Protein AF-0000000070208404 (afdb_homodimer)

pLDDT: mean 92.83, std 13.48, range [19.91, 98.94]

Organism: Alternaria alternata (NCBI:txid5599)

Foldseek 3Di:
DPPPPLFDAAAEEQEDDALQSVLLQQQLLVLCVVVVSHHDNAYEYADQWDWDAQDPPAPPHPPDRGTDIQQVVCQVQQDNCPRQNPFHGDNSYHYDHDLLVSQEAGQEYEYDDELVCLLVSLLVNAPRHPLQHEYEYAYQAWDFALVGIGFSQLSNCASRVYAYFYKAFQPDSNCVSVLAAEEIETADADAPLLVCPPPDPDDPCPPPPCQKDWAQRQHRPDPDHDPSTGIGGYDDPSHDGPDPVSVQSSRDDPRYHYDYHNQRLLLNLLSHQLLLLLLLLLQCVLVVVDDVSSVVSLVLSLVLSQVVCCVRVVVRHDSCSQVPGRSHSVNSVSCNVDNPSNNLSSCCSNVVHASQVSCCPVVVRDDDSNLVSLVSVVNNCVSVVNCLVRQSSNQSNCCNVVNDHSVCSCVSSDDDD/DPPPPLFDAAAEEQEDDALQSVLLQQQLLVLCVVVVSHHDNAYEYADQWDWDAQDPPAPPHPVDRGTDIQQVVCQVQQDNCPRQNPFHGDNSYHYDHDLLVSQEAGQEYEYDDELVCLLVSLLVNAPRHDLQHEYEYAYQAWDFALVGIGFSQLSNCASRVYAYFYKAFQPDSNCVSVLAAEEIETADADAPLLVCPPPDPDDPCPPPPCQKDWAQRQHRPDPDHDPSTGIGGYDDPSHDGPDPVSVQSSRDDPRYHYDYHNQRLLLNLLSHQLLLLLLLLLQCVLVVVDDVSSVVSLVLSLVLSQVVCCVRVVVRHDSCSQVPGRSHSVNSVSCNVDNPSNNLSSCCSNVVHASQVSCCPVVVRDDDSNLVSLVSVVNNCVSVVNCLVRQSSNQSNCCNVVNDHSVCSCVSSDDDD

Sequence (834 aa):
MATLSAGRKHKVTIVGSGNWGTTMAKLVAENVKENPSLFEETVQMWVFEEEYTIPKDSPHYSGSDKPEKLSQLINRVHENVKYLPNITLPSNVVANPDLPDSCKDSTMLIFVLPHQFIARSSQQLVGKILPYARAICCTKGVDVSEKGIRLMSETIGMTLNIYCGALSGANIASEIAQEKYSETTVAYDPPPMDSRNPTPSGSPNASQTDLTAHVDLIDPSKKKPSKRSAHLTALPNEYPPLSHENVRRLFHRPYFHVHIVNDVAGVSLGGALKNIIALAAGFVDGLGWGDNAKAAVMRVGILEMVKFGKAFFGDSARTSTFTEESCGVADVITSCSGGRNFRCAKMSVARGKTIYEIEQSELNGQKLQGTSTAYEVNEFLKAEGMEADFPLFTAVYNILEGKNKPEDIPQLIEKKPMATLSAGRKHKVTIVGSGNWGTTMAKLVAENVKENPSLFEETVQMWVFEEEYTIPKDSPHYSGSDKPEKLSQLINRVHENVKYLPNITLPSNVVANPDLPDSCKDSTMLIFVLPHQFIARSSQQLVGKILPYARAICCTKGVDVSEKGIRLMSETIGMTLNIYCGALSGANIASEIAQEKYSETTVAYDPPPMDSRNPTPSGSPNASQTDLTAHVDLIDPSKKKPSKRSAHLTALPNEYPPLSHENVRRLFHRPYFHVHIVNDVAGVSLGGALKNIIALAAGFVDGLGWGDNAKAAVMRVGILEMVKFGKAFFGDSARTSTFTEESCGVADVITSCSGGRNFRCAKMSVARGKTIYEIEQSELNGQKLQGTSTAYEVNEFLKAEGMEADFPLFTAVYNILEGKNKPEDIPQLIEKKP

Radius of gyration: 30.05 Å; Cα contacts (8 Å, |Δi|>4): 1815; chains: 2; bounding box: 72×82×89 Å

Solvent-accessible surface area (backbone atoms only — not comparable to full-atom values): 41852 Å² total; per-residue (Å²): 127,80,75,74,72,81,57,47,52,41,26,42,18,31,45,24,52,46,42,55,18,44,32,48,45,37,49,34,31,55,27,22,59,73,34,66,79,52,21,40,51,56,26,30,27,19,26,84,73,41,76,42,56,63,51,83,87,41,93,78,44,82,86,56,77,65,63,37,54,42,31,59,48,24,55,72,70,30,30,47,69,84,54,40,60,96,41,80,40,56,85,42,47,40,50,26,60,44,62,45,68,37,37,49,74,22,41,35,38,36,38,34,45,63,65,88,47,48,65,61,56,38,59,66,34,50,92,47,48,45,57,42,22,35,34,35,29,48,39,63,29,60,48,52,37,76,88,43,77,43,48,54,30,49,53,45,13,54,63,56,21,27,56,31,23,20,38,26,33,20,63,59,34,70,42,48,61,70,55,23,44,29,33,32,26,34,14,53,52,68,46,62,74,48,61,72,64,80,69,75,88,69,72,75,78,70,55,89,66,73,51,55,46,70,31,21,58,64,47,34,80,49,88,68,64,52,99,58,34,28,60,30,37,43,53,61,83,53,39,72,62,76,42,71,67,52,52,42,49,46,60,43,43,87,35,31,42,63,45,77,42,55,32,29,55,26,33,34,48,26,39,33,52,36,34,40,36,9,29,50,25,9,30,41,44,28,70,65,33,46,54,28,29,30,24,41,45,46,45,53,37,48,52,44,50,38,50,51,31,42,73,76,36,50,93,52,24,47,62,55,43,34,50,68,29,28,13,15,44,18,20,38,51,31,34,50,71,68,26,70,42,11,51,44,27,17,45,13,49,62,68,73,44,51,59,68,56,38,24,46,73,76,47,75,57,45,79,54,66,23,58,55,44,26,51,30,50,44,48,27,27,54,69,68,71,39,43,82,81,32,32,60,62,41,47,48,36,32,36,76,71,64,76,43,54,70,85,45,48,56,71,59,53,52,79,76,130,127,78,75,72,73,81,57,48,52,41,28,42,18,30,46,23,51,46,42,53,19,44,31,49,45,38,49,33,30,54,26,21,59,74,35,64,80,53,20,40,52,57,25,29,27,18,27,84,73,40,77,42,55,62,49,83,85,41,92,79,44,81,88,56,78,64,63,37,54,42,32,58,47,25,56,72,69,30,30,46,68,85,55,41,60,97,39,79,40,56,84,44,48,41,50,26,60,43,61,47,68,36,39,49,77,22,42,33,37,36,38,32,43,62,64,89,49,48,65,61,56,40,59,67,35,49,91,47,49,46,58,41,22,36,34,34,28,48,40,64,29,62,49,53,38,76,88,43,78,42,49,52,30,48,54,46,13,54,63,55,20,26,55,31,23,19,37,26,32,20,63,58,36,70,43,49,60,69,56,21,45,29,35,33,26,35,14,53,54,68,46,63,76,47,60,73,63,78,69,75,89,70,72,74,81,69,55,89,68,73,52,54,46,69,32,22,59,64,47,34,81,51,86,68,66,52,98,58,34,29,59,29,37,43,52,61,83,53,38,72,63,76,41,72,68,53,52,41,48,45,61,42,42,87,34,31,42,64,45,78,43,53,31,29,56,24,34,33,45,26,39,34,52,36,34,41,35,8,30,49,24,9,29,41,46,27,70,66,34,47,53,31,28,30,24,40,45,46,44,53,37,48,52,43,49,37,48,50,31,42,73,76,36,49,92,53,23,47,61,56,43,34,49,68,29,27,13,14,44,18,21,37,50,33,34,50,71,67,28,68,42,10,52,45,28,18,47,14,49,62,66,73,44,49,60,68,56,39,25,45,72,77,47,75,57,46,78,54,68,23,59,54,45,26,51,32,51,44,48,27,28,53,69,68,71,40,44,83,79,33,32,60,62,40,47,48,37,33,36,78,70,65,75,43,53,70,86,44,48,56,70,59,55,51,79,76,130

Nearest PDB structures (foldseek):
  6e8z-assembly1_B  TM=9.416E-01  e=1.092E-34  Homo sapiens
  6e8z-assembly1_A  TM=9.486E-01  e=1.851E-34  Homo sapiens
  6e8y-assembly1_B  TM=9.418E-01  e=1.113E-33  Homo sapiens
  1wpq-assembly1_B  TM=9.083E-01  e=5.045E-34  Homo sapiens
  6pyp-assembly1_B  TM=9.437E-01  e=1.135E-32  Homo sapiens

Secondary structure (DSSP, 8-state):
---------EEEEEE--SHHHHHHHHHHHHHHHH-TTTEEEEEEEE----EEPPPTTSTT--S----EEHHHHHHHHSS-TTTSTT-PPPTTEEEES-HHHHHTT-SEEEE-S-HHHHHHHHHHHTTSS-TT-EEEE----EEEETTEEEEHHHHHHHHHTSEEEEEESS--HHHHHTT--EEEEEE----GGG------TT---------EEEEESS-TT-SS--TTEEEEEPPPTTSPP--HHHHHHHH-BTTEEEEEES-HHHHHHHHHHHHHHHHHHHHHHHTT-HHHHHHHHHHHHHHHHHHHHHHHHTTT--HHHHHTSIIIIIHHHHHHHH-HHHHHHHHHHHHT--HHHHHHHHSTTPPPHHHHHHHHHHHHHHHTT-GGG-HHHHHHHHHHTTSS-GGGHHHHHPPP-/---------EEEEEE--SHHHHHHHHHHHHHHHH-TTTEEEEEEEE----EEPPPTTSTT--S----EEHHHHHHHHSS-TTTSTT-PPPTTEEEES-HHHHHTT-SEEEE---HHHHHHHHHHHTTSS-TT-EEEE----EEEETTEEEEHHHHHHHHHTSEEEEEESS--HHHHHTT--EEEEEE----GGG------TT---------EEEEESS-TT-SS--TTEEEEEPPPTTSPP--HHHHHHHH-BTTEEEEEES-HHHHHHHHHHHHHHHHHHHHHHHTT-HHHHHHHHHHHHHHHHHHHHHHHHTTT--HHHHHTSIIIIIHHHHHHHH-HHHHHHHHHHHHT--HHHHHHHHSTTPPPHHHHHHHHHHHHHHHTT-GGG-HHHHHHHHHHTTSS-GGGHHHHHPPP-

InterPro domains:
  IPR006109 Glycerol-3-phosphate dehydrogenase, NAD-dependent, C-terminal [PF07479] (263-410)
  IPR006168 Glycerol-3-phosphate dehydrogenase, NAD-dependent [PIRSF000114] (8-414)
  IPR006168 Glycerol-3-phosphate dehydrogenase, NAD-dependent [PR00077] (14-31)
  IPR006168 Glycerol-3-phosphate dehydrogenase, NAD-dependent [PR00077] (166-186)
  IPR006168 Glycerol-3-phosphate dehydrogenase, NAD-dependent [PS00957] (271-292)
  IPR008927 6-phosphogluconate dehydrogenase-like, C-terminal domain superfamily [SSF48179] (262-414)
  IPR011128 Glycerol-3-phosphate dehydrogenase, NAD-dependent, N-terminal [PF01210] (11-189)
  IPR013328 6-phosphogluconate dehydrogenase, domain 2 [G3DSA:1.10.1040.10] (263-417)
  IPR036291 NAD(P)-binding domain superfamily [SSF51735] (9-263)

Structure (mmCIF, N/CA/C/O backbone):
data_AF-0000000070208404-model_v1
#
loop_
_entity.id
_entity.type
_entity.pdbx_description
1 polymer 'Glycerol-3-phosphate dehydrogenase'
#
loop_
_atom_site.group_PDB
_atom_site.id
_atom_site.type_symbol
_atom_site.label_atom_id
_atom_site.label_alt_id
_atom_site.label_comp_id
_atom_site.label_asym_id
_atom_site.label_entity_id
_atom_site.label_seq_id
_atom_site.pdbx_PDB_ins_code
_atom_site.Cartn_x
_atom_site.Cartn_y
_atom_site.Cartn_z
_atom_site.occupancy
_atom_site.B_iso_or_equiv
_atom_site.auth_seq_id
_atom_site.auth_comp_id
_atom_site.auth_asym_id
_atom_site.auth_atom_id
_atom_site.pdbx_PDB_model_num
ATOM 1 N N . MET A 1 1 ? 22.219 -23.422 -45.719 1 20.28 1 MET A N 1
ATOM 2 C CA . MET A 1 1 ? 20.906 -23.438 -45.094 1 20.28 1 MET A CA 1
ATOM 3 C C . MET A 1 1 ? 21 -24.031 -43.688 1 20.28 1 MET A C 1
ATOM 5 O O . MET A 1 1 ? 21.125 -25.25 -43.531 1 20.28 1 MET A O 1
ATOM 9 N N . ALA A 1 2 ? 21.797 -23.484 -42.688 1 34.31 2 ALA A N 1
ATOM 10 C CA . ALA A 1 2 ? 22.203 -24.078 -41.406 1 34.31 2 ALA A CA 1
ATOM 11 C C . ALA A 1 2 ? 21.016 -24.766 -40.75 1 34.31 2 ALA A C 1
ATOM 13 O O . ALA A 1 2 ? 19.969 -24.172 -40.531 1 34.31 2 ALA A O 1
ATOM 14 N N . THR A 1 3 ? 20.766 -25.938 -41.125 1 30.38 3 THR A N 1
ATOM 15 C CA . THR A 1 3 ? 19.641 -26.672 -40.562 1 30.38 3 THR A CA 1
ATOM 16 C C . THR A 1 3 ? 19.422 -26.281 -39.094 1 30.38 3 THR A C 1
ATOM 18 O O . THR A 1 3 ? 20.312 -26.484 -38.25 1 30.38 3 THR A O 1
ATOM 21 N N . LEU A 1 4 ? 18.844 -25.281 -38.688 1 37.78 4 LEU A N 1
ATOM 22 C CA . LEU A 1 4 ? 18.469 -24.812 -37.375 1 37.78 4 LEU A CA 1
ATOM 23 C C . LEU A 1 4 ? 17.953 -25.953 -36.5 1 37.78 4 LEU A C 1
ATOM 25 O O . LEU A 1 4 ? 16.906 -26.547 -36.812 1 37.78 4 LEU A O 1
ATOM 29 N N . SER A 1 5 ? 18.672 -27.078 -36.219 1 41.41 5 SER A N 1
ATOM 30 C CA . SER A 1 5 ? 18.375 -28.219 -35.375 1 41.41 5 SER A CA 1
ATOM 31 C C . SER A 1 5 ? 17.266 -27.891 -34.375 1 41.41 5 SER A C 1
ATOM 33 O O . SER A 1 5 ? 17.344 -26.891 -33.656 1 41.41 5 SER A O 1
ATOM 35 N N . ALA A 1 6 ? 16.094 -28.188 -34.656 1 49 6 ALA A N 1
ATOM 36 C CA . ALA A 1 6 ? 14.82 -27.875 -34.031 1 49 6 ALA A CA 1
ATOM 37 C C . ALA A 1 6 ? 14.883 -28.078 -32.531 1 49 6 ALA A C 1
ATOM 39 O O . ALA A 1 6 ? 15.039 -29.203 -32.031 1 49 6 ALA A O 1
ATOM 40 N N . GLY A 1 7 ? 15.453 -27.281 -31.625 1 72.88 7 GLY A N 1
ATOM 41 C CA . GLY A 1 7 ? 15.664 -27.281 -30.188 1 72.88 7 GLY A CA 1
ATOM 42 C C . GLY A 1 7 ? 14.453 -27.766 -29.406 1 72.88 7 GLY A C 1
ATOM 43 O O . GLY A 1 7 ? 13.336 -27.75 -29.922 1 72.88 7 GLY A O 1
ATOM 44 N N . ARG A 1 8 ? 14.656 -28.781 -28.359 1 93.94 8 ARG A N 1
ATOM 45 C CA . ARG A 1 8 ? 13.609 -29.297 -27.484 1 93.94 8 ARG A CA 1
ATOM 46 C C . ARG A 1 8 ? 12.766 -28.172 -26.906 1 93.94 8 ARG A C 1
ATOM 48 O O . ARG A 1 8 ? 13.172 -27.016 -26.938 1 93.94 8 ARG A O 1
ATOM 55 N N . LYS A 1 9 ? 11.516 -28.484 -26.703 1 97.88 9 LYS A N 1
ATOM 56 C CA . LYS A 1 9 ? 10.57 -27.547 -26.109 1 97.88 9 LYS A CA 1
ATOM 57 C C . LYS A 1 9 ? 10.219 -27.938 -24.688 1 97.88 9 LYS A C 1
ATOM 59 O O . LYS A 1 9 ? 10.227 -29.125 -24.328 1 97.88 9 LYS A O 1
ATOM 64 N N . HIS A 1 10 ? 9.875 -26.953 -23.922 1 98.25 10 HIS A N 1
ATOM 65 C CA . HIS A 1 10 ? 9.523 -27.219 -22.531 1 98.25 10 HIS A CA 1
ATOM 66 C C . HIS A 1 10 ? 8.102 -27.781 -22.422 1 98.25 10 HIS A C 1
ATOM 68 O O . HIS A 1 10 ? 7.168 -27.203 -22.984 1 98.25 10 HIS A O 1
ATOM 74 N N . LYS A 1 11 ? 8.008 -28.891 -21.75 1 98.69 11 LYS A N 1
ATOM 75 C CA . LYS A 1 11 ? 6.711 -29.422 -21.344 1 98.69 11 LYS A CA 1
ATOM 76 C C . LYS A 1 11 ? 6.32 -28.891 -19.953 1 98.69 11 LYS A C 1
ATOM 78 O O . LYS A 1 11 ? 7.121 -28.953 -19.016 1 98.69 11 LYS A O 1
ATOM 83 N N . VAL A 1 12 ? 5.035 -28.375 -19.844 1 98.88 12 VAL A N 1
ATOM 84 C CA . VAL A 1 12 ? 4.629 -27.703 -18.609 1 98.88 12 VAL A CA 1
ATOM 85 C C . VAL A 1 12 ? 3.484 -28.484 -17.969 1 98.88 12 VAL A C 1
ATOM 87 O O . VAL A 1 12 ? 2.562 -28.938 -18.641 1 98.88 12 VAL A O 1
ATOM 90 N N . THR A 1 13 ? 3.562 -28.656 -16.641 1 98.94 13 THR A N 1
ATOM 91 C CA . THR A 1 13 ? 2.488 -29.25 -15.859 1 98.94 13 THR A CA 1
ATOM 92 C C . THR A 1 13 ? 2.088 -28.344 -14.711 1 98.94 13 THR A C 1
ATOM 94 O O . THR A 1 13 ? 2.947 -27.828 -13.992 1 98.94 13 THR A O 1
ATOM 97 N N . ILE A 1 14 ? 0.793 -28.125 -14.562 1 98.94 14 ILE A N 1
ATOM 98 C CA . ILE A 1 14 ? 0.227 -27.484 -13.383 1 98.94 14 ILE A CA 1
ATOM 99 C C . ILE A 1 14 ? -0.124 -28.547 -12.344 1 98.94 14 ILE A C 1
ATOM 101 O O . ILE A 1 14 ? -0.948 -29.422 -12.594 1 98.94 14 ILE A O 1
ATOM 105 N N . VAL A 1 15 ? 0.481 -28.453 -11.211 1 98.88 15 VAL A N 1
ATOM 106 C CA . VAL A 1 15 ? 0.202 -29.406 -10.141 1 98.88 15 VAL A CA 1
ATOM 107 C C . VAL A 1 15 ? -0.861 -28.828 -9.203 1 98.88 15 VAL A C 1
ATOM 109 O O . VAL A 1 15 ? -0.535 -28.203 -8.188 1 98.88 15 VAL A O 1
ATOM 112 N N . GLY A 1 16 ? -2.102 -29.031 -9.484 1 98.31 16 GLY A N 1
ATOM 113 C CA . GLY A 1 16 ? -3.256 -28.516 -8.773 1 98.31 16 GLY A CA 1
ATOM 114 C C . GLY A 1 16 ? -4.363 -28.047 -9.695 1 98.31 16 GLY A C 1
ATOM 115 O O . GLY A 1 16 ? -4.098 -27.516 -10.773 1 98.31 16 GLY A O 1
ATOM 116 N N . SER A 1 17 ? -5.617 -28.219 -9.227 1 98.25 17 SER A N 1
ATOM 117 C CA . SER A 1 17 ? -6.742 -27.906 -10.102 1 98.25 17 SER A CA 1
ATOM 118 C C . SER A 1 17 ? -7.848 -27.188 -9.336 1 98.25 17 SER A C 1
ATOM 120 O O . SER A 1 17 ? -9.023 -27.266 -9.703 1 98.25 17 SER A O 1
ATOM 122 N N . GLY A 1 18 ? -7.555 -26.562 -8.203 1 96.88 18 GLY A N 1
ATOM 123 C CA . GLY A 1 18 ? -8.5 -25.656 -7.574 1 96.88 18 GLY A CA 1
ATOM 124 C C . GLY A 1 18 ? -8.789 -24.422 -8.406 1 96.88 18 GLY A C 1
ATOM 125 O O . GLY A 1 18 ? -8.5 -24.391 -9.602 1 96.88 18 GLY A O 1
ATOM 126 N N . ASN A 1 19 ? -9.406 -23.5 -7.773 1 96.56 19 ASN A N 1
ATOM 127 C CA . ASN A 1 19 ? -9.719 -22.25 -8.461 1 96.56 19 ASN A CA 1
ATOM 128 C C . ASN A 1 19 ? -8.469 -21.594 -9.047 1 96.56 19 ASN A C 1
ATOM 130 O O . ASN A 1 19 ? -8.43 -21.297 -10.234 1 96.56 19 ASN A O 1
ATOM 134 N N . TRP A 1 20 ? -7.43 -21.438 -8.25 1 97.38 20 TRP A N 1
ATOM 135 C CA . TRP A 1 20 ? -6.184 -20.812 -8.688 1 97.38 20 TRP A CA 1
ATOM 136 C C . TRP A 1 20 ? -5.43 -21.719 -9.656 1 97.38 20 TRP A C 1
ATOM 138 O O . TRP A 1 20 ? -4.863 -21.25 -10.641 1 97.38 20 TRP A O 1
ATOM 148 N N . GLY A 1 21 ? -5.375 -23.031 -9.383 1 98.38 21 GLY A N 1
ATOM 149 C CA . GLY A 1 21 ? -4.738 -23.969 -10.297 1 98.38 21 GLY A CA 1
ATOM 150 C C . GLY A 1 21 ? -5.355 -23.969 -11.68 1 98.38 21 GLY A C 1
ATOM 151 O O . GLY A 1 21 ? -4.641 -23.984 -12.68 1 98.38 21 GLY A O 1
ATOM 152 N N . THR A 1 22 ? -6.645 -23.938 -11.727 1 98.75 22 THR A N 1
ATOM 153 C CA . THR A 1 22 ? -7.359 -23.906 -13 1 98.75 22 THR A CA 1
ATOM 154 C C . THR A 1 22 ? -7.098 -22.594 -13.742 1 98.75 22 THR A C 1
ATOM 156 O O . THR A 1 22 ? -6.895 -22.609 -14.953 1 98.75 22 THR A O 1
ATOM 159 N N . THR A 1 23 ? -7.09 -21.531 -12.969 1 98.81 23 THR A N 1
ATOM 160 C CA . THR A 1 23 ? -6.781 -20.234 -13.562 1 98.81 23 THR A CA 1
ATOM 161 C C . THR A 1 23 ? -5.371 -20.219 -14.148 1 98.81 23 THR A C 1
ATOM 163 O O . THR A 1 23 ? -5.156 -19.734 -15.258 1 98.81 23 THR A O 1
ATOM 166 N N . MET A 1 24 ? -4.461 -20.766 -13.414 1 98.75 24 MET A N 1
ATOM 167 C CA . MET A 1 24 ? -3.076 -20.859 -13.875 1 98.75 24 MET A CA 1
ATOM 168 C C . MET A 1 24 ? -2.98 -21.719 -15.133 1 98.75 24 MET A C 1
ATOM 170 O O . MET A 1 24 ? -2.246 -21.375 -16.062 1 98.75 24 MET A O 1
ATOM 174 N N . ALA A 1 25 ? -3.721 -22.797 -15.164 1 98.88 25 ALA A N 1
ATOM 175 C CA . ALA A 1 25 ? -3.73 -23.656 -16.344 1 98.88 25 ALA A CA 1
ATOM 176 C C . ALA A 1 25 ? -4.223 -22.891 -17.578 1 98.88 25 ALA A C 1
ATOM 178 O O . ALA A 1 25 ? -3.66 -23.016 -18.656 1 98.88 25 ALA A O 1
ATOM 179 N N . LYS A 1 26 ? -5.262 -22.109 -17.391 1 98.81 26 LYS A N 1
ATOM 180 C CA . LYS A 1 26 ? -5.793 -21.297 -18.484 1 98.81 26 LYS A CA 1
ATOM 181 C C . LYS A 1 26 ? -4.738 -20.344 -19.016 1 98.81 26 LYS A C 1
ATOM 183 O O . LYS A 1 26 ? -4.492 -20.297 -20.219 1 98.81 26 LYS A O 1
ATOM 188 N N . LEU A 1 27 ? -4.168 -19.656 -18.109 1 98.25 27 LEU A N 1
ATOM 189 C CA . LEU A 1 27 ? -3.201 -18.625 -18.453 1 98.25 27 LEU A CA 1
ATOM 190 C C . LEU A 1 27 ? -1.981 -19.234 -19.141 1 98.25 27 LEU A C 1
ATOM 192 O O . LEU A 1 27 ? -1.544 -18.734 -20.188 1 98.25 27 LEU A O 1
ATOM 196 N N . VAL A 1 28 ? -1.432 -20.266 -18.609 1 98.81 28 VAL A N 1
ATOM 197 C CA . VAL A 1 28 ? -0.24 -20.922 -19.125 1 98.81 28 VAL A CA 1
ATOM 198 C C . VAL A 1 28 ? -0.554 -21.547 -20.484 1 98.81 28 VAL A C 1
ATOM 200 O O . VAL A 1 28 ? 0.263 -21.484 -21.406 1 98.81 28 VAL A O 1
ATOM 203 N N . ALA A 1 29 ? -1.712 -22.125 -20.609 1 98.81 29 ALA A N 1
ATOM 204 C CA . ALA A 1 29 ? -2.113 -22.766 -21.859 1 98.81 29 ALA A CA 1
ATOM 205 C C . ALA A 1 29 ? -2.176 -21.75 -23 1 98.81 29 ALA A C 1
ATOM 207 O O . ALA A 1 29 ? -1.797 -22.062 -24.141 1 98.81 29 ALA A O 1
ATOM 208 N N . GLU A 1 30 ? -2.648 -20.594 -22.719 1 98.62 30 GLU A N 1
ATOM 209 C CA . GLU A 1 30 ? -2.67 -19.531 -23.703 1 98.62 30 GLU A CA 1
ATOM 210 C C . GLU A 1 30 ? -1.256 -19.109 -24.109 1 98.62 30 GLU A C 1
ATOM 212 O O . GLU A 1 30 ? -0.97 -18.922 -25.281 1 98.62 30 GLU A O 1
ATOM 217 N N . ASN A 1 31 ? -0.401 -19.047 -23.188 1 98.62 31 ASN A N 1
ATOM 218 C CA . ASN A 1 31 ? 0.961 -18.578 -23.422 1 98.62 31 ASN A CA 1
ATOM 219 C C . ASN A 1 31 ? 1.778 -19.594 -24.203 1 98.62 31 ASN A C 1
ATOM 221 O O . ASN A 1 31 ? 2.576 -19.234 -25.062 1 98.62 31 ASN A O 1
ATOM 225 N N . VAL A 1 32 ? 1.605 -20.891 -23.859 1 98.44 32 VAL A N 1
ATOM 226 C CA . VAL A 1 32 ? 2.412 -21.891 -24.547 1 98.44 32 VAL A CA 1
ATOM 227 C C . VAL A 1 32 ? 2.004 -21.953 -26.016 1 98.44 32 VAL A C 1
ATOM 229 O O . VAL A 1 32 ? 2.846 -22.188 -26.891 1 98.44 32 VAL A O 1
ATOM 232 N N . LYS A 1 33 ? 0.747 -21.75 -26.266 1 97.75 33 LYS A N 1
ATOM 233 C CA . LYS A 1 33 ? 0.263 -21.719 -27.656 1 97.75 33 LYS A CA 1
ATOM 234 C C . LYS A 1 33 ? 0.858 -20.547 -28.406 1 97.75 33 LYS A C 1
ATOM 236 O O . LYS A 1 33 ? 1.169 -20.656 -29.594 1 97.75 33 LYS A O 1
ATOM 241 N N . GLU A 1 34 ? 1.049 -19.5 -27.766 1 97.75 34 GLU A N 1
ATOM 242 C CA . GLU A 1 34 ? 1.559 -18.281 -28.391 1 97.75 34 GLU A CA 1
ATOM 243 C C . GLU A 1 34 ? 3.078 -18.328 -28.531 1 97.75 34 GLU A C 1
ATOM 245 O O . GLU A 1 34 ? 3.668 -17.5 -29.234 1 97.75 34 GLU A O 1
ATOM 250 N N . ASN A 1 35 ? 3.729 -19.234 -27.891 1 97.88 35 ASN A N 1
ATOM 251 C CA . ASN A 1 35 ? 5.184 -19.375 -27.922 1 97.88 35 ASN A CA 1
ATOM 252 C C . ASN A 1 35 ? 5.617 -20.781 -28.266 1 97.88 35 ASN A C 1
ATOM 254 O O . ASN A 1 35 ? 6.316 -21.438 -27.5 1 97.88 35 ASN A O 1
ATOM 258 N N . PRO A 1 36 ? 5.352 -21.266 -29.531 1 97.06 36 PRO A N 1
ATOM 259 C CA . PRO A 1 36 ? 5.566 -22.656 -29.906 1 97.06 36 PRO A CA 1
ATOM 260 C C . PRO A 1 36 ? 7.047 -23.016 -30.047 1 97.06 36 PRO A C 1
ATOM 262 O O . PRO A 1 36 ? 7.398 -24.203 -30.094 1 97.06 36 PRO A O 1
ATOM 265 N N . SER A 1 37 ? 7.914 -22.031 -30.094 1 96.69 37 SER A N 1
ATOM 266 C CA . SER A 1 37 ? 9.344 -22.297 -30.172 1 96.69 37 SER A CA 1
ATOM 267 C C . SER A 1 37 ? 9.922 -22.625 -28.797 1 96.69 37 SER A C 1
ATOM 269 O O . SER A 1 37 ? 10.977 -23.25 -28.703 1 96.69 37 SER A O 1
ATOM 271 N N . LEU A 1 38 ? 9.164 -22.312 -27.734 1 97.5 38 LEU A N 1
ATOM 272 C CA . LEU A 1 38 ? 9.688 -22.453 -26.391 1 97.5 38 LEU A CA 1
ATOM 273 C C . LEU A 1 38 ? 9.016 -23.625 -25.672 1 97.5 38 LEU A C 1
ATOM 275 O O . LEU A 1 38 ? 9.648 -24.312 -24.875 1 97.5 38 LEU A O 1
ATOM 279 N N . PHE A 1 39 ? 7.727 -23.766 -26 1 98.44 39 PHE A N 1
ATOM 280 C CA . PHE A 1 39 ? 6.93 -24.672 -25.172 1 98.44 39 PHE A CA 1
ATOM 281 C C . PHE A 1 39 ? 6.164 -25.672 -26.047 1 98.44 39 PHE A C 1
ATOM 283 O O . PHE A 1 39 ? 5.758 -25.344 -27.156 1 98.44 39 PHE A O 1
ATOM 290 N N . GLU A 1 40 ? 6.012 -26.859 -25.438 1 98.38 40 GLU A N 1
ATOM 291 C CA . GLU A 1 40 ? 5.023 -27.781 -26.016 1 98.38 40 GLU A CA 1
ATOM 292 C C . GLU A 1 40 ? 3.607 -27.234 -25.828 1 98.38 40 GLU A C 1
ATOM 294 O O . GLU A 1 40 ? 3.322 -26.547 -24.844 1 98.38 40 GLU A O 1
ATOM 299 N N . GLU A 1 41 ? 2.766 -27.578 -26.641 1 98.19 41 GLU A N 1
ATOM 300 C CA . GLU A 1 41 ? 1.435 -26.984 -26.703 1 98.19 41 GLU A CA 1
ATOM 301 C C . GLU A 1 41 ? 0.552 -27.484 -25.562 1 98.19 41 GLU A C 1
ATOM 303 O O . GLU A 1 41 ? -0.234 -26.734 -24.984 1 98.19 41 GLU A O 1
ATOM 308 N N . THR A 1 42 ? 0.619 -28.781 -25.266 1 98.69 42 THR A N 1
ATOM 309 C CA . THR A 1 42 ? -0.268 -29.375 -24.281 1 98.69 42 THR A CA 1
ATOM 310 C C . THR A 1 42 ? 0.184 -29.031 -22.859 1 98.69 42 THR A C 1
ATOM 312 O O . THR A 1 42 ? 1.363 -29.156 -22.531 1 98.69 42 THR A O 1
ATOM 315 N N . VAL A 1 43 ? -0.735 -28.578 -22.062 1 98.88 43 VAL A N 1
ATOM 316 C CA . VAL A 1 43 ? -0.488 -28.328 -20.656 1 98.88 43 VAL A CA 1
ATOM 317 C C . VAL A 1 43 ? -1.216 -29.359 -19.797 1 98.88 43 VAL A C 1
ATOM 319 O O . VAL A 1 43 ? -2.441 -29.484 -19.875 1 98.88 43 VAL A O 1
ATOM 322 N N . GLN A 1 44 ? -0.456 -30.125 -19.062 1 98.88 44 GLN A N 1
ATOM 323 C CA . GLN A 1 44 ? -1.042 -31.062 -18.109 1 98.88 44 GLN A CA 1
ATOM 324 C C . GLN A 1 44 ? -1.498 -30.344 -16.844 1 98.88 44 GLN A C 1
ATOM 326 O O . GLN A 1 44 ? -0.799 -29.453 -16.344 1 98.88 44 GLN A O 1
ATOM 331 N N . MET A 1 45 ? -2.668 -30.609 -16.375 1 98.94 45 MET A N 1
ATOM 332 C CA . MET A 1 45 ? -3.176 -30.141 -15.086 1 98.94 45 MET A CA 1
ATOM 333 C C . MET A 1 45 ? -3.553 -31.312 -14.195 1 98.94 45 MET A C 1
ATOM 335 O O . MET A 1 45 ? -4.469 -32.062 -14.508 1 98.94 45 MET A O 1
ATOM 339 N N . TRP A 1 46 ? -2.877 -31.438 -13.117 1 98.94 46 TRP A N 1
ATOM 340 C CA . TRP A 1 46 ? -3.207 -32.531 -12.195 1 98.94 46 TRP A CA 1
ATOM 341 C C . TRP A 1 46 ? -4.496 -32.219 -11.438 1 98.94 46 TRP A C 1
ATOM 343 O O . TRP A 1 46 ? -4.668 -31.109 -10.906 1 98.94 46 TRP A O 1
ATOM 353 N N . VAL A 1 47 ? -5.363 -33.188 -11.445 1 98.69 47 VAL A N 1
ATOM 354 C CA . VAL A 1 47 ? -6.648 -33.094 -10.758 1 98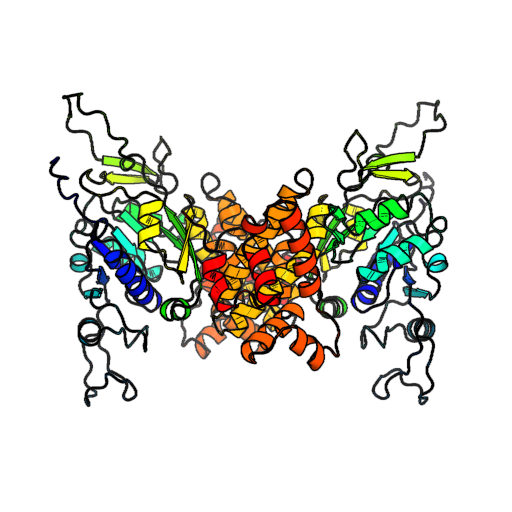.69 47 VAL A CA 1
ATOM 355 C C . VAL A 1 47 ? -6.73 -34.156 -9.672 1 98.69 47 VAL A C 1
ATOM 357 O O . VAL A 1 47 ? -6.551 -35.344 -9.953 1 98.69 47 VAL A O 1
ATOM 360 N N . PHE A 1 48 ? -6.848 -33.656 -8.445 1 97.25 48 PHE A N 1
ATOM 361 C CA . PHE A 1 48 ? -7.266 -34.656 -7.457 1 97.25 48 PHE A CA 1
ATOM 362 C C . PHE A 1 48 ? -8.648 -35.188 -7.793 1 97.25 48 PHE A C 1
ATOM 364 O O . PHE A 1 48 ? -9.641 -34.469 -7.719 1 97.25 48 PHE A O 1
ATOM 371 N N . GLU A 1 49 ? -8.703 -36.469 -8.117 1 97.62 49 GLU A N 1
ATOM 372 C CA . GLU A 1 49 ? -9.93 -37.031 -8.672 1 97.62 49 GLU A CA 1
ATOM 373 C C . GLU A 1 49 ? -11.055 -37 -7.648 1 97.62 49 GLU A C 1
ATOM 375 O O . GLU A 1 49 ? -10.852 -37.375 -6.484 1 97.62 49 GLU A O 1
ATOM 380 N N . GLU A 1 50 ? -12.094 -36.438 -8.047 1 97.12 50 GLU A N 1
ATOM 381 C CA . GLU A 1 50 ? -13.344 -36.375 -7.289 1 97.12 50 GLU A CA 1
ATOM 382 C C . GLU A 1 50 ? -14.539 -36.719 -8.172 1 97.12 50 GLU A C 1
ATOM 384 O O . GLU A 1 50 ? -14.469 -36.625 -9.398 1 97.12 50 GLU A O 1
ATOM 389 N N . GLU A 1 51 ? -15.523 -37.219 -7.516 1 97.19 51 GLU A N 1
ATOM 390 C CA . GLU A 1 51 ? -16.812 -37.344 -8.195 1 97.19 51 GLU A CA 1
ATOM 391 C C . GLU A 1 51 ? -17.625 -36.062 -8.055 1 97.19 51 GLU A C 1
ATOM 393 O O . GLU A 1 51 ? -17.641 -35.438 -6.992 1 97.19 51 GLU A O 1
ATOM 398 N N . TYR A 1 52 ? -18.188 -35.656 -9.242 1 95.88 52 TYR A N 1
ATOM 399 C CA . TYR A 1 52 ? -18.922 -34.406 -9.219 1 95.88 52 TYR A CA 1
ATOM 400 C C . TYR A 1 52 ? -20.219 -34.5 -10.031 1 95.88 52 TYR A C 1
ATOM 402 O O . TYR A 1 52 ? -20.219 -35.094 -11.109 1 95.88 52 TYR A O 1
ATOM 410 N N . THR A 1 53 ? -21.281 -34 -9.438 1 95.38 53 THR A N 1
ATOM 411 C CA . THR A 1 53 ? -22.562 -33.875 -10.133 1 95.38 53 THR A CA 1
ATOM 412 C C . THR A 1 53 ? -22.75 -32.5 -10.711 1 95.38 53 THR A C 1
ATOM 414 O O . THR A 1 53 ? -22.734 -31.5 -9.969 1 95.38 53 THR A O 1
ATOM 417 N N . ILE A 1 54 ? -22.922 -32.469 -11.945 1 94.19 54 ILE A N 1
ATOM 418 C CA . ILE A 1 54 ? -23.125 -31.172 -12.602 1 94.19 54 ILE A CA 1
ATOM 419 C C . ILE A 1 54 ? -24.438 -30.547 -12.141 1 94.19 54 ILE A C 1
ATOM 421 O O . ILE A 1 54 ? -25.484 -31.172 -12.211 1 94.19 54 ILE A O 1
ATOM 425 N N . PRO A 1 55 ? -24.328 -29.344 -11.711 1 92.81 55 PRO A N 1
ATOM 426 C CA . PRO A 1 55 ? -25.562 -28.688 -11.289 1 92.81 55 PRO A CA 1
ATOM 427 C C . PRO A 1 55 ? -26.562 -28.531 -12.43 1 92.81 55 PRO A C 1
ATOM 429 O O . PRO A 1 55 ? -26.172 -28.328 -13.578 1 92.81 55 PRO A O 1
ATOM 432 N N . LYS A 1 56 ? -27.828 -28.422 -12.055 1 92.56 56 LYS A N 1
ATOM 433 C CA . LYS A 1 56 ? -28.906 -28.375 -13.039 1 92.56 56 LYS A CA 1
ATOM 434 C C . LYS A 1 56 ? -28.875 -27.062 -13.82 1 92.56 56 LYS A C 1
ATOM 436 O O . LYS A 1 56 ? -29.281 -27.016 -14.984 1 92.56 56 LYS A O 1
ATOM 441 N N . ASP A 1 57 ? -28.359 -26.094 -13.25 1 91.44 57 ASP A N 1
ATOM 442 C CA . ASP A 1 57 ? -28.359 -24.781 -13.883 1 91.44 57 ASP A CA 1
ATOM 443 C C . ASP A 1 57 ? -27.094 -24.578 -14.711 1 91.44 57 ASP A C 1
ATOM 445 O O . ASP A 1 57 ? -26.938 -23.547 -15.383 1 91.44 57 ASP A O 1
ATOM 449 N N . SER A 1 58 ? -26.281 -25.562 -14.727 1 92.25 58 SER A N 1
ATOM 450 C CA . SER A 1 58 ? -25.094 -25.5 -15.562 1 92.25 58 SER A CA 1
ATOM 451 C C . SER A 1 58 ? -25.438 -25.719 -17.031 1 92.25 58 SER A C 1
ATOM 453 O O . SER A 1 58 ? -26.297 -26.531 -17.359 1 92.25 58 SER A O 1
ATOM 455 N N . PRO A 1 59 ? -24.781 -24.953 -17.906 1 93.12 59 PRO A N 1
ATOM 456 C CA . PRO A 1 59 ? -24.984 -25.172 -19.328 1 93.12 59 PRO A CA 1
ATOM 457 C C . PRO A 1 59 ? -24.531 -26.547 -19.797 1 93.12 59 PRO A C 1
ATOM 459 O O . PRO A 1 59 ? -24.859 -26.984 -20.891 1 93.12 59 PRO A O 1
ATOM 462 N N . HIS A 1 60 ? -23.766 -27.281 -18.922 1 93.19 60 HIS A N 1
ATOM 463 C CA . HIS A 1 60 ? -23.203 -28.562 -19.297 1 93.19 60 HIS A CA 1
ATOM 464 C C . HIS A 1 60 ? -24.031 -29.719 -18.719 1 93.19 60 HIS A C 1
ATOM 466 O O . HIS A 1 60 ? -23.625 -30.875 -18.797 1 93.19 60 HIS A O 1
ATOM 472 N N . TYR A 1 61 ? -25.141 -29.375 -18.141 1 92.81 61 TYR A N 1
ATOM 473 C CA . TYR A 1 61 ? -26 -30.406 -17.578 1 92.81 61 TYR A CA 1
ATOM 474 C C . TYR A 1 61 ? -26.516 -31.344 -18.656 1 92.81 61 TYR A C 1
ATOM 476 O O . TYR A 1 61 ? -27.047 -30.891 -19.672 1 92.81 61 TYR A O 1
ATOM 484 N N . SER A 1 62 ? -26.297 -32.656 -18.516 1 87.19 62 SER A N 1
ATOM 485 C CA . SER A 1 62 ? -26.625 -33.625 -19.531 1 87.19 62 SER A CA 1
ATOM 486 C C . SER A 1 62 ? -28.016 -34.25 -19.297 1 87.19 62 SER A C 1
ATOM 488 O O . SER A 1 62 ? -28.469 -35.094 -20.062 1 87.19 62 SER A O 1
ATOM 490 N N . GLY A 1 63 ? -28.719 -33.875 -18.266 1 89.38 63 GLY A N 1
ATOM 491 C CA . GLY A 1 63 ? -29.984 -34.5 -17.938 1 89.38 63 GLY A CA 1
ATOM 492 C C . GLY A 1 63 ? -29.859 -35.594 -16.906 1 89.38 63 GLY A C 1
ATOM 493 O O . GLY A 1 63 ? -30.859 -36.219 -16.531 1 89.38 63 GLY A O 1
ATOM 494 N N . SER A 1 64 ? -28.672 -35.812 -16.438 1 90.94 64 SER A N 1
ATOM 495 C CA . SER A 1 64 ? -28.422 -36.875 -15.461 1 90.94 64 SER A CA 1
ATOM 496 C C . SER A 1 64 ? -27.797 -36.312 -14.188 1 90.94 64 SER A C 1
ATOM 498 O O . SER A 1 64 ? -26.953 -35.406 -14.242 1 90.94 64 SER A O 1
ATOM 500 N N . ASP A 1 65 ? -28.25 -36.812 -13.086 1 92.69 65 ASP A N 1
ATOM 501 C CA . ASP A 1 65 ? -27.703 -36.438 -11.797 1 92.69 65 ASP A CA 1
ATOM 502 C C . ASP A 1 65 ? -26.594 -37.375 -11.352 1 92.69 65 ASP A C 1
ATOM 504 O O . ASP A 1 65 ? -26.156 -37.344 -10.195 1 92.69 65 ASP A O 1
ATOM 508 N N . LYS A 1 66 ? -26.219 -38.219 -12.164 1 94.19 66 LYS A N 1
ATOM 509 C CA . LYS A 1 66 ? -25.172 -39.188 -11.812 1 94.19 66 LYS A CA 1
ATOM 510 C C . LYS A 1 66 ? -23.812 -38.5 -11.727 1 94.19 66 LYS A C 1
ATOM 512 O O . LYS A 1 66 ? -23.438 -37.719 -12.625 1 94.19 66 LYS A O 1
ATOM 517 N N . PRO A 1 67 ? -23.141 -38.719 -10.648 1 96 67 PRO A N 1
ATOM 518 C CA . PRO A 1 67 ? -21.797 -38.125 -10.531 1 96 67 PRO A CA 1
ATOM 519 C C . PRO A 1 67 ? -20.828 -38.656 -11.594 1 96 67 PRO A C 1
ATOM 521 O O . PRO A 1 67 ? -20.906 -39.812 -12 1 96 67 PRO A O 1
ATOM 524 N N . GLU A 1 68 ? -19.953 -37.812 -12.008 1 95.94 68 GLU A N 1
ATOM 525 C CA . GLU A 1 68 ? -18.891 -38.125 -12.961 1 95.94 68 GLU A CA 1
ATOM 526 C C . GLU A 1 68 ? -17.516 -37.75 -12.406 1 95.94 68 GLU A C 1
ATOM 528 O O . GLU A 1 68 ? -17.406 -36.938 -11.5 1 95.94 68 GLU A O 1
ATOM 533 N N . LYS A 1 69 ? -16.531 -38.469 -13.008 1 97.94 69 LYS A N 1
ATOM 534 C CA . LYS A 1 69 ? -15.164 -38.094 -12.617 1 97.94 69 LYS A CA 1
ATOM 535 C C . LYS A 1 69 ? -14.82 -36.688 -13.062 1 97.94 69 LYS A C 1
ATOM 537 O O . LYS A 1 69 ? -15.031 -36.312 -14.219 1 97.94 69 LYS A O 1
ATOM 542 N N . LEU A 1 70 ? -14.289 -35.938 -12.148 1 98.31 70 LEU A N 1
ATOM 543 C CA . LEU A 1 70 ? -14.047 -34.5 -12.391 1 98.31 70 LEU A CA 1
ATOM 544 C C . LEU A 1 70 ? -13.078 -34.312 -13.555 1 98.31 70 LEU A C 1
ATOM 546 O O . LEU A 1 70 ? -13.273 -33.438 -14.398 1 98.31 70 LEU A O 1
ATOM 550 N N . SER A 1 71 ? -11.953 -35.094 -13.617 1 98.62 71 SER A N 1
ATOM 551 C CA . SER A 1 71 ? -10.969 -35 -14.695 1 98.62 71 SER A CA 1
ATOM 552 C C . SER A 1 71 ? -11.609 -35.219 -16.062 1 98.62 71 SER A C 1
ATOM 554 O O . SER A 1 71 ? -11.344 -34.469 -17 1 98.62 71 SER A O 1
ATOM 556 N N . GLN A 1 72 ? -12.445 -36.219 -16.156 1 97.81 72 GLN A N 1
ATOM 557 C CA . GLN A 1 72 ? -13.117 -36.531 -17.406 1 97.81 72 GLN A CA 1
ATOM 558 C C . GLN A 1 72 ? -14.086 -35.438 -17.812 1 97.81 72 GLN A C 1
ATOM 560 O O . GLN A 1 72 ? -14.18 -35.062 -18.984 1 97.81 72 GLN A O 1
ATOM 565 N N . LEU A 1 73 ? -14.789 -34.969 -16.797 1 97.06 73 LEU A N 1
ATOM 566 C CA . LEU A 1 73 ? -15.727 -33.875 -17.047 1 97.06 73 LEU A CA 1
ATOM 567 C C . LEU A 1 73 ? -15 -32.656 -17.594 1 97.06 73 LEU A C 1
ATOM 569 O O . LEU A 1 73 ? -15.438 -32.062 -18.594 1 97.06 73 LEU A O 1
ATOM 573 N N . ILE A 1 74 ? -13.891 -32.25 -16.969 1 98.44 74 ILE A N 1
ATOM 574 C CA . ILE A 1 74 ? -13.109 -31.078 -17.391 1 98.44 74 ILE A CA 1
ATOM 575 C C . ILE A 1 74 ? -12.633 -31.281 -18.828 1 98.44 74 ILE A C 1
ATOM 577 O O . ILE A 1 74 ? -12.703 -30.375 -19.656 1 98.44 74 ILE A O 1
ATOM 581 N N . ASN A 1 75 ? -12.148 -32.5 -19.172 1 98.56 75 ASN A N 1
ATOM 582 C CA . ASN A 1 75 ? -11.625 -32.781 -20.5 1 98.56 75 ASN A CA 1
ATOM 583 C C . ASN A 1 75 ? -12.734 -32.781 -21.547 1 98.56 75 ASN A C 1
ATOM 585 O O . ASN A 1 75 ? -12.492 -32.406 -22.703 1 98.56 75 ASN A O 1
ATOM 589 N N . ARG A 1 76 ? -13.867 -33.125 -21.156 1 97.25 76 ARG A N 1
ATOM 590 C CA . ARG A 1 76 ? -14.977 -33.219 -22.094 1 97.25 76 ARG A CA 1
ATOM 591 C C . ARG A 1 76 ? -15.547 -31.828 -22.375 1 97.25 76 ARG A C 1
ATOM 593 O O . ARG A 1 76 ? -15.789 -31.469 -23.531 1 97.25 76 ARG A O 1
ATOM 600 N N . VAL A 1 77 ? -15.758 -30.984 -21.312 1 96.94 77 VAL A N 1
ATOM 601 C CA . VAL A 1 77 ? -16.5 -29.75 -21.516 1 96.94 77 VAL A CA 1
ATOM 602 C C . VAL A 1 77 ? -15.547 -28.562 -21.531 1 96.94 77 VAL A C 1
ATOM 604 O O . VAL A 1 77 ? -15.953 -27.438 -21.812 1 96.94 77 VAL A O 1
ATOM 607 N N . HIS A 1 78 ? -14.219 -28.781 -21.188 1 98.12 78 HIS A N 1
ATOM 608 C CA . HIS A 1 78 ? -13.203 -27.734 -21.156 1 98.12 78 HIS A CA 1
ATOM 609 C C . HIS A 1 78 ? -13.602 -26.609 -20.203 1 98.12 78 HIS A C 1
ATOM 611 O O . HIS A 1 78 ? -13.508 -25.438 -20.562 1 98.12 78 HIS A O 1
ATOM 617 N N . GLU A 1 79 ? -14.086 -27 -19.094 1 97.94 79 GLU A N 1
ATOM 618 C CA . GLU A 1 79 ? -14.453 -26.141 -17.969 1 97.94 79 GLU A CA 1
ATOM 619 C C . GLU A 1 79 ? -14.312 -26.891 -16.641 1 97.94 79 GLU A C 1
ATOM 621 O O . GLU A 1 79 ? -14.68 -28.062 -16.531 1 97.94 79 GLU A O 1
ATOM 626 N N . ASN A 1 80 ? -13.633 -26.297 -15.695 1 98.12 80 ASN A N 1
ATOM 627 C CA . ASN A 1 80 ? -13.68 -26.828 -14.336 1 98.12 80 ASN A CA 1
ATOM 628 C C . ASN A 1 80 ? -14.953 -26.406 -13.617 1 98.12 80 ASN A C 1
ATOM 630 O O . ASN A 1 80 ? -14.953 -25.453 -12.844 1 98.12 80 ASN A O 1
ATOM 634 N N . VAL A 1 81 ? -15.977 -27.125 -13.742 1 95.81 81 VAL A N 1
ATOM 635 C CA . VAL A 1 81 ? -17.344 -26.766 -13.367 1 95.81 81 VAL A CA 1
ATOM 636 C C . VAL A 1 81 ? -17.438 -26.656 -11.844 1 95.81 81 VAL A C 1
ATOM 638 O O . VAL A 1 81 ? -18.312 -25.969 -11.32 1 95.81 81 VAL A O 1
ATOM 641 N N . LYS A 1 82 ? -16.578 -27.328 -11.195 1 96.12 82 LYS A N 1
ATOM 642 C CA . LYS A 1 82 ? -16.641 -27.344 -9.742 1 96.12 82 LYS A CA 1
ATOM 643 C C . LYS A 1 82 ? -15.914 -26.125 -9.156 1 96.12 82 LYS A C 1
ATOM 645 O O . LYS A 1 82 ? -16.469 -25.391 -8.336 1 96.12 82 LYS A O 1
ATOM 650 N N . TYR A 1 83 ? -14.695 -25.828 -9.57 1 97.06 83 TYR A N 1
ATOM 651 C CA . TYR A 1 83 ? -13.844 -24.891 -8.859 1 97.06 83 TYR A CA 1
ATOM 652 C C . TYR A 1 83 ? -13.75 -23.562 -9.602 1 97.06 83 TYR A C 1
ATOM 654 O O . TYR A 1 83 ? -13.359 -22.547 -9.023 1 97.06 83 TYR A O 1
ATOM 662 N N . LEU A 1 84 ? -14.039 -23.547 -10.852 1 97.56 84 LEU A N 1
ATOM 663 C CA . LEU A 1 84 ? -13.984 -22.328 -11.656 1 97.56 84 LEU A CA 1
ATOM 664 C C . LEU A 1 84 ? -15.078 -22.328 -12.719 1 97.56 84 LEU A C 1
ATOM 666 O O . LEU A 1 84 ? -14.781 -22.312 -13.914 1 97.56 84 LEU A O 1
ATOM 670 N N . PRO A 1 85 ? -16.312 -22.297 -12.297 1 96.56 85 PRO A N 1
ATOM 671 C CA . PRO A 1 85 ? -17.438 -22.359 -13.234 1 96.56 85 PRO A CA 1
ATOM 672 C C . PRO A 1 85 ? -17.531 -21.141 -14.133 1 96.56 85 PRO A C 1
ATOM 674 O O . PRO A 1 85 ? -17.094 -20.047 -13.75 1 96.56 85 PRO A O 1
ATOM 677 N N . ASN A 1 86 ? -17.953 -21.297 -15.312 1 95.94 86 ASN A N 1
ATOM 678 C CA . ASN A 1 86 ? -18.281 -20.25 -16.281 1 95.94 86 ASN A CA 1
ATOM 679 C C . ASN A 1 86 ? -17.016 -19.688 -16.922 1 95.94 86 ASN A C 1
ATOM 681 O O . ASN A 1 86 ? -17.031 -18.562 -17.453 1 95.94 86 ASN A O 1
ATOM 685 N N . ILE A 1 87 ? -15.938 -20.391 -16.812 1 98.06 87 ILE A N 1
ATOM 686 C CA . ILE A 1 87 ? -14.695 -20.031 -17.5 1 98.06 87 ILE A CA 1
ATOM 687 C C . ILE A 1 87 ? -14.289 -21.156 -18.453 1 98.06 87 ILE A C 1
ATOM 689 O O . ILE A 1 87 ? -14.094 -22.297 -18.016 1 98.06 87 ILE A O 1
ATOM 693 N N . THR A 1 88 ? -14.18 -20.859 -19.672 1 98.12 88 THR A N 1
ATOM 694 C CA . THR A 1 88 ? -13.75 -21.844 -20.672 1 98.12 88 THR A CA 1
ATOM 695 C C . THR A 1 88 ? -12.234 -22.016 -20.641 1 98.12 88 THR A C 1
ATOM 697 O O . THR A 1 88 ? -11.5 -21.031 -20.719 1 98.12 88 THR A O 1
ATOM 700 N N . LEU A 1 89 ? -11.836 -23.234 -20.562 1 98.69 89 LEU A N 1
ATOM 701 C CA . LEU A 1 89 ? -10.414 -23.547 -20.656 1 98.69 89 LEU A CA 1
ATOM 702 C C . LEU A 1 89 ? -9.984 -23.797 -22.094 1 98.69 89 LEU A C 1
ATOM 704 O O . LEU A 1 89 ? -10.75 -24.344 -22.891 1 98.69 89 LEU A O 1
ATOM 708 N N . PRO A 1 90 ? -8.75 -23.312 -22.391 1 98.69 90 PRO A N 1
ATOM 709 C CA . PRO A 1 90 ? -8.234 -23.688 -23.719 1 98.69 90 PRO A CA 1
ATOM 710 C C . PRO A 1 90 ? -8.219 -25.203 -23.938 1 98.69 90 PRO A C 1
ATOM 712 O O . PRO A 1 90 ? -8.008 -25.969 -22.984 1 98.69 90 PRO A O 1
ATOM 715 N N . SER A 1 91 ? -8.32 -25.656 -25.172 1 98.38 91 SER A N 1
ATOM 716 C CA . SER A 1 91 ? -8.461 -27.062 -25.5 1 98.38 91 SER A CA 1
ATOM 717 C C . SER A 1 91 ? -7.156 -27.828 -25.266 1 98.38 91 SER A C 1
ATOM 719 O O . SER A 1 91 ? -7.148 -29.047 -25.188 1 98.38 91 SER A O 1
ATOM 721 N N . ASN A 1 92 ? -6.102 -27.078 -25.141 1 98.81 92 ASN A N 1
ATOM 722 C CA . ASN A 1 92 ? -4.809 -27.734 -24.953 1 98.81 92 ASN A CA 1
ATOM 723 C C . ASN A 1 92 ? -4.508 -27.969 -23.469 1 98.81 92 ASN A C 1
ATOM 725 O O . ASN A 1 92 ? -3.383 -28.312 -23.109 1 98.81 92 ASN A O 1
ATOM 729 N N . VAL A 1 93 ? -5.488 -27.75 -22.562 1 98.94 93 VAL A N 1
ATOM 730 C CA . VAL A 1 93 ? -5.387 -28.172 -21.172 1 98.94 93 VAL A CA 1
ATOM 731 C C . VAL A 1 93 ? -5.93 -29.578 -21.016 1 98.94 93 VAL A C 1
ATOM 733 O O . VAL A 1 93 ? -7.047 -29.875 -21.438 1 98.94 93 VAL A O 1
ATOM 736 N N . VAL A 1 94 ? -5.137 -30.422 -20.453 1 98.88 94 VAL A N 1
ATOM 737 C CA . VAL A 1 94 ? -5.551 -31.797 -20.219 1 98.88 94 VAL A CA 1
ATOM 738 C C . VAL A 1 94 ? -5.594 -32.094 -18.719 1 98.88 94 VAL A C 1
ATOM 740 O O . VAL A 1 94 ? -4.566 -32.031 -18.047 1 98.88 94 VAL A O 1
ATOM 743 N N . ALA A 1 95 ? -6.789 -32.375 -18.25 1 98.88 95 ALA A N 1
ATOM 744 C CA . ALA A 1 95 ? -6.945 -32.781 -16.844 1 98.88 95 ALA A CA 1
ATOM 745 C C . ALA A 1 95 ? -6.484 -34.219 -16.656 1 98.88 95 ALA A C 1
ATOM 747 O O . ALA A 1 95 ? -6.961 -35.125 -17.328 1 98.88 95 ALA A O 1
ATOM 748 N N . ASN A 1 96 ? -5.527 -34.438 -15.773 1 98.88 96 ASN A N 1
ATOM 749 C CA . ASN A 1 96 ? -4.91 -35.719 -15.508 1 98.88 96 ASN A CA 1
ATOM 750 C C . ASN A 1 96 ? -5.02 -36.094 -14.031 1 98.88 96 ASN A C 1
ATOM 752 O O . ASN A 1 96 ? -4.496 -35.406 -13.164 1 98.88 96 ASN A O 1
ATOM 756 N N . PRO A 1 97 ? -5.723 -37.188 -13.664 1 98.69 97 PRO A N 1
ATOM 757 C CA . PRO A 1 97 ? -5.938 -37.531 -12.258 1 98.69 97 PRO A CA 1
ATOM 758 C C . PRO A 1 97 ? -4.75 -38.281 -11.648 1 98.69 97 PRO A C 1
ATOM 760 O O . PRO A 1 97 ? -4.75 -38.562 -10.445 1 98.69 97 PRO A O 1
ATOM 763 N N . ASP A 1 98 ? -3.746 -38.625 -12.422 1 98.75 98 ASP A N 1
ATOM 764 C CA . ASP A 1 98 ? -2.539 -39.281 -11.93 1 98.75 98 ASP A CA 1
ATOM 765 C C . ASP A 1 98 ? -1.384 -38.281 -11.812 1 98.75 98 ASP A C 1
ATOM 767 O O . ASP A 1 98 ? -0.885 -37.781 -12.82 1 98.75 98 ASP A O 1
ATOM 771 N N . LEU A 1 99 ? -0.969 -38.062 -10.578 1 98.75 99 LEU A N 1
ATOM 772 C CA . LEU A 1 99 ? 0.019 -37.031 -10.32 1 98.75 99 LEU A CA 1
ATOM 773 C C . LEU A 1 99 ? 1.345 -37.344 -11 1 98.75 99 LEU A C 1
ATOM 775 O O . LEU A 1 99 ? 1.858 -36.531 -11.781 1 98.75 99 LEU A O 1
ATOM 779 N N . PRO A 1 100 ? 1.97 -38.5 -10.852 1 98.75 100 PRO A N 1
ATOM 780 C CA . PRO A 1 100 ? 3.227 -38.812 -11.531 1 98.75 100 PRO A CA 1
ATOM 781 C C . PRO A 1 100 ? 3.098 -38.781 -13.055 1 98.75 100 PRO A C 1
ATOM 783 O O . PRO A 1 100 ? 3.99 -38.281 -13.742 1 98.75 100 PRO A O 1
ATOM 786 N N . ASP A 1 101 ? 2.02 -39.281 -13.547 1 98.81 101 ASP A N 1
ATOM 787 C CA . ASP A 1 101 ? 1.82 -39.281 -14.992 1 98.81 101 ASP A CA 1
ATOM 788 C C . ASP A 1 101 ? 1.707 -37.875 -15.555 1 98.81 101 ASP A C 1
ATOM 790 O O . ASP A 1 101 ? 2.221 -37.594 -16.641 1 98.81 101 ASP A O 1
ATOM 794 N N . SER A 1 102 ? 1.01 -37.031 -14.859 1 98.88 102 SER A N 1
ATOM 795 C CA . SER A 1 102 ? 0.847 -35.656 -15.305 1 98.88 102 SER A CA 1
ATOM 796 C C . SER A 1 102 ? 2.189 -34.938 -15.383 1 98.88 102 SER A C 1
ATOM 798 O O . SER A 1 102 ? 2.373 -34.062 -16.219 1 98.88 102 SER A O 1
ATOM 800 N N . CYS A 1 103 ? 3.139 -35.281 -14.547 1 98.88 103 CYS A N 1
ATOM 801 C CA . CYS A 1 103 ? 4.414 -34.594 -14.43 1 98.88 103 CYS A CA 1
ATOM 802 C C . CYS A 1 103 ? 5.488 -35.281 -15.266 1 98.88 103 CYS A C 1
ATOM 804 O O . CYS A 1 103 ? 6.609 -34.781 -15.375 1 98.88 103 CYS A O 1
ATOM 806 N N . LYS A 1 104 ? 5.152 -36.406 -15.875 1 98.31 104 LYS A N 1
ATOM 807 C CA . LYS A 1 104 ? 6.117 -37.188 -16.656 1 98.31 104 LYS A CA 1
ATOM 808 C C . LYS A 1 104 ? 6.688 -36.375 -17.797 1 98.31 104 LYS A C 1
ATOM 810 O O . LYS A 1 104 ? 5.941 -35.719 -18.547 1 98.31 104 LYS A O 1
ATOM 815 N N . ASP A 1 105 ? 8.031 -36.219 -17.891 1 98.12 105 ASP A N 1
ATOM 816 C CA . ASP A 1 105 ? 8.789 -35.625 -18.953 1 98.12 105 ASP A CA 1
ATOM 817 C C . ASP A 1 105 ? 8.617 -34.094 -18.953 1 98.12 105 ASP A C 1
ATOM 819 O O . ASP A 1 105 ? 8.992 -33.406 -19.922 1 98.12 105 ASP A O 1
ATOM 823 N N . SER A 1 106 ? 7.984 -33.594 -17.922 1 98.69 106 SER A N 1
ATOM 824 C CA . SER A 1 106 ? 7.844 -32.156 -17.812 1 98.69 106 SER A CA 1
ATOM 825 C C . SER A 1 106 ? 9.148 -31.5 -17.359 1 98.69 106 SER A C 1
ATOM 827 O O . SER A 1 106 ? 9.789 -31.969 -16.422 1 98.69 106 SER A O 1
ATOM 829 N N . THR A 1 107 ? 9.516 -30.438 -18.031 1 98.31 107 THR A N 1
ATOM 830 C CA . THR A 1 107 ? 10.711 -29.703 -17.641 1 98.31 107 THR A CA 1
ATOM 831 C C . THR A 1 107 ? 10.344 -28.5 -16.766 1 98.31 107 THR A C 1
ATOM 833 O O . THR A 1 107 ? 11.219 -27.906 -16.125 1 98.31 107 THR A O 1
ATOM 836 N N . MET A 1 108 ? 9.031 -28.109 -16.719 1 98.62 108 MET A N 1
ATOM 837 C CA . MET A 1 108 ? 8.523 -27.047 -15.867 1 98.62 108 MET A CA 1
ATOM 838 C C . MET A 1 108 ? 7.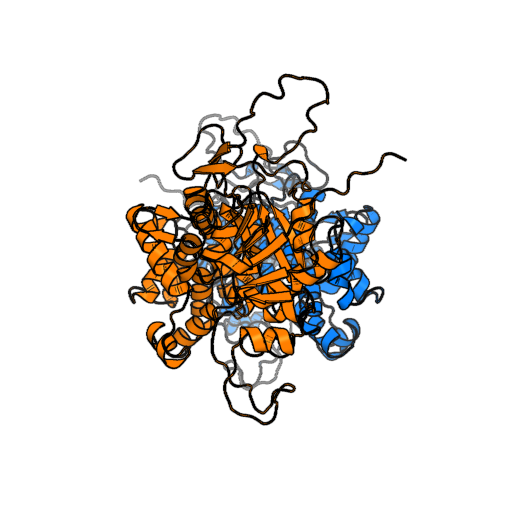305 -27.516 -15.07 1 98.62 108 MET A C 1
ATOM 840 O O . MET A 1 108 ? 6.301 -27.938 -15.656 1 98.62 108 MET A O 1
ATOM 844 N N . LEU A 1 109 ? 7.438 -27.453 -13.789 1 98.94 109 LEU A N 1
ATOM 845 C CA . LEU A 1 109 ? 6.355 -27.812 -12.883 1 98.94 109 LEU A CA 1
ATOM 846 C C . LEU A 1 109 ? 5.867 -26.594 -12.109 1 98.94 109 LEU A C 1
ATOM 848 O O . LEU A 1 109 ? 6.66 -25.891 -11.469 1 98.94 109 LEU A O 1
ATOM 852 N N . ILE A 1 110 ? 4.586 -26.297 -12.18 1 98.88 110 ILE A N 1
ATOM 853 C CA . ILE A 1 110 ? 3.986 -25.188 -11.438 1 98.88 110 ILE A CA 1
ATOM 854 C C . ILE A 1 110 ? 3.096 -25.734 -10.32 1 98.88 110 ILE A C 1
ATOM 856 O O . ILE A 1 110 ? 2.006 -26.25 -10.586 1 98.88 110 ILE A O 1
ATOM 860 N N . PHE A 1 111 ? 3.551 -25.578 -9.141 1 98.81 111 PHE A N 1
ATOM 861 C CA . PHE A 1 111 ? 2.822 -26.094 -7.984 1 98.81 111 PHE A CA 1
ATOM 862 C C . PHE A 1 111 ? 1.782 -25.094 -7.508 1 98.81 111 PHE A C 1
ATOM 864 O O . PHE A 1 111 ? 2.125 -23.969 -7.129 1 98.81 111 PHE A O 1
ATOM 871 N N . VAL A 1 112 ? 0.54 -25.438 -7.559 1 98.06 112 VAL A N 1
ATOM 872 C CA . VAL A 1 112 ? -0.576 -24.594 -7.129 1 98.06 112 VAL A CA 1
ATOM 873 C C . VAL A 1 112 ? -1.478 -25.391 -6.18 1 98.06 112 VAL A C 1
ATOM 875 O O . VAL A 1 112 ? -2.625 -25.688 -6.512 1 98.06 112 VAL A O 1
ATOM 878 N N . LEU A 1 113 ? -1.01 -25.703 -5.008 1 95.62 113 LEU A N 1
ATOM 879 C CA . LEU A 1 113 ? -1.707 -26.484 -3.988 1 95.62 113 LEU A CA 1
ATOM 880 C C . LEU A 1 113 ? -1.737 -25.734 -2.662 1 95.62 113 LEU A C 1
ATOM 882 O O . LEU A 1 113 ? -0.867 -24.891 -2.396 1 95.62 113 LEU A O 1
ATOM 886 N N . PRO A 1 114 ? -2.812 -26 -1.858 1 90.31 114 PRO A N 1
ATOM 887 C CA . PRO A 1 114 ? -2.697 -25.5 -0.484 1 90.31 114 PRO A CA 1
ATOM 888 C C . PRO A 1 114 ? -1.425 -25.984 0.211 1 90.31 114 PRO A C 1
ATOM 890 O O . PRO A 1 114 ? -0.949 -27.094 -0.06 1 90.31 114 PRO A O 1
ATOM 893 N N . HIS A 1 115 ? -0.941 -25.188 1.032 1 87.94 115 HIS A N 1
ATOM 894 C CA . HIS A 1 115 ? 0.373 -25.391 1.626 1 87.94 115 HIS A CA 1
ATOM 895 C C . HIS A 1 115 ? 0.446 -26.75 2.324 1 87.94 115 HIS A C 1
ATOM 897 O O . HIS A 1 115 ? 1.501 -27.391 2.34 1 87.94 115 HIS A O 1
ATOM 903 N N . GLN A 1 116 ? -0.659 -27.266 2.826 1 86.19 116 GLN A N 1
ATOM 904 C CA . GLN A 1 116 ? -0.657 -28.5 3.605 1 86.19 116 GLN A CA 1
ATOM 905 C C . GLN A 1 116 ? -0.447 -29.719 2.709 1 86.19 116 GLN A C 1
ATOM 907 O O . GLN A 1 116 ? -0.114 -30.812 3.191 1 86.19 116 GLN A O 1
ATOM 912 N N . PHE A 1 117 ? -0.566 -29.547 1.412 1 92 117 PHE A N 1
ATOM 913 C CA . PHE A 1 117 ? -0.486 -30.688 0.511 1 92 117 PHE A CA 1
ATOM 914 C C . PHE A 1 117 ? 0.854 -30.719 -0.214 1 92 117 PHE A C 1
ATOM 916 O O . PHE A 1 117 ? 1.173 -31.688 -0.908 1 92 117 PHE A O 1
ATOM 923 N N . ILE A 1 118 ? 1.67 -29.75 -0.067 1 95.25 118 ILE A N 1
ATOM 924 C CA . ILE A 1 118 ? 2.9 -29.594 -0.835 1 95.25 118 ILE A CA 1
ATOM 925 C C . ILE A 1 118 ? 3.855 -30.734 -0.508 1 95.25 118 ILE A C 1
ATOM 927 O O . ILE A 1 118 ? 4.391 -31.391 -1.412 1 95.25 118 ILE A O 1
ATOM 931 N N . ALA A 1 119 ? 4.059 -30.984 0.758 1 94.5 119 ALA A N 1
ATOM 932 C CA . ALA A 1 119 ? 5.016 -32 1.173 1 94.5 119 ALA A CA 1
ATOM 933 C C . ALA A 1 119 ? 4.629 -33.375 0.63 1 94.5 119 ALA A C 1
ATOM 935 O O . ALA A 1 119 ? 5.453 -34.062 0.029 1 94.5 119 ALA A O 1
ATOM 936 N N . ARG A 1 120 ? 3.41 -33.719 0.821 1 96.31 120 ARG A N 1
ATOM 937 C CA . ARG A 1 120 ? 2.947 -35.031 0.41 1 96.31 120 ARG A CA 1
ATOM 938 C C . ARG A 1 120 ? 2.984 -35.188 -1.108 1 96.31 120 ARG A C 1
ATOM 940 O O . ARG A 1 120 ? 3.383 -36.219 -1.628 1 96.31 120 ARG A O 1
ATOM 947 N N . SER A 1 121 ? 2.535 -34.188 -1.815 1 97.75 121 SER A N 1
ATOM 948 C CA . SER A 1 121 ? 2.539 -34.219 -3.273 1 97.75 121 SER A CA 1
ATOM 949 C C . SER A 1 121 ? 3.961 -34.312 -3.818 1 97.75 121 SER A C 1
ATOM 951 O O . SER A 1 121 ? 4.219 -35.031 -4.781 1 97.75 121 SER A O 1
ATOM 953 N N . SER A 1 122 ? 4.863 -33.594 -3.244 1 98.19 122 SER A N 1
ATOM 954 C CA . SER A 1 122 ? 6.262 -33.656 -3.658 1 98.19 122 SER A CA 1
ATOM 955 C C . SER A 1 122 ? 6.844 -35.062 -3.43 1 98.19 122 SER A C 1
ATOM 957 O O . SER A 1 122 ? 7.566 -35.562 -4.281 1 98.19 122 SER A O 1
ATOM 959 N N . GLN A 1 123 ? 6.516 -35.625 -2.293 1 98.38 123 GLN A N 1
ATOM 960 C CA . GLN A 1 123 ? 7.004 -36.969 -1.977 1 98.38 123 GLN A CA 1
ATOM 961 C C . GLN A 1 123 ? 6.543 -37.969 -3.018 1 98.38 123 GLN A C 1
ATOM 963 O O . GLN A 1 123 ? 7.293 -38.875 -3.385 1 98.38 123 GLN A O 1
ATOM 968 N N . GLN A 1 124 ? 5.414 -37.812 -3.498 1 98.38 124 GLN A N 1
ATOM 969 C CA . GLN A 1 124 ? 4.844 -38.75 -4.488 1 98.38 124 GLN A CA 1
ATOM 970 C C . GLN A 1 124 ? 5.582 -38.625 -5.816 1 98.38 124 GLN A C 1
ATOM 972 O O . GLN A 1 124 ? 5.5 -39.531 -6.648 1 98.38 124 GLN A O 1
ATOM 977 N N . LEU A 1 125 ? 6.277 -37.594 -6.023 1 98.75 125 LEU A N 1
ATOM 978 C CA . LEU A 1 125 ? 6.918 -37.344 -7.309 1 98.75 125 LEU A CA 1
ATOM 979 C C . LEU A 1 125 ? 8.391 -37.719 -7.27 1 98.75 125 LEU A C 1
ATOM 981 O O . LEU A 1 125 ? 9.078 -37.688 -8.297 1 98.75 125 LEU A O 1
ATOM 985 N N . VAL A 1 126 ? 8.898 -38.062 -6.102 1 98.62 126 VAL A N 1
ATOM 986 C CA . VAL A 1 126 ? 10.305 -38.438 -5.961 1 98.62 126 VAL A CA 1
ATOM 987 C C . VAL A 1 126 ? 10.648 -39.562 -6.918 1 98.62 126 VAL A C 1
ATOM 989 O O . VAL A 1 126 ? 9.977 -40.594 -6.926 1 98.62 126 VAL A O 1
ATOM 992 N N . GLY A 1 127 ? 11.641 -39.312 -7.758 1 98 127 GLY A N 1
ATOM 993 C CA . GLY A 1 127 ? 12.109 -40.344 -8.688 1 98 127 GLY A CA 1
ATOM 994 C C . GLY A 1 127 ? 11.227 -40.5 -9.906 1 98 127 GLY A C 1
ATOM 995 O O . GLY A 1 127 ? 11.461 -41.375 -10.742 1 98 127 GLY A O 1
ATOM 996 N N . LYS A 1 128 ? 10.273 -39.656 -10.023 1 98.62 128 LYS A N 1
ATOM 997 C CA . LYS A 1 128 ? 9.289 -39.875 -11.078 1 98.62 128 LYS A CA 1
ATOM 998 C C . LYS A 1 128 ? 9.219 -38.688 -12.016 1 98.62 128 LYS A C 1
ATOM 1000 O O . LYS A 1 128 ? 8.336 -38.625 -12.875 1 98.62 128 LYS A O 1
ATOM 1005 N N . ILE A 1 129 ? 10.078 -37.719 -11.883 1 98.62 129 ILE A N 1
ATOM 1006 C CA . ILE A 1 129 ? 10.141 -36.562 -12.758 1 98.62 129 ILE A CA 1
ATOM 1007 C C . ILE A 1 129 ? 11.539 -36.469 -13.367 1 98.62 129 ILE A C 1
ATOM 1009 O O . ILE A 1 129 ? 12.461 -37.156 -12.945 1 98.62 129 ILE A O 1
ATOM 1013 N N . LEU A 1 130 ? 11.688 -35.625 -14.391 1 98.19 130 LEU A N 1
ATOM 1014 C CA . LEU A 1 130 ? 13.016 -35.375 -14.938 1 98.19 130 LEU A CA 1
ATOM 1015 C C . LEU A 1 130 ? 13.93 -34.781 -13.875 1 98.19 130 LEU A C 1
ATOM 1017 O O . LEU A 1 130 ? 13.531 -33.844 -13.164 1 98.19 130 LEU A O 1
ATOM 1021 N N . PRO A 1 131 ? 15.094 -35.25 -13.742 1 97.31 131 PRO A N 1
ATOM 1022 C CA . PRO A 1 131 ? 16 -34.75 -12.711 1 97.31 131 PRO A CA 1
ATOM 1023 C C . PRO A 1 131 ? 16.406 -33.312 -12.938 1 97.31 131 PRO A C 1
ATOM 1025 O O . PRO A 1 131 ? 16.828 -32.625 -12 1 97.31 131 PRO A O 1
ATOM 1028 N N . TYR A 1 132 ? 16.25 -32.781 -14.172 1 97.12 132 TYR A N 1
ATOM 1029 C CA . TYR A 1 132 ? 16.625 -31.406 -14.484 1 97.12 132 TYR A CA 1
ATOM 1030 C C . TYR A 1 132 ? 15.398 -30.5 -14.609 1 97.12 132 TYR A C 1
ATOM 1032 O O . TYR A 1 132 ? 15.484 -29.391 -15.141 1 97.12 132 TYR A O 1
ATOM 1040 N N . ALA A 1 133 ? 14.211 -31.016 -14.133 1 98.38 133 ALA A N 1
ATOM 1041 C CA . ALA A 1 133 ? 13.016 -30.188 -14.102 1 98.38 133 ALA A CA 1
ATOM 1042 C C . ALA A 1 133 ? 13.219 -28.969 -13.203 1 98.38 133 ALA A C 1
ATOM 1044 O O . ALA A 1 133 ? 14.078 -28.969 -12.32 1 98.38 133 ALA A O 1
ATOM 1045 N N . ARG A 1 134 ? 12.594 -27.922 -13.523 1 98.44 134 ARG A N 1
ATOM 1046 C CA . ARG A 1 134 ? 12.477 -26.75 -12.672 1 98.44 134 ARG A CA 1
ATOM 1047 C C . ARG A 1 134 ? 11.023 -26.516 -12.25 1 98.44 134 ARG A C 1
ATOM 1049 O O . ARG A 1 134 ? 10.109 -27.094 -12.836 1 98.44 134 ARG A O 1
ATOM 1056 N N . ALA A 1 135 ? 10.852 -25.672 -11.195 1 98.75 135 ALA A N 1
ATOM 1057 C CA . ALA A 1 135 ? 9.5 -25.5 -10.68 1 98.75 135 ALA A CA 1
ATOM 1058 C C . ALA A 1 135 ? 9.25 -24.047 -10.258 1 98.75 135 ALA A C 1
ATOM 1060 O O . ALA A 1 135 ? 10.195 -23.281 -10.078 1 98.75 135 ALA A O 1
ATOM 1061 N N . ILE A 1 136 ? 8.047 -23.656 -10.203 1 98.75 136 ILE A N 1
ATOM 1062 C CA . ILE A 1 136 ? 7.539 -22.438 -9.594 1 98.75 136 ILE A CA 1
ATOM 1063 C C . ILE A 1 136 ? 6.434 -22.766 -8.594 1 98.75 136 ILE A C 1
ATOM 1065 O O . ILE A 1 136 ? 5.477 -23.469 -8.93 1 98.75 136 ILE A O 1
ATOM 1069 N N . CYS A 1 137 ? 6.617 -22.328 -7.398 1 98.5 137 CYS A N 1
ATOM 1070 C CA . CYS A 1 137 ? 5.617 -22.531 -6.359 1 98.5 137 CYS A CA 1
ATOM 1071 C C . CYS A 1 137 ? 4.676 -21.344 -6.262 1 98.5 137 CYS A C 1
ATOM 1073 O O . CYS A 1 137 ? 5.117 -20.203 -6.027 1 98.5 137 CYS A O 1
ATOM 1075 N N . CYS A 1 138 ? 3.387 -21.562 -6.41 1 97.88 138 CYS A N 1
ATOM 1076 C CA . CYS A 1 138 ? 2.385 -20.5 -6.336 1 97.88 138 CYS A CA 1
ATOM 1077 C C . CYS A 1 138 ? 1.622 -20.562 -5.02 1 97.88 138 CYS A C 1
ATOM 1079 O O . CYS A 1 138 ? 0.642 -19.844 -4.828 1 97.88 138 CYS A O 1
ATOM 1081 N N . THR A 1 139 ? 2.107 -21.422 -4.148 1 93.12 139 THR A N 1
ATOM 1082 C CA . THR A 1 139 ? 1.486 -21.578 -2.84 1 93.12 139 THR A CA 1
ATOM 1083 C C . THR A 1 139 ? 1.915 -20.469 -1.894 1 93.12 139 THR A C 1
ATOM 1085 O O . THR A 1 139 ? 3.109 -20.219 -1.714 1 93.12 139 THR A O 1
ATOM 1088 N N . LYS A 1 140 ? 0.902 -19.828 -1.345 1 88.06 140 LYS A N 1
ATOM 1089 C CA . LYS A 1 140 ? 1.175 -18.75 -0.405 1 88.06 140 LYS A CA 1
ATOM 1090 C C . LYS A 1 140 ? 1.246 -19.266 1.028 1 88.06 140 LYS A C 1
ATOM 1092 O O . LYS A 1 140 ? 0.221 -19.375 1.705 1 88.06 140 LYS A O 1
ATOM 1097 N N . GLY A 1 141 ? 2.455 -19.672 1.454 1 82.75 141 GLY A N 1
ATOM 1098 C CA . GLY A 1 141 ? 2.643 -20.219 2.787 1 82.75 141 GLY A CA 1
ATOM 1099 C C . GLY A 1 141 ? 4.094 -20.516 3.111 1 82.75 141 GLY A C 1
ATOM 1100 O O . GLY A 1 141 ? 4.945 -20.516 2.223 1 82.75 141 GLY A O 1
ATOM 1101 N N . VAL A 1 142 ? 4.312 -20.594 4.355 1 83 142 VAL A N 1
ATOM 1102 C CA . VAL A 1 142 ? 5.617 -21 4.867 1 83 142 VAL A CA 1
ATOM 1103 C C . VAL A 1 142 ? 5.434 -22.016 5.988 1 83 142 VAL A C 1
ATOM 1105 O O . VAL A 1 142 ? 4.379 -22.062 6.625 1 83 142 VAL A O 1
ATOM 1108 N N . ASP A 1 143 ? 6.355 -22.859 5.973 1 84.94 143 ASP A N 1
ATOM 1109 C CA . ASP A 1 143 ? 6.422 -23.719 7.152 1 84.94 143 ASP A CA 1
ATOM 1110 C C . ASP A 1 143 ? 7.246 -23.078 8.258 1 84.94 143 ASP A C 1
ATOM 1112 O O . ASP A 1 143 ? 8.453 -22.859 8.102 1 84.94 143 ASP A O 1
ATOM 1116 N N . VAL A 1 144 ? 6.562 -22.781 9.312 1 82.06 144 VAL A N 1
ATOM 1117 C CA . VAL A 1 144 ? 7.223 -22.125 10.438 1 82.06 144 VAL A CA 1
ATOM 1118 C C . VAL A 1 144 ? 7.039 -22.969 11.695 1 82.06 144 VAL A C 1
ATOM 1120 O O . VAL A 1 144 ? 5.945 -23.469 11.961 1 82.06 144 VAL A O 1
ATOM 1123 N N . SER A 1 145 ? 8.188 -23.266 12.305 1 81.38 145 SER A N 1
ATOM 1124 C CA . SER A 1 145 ? 8.203 -23.938 13.602 1 81.38 145 SER A CA 1
ATOM 1125 C C . SER A 1 145 ? 9.273 -23.344 14.508 1 81.38 145 SER A C 1
ATOM 1127 O O . SER A 1 145 ? 9.977 -22.406 14.125 1 81.38 145 SER A O 1
ATOM 1129 N N . GLU A 1 146 ? 9.328 -23.828 15.703 1 80.81 146 GLU A N 1
ATOM 1130 C CA . GLU A 1 146 ? 10.359 -23.375 16.641 1 80.81 146 GLU A CA 1
ATOM 1131 C C . GLU A 1 146 ? 11.758 -23.656 16.094 1 80.81 146 GLU A C 1
ATOM 1133 O O . GLU A 1 146 ? 12.727 -23 16.469 1 80.81 146 GLU A O 1
ATOM 1138 N N . LYS A 1 147 ? 11.805 -24.516 15.148 1 80.56 147 LYS A N 1
ATOM 1139 C CA . LYS A 1 147 ? 13.102 -24.938 14.625 1 80.56 147 LYS A CA 1
ATOM 1140 C C . LYS A 1 147 ? 13.539 -24.047 13.461 1 80.56 147 LYS A C 1
ATOM 1142 O O . LYS A 1 147 ? 14.711 -24.047 13.086 1 80.56 147 LYS A O 1
ATOM 1147 N N . GLY A 1 148 ? 12.57 -23.328 12.992 1 87.62 148 GLY A N 1
ATOM 1148 C CA . GLY A 1 148 ? 12.938 -22.406 11.914 1 87.62 148 GLY A CA 1
ATOM 1149 C C . GLY A 1 148 ? 11.828 -22.219 10.898 1 87.62 148 GLY A C 1
ATOM 1150 O O . GLY A 1 148 ? 10.68 -22.594 11.141 1 87.62 148 GLY A O 1
ATOM 1151 N N . ILE A 1 149 ? 12.211 -21.516 9.852 1 90.88 149 ILE A N 1
ATOM 1152 C CA . ILE A 1 149 ? 11.266 -21.203 8.781 1 90.88 149 ILE A CA 1
ATOM 1153 C C . ILE A 1 149 ? 11.734 -21.859 7.48 1 90.88 149 ILE A C 1
ATOM 1155 O O . ILE A 1 149 ? 12.906 -21.75 7.113 1 90.88 149 ILE A O 1
ATOM 1159 N N . ARG A 1 150 ? 10.844 -22.547 6.859 1 92.62 150 ARG A N 1
ATOM 1160 C CA . ARG A 1 150 ? 11.109 -23.156 5.562 1 92.62 150 ARG A CA 1
ATOM 1161 C C . ARG A 1 150 ? 10.086 -22.719 4.523 1 92.62 150 ARG A C 1
ATOM 1163 O O . ARG A 1 150 ? 8.883 -22.781 4.766 1 92.62 150 ARG A O 1
ATOM 1170 N N . LEU A 1 151 ? 10.578 -22.25 3.414 1 94.44 151 LEU A N 1
ATOM 1171 C CA . LEU A 1 151 ? 9.695 -21.859 2.318 1 94.44 151 LEU A CA 1
ATOM 1172 C C . LEU A 1 151 ? 9.141 -23.078 1.597 1 94.44 151 LEU A C 1
ATOM 1174 O O . LEU A 1 151 ? 9.781 -24.125 1.575 1 94.44 151 LEU A O 1
ATOM 1178 N N . MET A 1 152 ? 7.992 -22.922 0.995 1 95.69 152 MET A N 1
ATOM 1179 C CA . MET A 1 152 ? 7.414 -24.031 0.233 1 95.69 152 MET A CA 1
ATOM 1180 C C . MET A 1 152 ? 8.297 -24.391 -0.962 1 95.69 152 MET A C 1
ATOM 1182 O O . MET A 1 152 ? 8.406 -25.562 -1.331 1 95.69 152 MET A O 1
ATOM 1186 N N . SER A 1 153 ? 8.867 -23.375 -1.562 1 96.75 153 SER A N 1
ATOM 1187 C CA . SER A 1 153 ? 9.773 -23.609 -2.678 1 96.75 153 SER A CA 1
ATOM 1188 C C . SER A 1 153 ? 10.961 -24.469 -2.254 1 96.75 153 SER A C 1
ATOM 1190 O O . SER A 1 153 ? 11.398 -25.344 -3.004 1 96.75 153 SER A O 1
ATOM 1192 N N . GLU A 1 154 ? 11.453 -24.234 -1.055 1 95.19 154 GLU A N 1
ATOM 1193 C CA . GLU A 1 154 ? 12.547 -25.047 -0.524 1 95.19 154 GLU A CA 1
ATOM 1194 C C . GLU A 1 154 ? 12.109 -26.484 -0.279 1 95.19 154 GLU A C 1
ATOM 1196 O O . GLU A 1 154 ? 12.859 -27.422 -0.561 1 95.19 154 GLU A O 1
ATOM 1201 N N . THR A 1 155 ? 10.938 -26.578 0.267 1 95.56 155 THR A N 1
ATOM 1202 C CA . THR A 1 155 ? 10.406 -27.906 0.519 1 95.56 155 THR A CA 1
ATOM 1203 C C . THR A 1 155 ? 10.32 -28.719 -0.776 1 95.56 155 THR A C 1
ATOM 1205 O O . THR A 1 155 ? 10.727 -29.875 -0.818 1 95.56 155 THR A O 1
ATOM 1208 N N . ILE A 1 156 ? 9.844 -28.125 -1.791 1 98.06 156 ILE A N 1
ATOM 1209 C CA . ILE A 1 156 ? 9.742 -28.766 -3.096 1 98.06 156 ILE A CA 1
ATOM 1210 C C . ILE A 1 156 ? 11.133 -29.094 -3.623 1 98.06 156 ILE A C 1
ATOM 1212 O O . ILE A 1 156 ? 11.406 -30.234 -4.02 1 98.06 156 ILE A O 1
ATOM 1216 N N . GLY A 1 157 ? 12.039 -28.125 -3.604 1 97.94 157 GLY A N 1
ATOM 1217 C CA . GLY A 1 157 ? 13.383 -28.266 -4.129 1 97.94 157 GLY A CA 1
ATOM 1218 C C . GLY A 1 157 ? 14.18 -29.344 -3.418 1 97.94 157 GLY A C 1
ATOM 1219 O O . GLY A 1 157 ? 14.852 -30.156 -4.062 1 97.94 157 GLY A O 1
ATOM 1220 N N . MET A 1 158 ? 14.086 -29.375 -2.123 1 96.75 158 MET A N 1
ATOM 1221 C CA . MET A 1 158 ? 14.852 -30.328 -1.333 1 96.75 158 MET A CA 1
ATOM 1222 C C . MET A 1 158 ? 14.305 -31.75 -1.513 1 96.75 158 MET A C 1
ATOM 1224 O O . MET A 1 158 ? 15.062 -32.719 -1.546 1 96.75 158 MET A O 1
ATOM 1228 N N . THR A 1 159 ? 13.016 -31.812 -1.567 1 97.81 159 THR A N 1
ATOM 1229 C CA . THR A 1 159 ? 12.383 -33.125 -1.699 1 97.81 159 THR A CA 1
ATOM 1230 C C . THR A 1 159 ? 12.656 -33.719 -3.078 1 97.81 159 THR A C 1
ATOM 1232 O O . THR A 1 159 ? 12.93 -34.906 -3.203 1 97.81 159 THR A O 1
ATOM 1235 N N . LEU A 1 160 ? 12.648 -32.875 -4.113 1 98.56 160 LEU A N 1
ATOM 1236 C CA . LEU A 1 160 ? 12.68 -33.375 -5.484 1 98.56 160 LEU A CA 1
ATOM 1237 C C . LEU A 1 160 ? 14.055 -33.188 -6.109 1 98.56 160 LEU A C 1
ATOM 1239 O O . LEU A 1 160 ? 14.312 -33.656 -7.215 1 98.56 160 LEU A O 1
ATOM 1243 N N . ASN A 1 161 ? 14.961 -32.438 -5.426 1 97.94 161 ASN A N 1
ATOM 1244 C CA . ASN A 1 161 ? 16.281 -32.094 -5.922 1 97.94 161 ASN A CA 1
ATOM 1245 C C . ASN A 1 161 ? 16.203 -31.297 -7.223 1 97.94 161 ASN A C 1
ATOM 1247 O O . ASN A 1 161 ? 16.875 -31.625 -8.203 1 97.94 161 ASN A O 1
ATOM 1251 N N . ILE A 1 162 ? 15.352 -30.344 -7.227 1 98.31 162 ILE A N 1
ATOM 1252 C CA . ILE A 1 162 ? 15.227 -29.406 -8.344 1 98.31 162 ILE A CA 1
ATOM 1253 C C . ILE A 1 162 ? 15.141 -27.984 -7.816 1 98.31 162 ILE A C 1
ATOM 1255 O O . ILE A 1 162 ? 14.844 -27.766 -6.641 1 98.31 162 ILE A O 1
ATOM 1259 N N . TYR A 1 163 ? 15.445 -27.016 -8.68 1 97.88 163 TYR A N 1
ATOM 1260 C CA . TYR A 1 163 ? 15.266 -25.625 -8.305 1 97.88 163 TYR A CA 1
ATOM 1261 C C . TYR A 1 163 ? 13.797 -25.219 -8.414 1 97.88 163 TYR A C 1
ATOM 1263 O O . TYR A 1 163 ? 13.102 -25.625 -9.344 1 97.88 163 TYR A O 1
ATOM 1271 N N . CYS A 1 164 ? 13.328 -24.484 -7.457 1 98.5 164 CYS A N 1
ATOM 1272 C CA . CYS A 1 164 ? 11.945 -24.016 -7.434 1 98.5 164 CYS A CA 1
ATOM 1273 C C . CYS A 1 164 ? 11.867 -22.531 -7.125 1 98.5 164 CYS A C 1
ATOM 1275 O O . CYS A 1 164 ? 12.281 -22.094 -6.047 1 98.5 164 CYS A O 1
ATOM 1277 N N . GLY A 1 165 ? 11.367 -21.719 -8.078 1 98.25 165 GLY A N 1
ATOM 1278 C CA . GLY A 1 165 ? 11.047 -20.328 -7.84 1 98.25 165 GLY A CA 1
ATOM 1279 C C . GLY A 1 165 ? 9.719 -20.141 -7.125 1 98.25 165 GLY A C 1
ATOM 1280 O O . GLY A 1 165 ? 9.195 -21.062 -6.512 1 98.25 165 GLY A O 1
ATOM 1281 N N . ALA A 1 166 ? 9.227 -18.859 -7.145 1 98.44 166 ALA A N 1
ATOM 1282 C CA . ALA A 1 166 ? 7.977 -18.547 -6.461 1 98.44 166 ALA A CA 1
ATOM 1283 C C . ALA A 1 166 ? 7.156 -17.531 -7.262 1 98.44 166 ALA A C 1
ATOM 1285 O O . ALA A 1 166 ? 7.715 -16.703 -7.98 1 98.44 166 ALA A O 1
ATOM 1286 N N . LEU A 1 167 ? 5.906 -17.641 -7.207 1 98.62 167 LEU A N 1
ATOM 1287 C CA . LEU A 1 167 ? 4.973 -16.688 -7.781 1 98.62 167 LEU A CA 1
ATOM 1288 C C . LEU A 1 167 ? 3.916 -16.281 -6.762 1 98.62 167 LEU A C 1
ATOM 1290 O O . LEU A 1 167 ? 3.26 -17.141 -6.168 1 98.62 167 LEU A O 1
ATOM 1294 N N . SER A 1 168 ? 3.801 -15.023 -6.473 1 98.12 168 SER A N 1
ATOM 1295 C CA . SER A 1 168 ? 2.805 -14.461 -5.566 1 98.12 168 SER A CA 1
ATOM 1296 C C . SER A 1 168 ? 2.416 -13.047 -5.977 1 98.12 168 SER A C 1
ATOM 1298 O O . SER A 1 168 ? 3.152 -12.383 -6.711 1 98.12 168 SER A O 1
ATOM 1300 N N . GLY A 1 169 ? 1.273 -12.617 -5.574 1 97.88 169 GLY A N 1
ATOM 1301 C CA . GLY A 1 169 ? 0.802 -11.273 -5.887 1 97.88 169 GLY A CA 1
ATOM 1302 C C . GLY A 1 169 ? -0.667 -11.07 -5.566 1 97.88 169 GLY A C 1
ATOM 1303 O O . GLY A 1 169 ? -1.292 -11.922 -4.922 1 97.88 169 GLY A O 1
ATOM 1304 N N . ALA A 1 170 ? -1.135 -9.859 -5.902 1 97.38 170 ALA A N 1
ATOM 1305 C CA . ALA A 1 170 ? -2.566 -9.57 -5.844 1 97.38 170 ALA A CA 1
ATOM 1306 C C . ALA A 1 170 ? -3.324 -10.344 -6.922 1 97.38 170 ALA A C 1
ATOM 1308 O O . ALA A 1 170 ? -3.652 -9.797 -7.973 1 97.38 170 ALA A O 1
ATOM 1309 N N . ASN A 1 171 ? -3.635 -11.617 -6.625 1 96.12 171 ASN A N 1
ATOM 1310 C CA . ASN A 1 171 ? -4.078 -12.531 -7.676 1 96.12 171 ASN A CA 1
ATOM 1311 C C . ASN A 1 171 ? -5.359 -13.258 -7.285 1 96.12 171 ASN A C 1
ATOM 1313 O O . ASN A 1 171 ? -5.391 -14.484 -7.238 1 96.12 171 ASN A O 1
ATOM 1317 N N . ILE A 1 172 ? -6.375 -12.508 -7.086 1 95.81 172 ILE A N 1
ATOM 1318 C CA . ILE A 1 172 ? -7.668 -13.172 -6.984 1 95.81 172 ILE A CA 1
ATOM 1319 C C . ILE A 1 172 ? -7.957 -13.945 -8.273 1 95.81 172 ILE A C 1
ATOM 1321 O O . ILE A 1 172 ? -8.047 -13.359 -9.352 1 95.81 172 ILE A O 1
ATOM 1325 N N . ALA A 1 173 ? -8.141 -15.25 -8.164 1 96.75 173 ALA A N 1
ATOM 1326 C CA . ALA A 1 173 ? -8.148 -16.172 -9.289 1 96.75 173 ALA A CA 1
ATOM 1327 C C . ALA A 1 173 ? -9.305 -15.875 -10.242 1 96.75 173 ALA A C 1
ATOM 1329 O O . ALA A 1 173 ? -9.117 -15.844 -11.461 1 96.75 173 ALA A O 1
ATOM 1330 N N . SER A 1 174 ? -10.477 -15.609 -9.719 1 96.38 174 SER A N 1
ATOM 1331 C CA . SER A 1 174 ? -11.664 -15.406 -10.547 1 96.38 174 SER A CA 1
ATOM 1332 C C . SER A 1 174 ? -11.516 -14.164 -11.422 1 96.38 174 SER A C 1
ATOM 1334 O O . SER A 1 174 ? -11.93 -14.156 -12.578 1 96.38 174 SER A O 1
ATOM 1336 N N . GLU A 1 175 ? -10.906 -13.109 -10.875 1 97.69 175 GLU A N 1
ATOM 1337 C CA . GLU A 1 175 ? -10.688 -11.883 -11.641 1 97.69 175 GLU A CA 1
ATOM 1338 C C . GLU A 1 175 ? -9.719 -12.117 -12.789 1 97.69 175 GLU A C 1
ATOM 1340 O O . GLU A 1 175 ? -9.93 -11.625 -13.898 1 97.69 175 GLU A O 1
ATOM 1345 N N . ILE A 1 176 ? -8.703 -12.883 -12.555 1 98.38 176 ILE A N 1
ATOM 1346 C CA . ILE A 1 176 ? -7.727 -13.203 -13.586 1 98.38 176 ILE A CA 1
ATOM 1347 C C . ILE A 1 176 ? -8.367 -14.086 -14.656 1 98.38 176 ILE A C 1
ATOM 1349 O O . ILE A 1 176 ? -8.18 -13.859 -15.852 1 98.38 176 ILE A O 1
ATOM 1353 N N . ALA A 1 177 ? -9.141 -15.078 -14.195 1 98.44 177 ALA A N 1
ATOM 1354 C CA . ALA A 1 177 ? -9.797 -16 -15.117 1 98.44 177 ALA A CA 1
ATOM 1355 C C . ALA A 1 177 ? -10.75 -15.25 -16.047 1 98.44 177 ALA A C 1
ATOM 1357 O O . ALA A 1 177 ? -10.945 -15.648 -17.203 1 98.44 177 ALA A O 1
ATOM 1358 N N . GLN A 1 178 ? -11.289 -14.18 -15.57 1 98.25 178 GLN A N 1
ATOM 1359 C CA . GLN A 1 178 ? -12.188 -13.344 -16.359 1 98.25 178 GLN A CA 1
ATOM 1360 C C . GLN A 1 178 ? -11.414 -12.328 -17.188 1 98.25 178 GLN A C 1
ATOM 1362 O O . GLN A 1 178 ? -12.008 -11.445 -17.812 1 98.25 178 GLN A O 1
ATOM 1367 N N . GLU A 1 179 ? -10.102 -12.414 -17.094 1 98.06 179 GLU A N 1
ATOM 1368 C CA . GLU A 1 179 ? -9.18 -11.602 -17.891 1 98.06 179 GLU A CA 1
ATOM 1369 C C . GLU A 1 179 ? -9.258 -10.133 -17.5 1 98.06 179 GLU A C 1
ATOM 1371 O O . GLU A 1 179 ? -9.133 -9.25 -18.344 1 98.06 179 GLU A O 1
ATOM 1376 N N . LYS A 1 180 ? -9.641 -9.906 -16.266 1 98.19 180 LYS A N 1
ATOM 1377 C CA . LYS A 1 180 ? -9.516 -8.562 -15.695 1 98.19 180 LYS A CA 1
ATOM 1378 C C . LYS A 1 180 ? -8.07 -8.25 -15.32 1 98.19 180 LYS A C 1
ATOM 1380 O O . LYS A 1 180 ? -7.336 -9.125 -14.867 1 98.19 180 LYS A O 1
ATOM 1385 N N . TYR A 1 181 ? -7.695 -7.035 -15.516 1 98.25 181 TYR A N 1
ATOM 1386 C CA . TYR A 1 181 ? -6.297 -6.648 -15.367 1 98.25 181 TYR A CA 1
ATOM 1387 C C . TYR A 1 181 ? -5.785 -6.992 -13.977 1 98.25 181 TYR A C 1
ATOM 1389 O O . TYR A 1 181 ? -6.453 -6.727 -12.977 1 98.25 181 TYR A O 1
ATOM 1397 N N . SER A 1 182 ? -4.582 -7.562 -13.914 1 98.38 182 SER A N 1
ATOM 1398 C CA . SER A 1 182 ? -3.879 -7.949 -12.695 1 98.38 182 SER A CA 1
ATOM 1399 C C . SER A 1 182 ? -2.369 -7.93 -12.891 1 98.38 182 SER A C 1
ATOM 1401 O O . SER A 1 182 ? -1.888 -7.938 -14.031 1 98.38 182 SER A O 1
ATOM 1403 N N . GLU A 1 183 ? -1.68 -7.832 -11.797 1 97.94 183 GLU A N 1
ATOM 1404 C CA . GLU A 1 183 ? -0.228 -7.98 -11.812 1 97.94 183 GLU A CA 1
ATOM 1405 C C . GLU A 1 183 ? 0.223 -9.078 -10.844 1 97.94 183 GLU A C 1
ATOM 1407 O O . GLU A 1 183 ? -0.5 -9.422 -9.906 1 97.94 183 GLU A O 1
ATOM 1412 N N . THR A 1 184 ? 1.346 -9.602 -11.125 1 98.5 184 THR A N 1
ATOM 1413 C CA . THR A 1 184 ? 1.953 -10.578 -10.227 1 98.5 184 THR A CA 1
ATOM 1414 C C . THR A 1 184 ? 3.471 -10.414 -10.195 1 98.5 184 THR A C 1
ATOM 1416 O O . THR A 1 184 ? 4.031 -9.641 -10.969 1 98.5 184 THR A O 1
ATOM 1419 N N . THR A 1 185 ? 4.109 -11.008 -9.203 1 98.69 185 THR A N 1
ATOM 1420 C CA . THR A 1 185 ? 5.562 -11.102 -9.109 1 98.69 185 THR A CA 1
ATOM 1421 C C . THR A 1 185 ? 6.02 -12.555 -9.195 1 98.69 185 THR A C 1
ATOM 1423 O O . THR A 1 185 ? 5.508 -13.414 -8.477 1 98.69 185 THR A O 1
ATOM 1426 N N . VAL A 1 186 ? 6.906 -12.789 -10.102 1 98.62 186 VAL A N 1
ATOM 1427 C CA . VAL A 1 186 ? 7.547 -14.094 -10.195 1 98.62 186 VAL A CA 1
ATOM 1428 C C . VAL A 1 186 ? 9.008 -13.984 -9.773 1 98.62 186 VAL A C 1
ATOM 1430 O O . VAL A 1 186 ? 9.75 -13.141 -10.273 1 98.62 186 VAL A O 1
ATOM 1433 N N . ALA A 1 187 ? 9.367 -14.781 -8.805 1 98.5 187 ALA A N 1
ATOM 1434 C CA . ALA A 1 187 ? 10.766 -14.867 -8.406 1 98.5 187 ALA A CA 1
ATOM 1435 C C . ALA A 1 187 ? 11.43 -16.109 -9 1 98.5 187 ALA A C 1
ATOM 1437 O O . ALA A 1 187 ? 10.984 -17.234 -8.758 1 98.5 187 ALA A O 1
ATOM 1438 N N . TYR A 1 188 ? 12.406 -15.883 -9.734 1 97.88 188 TYR A N 1
ATOM 1439 C CA . TYR A 1 188 ? 13.211 -16.938 -10.344 1 97.88 188 TYR A CA 1
ATOM 1440 C C . TYR A 1 188 ? 14.672 -16.516 -10.438 1 97.88 188 TYR A C 1
ATOM 1442 O O . TYR A 1 188 ? 15.008 -15.562 -11.141 1 97.88 188 TYR A O 1
ATOM 1450 N N . ASP A 1 189 ? 15.43 -17.125 -9.641 1 96 189 ASP A N 1
ATOM 1451 C CA . ASP A 1 189 ? 16.875 -16.922 -9.68 1 96 189 ASP A CA 1
ATOM 1452 C C . ASP A 1 189 ? 17.578 -18.109 -10.328 1 96 189 ASP A C 1
ATOM 1454 O O . ASP A 1 189 ? 17.984 -19.047 -9.641 1 96 189 ASP A O 1
ATOM 1458 N N . PRO A 1 190 ? 17.812 -18.016 -11.617 1 93.38 190 PRO A N 1
ATOM 1459 C CA . PRO A 1 190 ? 18.328 -19.172 -12.336 1 93.38 190 PRO A CA 1
ATOM 1460 C C . PRO A 1 190 ? 19.641 -19.688 -11.75 1 93.38 190 PRO A C 1
ATOM 1462 O O . PRO A 1 190 ? 20.594 -18.922 -11.578 1 93.38 190 PRO A O 1
ATOM 1465 N N . PRO A 1 191 ? 19.594 -21 -11.523 1 93.69 191 PRO A N 1
ATOM 1466 C CA . PRO A 1 191 ? 20.875 -21.578 -11.102 1 93.69 191 PRO A CA 1
ATOM 1467 C C . PRO A 1 191 ? 21.984 -21.359 -12.133 1 93.69 191 PRO A C 1
ATOM 1469 O O . PRO A 1 191 ? 21.75 -21.469 -13.336 1 93.69 191 PRO A O 1
ATOM 1472 N N . PRO A 1 192 ? 23.156 -21.062 -11.664 1 91 192 PRO A N 1
ATOM 1473 C CA . PRO A 1 192 ? 24.266 -20.812 -12.586 1 91 192 PRO A CA 1
ATOM 1474 C C . PRO A 1 192 ? 24.5 -21.953 -13.562 1 91 192 PRO A C 1
ATOM 1476 O O . PRO A 1 192 ? 24.922 -21.734 -14.695 1 91 192 PRO A O 1
ATOM 1479 N N . MET A 1 193 ? 24.234 -23.125 -13.234 1 90.5 193 MET A N 1
ATOM 1480 C CA . MET A 1 193 ? 24.453 -24.297 -14.078 1 90.5 193 MET A CA 1
ATOM 1481 C C . MET A 1 193 ? 23.516 -24.281 -15.281 1 90.5 193 MET A C 1
ATOM 1483 O O . MET A 1 193 ? 23.734 -25 -16.25 1 90.5 193 MET A O 1
ATOM 1487 N N . ASP A 1 194 ? 22.5 -23.469 -15.188 1 89.75 194 ASP A N 1
ATOM 1488 C CA . ASP A 1 194 ? 21.547 -23.391 -16.297 1 89.75 194 ASP A CA 1
ATOM 1489 C C . ASP A 1 194 ? 21.891 -22.25 -17.25 1 89.75 194 ASP A C 1
ATOM 1491 O O . ASP A 1 194 ? 21.297 -22.125 -18.312 1 89.75 194 ASP A O 1
ATOM 1495 N N . SER A 1 195 ? 22.75 -21.234 -16.891 1 72.94 195 SER A N 1
ATOM 1496 C CA . SER A 1 195 ? 23.109 -20.062 -17.672 1 72.94 195 SER A CA 1
ATOM 1497 C C . SER A 1 195 ? 24.109 -20.422 -18.781 1 72.94 195 SER A C 1
ATOM 1499 O O . SER A 1 195 ? 25.219 -20.859 -18.5 1 72.94 195 SER A O 1
ATOM 1501 N N . ARG A 1 196 ? 23.922 -21.219 -19.734 1 54.97 196 ARG A N 1
ATOM 1502 C CA . ARG A 1 196 ? 24.781 -21.672 -20.828 1 54.97 196 ARG A CA 1
ATOM 1503 C C . ARG A 1 196 ? 25.469 -20.484 -21.484 1 54.97 196 ARG A C 1
ATOM 1505 O O . ARG A 1 196 ? 24.812 -19.656 -22.125 1 54.97 196 ARG A O 1
ATOM 1512 N N . ASN A 1 197 ? 26.328 -19.844 -20.875 1 46.19 197 ASN A N 1
ATOM 1513 C CA . ASN A 1 197 ? 27.125 -19.156 -21.891 1 46.19 197 ASN A CA 1
ATOM 1514 C C . ASN A 1 197 ? 27.625 -20.125 -22.969 1 46.19 197 ASN A C 1
ATOM 1516 O O . ASN A 1 197 ? 28.047 -21.234 -22.656 1 46.19 197 ASN A O 1
ATOM 1520 N N . PRO A 1 198 ? 27.266 -20.047 -24.125 1 39.25 198 PRO A N 1
ATOM 1521 C CA . PRO A 1 198 ? 27.859 -20.906 -25.156 1 39.25 198 PRO A CA 1
ATOM 1522 C C . PRO A 1 198 ? 29.328 -21.219 -24.875 1 39.25 198 PRO A C 1
ATOM 1524 O O . PRO A 1 198 ? 30.125 -20.297 -24.672 1 39.25 198 PRO A O 1
ATOM 1527 N N . THR A 1 199 ? 29.672 -22.109 -24.078 1 36.28 199 THR A N 1
ATOM 1528 C CA . THR A 1 199 ? 31.094 -22.391 -24.156 1 36.28 199 THR A CA 1
ATOM 1529 C C . THR A 1 199 ? 31.547 -22.484 -25.609 1 36.28 199 THR A C 1
ATOM 1531 O O . THR A 1 199 ? 30.859 -23.078 -26.453 1 36.28 199 THR A O 1
ATOM 1534 N N . PRO A 1 200 ? 32.531 -21.734 -26.062 1 35.47 200 PRO A N 1
ATOM 1535 C CA . PRO A 1 200 ? 33.094 -21.922 -27.406 1 35.47 200 PRO A CA 1
ATOM 1536 C C . PRO A 1 200 ? 33.281 -23.391 -27.766 1 35.47 200 PRO A C 1
ATOM 1538 O O . PRO A 1 200 ? 33.438 -24.234 -26.875 1 35.47 200 PRO A O 1
ATOM 1541 N N . SER A 1 201 ? 33.094 -23.812 -29.078 1 36.22 201 SER A N 1
ATOM 1542 C CA . SER A 1 201 ? 33.125 -25.094 -29.75 1 36.22 201 SER A CA 1
ATOM 1543 C C . SER A 1 201 ? 34.281 -25.953 -29.234 1 36.22 201 SER A C 1
ATOM 1545 O O . SER A 1 201 ? 34.344 -27.172 -29.5 1 36.22 201 SER A O 1
ATOM 1547 N N . GLY A 1 202 ? 35.562 -25.391 -29.109 1 34.62 202 GLY A N 1
ATOM 1548 C CA . GLY A 1 202 ? 36.781 -26.141 -29.328 1 34.62 202 GLY A CA 1
ATOM 1549 C C . GLY A 1 202 ? 37.062 -27.125 -28.203 1 34.62 202 GLY A C 1
ATOM 1550 O O . GLY A 1 202 ? 38.062 -27.828 -28.234 1 34.62 202 GLY A O 1
ATOM 1551 N N . SER A 1 203 ? 37.031 -26.75 -26.906 1 33.5 203 SER A N 1
ATOM 1552 C CA . SER A 1 203 ? 37.812 -27.703 -26.125 1 33.5 203 SER A CA 1
ATOM 1553 C C . SER A 1 203 ? 37.156 -29.078 -26.109 1 33.5 203 SER A C 1
ATOM 1555 O O . SER A 1 203 ? 35.938 -29.188 -25.844 1 33.5 203 SER A O 1
ATOM 1557 N N . PRO A 1 204 ? 37.719 -30.094 -26.844 1 36.97 204 PRO A N 1
ATOM 1558 C CA . PRO A 1 204 ? 37.375 -31.5 -26.922 1 36.97 204 PRO A CA 1
ATOM 1559 C C . PRO A 1 204 ? 36.969 -32.094 -25.562 1 36.97 204 PRO A C 1
ATOM 1561 O O . PRO A 1 204 ? 36.406 -33.188 -25.516 1 36.97 204 PRO A O 1
ATOM 1564 N N . ASN A 1 205 ? 37.969 -31.844 -24.562 1 31.34 205 ASN A N 1
ATOM 1565 C CA . ASN A 1 205 ? 37.688 -32.625 -23.359 1 31.34 205 ASN A CA 1
ATOM 1566 C C . ASN A 1 205 ? 36.312 -32.344 -22.812 1 31.34 205 ASN A C 1
ATOM 1568 O O . ASN A 1 205 ? 36.094 -31.422 -22.031 1 31.34 205 ASN A O 1
ATOM 1572 N N . ALA A 1 206 ? 35.406 -32.156 -23.672 1 37.94 206 ALA A N 1
ATOM 1573 C CA . ALA A 1 206 ? 34 -32.219 -23.219 1 37.94 206 ALA A CA 1
ATOM 1574 C C . ALA A 1 206 ? 33.781 -33.344 -22.219 1 37.94 206 ALA A C 1
ATOM 1576 O O . ALA A 1 206 ? 33.562 -34.469 -22.609 1 37.94 206 ALA A O 1
ATOM 1577 N N . SER A 1 207 ? 34.938 -33.562 -21.312 1 33.94 207 SER A N 1
ATOM 1578 C CA . SER A 1 207 ? 34.875 -34.5 -20.203 1 33.94 207 SER A CA 1
ATOM 1579 C C . SER A 1 207 ? 33.469 -34.594 -19.656 1 33.94 207 SER A C 1
ATOM 1581 O O . SER A 1 207 ? 32.625 -33.719 -19.844 1 33.94 207 SER A O 1
ATOM 1583 N N . GLN A 1 208 ? 32.969 -35.719 -19.031 1 39.78 208 GLN A N 1
ATOM 1584 C CA . GLN A 1 208 ? 31.75 -36.062 -18.328 1 39.78 208 GLN A CA 1
ATOM 1585 C C . GLN A 1 208 ? 31.312 -34.938 -17.406 1 39.78 208 GLN A C 1
ATOM 1587 O O . GLN A 1 208 ? 31.828 -34.781 -16.297 1 39.78 208 GLN A O 1
ATOM 1592 N N . THR A 1 209 ? 31.328 -33.719 -17.75 1 46.56 209 THR A N 1
ATOM 1593 C CA . THR A 1 209 ? 31 -32.531 -16.969 1 46.56 209 THR A CA 1
ATOM 1594 C C . THR A 1 209 ? 29.875 -32.844 -15.977 1 46.56 209 THR A C 1
ATOM 1596 O O . THR A 1 209 ? 28.844 -33.375 -16.344 1 46.56 209 THR A O 1
ATOM 1599 N N . ASP A 1 210 ? 30.203 -33.094 -14.766 1 58.84 210 ASP A N 1
ATOM 1600 C CA . ASP A 1 210 ? 29.297 -33.25 -13.633 1 58.84 210 ASP A CA 1
ATOM 1601 C C . ASP A 1 210 ? 28.109 -32.312 -13.719 1 58.84 210 ASP A C 1
ATOM 1603 O O . ASP A 1 210 ? 28.281 -31.094 -13.562 1 58.84 210 ASP A O 1
ATOM 1607 N N . LEU A 1 211 ? 27.047 -32.75 -14.328 1 77.31 211 LEU A N 1
ATOM 1608 C CA . LEU A 1 211 ? 25.812 -32.031 -14.602 1 77.31 211 LEU A CA 1
ATOM 1609 C C . LEU A 1 211 ? 25.031 -31.812 -13.32 1 77.31 211 LEU A C 1
ATOM 1611 O O . LEU A 1 211 ? 23.891 -31.328 -13.359 1 77.31 211 LEU A O 1
ATOM 1615 N N . THR A 1 212 ? 25.734 -32.312 -12.258 1 83.88 212 THR A N 1
ATOM 1616 C CA . THR A 1 212 ? 25.047 -32.125 -10.977 1 83.88 212 THR A CA 1
ATOM 1617 C C . THR A 1 212 ? 25.859 -31.203 -10.062 1 83.88 212 THR A C 1
ATOM 1619 O O . THR A 1 212 ? 27.078 -31.125 -10.18 1 83.88 212 THR A O 1
ATOM 1622 N N . ALA A 1 213 ? 25.188 -30.406 -9.328 1 89.56 213 ALA A N 1
ATOM 1623 C CA . ALA A 1 213 ? 25.812 -29.516 -8.352 1 89.56 213 ALA A CA 1
ATOM 1624 C C . ALA A 1 213 ? 24.922 -29.344 -7.125 1 89.56 213 ALA A C 1
ATOM 1626 O O . ALA A 1 213 ? 23.703 -29.516 -7.199 1 89.56 213 ALA A O 1
ATOM 1627 N N . HIS A 1 214 ? 25.594 -29.203 -6.016 1 94 214 HIS A N 1
ATOM 1628 C CA . HIS A 1 214 ? 24.891 -28.844 -4.789 1 94 214 HIS A CA 1
ATOM 1629 C C . HIS A 1 214 ? 24.625 -27.328 -4.73 1 94 214 HIS A C 1
ATOM 1631 O O . HIS A 1 214 ? 25.562 -26.547 -4.609 1 94 214 HIS A O 1
ATOM 1637 N N . VAL A 1 215 ? 23.391 -26.906 -4.828 1 94.25 215 VAL A N 1
ATOM 1638 C CA . VAL A 1 215 ? 23.047 -25.516 -5.074 1 94.25 215 VAL A CA 1
ATOM 1639 C C . VAL A 1 215 ? 22.125 -25.016 -3.965 1 94.25 215 VAL A C 1
ATOM 1641 O O . VAL A 1 215 ? 21.188 -25.703 -3.566 1 94.25 215 VAL A O 1
ATOM 1644 N N . ASP A 1 216 ? 22.438 -23.875 -3.402 1 94.88 216 ASP A N 1
ATOM 1645 C CA . ASP A 1 216 ? 21.531 -23.203 -2.473 1 94.88 216 ASP A CA 1
ATOM 1646 C C . ASP A 1 216 ? 20.219 -22.812 -3.164 1 94.88 216 ASP A C 1
ATOM 1648 O O . ASP A 1 216 ? 20.25 -22.234 -4.25 1 94.88 216 ASP A O 1
ATOM 1652 N N . LEU A 1 217 ? 19.109 -23.078 -2.578 1 95.62 217 LEU A N 1
ATOM 1653 C CA . LEU A 1 217 ? 17.828 -22.953 -3.248 1 95.62 217 LEU A CA 1
ATOM 1654 C C . LEU A 1 217 ? 17.25 -21.547 -3.078 1 95.62 217 LEU A C 1
ATOM 1656 O O . LEU A 1 217 ? 16.297 -21.172 -3.762 1 95.62 217 LEU A O 1
ATOM 1660 N N . ILE A 1 218 ? 17.797 -20.766 -2.223 1 93.44 218 ILE A N 1
ATOM 1661 C CA . ILE A 1 218 ? 17.359 -19.391 -2.002 1 93.44 218 ILE A CA 1
ATOM 1662 C C . ILE A 1 218 ? 18.281 -18.438 -2.754 1 93.44 218 ILE A C 1
ATOM 1664 O O . ILE A 1 218 ? 17.828 -17.469 -3.361 1 93.44 218 ILE A O 1
ATOM 1668 N N . ASP A 1 219 ? 19.547 -18.719 -2.672 1 92.62 219 ASP A N 1
ATOM 1669 C CA . ASP A 1 219 ? 20.578 -17.984 -3.4 1 92.62 219 ASP A CA 1
ATOM 1670 C C . ASP A 1 219 ? 21.453 -18.938 -4.207 1 92.62 219 ASP A C 1
ATOM 1672 O O . ASP A 1 219 ? 22.547 -19.297 -3.771 1 92.62 219 ASP A O 1
ATOM 1676 N N . PRO A 1 220 ? 21.078 -19.172 -5.383 1 93.44 220 PRO A N 1
ATOM 1677 C CA . PRO A 1 220 ? 21.797 -20.188 -6.168 1 93.44 220 PRO A CA 1
ATOM 1678 C C . PRO A 1 220 ? 23.234 -19.781 -6.492 1 93.44 220 PRO A C 1
ATOM 1680 O O . PRO A 1 220 ? 24.047 -20.625 -6.883 1 93.44 220 PRO A O 1
ATOM 1683 N N . SER A 1 221 ? 23.562 -18.562 -6.355 1 89.75 221 SER A N 1
ATOM 1684 C CA . SER A 1 221 ? 24.906 -18.078 -6.691 1 89.75 221 SER A CA 1
ATOM 1685 C C . SER A 1 221 ? 25.859 -18.266 -5.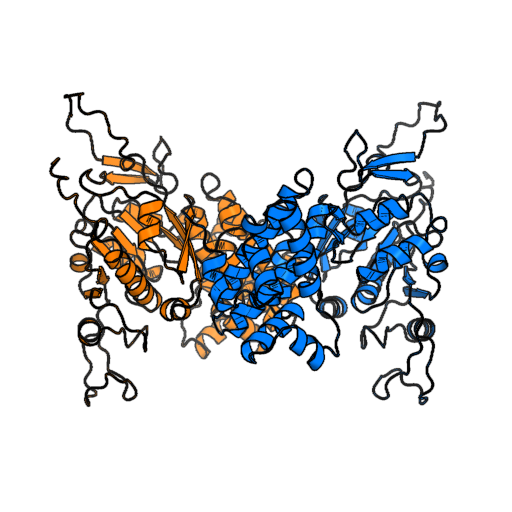527 1 89.75 221 SER A C 1
ATOM 1687 O O . SER A 1 221 ? 27.078 -18.094 -5.68 1 89.75 221 SER A O 1
ATOM 1689 N N . LYS A 1 222 ? 25.328 -18.672 -4.414 1 88.94 222 LYS A N 1
ATOM 1690 C CA . LYS A 1 222 ? 26.188 -18.906 -3.258 1 88.94 222 LYS A CA 1
ATOM 1691 C C . LYS A 1 222 ? 27.172 -20.031 -3.523 1 88.94 222 LYS A C 1
ATOM 1693 O O . LYS A 1 222 ? 26.781 -21.109 -3.98 1 88.94 222 LYS A O 1
ATOM 1698 N N . LYS A 1 223 ? 28.484 -19.906 -3.203 1 83.12 223 LYS A N 1
ATOM 1699 C CA . LYS A 1 223 ? 29.562 -20.844 -3.518 1 83.12 223 LYS A CA 1
ATOM 1700 C C . LYS A 1 223 ? 29.531 -22.047 -2.576 1 83.12 223 LYS A C 1
ATOM 1702 O O . LYS A 1 223 ? 29.75 -23.188 -3.002 1 83.12 223 LYS A O 1
ATOM 1707 N N . LYS A 1 224 ? 29.203 -21.734 -1.32 1 87.5 224 LYS A N 1
ATOM 1708 C CA . LYS A 1 224 ? 29.188 -22.812 -0.336 1 87.5 224 LYS A CA 1
ATOM 1709 C C . LYS A 1 224 ? 27.766 -23.266 -0.051 1 87.5 224 LYS A C 1
ATOM 1711 O O . LYS A 1 224 ? 26.891 -22.453 0.237 1 87.5 224 LYS A O 1
ATOM 1716 N N . PRO A 1 225 ? 27.578 -24.562 -0.186 1 84.38 225 PRO A N 1
ATOM 1717 C CA . PRO A 1 225 ? 26.25 -25.078 0.119 1 84.38 225 PRO A CA 1
ATOM 1718 C C . PRO A 1 225 ? 25.844 -24.844 1.571 1 84.38 225 PRO A C 1
ATOM 1720 O O . PRO A 1 225 ? 26.703 -24.781 2.455 1 84.38 225 PRO A O 1
ATOM 1723 N N . SER A 1 226 ? 24.594 -24.656 1.746 1 86 226 SER A N 1
ATOM 1724 C CA . SER A 1 226 ? 24.031 -24.469 3.076 1 86 226 SER A CA 1
ATOM 1725 C C . SER A 1 226 ? 23.016 -25.562 3.396 1 86 226 SER A C 1
ATOM 1727 O O . SER A 1 226 ? 22.875 -26.531 2.65 1 86 226 SER A O 1
ATOM 1729 N N . LYS A 1 227 ? 22.344 -25.438 4.598 1 87.5 227 LYS A N 1
ATOM 1730 C CA . LYS A 1 227 ? 21.297 -26.375 4.996 1 87.5 227 LYS A CA 1
ATOM 1731 C C . LYS A 1 227 ? 20.078 -26.234 4.09 1 87.5 227 LYS A C 1
ATOM 1733 O O . LYS A 1 227 ? 19.188 -27.094 4.102 1 87.5 227 LYS A O 1
ATOM 1738 N N . ARG A 1 228 ? 20.125 -25.266 3.203 1 92.12 228 ARG A N 1
ATOM 1739 C CA . ARG A 1 228 ? 19.031 -25 2.277 1 92.12 228 ARG A CA 1
ATOM 1740 C C . ARG A 1 228 ? 19.422 -25.359 0.847 1 92.12 228 ARG A C 1
ATOM 1742 O O . ARG A 1 228 ? 18.922 -24.75 -0.106 1 92.12 228 ARG A O 1
ATOM 1749 N N . SER A 1 229 ? 20.297 -26.297 0.709 1 95.25 229 SER A N 1
ATOM 1750 C CA . SER A 1 229 ? 20.797 -26.688 -0.605 1 95.25 229 SER A CA 1
ATOM 1751 C C . SER A 1 229 ? 20.234 -28.031 -1.04 1 95.25 229 SER A C 1
ATOM 1753 O O . SER A 1 229 ? 19.734 -28.797 -0.211 1 95.25 229 SER A O 1
ATOM 1755 N N . ALA A 1 230 ? 20.234 -28.234 -2.322 1 96.5 230 ALA A N 1
ATOM 1756 C CA . ALA A 1 230 ? 19.844 -29.516 -2.93 1 96.5 230 ALA A CA 1
ATOM 1757 C C . ALA A 1 230 ? 20.766 -29.859 -4.094 1 96.5 230 ALA A C 1
ATOM 1759 O O . ALA A 1 230 ? 21.484 -29 -4.617 1 96.5 230 ALA A O 1
ATOM 1760 N N . HIS A 1 231 ? 20.812 -31.172 -4.418 1 96.06 231 HIS A N 1
ATOM 1761 C CA . HIS A 1 231 ? 21.594 -31.641 -5.559 1 96.06 231 HIS A CA 1
ATOM 1762 C C . HIS A 1 231 ? 20.812 -31.484 -6.859 1 96.06 231 HIS A C 1
ATOM 1764 O O . HIS A 1 231 ? 19.938 -32.281 -7.156 1 96.06 231 HIS A O 1
ATOM 1770 N N . LEU A 1 232 ? 21.297 -30.547 -7.656 1 96.94 232 LEU A N 1
ATOM 1771 C CA . LEU A 1 232 ? 20.578 -30.25 -8.883 1 96.94 232 LEU A CA 1
ATOM 1772 C C . LEU A 1 232 ? 21.266 -30.859 -10.094 1 96.94 232 LEU A C 1
ATOM 1774 O O . LEU A 1 232 ? 22.484 -31.078 -10.07 1 96.94 232 LEU A O 1
ATOM 1778 N N . THR A 1 233 ? 20.484 -31.188 -11.086 1 96.88 233 THR A N 1
ATOM 1779 C CA . THR A 1 233 ? 20.969 -31.578 -12.406 1 96.88 233 THR A CA 1
ATOM 1780 C C . THR A 1 233 ? 20.734 -30.469 -13.422 1 96.88 233 THR A C 1
ATOM 1782 O O . THR A 1 233 ? 19.656 -29.875 -13.469 1 96.88 233 THR A O 1
ATOM 1785 N N . ALA A 1 234 ? 21.703 -30.188 -14.234 1 94.88 234 ALA A N 1
ATOM 1786 C CA . ALA A 1 234 ? 21.641 -29.078 -15.188 1 94.88 234 ALA A CA 1
ATOM 1787 C C . ALA A 1 234 ? 20.609 -29.359 -16.281 1 94.88 234 ALA A C 1
ATOM 1789 O O . ALA A 1 234 ? 20.484 -30.484 -16.75 1 94.88 234 ALA A O 1
ATOM 1790 N N . LEU A 1 235 ? 19.922 -28.328 -16.656 1 94.69 235 LEU A N 1
ATOM 1791 C CA . LEU A 1 235 ? 19.031 -28.406 -17.812 1 94.69 235 LEU A CA 1
ATOM 1792 C C . LEU A 1 235 ? 19.828 -28.641 -19.094 1 94.69 235 LEU A C 1
ATOM 1794 O O . LEU A 1 235 ? 20.781 -27.922 -19.391 1 94.69 235 LEU A O 1
ATOM 1798 N N . PRO A 1 236 ? 19.453 -29.641 -19.859 1 93.44 236 PRO A N 1
ATOM 1799 C CA . PRO A 1 236 ? 20.172 -29.906 -21.094 1 93.44 236 PRO A CA 1
ATOM 1800 C C . PRO A 1 236 ? 20.172 -28.719 -22.047 1 93.44 236 PRO A C 1
ATOM 1802 O O . PRO A 1 236 ? 19.172 -28.016 -22.156 1 93.44 236 PRO A O 1
ATOM 1805 N N . ASN A 1 237 ? 21.188 -28.578 -22.875 1 90.44 237 ASN A N 1
ATOM 1806 C CA . ASN A 1 237 ? 21.391 -27.438 -23.75 1 90.44 237 ASN A CA 1
ATOM 1807 C C . ASN A 1 237 ? 20.406 -27.438 -24.922 1 90.44 237 ASN A C 1
ATOM 1809 O O . ASN A 1 237 ? 20.234 -26.422 -25.594 1 90.44 237 ASN A O 1
ATOM 1813 N N . GLU A 1 238 ? 19.828 -28.562 -25.125 1 92.19 238 GLU A N 1
ATOM 1814 C CA . GLU A 1 238 ? 18.875 -28.688 -26.219 1 92.19 238 GLU A CA 1
ATOM 1815 C C . GLU A 1 238 ? 17.594 -27.906 -25.906 1 92.19 238 GLU A C 1
ATOM 1817 O O . GLU A 1 238 ? 16.797 -27.625 -26.797 1 92.19 238 GLU A O 1
ATOM 1822 N N . TYR A 1 239 ? 17.375 -27.594 -24.641 1 94.69 239 TYR A N 1
ATOM 1823 C CA . TYR A 1 239 ? 16.203 -26.812 -24.25 1 94.69 239 TYR A CA 1
ATOM 1824 C C . TYR A 1 239 ? 16.516 -25.312 -24.266 1 94.69 239 TYR A C 1
ATOM 1826 O O . TYR A 1 239 ? 17.641 -24.906 -23.969 1 94.69 239 TYR A O 1
ATOM 1834 N N . PRO A 1 240 ? 15.5 -24.516 -24.625 1 94.12 240 PRO A N 1
ATOM 1835 C CA . PRO A 1 240 ? 15.703 -23.078 -24.375 1 94.12 240 PRO A CA 1
ATOM 1836 C C . PRO A 1 240 ? 16.016 -22.766 -22.922 1 94.12 240 PRO A C 1
ATOM 1838 O O . PRO A 1 240 ? 15.445 -23.391 -22.016 1 94.12 240 PRO A O 1
ATOM 1841 N N . PRO A 1 241 ? 16.859 -21.797 -22.703 1 93.44 241 PRO A N 1
ATOM 1842 C CA . PRO A 1 241 ? 17.172 -21.469 -21.312 1 93.44 241 PRO A CA 1
ATOM 1843 C C . PRO A 1 241 ? 15.969 -20.938 -20.547 1 93.44 241 PRO A C 1
ATOM 1845 O O . PRO A 1 241 ? 15.117 -20.25 -21.125 1 93.44 241 PRO A O 1
ATOM 1848 N N . LEU A 1 242 ? 15.945 -21.188 -19.297 1 94.25 242 LEU A N 1
ATOM 1849 C CA . LEU A 1 242 ? 14.922 -20.594 -18.438 1 94.25 242 LEU A CA 1
ATOM 1850 C C . LEU A 1 242 ? 15.383 -19.266 -17.859 1 94.25 242 LEU A C 1
ATOM 1852 O O . LEU A 1 242 ? 15.516 -19.125 -16.641 1 94.25 242 LEU A O 1
ATOM 1856 N N . SER A 1 243 ? 15.586 -18.312 -18.781 1 94.06 243 SER A N 1
ATOM 1857 C CA . SER A 1 243 ? 15.922 -16.938 -18.438 1 94.06 243 SER A CA 1
ATOM 1858 C C . SER A 1 243 ? 14.703 -16.188 -17.891 1 94.06 243 SER A C 1
ATOM 1860 O O . SER A 1 243 ? 13.578 -16.688 -17.953 1 94.06 243 SER A O 1
ATOM 1862 N N . HIS A 1 244 ? 14.93 -15.062 -17.344 1 96.12 244 HIS A N 1
ATOM 1863 C CA . HIS A 1 244 ? 13.836 -14.203 -16.906 1 96.12 244 HIS A CA 1
ATOM 1864 C C . HIS A 1 244 ? 12.844 -13.953 -18.031 1 96.12 244 HIS A C 1
ATOM 1866 O O . HIS A 1 244 ? 11.633 -13.977 -17.828 1 96.12 244 HIS A O 1
ATOM 1872 N N . GLU A 1 245 ? 13.367 -13.773 -19.172 1 95.19 245 GLU A N 1
ATOM 1873 C CA . GLU A 1 245 ? 12.523 -13.484 -20.328 1 95.19 245 GLU A CA 1
ATOM 1874 C C . GLU A 1 245 ? 11.617 -14.672 -20.656 1 95.19 245 GLU A C 1
ATOM 1876 O O . GLU A 1 245 ? 10.414 -14.5 -20.844 1 95.19 245 GLU A O 1
ATOM 1881 N N . ASN A 1 246 ? 12.227 -15.852 -20.703 1 95.25 246 ASN A N 1
ATOM 1882 C CA . ASN A 1 246 ? 11.453 -17.031 -21.078 1 95.25 246 ASN A CA 1
ATOM 1883 C C . ASN A 1 246 ? 10.477 -17.438 -19.984 1 95.25 246 ASN A C 1
ATOM 1885 O O . ASN A 1 246 ? 9.375 -17.906 -20.266 1 95.25 246 ASN A O 1
ATOM 1889 N N . VAL A 1 247 ? 10.875 -17.25 -18.719 1 97.38 247 VAL A N 1
ATOM 1890 C CA . VAL A 1 247 ? 9.969 -17.516 -17.609 1 97.38 247 VAL A CA 1
ATOM 1891 C C . VAL A 1 247 ? 8.812 -16.516 -17.656 1 97.38 247 VAL A C 1
ATOM 1893 O O . VAL A 1 247 ? 7.66 -16.891 -17.406 1 97.38 247 VAL A O 1
ATOM 1896 N N . ARG A 1 248 ? 9.094 -15.289 -17.922 1 97.44 248 ARG A N 1
ATOM 1897 C CA . ARG A 1 248 ? 8.039 -14.281 -18.047 1 97.44 248 ARG A CA 1
ATOM 1898 C C . ARG A 1 248 ? 7.043 -14.656 -19.141 1 97.44 248 ARG A C 1
ATOM 1900 O O . ARG A 1 248 ? 5.836 -14.477 -18.969 1 97.44 248 ARG A O 1
ATOM 1907 N N . ARG A 1 249 ? 7.516 -15.188 -20.266 1 97.31 249 ARG A N 1
ATOM 1908 C CA . ARG A 1 249 ? 6.664 -15.57 -21.391 1 97.31 249 ARG A CA 1
ATOM 1909 C C . ARG A 1 249 ? 5.688 -16.672 -20.984 1 97.31 249 ARG A C 1
ATOM 1911 O O . ARG A 1 249 ? 4.617 -16.797 -21.578 1 97.31 249 ARG A O 1
ATOM 1918 N N . LEU A 1 250 ? 6.074 -17.406 -20 1 98.31 250 LEU A N 1
ATOM 1919 C CA . LEU A 1 250 ? 5.238 -18.516 -19.531 1 98.31 250 LEU A CA 1
ATOM 1920 C C . LEU A 1 250 ? 3.99 -17.984 -18.828 1 98.31 250 LEU A C 1
ATOM 1922 O O . LEU A 1 250 ? 2.949 -18.641 -18.844 1 98.31 250 LEU A O 1
ATOM 1926 N N . PHE A 1 251 ? 4.035 -16.719 -18.281 1 98.56 251 PHE A N 1
ATOM 1927 C CA . PHE A 1 251 ? 2.963 -16.297 -17.391 1 98.56 251 PHE A CA 1
ATOM 1928 C C . PHE A 1 251 ? 2.338 -15 -17.875 1 98.56 251 PHE A C 1
ATOM 1930 O O . PHE A 1 251 ? 1.156 -14.742 -17.625 1 98.56 251 PHE A O 1
ATOM 1937 N N . HIS A 1 252 ? 3.055 -14.172 -18.562 1 98.19 252 HIS A N 1
ATOM 1938 C CA . HIS A 1 252 ? 2.635 -12.805 -18.875 1 98.19 252 HIS A CA 1
ATOM 1939 C C . HIS A 1 252 ? 1.512 -12.789 -19.906 1 98.19 252 HIS A C 1
ATOM 1941 O O . HIS A 1 252 ? 1.58 -13.5 -20.906 1 98.19 252 HIS A O 1
ATOM 1947 N N . ARG A 1 253 ? 0.515 -12.086 -19.672 1 97.31 253 ARG A N 1
ATOM 1948 C CA . ARG A 1 253 ? -0.593 -11.789 -20.578 1 97.31 253 ARG A CA 1
ATOM 1949 C C . ARG A 1 253 ? -0.919 -10.297 -20.578 1 97.31 253 ARG A C 1
ATOM 1951 O O . ARG A 1 253 ? -0.57 -9.586 -19.625 1 97.31 253 ARG A O 1
ATOM 1958 N N . PRO A 1 254 ? -1.602 -9.836 -21.594 1 96.44 254 PRO A N 1
ATOM 1959 C CA . PRO A 1 254 ? -2.039 -8.438 -21.578 1 96.44 254 PRO A CA 1
ATOM 1960 C C . PRO A 1 254 ? -2.865 -8.094 -20.344 1 96.44 254 PRO A C 1
ATOM 1962 O O . PRO A 1 254 ? -2.805 -6.965 -19.844 1 96.44 254 PRO A O 1
ATOM 1965 N N . TYR A 1 255 ? -3.609 -9.078 -19.797 1 97.31 255 TYR A N 1
ATOM 1966 C CA . TYR A 1 255 ? -4.453 -8.82 -18.641 1 97.31 255 TYR A CA 1
ATOM 1967 C C . TYR A 1 255 ? -3.771 -9.281 -17.359 1 97.31 255 TYR A C 1
ATOM 1969 O O . TYR A 1 255 ? -4.336 -9.156 -16.266 1 97.31 255 TYR A O 1
ATOM 1977 N N . PHE A 1 256 ? -2.592 -9.781 -17.484 1 98.25 256 PHE A N 1
ATOM 1978 C CA . PHE A 1 256 ? -1.836 -10.312 -16.359 1 98.25 256 PHE A CA 1
ATOM 1979 C C . PHE A 1 256 ? -0.359 -9.953 -16.484 1 98.25 256 PHE A C 1
ATOM 1981 O O . PHE A 1 256 ? 0.431 -10.742 -17 1 98.25 256 PHE A O 1
ATOM 1988 N N . HIS A 1 257 ? 0.024 -8.781 -15.938 1 98.38 257 HIS A N 1
ATOM 1989 C CA . HIS A 1 257 ? 1.391 -8.289 -16.078 1 98.38 257 HIS A CA 1
ATOM 1990 C C . HIS A 1 257 ? 2.322 -8.969 -15.07 1 98.38 257 HIS A C 1
ATOM 1992 O O . HIS A 1 257 ? 2.002 -9.062 -13.883 1 98.38 257 HIS A O 1
ATOM 1998 N N . VAL A 1 258 ? 3.439 -9.43 -15.547 1 98 258 VAL A N 1
ATOM 1999 C CA . VAL A 1 258 ? 4.379 -10.172 -14.711 1 98 258 VAL A CA 1
ATOM 2000 C C . VAL A 1 258 ? 5.652 -9.359 -14.516 1 98 258 VAL A C 1
ATOM 2002 O O . VAL A 1 258 ? 6.258 -8.891 -15.484 1 98 258 VAL A O 1
ATOM 2005 N N . HIS A 1 259 ? 6.031 -9.141 -13.289 1 97.44 259 HIS A N 1
ATOM 2006 C CA . HIS A 1 259 ? 7.359 -8.648 -12.93 1 97.44 259 HIS A CA 1
ATOM 2007 C C . HIS A 1 259 ? 8.234 -9.773 -12.383 1 97.44 259 HIS A C 1
ATOM 2009 O O . HIS A 1 259 ? 7.828 -10.484 -11.461 1 97.44 259 HIS A O 1
ATOM 2015 N N . ILE A 1 260 ? 9.398 -9.914 -12.961 1 97.5 260 ILE A N 1
ATOM 2016 C CA . ILE A 1 260 ? 10.297 -10.984 -12.539 1 97.5 260 ILE A CA 1
ATOM 2017 C C . ILE A 1 260 ? 11.391 -10.422 -11.641 1 97.5 260 ILE A C 1
ATOM 2019 O O . ILE A 1 260 ? 11.969 -9.375 -11.938 1 97.5 260 ILE A O 1
ATOM 2023 N N . VAL A 1 261 ? 11.633 -11.055 -10.523 1 97.62 261 VAL A N 1
ATOM 2024 C CA . VAL A 1 261 ? 12.711 -10.711 -9.602 1 97.62 261 VAL A CA 1
ATOM 2025 C C . VAL A 1 261 ? 13.531 -11.961 -9.273 1 97.62 261 VAL A C 1
ATOM 2027 O O . VAL A 1 261 ? 13.18 -13.062 -9.688 1 97.62 261 VAL A O 1
ATOM 2030 N N . ASN A 1 262 ? 14.656 -11.812 -8.539 1 97.19 262 ASN A N 1
ATOM 2031 C CA . ASN A 1 262 ? 15.5 -12.93 -8.117 1 97.19 262 ASN A CA 1
ATOM 2032 C C . ASN A 1 262 ? 15.18 -13.359 -6.691 1 97.19 262 ASN A C 1
ATOM 2034 O O . ASN A 1 262 ? 15.703 -14.367 -6.211 1 97.19 262 ASN A O 1
ATOM 2038 N N . ASP A 1 263 ? 14.258 -12.641 -6.027 1 97.44 263 ASP A N 1
ATOM 2039 C CA . ASP A 1 263 ? 14.055 -12.711 -4.586 1 97.44 263 ASP A CA 1
ATOM 2040 C C . ASP A 1 263 ? 12.984 -13.742 -4.227 1 97.44 263 ASP A C 1
ATOM 2042 O O . ASP A 1 263 ? 11.906 -13.391 -3.752 1 97.44 263 ASP A O 1
ATOM 2046 N N . VAL A 1 264 ? 13.375 -15.008 -4.223 1 97.38 264 VAL A N 1
ATOM 2047 C CA . VAL A 1 264 ? 12.438 -16.094 -3.953 1 97.38 264 VAL A CA 1
ATOM 2048 C C . VAL A 1 264 ? 11.953 -16.016 -2.51 1 97.38 264 VAL A C 1
ATOM 2050 O O . VAL A 1 264 ? 10.766 -16.219 -2.238 1 97.38 264 VAL A O 1
ATOM 2053 N N . ALA A 1 265 ? 12.828 -15.727 -1.631 1 96.81 265 ALA A N 1
ATOM 2054 C CA . ALA A 1 265 ? 12.453 -15.625 -0.222 1 96.81 265 ALA A CA 1
ATOM 2055 C C . ALA A 1 265 ? 11.43 -14.516 -0.004 1 96.81 265 ALA A C 1
ATOM 2057 O O . ALA A 1 265 ? 10.398 -14.734 0.639 1 96.81 265 ALA A O 1
ATOM 2058 N N . GLY A 1 266 ? 11.68 -13.312 -0.543 1 98 266 GLY A N 1
ATOM 2059 C CA . GLY A 1 266 ? 10.773 -12.188 -0.386 1 98 266 GLY A CA 1
ATOM 2060 C C . GLY A 1 266 ? 9.398 -12.453 -0.969 1 98 266 GLY A C 1
ATOM 2061 O O . GLY A 1 266 ? 8.383 -12.148 -0.336 1 98 266 GLY A O 1
ATOM 2062 N N . VAL A 1 267 ? 9.383 -12.992 -2.143 1 98.31 267 VAL A N 1
ATOM 2063 C CA . VAL A 1 267 ? 8.125 -13.273 -2.82 1 98.31 267 VAL A CA 1
ATOM 2064 C C . VAL A 1 267 ? 7.332 -14.312 -2.027 1 98.31 267 VAL A C 1
ATOM 2066 O O . VAL A 1 267 ? 6.113 -14.188 -1.867 1 98.31 267 VAL A O 1
ATOM 2069 N N . SER A 1 268 ? 7.996 -15.328 -1.51 1 97.31 268 SER A N 1
ATOM 2070 C CA . SER A 1 268 ? 7.352 -16.375 -0.721 1 97.31 268 SER A CA 1
ATOM 2071 C C . SER A 1 268 ? 6.809 -15.82 0.59 1 97.31 268 SER A C 1
ATOM 2073 O O . SER A 1 268 ? 5.68 -16.125 0.979 1 97.31 268 SER A O 1
ATOM 2075 N N . LEU A 1 269 ? 7.574 -14.992 1.228 1 97.06 269 LEU A N 1
ATOM 2076 C CA . LEU A 1 269 ? 7.184 -14.422 2.514 1 97.06 269 LEU A CA 1
ATOM 2077 C C . LEU A 1 269 ? 6.035 -13.438 2.35 1 97.06 269 LEU A C 1
ATOM 2079 O O . LEU A 1 269 ? 5.156 -13.352 3.213 1 97.06 269 LEU A O 1
ATOM 2083 N N . GLY A 1 270 ? 6.074 -12.641 1.289 1 97.31 270 GLY A N 1
ATOM 2084 C CA . GLY A 1 270 ? 4.984 -11.711 1.03 1 97.31 270 GLY A CA 1
ATOM 2085 C C . GLY A 1 270 ? 3.621 -12.375 1.035 1 97.31 270 GLY A C 1
ATOM 2086 O O . GLY A 1 270 ? 2.713 -11.938 1.743 1 97.31 270 GLY A O 1
ATOM 2087 N N . GLY A 1 271 ? 3.533 -13.469 0.316 1 94.62 271 GLY A N 1
ATOM 2088 C CA . GLY A 1 271 ? 2.285 -14.211 0.249 1 94.62 271 GLY A CA 1
ATOM 2089 C C . GLY A 1 271 ? 1.906 -14.859 1.565 1 94.62 271 GLY A C 1
ATOM 2090 O O . GLY A 1 271 ? 0.723 -14.953 1.898 1 94.62 271 GLY A O 1
ATOM 2091 N N . ALA A 1 272 ? 2.84 -15.25 2.301 1 93.94 272 ALA A N 1
ATOM 2092 C CA . ALA A 1 272 ? 2.594 -16.031 3.508 1 93.94 272 ALA A CA 1
ATOM 2093 C C . ALA A 1 272 ? 2.158 -15.141 4.664 1 93.94 272 ALA A C 1
ATOM 2095 O O . ALA A 1 272 ? 1.321 -15.539 5.48 1 93.94 272 ALA A O 1
ATOM 2096 N N . LEU A 1 273 ? 2.682 -13.938 4.77 1 97.56 273 LEU A N 1
ATOM 2097 C CA . LEU A 1 273 ? 2.541 -13.117 5.973 1 97.56 273 LEU A CA 1
ATOM 2098 C C . LEU A 1 273 ? 1.375 -12.148 5.836 1 97.56 273 LEU A C 1
ATOM 2100 O O . LEU A 1 273 ? 0.875 -11.625 6.832 1 97.56 273 LEU A O 1
ATOM 2104 N N . LYS A 1 274 ? 0.931 -11.875 4.629 1 97.69 274 LYS A N 1
ATOM 2105 C CA . LYS A 1 274 ? -0.063 -10.836 4.363 1 97.69 274 LYS A CA 1
ATOM 2106 C C . LYS A 1 274 ? -1.371 -11.133 5.094 1 97.69 274 LYS A C 1
ATOM 2108 O O . LYS A 1 274 ? -2.098 -10.211 5.469 1 97.69 274 LYS A O 1
ATOM 2113 N N . ASN A 1 275 ? -1.659 -12.43 5.355 1 96.56 275 ASN A N 1
ATOM 2114 C CA . ASN A 1 275 ? -2.93 -12.812 5.961 1 96.56 275 ASN A CA 1
ATOM 2115 C C . ASN A 1 275 ? -3.004 -12.375 7.426 1 96.56 275 ASN A C 1
ATOM 2117 O O . ASN A 1 275 ? -4.094 -12.125 7.945 1 96.56 275 ASN A O 1
ATOM 2121 N N . ILE A 1 276 ? -1.858 -12.289 8.109 1 98.25 276 ILE A N 1
ATOM 2122 C CA . ILE A 1 276 ? -1.839 -11.766 9.469 1 98.25 276 ILE A CA 1
ATOM 2123 C C . ILE A 1 276 ? -2.248 -10.289 9.453 1 98.25 276 ILE A C 1
ATOM 2125 O O . ILE A 1 276 ? -3.031 -9.852 10.297 1 98.25 276 ILE A O 1
ATOM 2129 N N . ILE A 1 277 ? -1.741 -9.562 8.492 1 98.81 277 ILE A N 1
ATOM 2130 C CA . ILE A 1 277 ? -2.051 -8.141 8.344 1 98.81 277 ILE A CA 1
ATOM 2131 C C . ILE A 1 277 ? -3.535 -7.969 8.031 1 98.81 277 ILE A C 1
ATOM 2133 O O . ILE A 1 277 ? -4.18 -7.051 8.547 1 98.81 277 ILE A O 1
ATOM 2137 N N . ALA A 1 278 ? -4.055 -8.891 7.238 1 98.62 278 ALA A N 1
ATOM 2138 C CA . ALA A 1 278 ? -5.469 -8.836 6.875 1 98.62 278 ALA A CA 1
ATOM 2139 C C . ALA A 1 278 ? -6.359 -9.008 8.102 1 98.62 278 ALA A C 1
ATOM 2141 O O . ALA A 1 278 ? -7.414 -8.383 8.203 1 98.62 278 ALA A O 1
ATOM 2142 N N . LEU A 1 279 ? -5.961 -9.875 9.023 1 98.56 279 LEU A N 1
ATOM 2143 C CA . LEU A 1 279 ? -6.699 -10.008 10.281 1 98.56 279 LEU A CA 1
ATOM 2144 C C . LEU A 1 279 ? -6.707 -8.688 11.039 1 98.56 279 LEU A C 1
ATOM 2146 O O . LEU A 1 279 ? -7.766 -8.227 11.477 1 98.56 279 LEU A O 1
ATOM 2150 N N . ALA A 1 280 ? -5.547 -8.102 11.156 1 98.81 280 ALA A N 1
ATOM 2151 C CA . ALA A 1 280 ? -5.426 -6.832 11.875 1 98.81 280 ALA A CA 1
ATOM 2152 C C . ALA A 1 280 ? -6.293 -5.754 11.234 1 98.81 280 ALA A C 1
ATOM 2154 O O . ALA A 1 280 ? -6.961 -4.988 11.938 1 98.81 280 ALA A O 1
ATOM 2155 N N . ALA A 1 281 ? -6.238 -5.656 9.922 1 98.75 281 ALA A N 1
ATOM 2156 C CA . ALA A 1 281 ? -7.059 -4.691 9.195 1 98.75 281 ALA A CA 1
ATOM 2157 C C . ALA A 1 281 ? -8.547 -4.941 9.438 1 98.75 281 ALA A C 1
ATOM 2159 O O . ALA A 1 281 ? -9.328 -4 9.57 1 98.75 281 ALA A O 1
ATOM 2160 N N . GLY A 1 282 ? -8.922 -6.242 9.461 1 98.69 282 GLY A N 1
ATOM 2161 C CA . GLY A 1 282 ? -10.305 -6.586 9.758 1 98.69 282 GLY A CA 1
ATOM 2162 C C . GLY A 1 282 ? -10.734 -6.16 11.148 1 98.69 282 GLY A C 1
ATOM 2163 O O . GLY A 1 282 ? -11.859 -5.691 11.336 1 98.69 282 GLY A O 1
ATOM 2164 N N . PHE A 1 283 ? -9.844 -6.328 12.125 1 98.69 283 PHE A N 1
ATOM 2165 C CA . PHE A 1 283 ? -10.133 -5.922 13.5 1 98.69 283 PHE A CA 1
ATOM 2166 C C . PHE A 1 283 ? -10.453 -4.434 13.562 1 98.69 283 PHE A C 1
ATOM 2168 O O . PHE A 1 283 ? -11.492 -4.043 14.109 1 98.69 283 PHE A O 1
ATOM 2175 N N . VAL A 1 284 ? -9.641 -3.578 12.938 1 98.31 284 VAL A N 1
ATOM 2176 C CA . VAL A 1 284 ? -9.828 -2.139 13.094 1 98.31 284 VAL A CA 1
ATOM 2177 C C . VAL A 1 284 ? -11.016 -1.679 12.258 1 98.31 284 VAL A C 1
ATOM 2179 O O . VAL A 1 284 ? -11.734 -0.75 12.641 1 98.31 284 VAL A O 1
ATOM 2182 N N . ASP A 1 285 ? -11.211 -2.334 11.164 1 97.88 285 ASP A N 1
ATOM 2183 C CA . ASP A 1 285 ? -12.398 -2.027 10.375 1 97.88 285 ASP A CA 1
ATOM 2184 C C . ASP A 1 285 ? -13.672 -2.406 11.125 1 97.88 285 ASP A C 1
ATOM 2186 O O . ASP A 1 285 ? -14.672 -1.69 11.055 1 97.88 285 ASP A O 1
ATOM 2190 N N . GLY A 1 286 ? -13.664 -3.492 11.766 1 98.25 286 GLY A N 1
ATOM 2191 C CA . GLY A 1 286 ? -14.797 -3.938 12.555 1 98.25 286 GLY A CA 1
ATOM 2192 C C . GLY A 1 286 ? -15.133 -2.998 13.695 1 98.25 286 GLY A C 1
ATOM 2193 O O . GLY A 1 286 ? -16.297 -2.92 14.125 1 98.25 286 GLY A O 1
ATOM 2194 N N . LEU A 1 287 ? -14.141 -2.305 14.188 1 98.31 287 LEU A N 1
ATOM 2195 C CA . LEU A 1 287 ? -14.328 -1.32 15.25 1 98.31 287 LEU A CA 1
ATOM 2196 C C . LEU A 1 287 ? -14.969 -0.047 14.695 1 98.31 287 LEU A C 1
ATOM 2198 O O . LEU A 1 287 ? -15.375 0.829 15.461 1 98.31 287 LEU A O 1
ATOM 2202 N N . GLY A 1 288 ? -15.023 0.059 13.367 1 97.75 288 GLY A N 1
ATOM 2203 C CA . GLY A 1 288 ? -15.547 1.267 12.75 1 97.75 288 GLY A CA 1
ATOM 2204 C C . GLY A 1 288 ? -14.555 2.416 12.75 1 97.75 288 GLY A C 1
ATOM 2205 O O . GLY A 1 288 ? -14.953 3.584 12.789 1 97.75 288 GLY A O 1
ATOM 2206 N N . TRP A 1 289 ? -13.281 2.141 12.742 1 97.69 289 TRP A N 1
ATOM 2207 C CA . TRP A 1 289 ? -12.273 3.188 12.867 1 97.69 289 TRP A CA 1
ATOM 2208 C C . TRP A 1 289 ? -11.969 3.816 11.516 1 97.69 289 TRP A C 1
ATOM 2210 O O . TRP A 1 289 ? -11.305 4.855 11.438 1 97.69 289 TRP A O 1
ATOM 2220 N N . GLY A 1 290 ? -12.422 3.234 10.453 1 95.94 290 GLY A N 1
ATOM 2221 C CA . GLY A 1 290 ? -12.375 3.881 9.148 1 95.94 290 GLY A CA 1
ATOM 2222 C C . GLY A 1 290 ? -11.102 3.576 8.383 1 95.94 290 GLY A C 1
ATOM 2223 O O . GLY A 1 290 ? -10.391 2.621 8.695 1 95.94 290 GLY A O 1
ATOM 2224 N N . ASP A 1 291 ? -10.844 4.359 7.332 1 96.81 291 ASP A N 1
ATOM 2225 C CA . ASP A 1 291 ? -9.805 4.074 6.344 1 96.81 291 ASP A CA 1
ATOM 2226 C C . ASP A 1 291 ? -8.43 4.477 6.859 1 96.81 291 ASP A C 1
ATOM 2228 O O . ASP A 1 291 ? -7.418 3.865 6.496 1 96.81 291 ASP A O 1
ATOM 2232 N N . ASN A 1 292 ? -8.328 5.492 7.746 1 98.12 292 ASN A N 1
ATOM 2233 C CA . ASN A 1 292 ? -7.035 5.883 8.297 1 98.12 292 ASN A CA 1
ATOM 2234 C C . ASN A 1 292 ? -6.383 4.73 9.062 1 98.12 292 ASN A C 1
ATOM 2236 O O . ASN A 1 292 ? -5.215 4.414 8.828 1 98.12 292 ASN A O 1
ATOM 2240 N N . ALA A 1 293 ? -7.223 4.148 9.898 1 98.5 293 ALA A N 1
ATOM 2241 C CA . ALA A 1 293 ? -6.711 3.074 10.75 1 98.5 293 ALA A CA 1
ATOM 2242 C C . ALA A 1 293 ? -6.328 1.853 9.914 1 98.5 293 ALA A C 1
ATOM 2244 O O . ALA A 1 293 ? -5.293 1.229 10.156 1 98.5 293 ALA A O 1
ATOM 2245 N N . LYS A 1 294 ? -7.199 1.556 9.008 1 98.31 294 LYS A N 1
ATOM 2246 C CA . LYS A 1 294 ? -6.949 0.415 8.133 1 98.31 294 LYS A CA 1
ATOM 2247 C C . LYS A 1 294 ? -5.645 0.589 7.359 1 98.31 294 LYS A C 1
ATOM 2249 O O . LYS A 1 294 ? -4.84 -0.34 7.273 1 98.31 294 LYS A O 1
ATOM 2254 N N . ALA A 1 295 ? -5.406 1.779 6.793 1 98.5 295 ALA A N 1
ATOM 2255 C CA . ALA A 1 295 ? -4.184 2.076 6.047 1 98.5 295 ALA A CA 1
ATOM 2256 C C . ALA A 1 295 ? -2.961 2.031 6.961 1 98.5 295 ALA A C 1
ATOM 2258 O O . ALA A 1 295 ? -1.894 1.568 6.555 1 98.5 295 ALA A O 1
ATOM 2259 N N . ALA A 1 296 ? -3.109 2.494 8.172 1 98.5 296 ALA A N 1
ATOM 2260 C CA . ALA A 1 296 ? -2.008 2.494 9.125 1 98.5 296 ALA A CA 1
ATOM 2261 C C . ALA A 1 296 ? -1.562 1.069 9.453 1 98.5 296 ALA A C 1
ATOM 2263 O O . ALA A 1 296 ? -0.365 0.774 9.461 1 98.5 296 ALA A O 1
ATOM 2264 N N . VAL A 1 297 ? -2.529 0.248 9.672 1 98.5 297 VAL A N 1
ATOM 2265 C CA . VAL A 1 297 ? -2.244 -1.139 10.023 1 98.5 297 VAL A CA 1
ATOM 2266 C C . VAL A 1 297 ? -1.581 -1.846 8.844 1 98.5 297 VAL A C 1
ATOM 2268 O O . VAL A 1 297 ? -0.655 -2.639 9.031 1 98.5 297 VAL A O 1
ATOM 2271 N N . MET A 1 298 ? -2.068 -1.604 7.676 1 98.75 298 MET A N 1
ATOM 2272 C CA . MET A 1 298 ? -1.451 -2.182 6.484 1 98.75 298 MET A CA 1
ATOM 2273 C C . MET A 1 298 ? 0.005 -1.744 6.359 1 98.75 298 MET A C 1
ATOM 2275 O O . MET A 1 298 ? 0.883 -2.564 6.09 1 98.75 298 MET A O 1
ATOM 2279 N N . ARG A 1 299 ? 0.243 -0.46 6.539 1 98.56 299 ARG A N 1
ATOM 2280 C CA . ARG A 1 299 ? 1.597 0.077 6.438 1 98.56 299 ARG A CA 1
ATOM 2281 C C . ARG A 1 299 ? 2.523 -0.579 7.457 1 98.56 299 ARG A C 1
ATOM 2283 O O . ARG A 1 299 ? 3.611 -1.043 7.105 1 98.56 299 ARG A O 1
ATOM 2290 N N . VAL A 1 300 ? 2.102 -0.642 8.711 1 98.5 300 VAL A N 1
ATOM 2291 C CA . VAL A 1 300 ? 2.902 -1.251 9.766 1 98.5 300 VAL A CA 1
ATOM 2292 C C . VAL A 1 300 ? 3.164 -2.719 9.438 1 98.5 300 VAL A C 1
ATOM 2294 O O . VAL A 1 300 ? 4.277 -3.215 9.625 1 98.5 300 VAL A O 1
ATOM 2297 N N . GLY A 1 301 ? 2.129 -3.377 8.961 1 98.75 301 GLY A N 1
ATOM 2298 C CA . GLY A 1 301 ? 2.271 -4.77 8.57 1 98.75 301 GLY A CA 1
ATOM 2299 C C . GLY A 1 301 ? 3.303 -4.984 7.477 1 98.75 301 GLY A C 1
ATOM 2300 O O . GLY A 1 301 ? 4.109 -5.91 7.555 1 98.75 301 GLY A O 1
ATOM 2301 N N . ILE A 1 302 ? 3.291 -4.152 6.477 1 98.75 302 ILE A N 1
ATOM 2302 C CA . ILE A 1 302 ? 4.254 -4.242 5.383 1 98.75 302 ILE A CA 1
ATOM 2303 C C . ILE A 1 302 ? 5.668 -4.066 5.93 1 98.75 302 ILE A C 1
ATOM 2305 O O . ILE A 1 302 ? 6.586 -4.793 5.535 1 98.75 302 ILE A O 1
ATOM 2309 N N . LEU A 1 303 ? 5.836 -3.143 6.832 1 98.56 303 LEU A N 1
ATOM 2310 C CA . LEU A 1 303 ? 7.16 -2.91 7.402 1 98.56 303 LEU A CA 1
ATOM 2311 C C . LEU A 1 303 ? 7.609 -4.105 8.234 1 98.56 303 LEU A C 1
ATOM 2313 O O . LEU A 1 303 ? 8.805 -4.418 8.281 1 98.56 303 LEU A O 1
ATOM 2317 N N . GLU A 1 304 ? 6.648 -4.75 8.906 1 98.56 304 GLU A N 1
ATOM 2318 C CA . GLU A 1 304 ? 7.023 -5.941 9.664 1 98.56 304 GLU A CA 1
ATOM 2319 C C . GLU A 1 304 ? 7.352 -7.105 8.734 1 98.56 304 GLU A C 1
ATOM 2321 O O . GLU A 1 304 ? 8.188 -7.953 9.055 1 98.56 304 GLU A O 1
ATOM 2326 N N . MET A 1 305 ? 6.695 -7.156 7.547 1 98.31 305 MET A N 1
ATOM 2327 C CA . MET A 1 305 ? 7.102 -8.133 6.539 1 98.31 305 MET A CA 1
ATOM 2328 C C . MET A 1 305 ? 8.547 -7.902 6.117 1 98.31 305 MET A C 1
ATOM 2330 O O . MET A 1 305 ? 9.328 -8.852 6.023 1 98.31 305 MET A O 1
ATOM 2334 N N . VAL A 1 306 ? 8.875 -6.637 5.84 1 98.56 306 VAL A N 1
ATOM 2335 C CA . VAL A 1 306 ? 10.242 -6.273 5.473 1 98.56 306 VAL A CA 1
ATOM 2336 C C . VAL A 1 306 ? 11.211 -6.73 6.559 1 98.56 306 VAL A C 1
ATOM 2338 O O . VAL A 1 306 ? 12.219 -7.383 6.27 1 98.56 306 VAL A O 1
ATOM 2341 N N . LYS A 1 307 ? 10.883 -6.371 7.797 1 98.38 307 LYS A N 1
ATOM 2342 C CA . LYS A 1 307 ? 11.742 -6.707 8.93 1 98.38 307 LYS A CA 1
ATOM 2343 C C . LYS A 1 307 ? 11.914 -8.219 9.055 1 98.38 307 LYS A C 1
ATOM 2345 O O . LYS A 1 307 ? 13.016 -8.703 9.328 1 98.38 307 LYS A O 1
ATOM 2350 N N . PHE A 1 308 ? 10.836 -8.938 8.906 1 97.88 308 PHE A N 1
ATOM 2351 C CA . PHE A 1 308 ? 10.867 -10.391 8.984 1 97.88 308 PHE A CA 1
ATOM 2352 C C . PHE A 1 308 ? 11.789 -10.969 7.918 1 97.88 308 PHE A C 1
ATOM 2354 O O . PHE A 1 308 ? 12.625 -11.828 8.211 1 97.88 308 PHE A O 1
ATOM 2361 N N . GLY A 1 309 ? 11.641 -10.547 6.688 1 97.44 309 GLY A N 1
ATOM 2362 C CA . GLY A 1 309 ? 12.508 -10.992 5.605 1 97.44 309 GLY A CA 1
ATOM 2363 C C . GLY A 1 309 ? 13.977 -10.695 5.859 1 97.44 309 GLY A C 1
ATOM 2364 O O . GLY A 1 309 ? 14.828 -11.562 5.676 1 97.44 309 GLY A O 1
ATOM 2365 N N . LYS A 1 310 ? 14.242 -9.461 6.328 1 97.56 310 LYS A N 1
ATOM 2366 C CA . LYS A 1 310 ? 15.617 -9.047 6.574 1 97.56 310 LYS A CA 1
ATOM 2367 C C . LYS A 1 310 ? 16.219 -9.805 7.75 1 97.56 310 LYS A C 1
ATOM 2369 O O . LYS A 1 310 ? 17.406 -10.148 7.73 1 97.56 310 LYS A O 1
ATOM 2374 N N . ALA A 1 311 ? 15.414 -10.086 8.734 1 96.62 311 ALA A N 1
ATOM 2375 C CA . ALA A 1 311 ? 15.898 -10.742 9.945 1 96.62 311 ALA A CA 1
ATOM 2376 C C . ALA A 1 311 ? 16.219 -12.211 9.68 1 96.62 311 ALA A C 1
ATOM 2378 O O . ALA A 1 311 ? 17.203 -12.742 10.203 1 96.62 311 ALA A O 1
ATOM 2379 N N . PHE A 1 312 ? 15.461 -12.836 8.805 1 94.56 312 PHE A N 1
ATOM 2380 C CA . PHE A 1 312 ? 15.57 -14.289 8.75 1 94.56 312 PHE A CA 1
ATOM 2381 C C . PHE A 1 312 ? 16.031 -14.742 7.367 1 94.56 312 PHE A C 1
ATOM 2383 O O . PHE A 1 312 ? 16.438 -15.898 7.188 1 94.56 312 PHE A O 1
ATOM 2390 N N . PHE A 1 313 ? 15.984 -13.859 6.422 1 94 313 PHE A N 1
ATOM 2391 C CA . PHE A 1 313 ? 16.484 -14.117 5.078 1 94 313 PHE A CA 1
ATOM 2392 C C . PHE A 1 313 ? 17.297 -12.945 4.562 1 94 313 PHE A C 1
ATOM 2394 O O . PHE A 1 313 ? 17.203 -12.57 3.393 1 94 313 PHE A O 1
ATOM 2401 N N . GLY A 1 314 ? 18.031 -12.32 5.371 1 87.56 314 GLY A N 1
ATOM 2402 C CA . GLY A 1 314 ? 18.703 -11.047 5.145 1 87.56 314 GLY A CA 1
ATOM 2403 C C . GLY A 1 314 ? 19.578 -11.047 3.902 1 87.56 314 GLY A C 1
ATOM 2404 O O . GLY A 1 314 ? 19.719 -10.016 3.246 1 87.56 314 GLY A O 1
ATOM 2405 N N . ASP A 1 315 ? 20.109 -12.07 3.48 1 86.81 315 ASP A N 1
ATOM 2406 C CA . ASP A 1 315 ? 21.016 -12.109 2.332 1 86.81 315 ASP A CA 1
ATOM 2407 C C . ASP A 1 315 ? 20.234 -12.164 1.022 1 86.81 315 ASP A C 1
ATOM 2409 O O . ASP A 1 315 ? 20.766 -11.852 -0.043 1 86.81 315 ASP A O 1
ATOM 2413 N N . SER A 1 316 ? 19 -12.453 1.167 1 90.69 316 SER A N 1
ATOM 2414 C CA . SER A 1 316 ? 18.25 -12.727 -0.058 1 90.69 316 SER A CA 1
ATOM 2415 C C . SER A 1 316 ? 17.016 -11.844 -0.164 1 90.69 316 SER A C 1
ATOM 2417 O O . SER A 1 316 ? 16.703 -11.328 -1.239 1 90.69 316 SER A O 1
ATOM 2419 N N . ALA A 1 317 ? 16.344 -11.602 0.902 1 95.69 317 ALA A N 1
ATOM 2420 C CA . ALA A 1 317 ? 15.102 -10.844 0.879 1 95.69 317 ALA A CA 1
ATOM 2421 C C . ALA A 1 317 ? 15.383 -9.352 0.727 1 95.69 317 ALA A C 1
ATOM 2423 O O . ALA A 1 317 ? 16.25 -8.797 1.412 1 95.69 317 ALA A O 1
ATOM 2424 N N . ARG A 1 318 ? 14.688 -8.758 -0.165 1 97.69 318 ARG A N 1
ATOM 2425 C CA . ARG A 1 318 ? 14.867 -7.336 -0.442 1 97.69 318 ARG A CA 1
ATOM 2426 C C . ARG A 1 318 ? 13.664 -6.527 0.027 1 97.69 318 ARG A C 1
ATOM 2428 O O . ARG A 1 318 ? 12.523 -6.961 -0.123 1 97.69 318 ARG A O 1
ATOM 2435 N N . THR A 1 319 ? 13.922 -5.348 0.538 1 98.19 319 THR A N 1
ATOM 2436 C CA . THR A 1 319 ? 12.875 -4.434 0.979 1 98.19 319 THR A CA 1
ATOM 2437 C C . THR A 1 319 ? 11.906 -4.125 -0.162 1 98.19 319 THR A C 1
ATOM 2439 O O . THR A 1 319 ? 10.695 -4.129 0.03 1 98.19 319 THR A O 1
ATOM 2442 N N . SER A 1 320 ? 12.438 -3.893 -1.34 1 98.25 320 SER A N 1
ATOM 2443 C CA . SER A 1 320 ? 11.648 -3.48 -2.496 1 98.25 320 SER A CA 1
ATOM 2444 C C . SER A 1 320 ? 10.656 -4.562 -2.9 1 98.25 320 SER A C 1
ATOM 2446 O O . SER A 1 320 ? 9.586 -4.266 -3.441 1 98.25 320 SER A O 1
ATOM 2448 N N . THR A 1 321 ? 10.945 -5.832 -2.625 1 98.5 321 THR A N 1
ATOM 2449 C CA . THR A 1 321 ? 10.031 -6.922 -2.955 1 98.5 321 THR A CA 1
ATOM 2450 C C . THR A 1 321 ? 8.719 -6.785 -2.184 1 98.5 321 THR A C 1
ATOM 2452 O O . THR A 1 321 ? 7.652 -7.094 -2.711 1 98.5 321 THR A O 1
ATOM 2455 N N . PHE A 1 322 ? 8.836 -6.254 -1.001 1 98.69 322 PHE A N 1
ATOM 2456 C CA . PHE A 1 322 ? 7.668 -6.094 -0.15 1 98.69 322 PHE A CA 1
ATOM 2457 C C . PHE A 1 322 ? 6.965 -4.773 -0.437 1 98.69 322 PHE A C 1
ATOM 2459 O O . PHE A 1 322 ? 5.734 -4.691 -0.391 1 98.69 322 PHE A O 1
ATOM 2466 N N . THR A 1 323 ? 7.727 -3.762 -0.819 1 98.69 323 THR A N 1
ATOM 2467 C CA . THR A 1 323 ? 7.172 -2.414 -0.829 1 98.69 323 THR A CA 1
ATOM 2468 C C . THR A 1 323 ? 6.867 -1.965 -2.256 1 98.69 323 THR A C 1
ATOM 2470 O O . THR A 1 323 ? 6.137 -0.994 -2.463 1 98.69 323 THR A O 1
ATOM 2473 N N . GLU A 1 324 ? 7.43 -2.664 -3.258 1 98.44 324 GLU A N 1
ATOM 2474 C CA . GLU A 1 324 ? 7.324 -2.141 -4.617 1 98.44 324 GLU A CA 1
ATOM 2475 C C . GLU A 1 324 ? 6.715 -3.174 -5.559 1 98.44 324 GLU A C 1
ATOM 2477 O O . GLU A 1 324 ? 6.363 -2.854 -6.695 1 98.44 324 GLU A O 1
ATOM 2482 N N . GLU A 1 325 ? 6.555 -4.414 -5.102 1 98.44 325 GLU A N 1
ATOM 2483 C CA . GLU A 1 325 ? 6.098 -5.488 -5.973 1 98.44 325 GLU A CA 1
ATOM 2484 C C . GLU A 1 325 ? 4.676 -5.918 -5.621 1 98.44 325 GLU A C 1
ATOM 2486 O O . GLU A 1 325 ? 4.199 -5.656 -4.512 1 98.44 325 GLU A O 1
ATOM 2491 N N . SER A 1 326 ? 4.062 -6.602 -6.527 1 98.62 326 SER A N 1
ATOM 2492 C CA . SER A 1 326 ? 2.695 -7.082 -6.352 1 98.62 326 SER A CA 1
ATOM 2493 C C . SER A 1 326 ? 2.604 -8.07 -5.191 1 98.62 326 SER A C 1
ATOM 2495 O O . SER A 1 326 ? 1.611 -8.078 -4.457 1 98.62 326 SER A O 1
ATOM 2497 N N . CYS A 1 327 ? 3.6 -8.828 -4.996 1 98.5 327 CYS A N 1
ATOM 2498 C CA . CYS A 1 327 ? 3.588 -9.867 -3.967 1 98.5 327 CYS A CA 1
ATOM 2499 C C . CYS A 1 327 ? 3.604 -9.25 -2.572 1 98.5 327 CYS A C 1
ATOM 2501 O O . CYS A 1 327 ? 3.324 -9.93 -1.585 1 98.5 327 CYS A O 1
ATOM 2503 N N . GLY A 1 328 ? 3.99 -8.031 -2.477 1 98.38 328 GLY A N 1
ATOM 2504 C CA . GLY A 1 328 ? 4.055 -7.32 -1.21 1 98.38 328 GLY A CA 1
ATOM 2505 C C . GLY A 1 328 ? 2.91 -6.344 -1.019 1 98.38 328 GLY A C 1
ATOM 2506 O O . GLY A 1 328 ? 1.802 -6.738 -0.654 1 98.38 328 GLY A O 1
ATOM 2507 N N . VAL A 1 329 ? 3.129 -5.098 -1.407 1 98.69 329 VAL A N 1
ATOM 2508 C CA . VAL A 1 329 ? 2.217 -3.996 -1.119 1 98.69 329 VAL A CA 1
ATOM 2509 C C . VAL A 1 329 ? 0.869 -4.254 -1.788 1 98.69 329 VAL A C 1
ATOM 2511 O O . VAL A 1 329 ? -0.181 -4.129 -1.151 1 98.69 329 VAL A O 1
ATOM 2514 N N . ALA A 1 330 ? 0.875 -4.641 -3.061 1 98.62 330 ALA A N 1
ATOM 2515 C CA . ALA A 1 330 ? -0.383 -4.82 -3.779 1 98.62 330 ALA A CA 1
ATOM 2516 C C . ALA A 1 330 ? -1.188 -5.977 -3.193 1 98.62 330 ALA A C 1
ATOM 2518 O O . ALA A 1 330 ? -2.414 -5.898 -3.088 1 98.62 330 ALA A O 1
ATOM 2519 N N . ASP A 1 331 ? -0.481 -7.035 -2.854 1 98.5 331 ASP A N 1
ATOM 2520 C CA . ASP A 1 331 ? -1.162 -8.203 -2.297 1 98.5 331 ASP A CA 1
ATOM 2521 C C . ASP A 1 331 ? -1.751 -7.887 -0.923 1 98.5 331 ASP A C 1
ATOM 2523 O O . ASP A 1 331 ? -2.838 -8.359 -0.586 1 98.5 331 ASP A O 1
ATOM 2527 N N . VAL A 1 332 ? -1.054 -7.117 -0.12 1 98.69 332 VAL A N 1
ATOM 2528 C CA . VAL A 1 332 ? -1.571 -6.691 1.176 1 98.69 332 VAL A CA 1
ATOM 2529 C C . VAL A 1 332 ? -2.842 -5.867 0.98 1 98.69 332 VAL A C 1
ATOM 2531 O O . VAL A 1 332 ? -3.85 -6.102 1.651 1 98.69 332 VAL A O 1
ATOM 2534 N N . ILE A 1 333 ? -2.816 -4.941 0.049 1 98.56 333 ILE A N 1
ATOM 2535 C CA . ILE A 1 333 ? -3.957 -4.074 -0.222 1 98.56 333 ILE A CA 1
ATOM 2536 C C . ILE A 1 333 ? -5.168 -4.914 -0.62 1 98.56 333 ILE A C 1
ATOM 2538 O O . ILE A 1 333 ? -6.258 -4.746 -0.068 1 98.56 333 ILE A O 1
ATOM 2542 N N . THR A 1 334 ? -4.969 -5.848 -1.497 1 97.94 334 THR A N 1
ATOM 2543 C CA . THR A 1 334 ? -6.059 -6.688 -1.987 1 97.94 334 THR A CA 1
ATOM 2544 C C . THR A 1 334 ? -6.621 -7.555 -0.864 1 97.94 334 THR A C 1
ATOM 2546 O O . THR A 1 334 ? -7.84 -7.664 -0.711 1 97.94 334 THR A O 1
ATOM 2549 N N . SER A 1 335 ? -5.746 -8.133 -0.078 1 97.56 335 SER A N 1
ATOM 2550 C CA . SER A 1 335 ? -6.16 -9.023 1.003 1 97.56 335 SER A CA 1
ATOM 2551 C C . SER A 1 335 ? -6.945 -8.266 2.07 1 97.56 335 SER A C 1
ATOM 2553 O O . SER A 1 335 ? -7.855 -8.82 2.689 1 97.56 335 SER A O 1
ATOM 2555 N N . CYS A 1 336 ? -6.637 -7.004 2.256 1 98.06 336 CYS A N 1
ATOM 2556 C CA . CYS A 1 336 ? -7.27 -6.188 3.285 1 98.06 336 CYS A CA 1
ATOM 2557 C C . CYS A 1 336 ? -8.523 -5.512 2.748 1 98.06 336 CYS A C 1
ATOM 2559 O O . CYS A 1 336 ? -9.234 -4.824 3.49 1 98.06 336 CYS A O 1
ATOM 2561 N N . SER A 1 337 ? -8.812 -5.613 1.483 1 94.19 337 SER A N 1
ATOM 2562 C CA . SER A 1 337 ? -9.992 -4.992 0.888 1 94.19 337 SER A CA 1
ATOM 2563 C C . SER A 1 337 ? -11.172 -5.953 0.872 1 94.19 337 SER A C 1
ATOM 2565 O O . SER A 1 337 ? -12.328 -5.523 0.87 1 94.19 337 SER A O 1
ATOM 2567 N N . GLY A 1 338 ? -10.883 -7.297 0.896 1 89.12 338 GLY A N 1
ATOM 2568 C CA . GLY A 1 338 ? -12.031 -8.18 0.793 1 89.12 338 GLY A CA 1
ATOM 2569 C C . GLY A 1 338 ? -11.688 -9.633 1.034 1 89.12 338 GLY A C 1
ATOM 2570 O O . GLY A 1 338 ? -12.547 -10.516 0.894 1 89.12 338 GLY A O 1
ATOM 2571 N N . GLY A 1 339 ? -10.578 -9.953 1.402 1 92.44 339 GLY A N 1
ATOM 2572 C CA . GLY A 1 339 ? -10.18 -11.328 1.632 1 92.44 339 GLY A CA 1
ATOM 2573 C C . GLY A 1 339 ? -10.914 -11.977 2.791 1 92.44 339 GLY A C 1
ATOM 2574 O O . GLY A 1 339 ? -11.516 -11.289 3.611 1 92.44 339 GLY A O 1
ATOM 2575 N N . ARG A 1 340 ? -10.891 -13.25 2.797 1 93.44 340 ARG A N 1
ATOM 2576 C CA . ARG A 1 340 ? -11.602 -14.031 3.809 1 93.44 340 ARG A CA 1
ATOM 2577 C C . ARG A 1 340 ? -11.094 -13.695 5.207 1 93.44 340 ARG A C 1
ATOM 2579 O O . ARG A 1 340 ? -11.891 -13.57 6.145 1 93.44 340 ARG A O 1
ATOM 2586 N N . ASN A 1 341 ? -9.758 -13.578 5.363 1 96.44 341 ASN A N 1
ATOM 2587 C CA . ASN A 1 341 ? -9.18 -13.219 6.652 1 96.44 341 ASN A CA 1
ATOM 2588 C C . ASN A 1 341 ? -9.695 -11.867 7.141 1 96.44 341 ASN A C 1
ATOM 2590 O O . ASN A 1 341 ? -10.078 -11.727 8.305 1 96.44 341 ASN A O 1
ATOM 2594 N N . PHE A 1 342 ? -9.766 -10.891 6.324 1 98.25 342 PHE A N 1
ATOM 2595 C CA . PHE A 1 342 ? -10.242 -9.547 6.625 1 98.25 342 PHE A CA 1
ATOM 2596 C C . PHE A 1 342 ? -11.719 -9.578 7.016 1 98.25 342 PHE A C 1
ATOM 2598 O O . PHE A 1 342 ? -12.094 -9.047 8.062 1 98.25 342 PHE A O 1
ATOM 2605 N N . ARG A 1 343 ? -12.547 -10.203 6.246 1 97.31 343 ARG A N 1
ATOM 2606 C CA . ARG A 1 343 ? -13.992 -10.234 6.453 1 97.31 343 ARG A CA 1
ATOM 2607 C C . ARG A 1 343 ? -14.344 -10.906 7.773 1 97.31 343 ARG A C 1
ATOM 2609 O O . ARG A 1 343 ? -15.195 -10.422 8.516 1 97.31 343 ARG A O 1
ATOM 2616 N N . CYS A 1 344 ? -13.688 -12.023 8.008 1 97.81 344 CYS A N 1
ATOM 2617 C CA . CYS A 1 344 ? -13.984 -12.773 9.227 1 97.81 344 CYS A CA 1
ATOM 2618 C C . CYS A 1 344 ? -13.547 -12 10.461 1 97.81 344 CYS A C 1
ATOM 2620 O O . CYS A 1 344 ? -14.25 -11.992 11.477 1 97.81 344 CYS A O 1
ATOM 2622 N N . ALA A 1 345 ? -12.398 -11.375 10.344 1 98.5 345 ALA A N 1
ATOM 2623 C CA . ALA A 1 345 ? -11.938 -10.57 11.469 1 98.5 345 ALA A CA 1
ATOM 2624 C C . ALA A 1 345 ? -12.867 -9.383 11.727 1 98.5 345 ALA A C 1
ATOM 2626 O O . ALA A 1 345 ? -13.18 -9.062 12.875 1 98.5 345 ALA A O 1
ATOM 2627 N N . LYS A 1 346 ? -13.266 -8.711 10.664 1 98.31 346 LYS A N 1
ATOM 2628 C CA . LYS A 1 346 ? -14.219 -7.617 10.773 1 98.31 346 LYS A CA 1
ATOM 2629 C C . LYS A 1 346 ? -15.508 -8.07 11.453 1 98.31 346 LYS A C 1
ATOM 2631 O O . LYS A 1 346 ? -16 -7.414 12.367 1 98.31 346 LYS A O 1
ATOM 2636 N N . MET A 1 347 ? -16 -9.227 11.07 1 97.94 347 MET A N 1
ATOM 2637 C CA . MET A 1 347 ? -17.234 -9.781 11.609 1 97.94 347 MET A CA 1
ATOM 2638 C C . MET A 1 347 ? -17.078 -10.141 13.078 1 97.94 347 MET A C 1
ATOM 2640 O O . MET A 1 347 ? -17.984 -9.945 13.875 1 97.94 347 MET A O 1
ATOM 2644 N N . SER A 1 348 ? -15.945 -10.727 13.328 1 98.06 348 SER A N 1
ATOM 2645 C CA . SER A 1 348 ? -15.664 -11.102 14.711 1 98.06 348 SER A CA 1
ATOM 2646 C C . SER A 1 348 ? -15.82 -9.914 15.656 1 98.06 348 SER A C 1
ATOM 2648 O O . SER A 1 348 ? -16.5 -10.008 16.672 1 98.06 348 SER A O 1
ATOM 2650 N N . VAL A 1 349 ? -15.297 -8.773 15.297 1 98.19 349 VAL A N 1
ATOM 2651 C CA . VAL A 1 349 ? -15.336 -7.578 16.125 1 98.19 349 VAL A CA 1
ATOM 2652 C C . VAL A 1 349 ? -16.75 -6.98 16.109 1 98.19 349 VAL A C 1
ATOM 2654 O O . VAL A 1 349 ? -17.297 -6.648 17.156 1 98.19 349 VAL A O 1
ATOM 2657 N N . ALA A 1 350 ? -17.344 -6.898 14.977 1 97.25 350 ALA A N 1
ATOM 2658 C CA . ALA A 1 350 ? -18.656 -6.277 14.828 1 97.25 350 ALA A CA 1
ATOM 2659 C C . ALA A 1 350 ? -19.703 -7.043 15.617 1 97.25 350 ALA A C 1
ATOM 2661 O O . ALA A 1 350 ? -20.641 -6.445 16.156 1 97.25 350 ALA A O 1
ATOM 2662 N N . ARG A 1 351 ? -19.516 -8.336 15.734 1 97 351 ARG A N 1
ATOM 2663 C CA . ARG A 1 351 ? -20.516 -9.188 16.375 1 97 351 ARG A CA 1
ATOM 2664 C C . ARG A 1 351 ? -20.109 -9.523 17.797 1 97 351 ARG A C 1
ATOM 2666 O O . ARG A 1 351 ? -20.891 -10.141 18.547 1 97 351 ARG A O 1
ATOM 2673 N N . GLY A 1 352 ? -18.922 -9.195 18.203 1 96.56 352 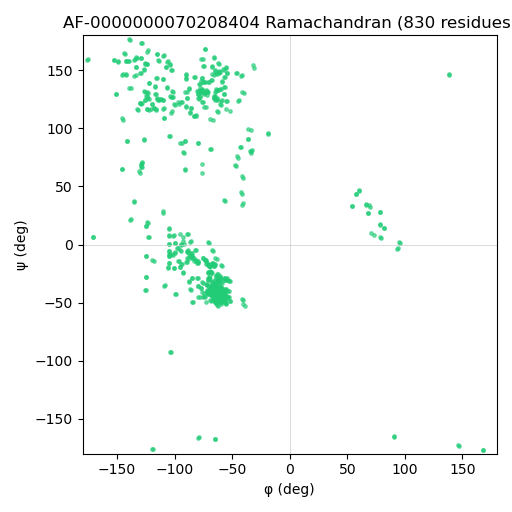GLY A N 1
ATOM 2674 C CA . GLY A 1 352 ? -18.438 -9.523 19.531 1 96.56 352 GLY A CA 1
ATOM 2675 C C . GLY A 1 352 ? -18.188 -11.008 19.719 1 96.56 352 GLY A C 1
ATOM 2676 O O . GLY A 1 352 ? -18.484 -11.562 20.781 1 96.56 352 GLY A O 1
ATOM 2677 N N . LYS A 1 353 ? -17.797 -11.641 18.656 1 96.5 353 LYS A N 1
ATOM 2678 C CA . LYS A 1 353 ? -17.5 -13.07 18.688 1 96.5 353 LYS A CA 1
ATOM 2679 C C . LYS A 1 353 ? -16.016 -13.328 18.438 1 96.5 353 LYS A C 1
ATOM 2681 O O . LYS A 1 353 ? -15.32 -12.5 17.859 1 96.5 353 LYS A O 1
ATOM 2686 N N . THR A 1 354 ? -15.578 -14.445 18.859 1 95.31 354 THR A N 1
ATOM 2687 C CA . THR A 1 354 ? -14.195 -14.828 18.594 1 95.31 354 THR A CA 1
ATOM 2688 C C . THR A 1 354 ? -14.031 -15.266 17.141 1 95.31 354 THR A C 1
ATOM 2690 O O . THR A 1 354 ? -15.008 -15.617 16.469 1 95.31 354 THR A O 1
ATOM 2693 N N . ILE A 1 355 ? -12.812 -15.242 16.672 1 95.69 355 ILE A N 1
ATOM 2694 C CA . ILE A 1 355 ? -12.523 -15.711 15.312 1 95.69 355 ILE A CA 1
ATOM 2695 C C . ILE A 1 355 ? -12.922 -17.188 15.18 1 95.69 355 ILE A C 1
ATOM 2697 O O . ILE A 1 355 ? -13.422 -17.594 14.133 1 95.69 355 ILE A O 1
ATOM 2701 N N . TYR A 1 356 ? -12.719 -17.938 16.219 1 92.44 356 TYR A N 1
ATOM 2702 C CA . TYR A 1 356 ? -13.086 -19.344 16.219 1 92.44 356 TYR A CA 1
ATOM 2703 C C . TYR A 1 356 ? -14.578 -19.516 15.977 1 92.44 356 TYR A C 1
ATOM 2705 O O . TYR A 1 356 ? -14.992 -20.359 15.172 1 92.44 356 TYR A O 1
ATOM 2713 N N . GLU A 1 357 ? -15.32 -18.734 16.609 1 95.56 357 GLU A N 1
ATOM 2714 C CA . GLU A 1 357 ? -16.766 -18.797 16.438 1 95.56 357 GLU A CA 1
ATOM 2715 C C . GLU A 1 357 ? -17.172 -18.422 15.016 1 95.56 357 GLU A C 1
ATOM 2717 O O . GLU A 1 357 ? -18.109 -19 14.453 1 95.56 357 GLU A O 1
ATOM 2722 N N . ILE A 1 358 ? -16.484 -17.438 14.516 1 96.19 358 ILE A N 1
ATOM 2723 C CA . ILE A 1 358 ? -16.781 -17.016 13.148 1 96.19 358 ILE A CA 1
ATOM 2724 C C . ILE A 1 358 ? -16.406 -18.125 12.164 1 96.19 358 ILE A C 1
ATOM 2726 O O . ILE A 1 358 ? -17.141 -18.391 11.211 1 96.19 358 ILE A O 1
ATOM 2730 N N . GLU A 1 359 ? -15.242 -18.766 12.336 1 93.44 359 GLU A N 1
ATOM 2731 C CA . GLU A 1 359 ? -14.828 -19.891 11.508 1 93.44 359 GLU A CA 1
ATOM 2732 C C . GLU A 1 359 ? -15.883 -21 11.516 1 93.44 359 GLU A C 1
ATOM 2734 O O . GLU A 1 359 ? -16.188 -21.578 10.477 1 93.44 359 GLU A O 1
ATOM 2739 N N . GLN A 1 360 ? -16.5 -21.266 12.609 1 93.31 360 GLN A N 1
ATOM 2740 C CA . GLN A 1 360 ? -17.516 -22.312 12.75 1 93.31 360 GLN A CA 1
ATOM 2741 C C . GLN A 1 360 ? -18.812 -21.938 12.031 1 93.31 360 GLN A C 1
ATOM 2743 O O . GLN A 1 360 ? -19.406 -22.75 11.32 1 93.31 360 GLN A O 1
ATOM 2748 N N . SER A 1 361 ? -19.188 -20.719 12.156 1 94.19 361 SER A N 1
ATOM 2749 C CA . SER A 1 361 ? -20.484 -20.297 11.656 1 94.19 361 SER A CA 1
ATOM 2750 C C . SER A 1 361 ? -20.422 -19.906 10.188 1 94.19 361 SER A C 1
ATOM 2752 O O . SER A 1 361 ? -21.344 -20.203 9.414 1 94.19 361 SER A O 1
ATOM 2754 N N . GLU A 1 362 ? -19.297 -19.234 9.812 1 92.5 362 GLU A N 1
ATOM 2755 C CA . GLU A 1 362 ? -19.234 -18.625 8.484 1 92.5 362 GLU A CA 1
ATOM 2756 C C . GLU A 1 362 ? -18.438 -19.484 7.516 1 92.5 362 GLU A C 1
ATOM 2758 O O . GLU A 1 362 ? -18.578 -19.359 6.297 1 92.5 362 GLU A O 1
ATOM 2763 N N . LEU A 1 363 ? -17.578 -20.391 8.023 1 90.44 363 LEU A N 1
ATOM 2764 C CA . LEU A 1 363 ? -16.703 -21.156 7.145 1 90.44 363 LEU A CA 1
ATOM 2765 C C . LEU A 1 363 ? -16.875 -22.641 7.371 1 90.44 363 LEU A C 1
ATOM 2767 O O . LEU A 1 363 ? -16 -23.438 7.02 1 90.44 363 LEU A O 1
ATOM 2771 N N . ASN A 1 364 ? -17.906 -23.031 8.008 1 89.75 364 ASN A N 1
ATOM 2772 C CA . ASN A 1 364 ? -18.203 -24.422 8.289 1 89.75 364 ASN A CA 1
ATOM 2773 C C . ASN A 1 364 ? -17.047 -25.125 9 1 89.75 364 ASN A C 1
ATOM 2775 O O . ASN A 1 364 ? -16.688 -26.25 8.648 1 89.75 364 ASN A O 1
ATOM 2779 N N . GLY A 1 365 ? -16.391 -24.391 9.781 1 85.81 365 GLY A N 1
ATOM 2780 C CA . GLY A 1 365 ? -15.352 -24.953 10.625 1 85.81 365 GLY A CA 1
ATOM 2781 C C . GLY A 1 365 ? -13.969 -24.891 10.008 1 85.81 365 GLY A C 1
ATOM 2782 O O . GLY A 1 365 ? -12.977 -25.234 10.648 1 85.81 365 GLY A O 1
ATOM 2783 N N . GLN A 1 366 ? -13.859 -24.438 8.828 1 84.31 366 GLN A N 1
ATOM 2784 C CA . GLN A 1 366 ? -12.555 -24.297 8.211 1 84.31 366 GLN A CA 1
ATOM 2785 C C . GLN A 1 366 ? -11.758 -23.156 8.859 1 84.31 366 GLN A C 1
ATOM 2787 O O . GLN A 1 366 ? -12.305 -22.109 9.18 1 84.31 366 GLN A O 1
ATOM 2792 N N . LYS A 1 367 ? -10.492 -23.469 9.008 1 85.88 367 LYS A N 1
ATOM 2793 C CA . LYS A 1 367 ? -9.617 -22.469 9.625 1 85.88 367 LYS A CA 1
ATOM 2794 C C . LYS A 1 367 ? -9.148 -21.438 8.602 1 85.88 367 LYS A C 1
ATOM 2796 O O . LYS A 1 367 ? -8.875 -21.781 7.449 1 85.88 367 LYS A O 1
ATOM 2801 N N . LEU A 1 368 ? -9.062 -20.25 9.156 1 91.38 368 LEU A N 1
ATOM 2802 C CA . LEU A 1 368 ? -8.469 -19.203 8.344 1 91.38 368 LEU A CA 1
ATOM 2803 C C . LEU A 1 368 ? -6.961 -19.375 8.242 1 91.38 368 LEU A C 1
ATOM 2805 O O . LEU A 1 368 ? -6.305 -19.75 9.219 1 91.38 368 LEU A O 1
ATOM 2809 N N . GLN A 1 369 ? -6.434 -19.141 7.113 1 88.19 369 GLN A N 1
ATOM 2810 C CA . GLN A 1 369 ? -4.988 -19.203 6.926 1 88.19 369 GLN A CA 1
ATOM 2811 C C . GLN A 1 369 ? -4.27 -18.188 7.805 1 88.19 369 GLN A C 1
ATOM 2813 O O . GLN A 1 369 ? -3.182 -18.469 8.32 1 88.19 369 GLN A O 1
ATOM 2818 N N . GLY A 1 370 ? -4.84 -17.016 7.965 1 93.75 370 GLY A N 1
ATOM 2819 C CA . GLY A 1 370 ? -4.238 -15.969 8.773 1 93.75 370 GLY A CA 1
ATOM 2820 C C . GLY A 1 370 ? -4.082 -16.359 10.234 1 93.75 370 GLY A C 1
ATOM 2821 O O . GLY A 1 370 ? -3.094 -15.992 10.875 1 93.75 370 GLY A O 1
ATOM 2822 N N . THR A 1 371 ? -5.055 -17.078 10.734 1 94.69 371 THR A N 1
ATOM 2823 C CA . THR A 1 371 ? -4.988 -17.516 12.125 1 94.69 371 THR A CA 1
ATOM 2824 C C . THR A 1 371 ? -3.855 -18.516 12.32 1 94.69 371 THR A C 1
ATOM 2826 O O . THR A 1 371 ? -3.045 -18.375 13.242 1 94.69 371 THR A O 1
ATOM 2829 N N . SER A 1 372 ? -3.785 -19.484 11.445 1 91.38 372 SER A N 1
ATOM 2830 C CA . SER A 1 372 ? -2.73 -20.484 11.539 1 91.38 372 SER A CA 1
ATOM 2831 C C . SER A 1 372 ? -1.349 -19.844 11.414 1 91.38 372 SER A C 1
ATOM 2833 O O . SER A 1 372 ? -0.441 -20.172 12.188 1 91.38 372 SER A O 1
ATOM 2835 N N . THR A 1 373 ? -1.207 -18.938 10.477 1 93.25 373 THR A N 1
ATOM 2836 C CA . THR A 1 373 ? 0.071 -18.281 10.25 1 93.25 373 THR A CA 1
ATOM 2837 C C . THR A 1 373 ? 0.452 -17.422 11.461 1 93.25 373 THR A C 1
ATOM 2839 O O . THR A 1 373 ? 1.624 -17.359 11.836 1 93.25 373 THR A O 1
ATOM 2842 N N . ALA A 1 374 ? -0.525 -16.75 12.039 1 96.25 374 ALA A N 1
ATOM 2843 C CA . ALA A 1 374 ? -0.265 -15.906 13.203 1 96.25 374 ALA A CA 1
ATOM 2844 C C . ALA A 1 374 ? 0.297 -16.734 14.359 1 96.25 374 ALA A C 1
ATOM 2846 O O . ALA A 1 374 ? 1.245 -16.312 15.023 1 96.25 374 ALA A O 1
ATOM 2847 N N . TYR A 1 375 ? -0.28 -17.906 14.617 1 94.5 375 TYR A N 1
ATOM 2848 C CA . TYR A 1 375 ? 0.184 -18.781 15.688 1 94.5 375 TYR A CA 1
ATOM 2849 C C . TYR A 1 375 ? 1.593 -19.297 15.414 1 94.5 375 TYR A C 1
ATOM 2851 O O . TYR A 1 375 ? 2.461 -19.25 16.281 1 94.5 375 TYR A O 1
ATOM 2859 N N . GLU A 1 376 ? 1.808 -19.766 14.219 1 92.69 376 GLU A N 1
ATOM 2860 C CA . GLU A 1 376 ? 3.104 -20.328 13.852 1 92.69 376 GLU A CA 1
ATOM 2861 C C . GLU A 1 376 ? 4.199 -19.266 13.906 1 92.69 376 GLU A C 1
ATOM 2863 O O . GLU A 1 376 ? 5.285 -19.516 14.43 1 92.69 376 GLU A O 1
ATOM 2868 N N . VAL A 1 377 ? 3.93 -18.078 13.359 1 95.75 377 VAL A N 1
ATOM 2869 C CA . VAL A 1 377 ? 4.898 -17 13.328 1 95.75 377 VAL A CA 1
ATOM 2870 C C . VAL A 1 377 ? 5.219 -16.547 14.75 1 95.75 377 VAL A C 1
ATOM 2872 O O . VAL A 1 377 ? 6.379 -16.312 15.086 1 95.75 377 VAL A O 1
ATOM 2875 N N . ASN A 1 378 ? 4.199 -16.438 15.578 1 96.69 378 ASN A N 1
ATOM 2876 C CA . ASN A 1 378 ? 4.461 -16 16.938 1 96.69 378 ASN A CA 1
ATOM 2877 C C . ASN A 1 378 ? 5.266 -17.047 17.719 1 96.69 378 ASN A C 1
ATOM 2879 O O . ASN A 1 378 ? 6.105 -16.688 18.547 1 96.69 378 ASN A O 1
ATOM 2883 N N . GLU A 1 379 ? 4.941 -18.312 17.547 1 94.94 379 GLU A N 1
ATOM 2884 C CA . GLU A 1 379 ? 5.73 -19.375 18.172 1 94.94 379 GLU A CA 1
ATOM 2885 C C . GLU A 1 379 ? 7.207 -19.25 17.812 1 94.94 379 GLU A C 1
ATOM 2887 O O . GLU A 1 379 ? 8.078 -19.391 18.672 1 94.94 379 GLU A O 1
ATOM 2892 N N . PHE A 1 380 ? 7.469 -19.031 16.594 1 95.56 380 PHE A N 1
ATOM 2893 C CA . PHE A 1 380 ? 8.828 -18.859 16.109 1 95.56 380 PHE A CA 1
ATOM 2894 C C . PHE A 1 380 ? 9.461 -17.609 16.703 1 95.56 380 PHE A C 1
ATOM 2896 O O . PHE A 1 380 ? 10.602 -17.641 17.156 1 95.56 380 PHE A O 1
ATOM 2903 N N . LEU A 1 381 ? 8.727 -16.422 16.672 1 96.94 381 LEU A N 1
ATOM 2904 C CA . LEU A 1 381 ? 9.242 -15.164 17.203 1 96.94 381 LEU A CA 1
ATOM 2905 C C . LEU A 1 381 ? 9.555 -15.289 18.688 1 96.94 381 LEU A C 1
ATOM 2907 O O . LEU A 1 381 ? 10.531 -14.719 19.172 1 96.94 381 LEU A O 1
ATOM 2911 N N . LYS A 1 382 ? 8.688 -16.016 19.391 1 96.38 382 LYS A N 1
ATOM 2912 C CA . LYS A 1 382 ? 8.914 -16.25 20.797 1 96.38 382 LYS A CA 1
ATOM 2913 C C . LYS A 1 382 ? 10.203 -17.047 21.031 1 96.38 382 LYS A C 1
ATOM 2915 O O . LYS A 1 382 ? 11 -16.703 21.906 1 96.38 382 LYS A O 1
ATOM 2920 N N . ALA A 1 383 ? 10.383 -18.094 20.281 1 95.56 383 ALA A N 1
ATOM 2921 C CA . ALA A 1 383 ? 11.594 -18.906 20.375 1 95.56 383 ALA A CA 1
ATOM 2922 C C . ALA A 1 383 ? 12.836 -18.078 20.078 1 95.56 383 ALA A C 1
ATOM 2924 O O . ALA A 1 383 ? 13.898 -18.297 20.656 1 95.56 383 ALA A O 1
ATOM 2925 N N . GLU A 1 384 ? 12.727 -17.094 19.219 1 95.75 384 GLU A N 1
ATOM 2926 C CA . GLU A 1 384 ? 13.836 -16.234 18.828 1 95.75 384 GLU A CA 1
ATOM 2927 C C . GLU A 1 384 ? 13.969 -15.039 19.766 1 95.75 384 GLU A C 1
ATOM 2929 O O . GLU A 1 384 ? 14.898 -14.242 19.641 1 95.75 384 GLU A O 1
ATOM 2934 N N . GLY A 1 385 ? 13.016 -14.883 20.688 1 97 385 GLY A N 1
ATOM 2935 C CA . GLY A 1 385 ? 13.016 -13.734 21.578 1 97 385 GLY A CA 1
ATOM 2936 C C . GLY A 1 385 ? 12.773 -12.422 20.875 1 97 385 GLY A C 1
ATOM 2937 O O . GLY A 1 385 ? 13.344 -11.391 21.25 1 97 385 GLY A O 1
ATOM 2938 N N . MET A 1 386 ? 11.945 -12.43 19.812 1 97.5 386 MET A N 1
ATOM 2939 C CA . MET A 1 386 ? 11.828 -11.242 18.969 1 97.5 386 MET A CA 1
ATOM 2940 C C . MET A 1 386 ? 10.383 -10.766 18.891 1 97.5 386 MET A C 1
ATOM 2942 O O . MET A 1 386 ? 10.023 -10.016 17.984 1 97.5 386 MET A O 1
ATOM 2946 N N . GLU A 1 387 ? 9.477 -11.133 19.766 1 97.56 387 GLU A N 1
ATOM 2947 C CA . GLU A 1 387 ? 8.086 -10.703 19.766 1 97.56 387 GLU A CA 1
ATOM 2948 C C . GLU A 1 387 ? 7.977 -9.18 19.797 1 97.56 387 GLU A C 1
ATOM 2950 O O . GLU A 1 387 ? 7.164 -8.594 19.078 1 97.56 387 GLU A O 1
ATOM 2955 N N . ALA A 1 388 ? 8.828 -8.523 20.547 1 96.69 388 ALA A N 1
ATOM 2956 C CA . ALA A 1 388 ? 8.789 -7.07 20.703 1 96.69 388 ALA A CA 1
ATOM 2957 C C . ALA A 1 388 ? 9.172 -6.355 19.422 1 96.69 388 ALA A C 1
ATOM 2959 O O . ALA A 1 388 ? 8.773 -5.215 19.188 1 96.69 388 ALA A O 1
ATOM 2960 N N . ASP A 1 389 ? 9.922 -7.066 18.562 1 97.25 389 ASP A N 1
ATOM 2961 C CA . ASP A 1 389 ? 10.375 -6.5 17.297 1 97.25 389 ASP A CA 1
ATOM 2962 C C . ASP A 1 389 ? 9.266 -6.531 16.25 1 97.25 389 ASP A C 1
ATOM 2964 O O . ASP A 1 389 ? 9.359 -5.855 15.219 1 97.25 389 ASP A O 1
ATOM 2968 N N . PHE A 1 390 ? 8.25 -7.293 16.531 1 98.31 390 PHE A N 1
ATOM 2969 C CA . PHE A 1 390 ? 7.125 -7.438 15.617 1 98.31 390 PHE A CA 1
ATOM 2970 C C . PHE A 1 390 ? 5.805 -7.18 16.328 1 98.31 390 PHE A C 1
ATOM 2972 O O . PHE A 1 390 ? 4.98 -8.086 16.469 1 98.31 390 PHE A O 1
ATOM 2979 N N . PRO A 1 391 ? 5.562 -5.977 16.672 1 98.44 391 PRO A N 1
ATOM 2980 C CA . PRO A 1 391 ? 4.438 -5.648 17.562 1 98.44 391 PRO A CA 1
ATOM 2981 C C . PRO A 1 391 ? 3.084 -5.961 16.922 1 98.44 391 PRO A C 1
ATOM 2983 O O . PRO A 1 391 ? 2.168 -6.418 17.609 1 98.44 391 PRO A O 1
ATOM 2986 N N . LEU A 1 392 ? 2.891 -5.691 15.672 1 98.75 392 LEU A N 1
ATOM 2987 C CA . LEU A 1 392 ? 1.589 -5.945 15.07 1 98.75 392 LEU A CA 1
ATOM 2988 C C . LEU A 1 392 ? 1.319 -7.445 14.969 1 98.75 392 LEU A C 1
ATOM 2990 O O . LEU A 1 392 ? 0.227 -7.906 15.305 1 98.75 392 LEU A O 1
ATOM 2994 N N . PHE A 1 393 ? 2.32 -8.242 14.445 1 98.62 393 PHE A N 1
ATOM 2995 C CA . PHE A 1 393 ? 2.166 -9.688 14.367 1 98.62 393 PHE A CA 1
ATOM 2996 C C . PHE A 1 393 ? 1.868 -10.281 15.742 1 98.62 393 PHE A C 1
ATOM 2998 O O . PHE A 1 393 ? 0.984 -11.125 15.875 1 98.62 393 PHE A O 1
ATOM 3005 N N . THR A 1 394 ? 2.561 -9.766 16.734 1 98.62 394 THR A N 1
ATOM 3006 C CA . THR A 1 394 ? 2.361 -10.234 18.109 1 98.62 394 THR A CA 1
ATOM 3007 C C . THR A 1 394 ? 0.992 -9.812 18.625 1 98.62 394 THR A C 1
ATOM 3009 O O . THR A 1 394 ? 0.322 -10.586 19.312 1 98.62 394 THR A O 1
ATOM 3012 N N . ALA A 1 395 ? 0.589 -8.586 18.281 1 98.75 395 ALA A N 1
ATOM 3013 C CA . ALA A 1 395 ? -0.725 -8.109 18.703 1 98.75 395 ALA A CA 1
ATOM 3014 C C . ALA A 1 395 ? -1.836 -8.992 18.156 1 98.75 395 ALA A C 1
ATOM 3016 O O . ALA A 1 395 ? -2.793 -9.32 18.859 1 98.75 395 ALA A O 1
ATOM 3017 N N . VAL A 1 396 ? -1.747 -9.391 16.891 1 98.75 396 VAL A N 1
ATOM 3018 C CA . VAL A 1 396 ? -2.76 -10.234 16.266 1 98.75 396 VAL A CA 1
ATOM 3019 C C . VAL A 1 396 ? -2.842 -11.57 17 1 98.75 396 VAL A C 1
ATOM 3021 O O . VAL A 1 396 ? -3.936 -12.039 17.328 1 98.75 396 VAL A O 1
ATOM 3024 N N . TYR A 1 397 ? -1.677 -12.156 17.297 1 98.25 397 TYR A N 1
ATOM 3025 C CA . TYR A 1 397 ? -1.634 -13.398 18.062 1 98.25 397 TYR A CA 1
ATOM 3026 C C . TYR A 1 397 ? -2.301 -13.234 19.422 1 98.25 397 TYR A C 1
ATOM 3028 O O . TYR A 1 397 ? -3.131 -14.055 19.828 1 98.25 397 TYR A O 1
ATOM 3036 N N . ASN A 1 398 ? -1.975 -12.188 20.125 1 98.38 398 ASN A N 1
ATOM 3037 C CA . ASN A 1 398 ? -2.506 -11.953 21.453 1 98.38 398 ASN A CA 1
ATOM 3038 C C . ASN A 1 398 ? -4.016 -11.742 21.422 1 98.38 398 ASN A C 1
ATOM 3040 O O . ASN A 1 398 ? -4.723 -12.141 22.359 1 98.38 398 ASN A O 1
ATOM 3044 N N . ILE A 1 399 ? -4.504 -11.086 20.375 1 98.19 399 ILE A N 1
ATOM 3045 C CA . ILE A 1 399 ? -5.941 -10.867 20.234 1 98.19 399 ILE A CA 1
ATOM 3046 C C . ILE A 1 399 ? -6.637 -12.203 19.984 1 98.19 399 ILE A C 1
ATOM 3048 O O . ILE A 1 399 ? -7.688 -12.484 20.578 1 98.19 399 ILE A O 1
ATOM 3052 N N . LEU A 1 400 ? -6.051 -13.062 19.141 1 97.69 400 LEU A N 1
ATOM 3053 C CA . LEU A 1 400 ? -6.605 -14.383 18.875 1 97.69 400 LEU A CA 1
ATOM 3054 C C . LEU A 1 400 ? -6.656 -15.219 20.141 1 97.69 400 LEU A C 1
ATOM 3056 O O . LEU A 1 400 ? -7.586 -16 20.344 1 97.69 400 LEU A O 1
ATOM 3060 N N . GLU A 1 401 ? -5.711 -14.969 21.094 1 96.94 401 GLU A N 1
ATOM 3061 C CA . GLU A 1 401 ? -5.613 -15.711 22.344 1 96.94 401 GLU A CA 1
ATOM 3062 C C . GLU A 1 401 ? -6.504 -15.102 23.422 1 96.94 401 GLU A C 1
ATOM 3064 O O . GLU A 1 401 ? -6.633 -15.656 24.516 1 96.94 401 GLU A O 1
ATOM 3069 N N . GLY A 1 402 ? -7.027 -13.961 23.125 1 96.12 402 GLY A N 1
ATOM 3070 C CA . GLY A 1 402 ? -7.875 -13.289 24.094 1 96.12 402 GLY A CA 1
ATOM 3071 C C . GLY A 1 402 ? -7.09 -12.523 25.141 1 96.12 402 GLY A C 1
ATOM 3072 O O . GLY A 1 402 ? -7.652 -12.078 26.156 1 96.12 402 GLY A O 1
ATOM 3073 N N . LYS A 1 403 ? -5.852 -12.336 24.859 1 97.5 403 LYS A N 1
ATOM 3074 C CA . LYS A 1 403 ? -5 -11.617 25.812 1 97.5 403 LYS A CA 1
ATOM 3075 C C . LYS A 1 403 ? -5.102 -10.109 25.609 1 97.5 403 LYS A C 1
ATOM 3077 O O . LYS A 1 403 ? -4.84 -9.336 26.531 1 97.5 403 LYS A O 1
ATOM 3082 N N . ASN A 1 404 ? -5.371 -9.625 24.406 1 97.81 404 ASN A N 1
ATOM 3083 C CA . ASN A 1 404 ? -5.613 -8.234 24.047 1 97.81 404 ASN A CA 1
ATOM 3084 C C . ASN A 1 404 ? -6.902 -8.078 23.234 1 97.81 404 ASN A C 1
ATOM 3086 O O . ASN A 1 404 ? -7.465 -9.062 22.766 1 97.81 404 ASN A O 1
ATOM 3090 N N . LYS A 1 405 ? -7.359 -6.891 23.234 1 98.06 405 LYS A N 1
ATOM 3091 C CA . LYS A 1 405 ? -8.5 -6.539 22.391 1 98.06 405 LYS A CA 1
ATOM 3092 C C . LYS A 1 405 ? -8.055 -5.746 21.156 1 98.06 405 LYS A C 1
ATOM 3094 O O . LYS A 1 405 ? -6.996 -5.117 21.172 1 98.06 405 LYS A O 1
ATOM 3099 N N . PRO A 1 406 ? -8.883 -5.844 20.141 1 98.31 406 PRO A N 1
ATOM 3100 C CA . PRO A 1 406 ? -8.547 -5.055 18.953 1 98.31 406 PRO A CA 1
ATOM 3101 C C . PRO A 1 406 ? -8.312 -3.58 19.266 1 98.31 406 PRO A C 1
ATOM 3103 O O . PRO A 1 406 ? -7.457 -2.941 18.656 1 98.31 406 PRO A O 1
ATOM 3106 N N . GLU A 1 407 ? -8.969 -3.021 20.25 1 98.19 407 GLU A N 1
ATOM 3107 C CA . GLU A 1 407 ? -8.852 -1.619 20.641 1 98.19 407 GLU A CA 1
ATOM 3108 C C . GLU A 1 407 ? -7.453 -1.296 21.156 1 98.19 407 GLU A C 1
ATOM 3110 O O . GLU A 1 407 ? -7.051 -0.131 21.188 1 98.19 407 GLU A O 1
ATOM 3115 N N . ASP A 1 408 ? -6.707 -2.295 21.5 1 98.12 408 ASP A N 1
ATOM 3116 C CA . ASP A 1 408 ? -5.387 -2.113 22.094 1 98.12 408 ASP A CA 1
ATOM 3117 C C . ASP A 1 408 ? -4.32 -1.937 21.016 1 98.12 408 ASP A C 1
ATOM 3119 O O . ASP A 1 408 ? -3.189 -1.543 21.312 1 98.12 408 ASP A O 1
ATOM 3123 N N . ILE A 1 409 ? -4.617 -2.152 19.734 1 98.19 409 ILE A N 1
ATOM 3124 C CA . ILE A 1 409 ? -3.646 -2.238 18.641 1 98.19 409 ILE A CA 1
ATOM 3125 C C . ILE A 1 409 ? -2.811 -0.96 18.594 1 98.19 409 ILE A C 1
ATOM 3127 O O . ILE A 1 409 ? -1.58 -1.017 18.562 1 98.19 409 ILE A O 1
ATOM 3131 N N . PRO A 1 410 ? -3.408 0.268 18.656 1 98 410 PRO A N 1
ATOM 3132 C CA . PRO A 1 410 ? -2.588 1.479 18.562 1 98 410 PRO A CA 1
ATOM 3133 C C . PRO A 1 410 ? -1.535 1.56 19.672 1 98 410 PRO A C 1
ATOM 3135 O O . PRO A 1 410 ? -0.384 1.915 19.406 1 98 410 PRO A O 1
ATOM 3138 N N . GLN A 1 411 ? -1.895 1.21 20.859 1 97.38 411 GLN A N 1
ATOM 3139 C CA . GLN A 1 411 ? -0.951 1.242 21.969 1 97.38 411 GLN A CA 1
ATOM 3140 C C . GLN A 1 411 ? 0.132 0.179 21.812 1 97.38 411 GLN A C 1
ATOM 3142 O O . GLN A 1 411 ? 1.301 0.423 22.109 1 97.38 411 GLN A O 1
ATOM 3147 N N . LEU A 1 412 ? -0.256 -0.971 21.297 1 97.06 412 LEU A N 1
ATOM 3148 C CA . LEU A 1 412 ? 0.66 -2.1 21.172 1 97.06 412 LEU A CA 1
ATOM 3149 C C . LEU A 1 412 ? 1.695 -1.836 20.078 1 97.06 412 LEU A C 1
ATOM 3151 O O . LEU A 1 412 ? 2.826 -2.32 20.172 1 97.06 412 LEU A O 1
ATOM 3155 N N . ILE A 1 413 ? 1.3 -1.016 19.047 1 96.75 413 ILE A N 1
ATOM 3156 C CA . ILE A 1 413 ? 2.217 -0.867 17.922 1 96.75 413 ILE A CA 1
ATOM 3157 C C . ILE A 1 413 ? 2.898 0.498 18 1 96.75 413 ILE A C 1
ATOM 3159 O O . ILE A 1 413 ? 3.668 0.859 17.109 1 96.75 413 ILE A O 1
ATOM 3163 N N . GLU A 1 414 ? 2.594 1.272 18.984 1 92.81 414 GLU A N 1
ATOM 3164 C CA . GLU A 1 414 ? 3.195 2.594 19.141 1 92.81 414 GLU A CA 1
ATOM 3165 C C . GLU A 1 414 ? 4.695 2.49 19.391 1 92.81 414 GLU A C 1
ATOM 3167 O O . GLU A 1 414 ? 5.137 1.734 20.266 1 92.81 414 GLU A O 1
ATOM 3172 N N . LYS A 1 415 ? 5.422 3.176 18.594 1 78.19 415 LYS A N 1
ATOM 3173 C CA . LYS A 1 415 ? 6.867 3.186 18.812 1 78.19 415 LYS A CA 1
ATOM 3174 C C . LYS A 1 415 ? 7.234 4.051 20.016 1 78.19 415 LYS A C 1
ATOM 3176 O O . LYS A 1 415 ? 6.801 5.203 20.109 1 78.19 415 LYS A O 1
ATOM 3181 N N . LYS A 1 416 ? 7.785 3.404 20.922 1 64.75 416 LYS A N 1
ATOM 3182 C CA . LYS A 1 416 ? 8.227 4.156 22.094 1 64.75 416 LYS A CA 1
ATOM 3183 C C . LYS A 1 416 ? 9.484 4.969 21.781 1 64.75 416 LYS A C 1
ATOM 3185 O O . LYS A 1 416 ? 10.359 4.508 21.047 1 64.75 416 LYS A O 1
ATOM 3190 N N . PRO A 1 417 ? 9.406 6.266 22.141 1 55.47 417 PRO A N 1
ATOM 3191 C CA . PRO A 1 417 ? 10.594 7.094 21.922 1 55.47 417 PRO A CA 1
ATOM 3192 C C . PRO A 1 417 ? 11.867 6.445 22.453 1 55.47 417 PRO A C 1
ATOM 3194 O O . PRO A 1 417 ? 11.812 5.617 23.359 1 55.47 417 PRO A O 1
ATOM 3197 N N . MET B 1 1 ? 20.266 26.094 44.5 1 19.91 1 MET B N 1
ATOM 3198 C CA . MET B 1 1 ? 18.969 25.922 43.844 1 19.91 1 MET B CA 1
ATOM 3199 C C . MET B 1 1 ? 18.953 26.562 42.469 1 19.91 1 MET B C 1
ATOM 3201 O O . MET B 1 1 ? 18.891 27.797 42.344 1 19.91 1 MET B O 1
ATOM 3205 N N . ALA B 1 2 ? 19.812 26.188 41.469 1 34.03 2 ALA B N 1
ATOM 3206 C CA . ALA B 1 2 ? 20.109 26.859 40.219 1 34.03 2 ALA B CA 1
ATOM 3207 C C . ALA B 1 2 ? 18.828 27.391 39.562 1 34.03 2 ALA B C 1
ATOM 3209 O O . ALA B 1 2 ? 17.875 26.641 39.375 1 34.03 2 ALA B O 1
ATOM 3210 N N . THR B 1 3 ? 18.438 28.484 39.969 1 30.36 3 THR B N 1
ATOM 3211 C CA . THR B 1 3 ? 17.203 29.078 39.438 1 30.36 3 THR B CA 1
ATOM 3212 C C . THR B 1 3 ? 17.016 28.703 37.969 1 30.36 3 THR B C 1
ATOM 3214 O O . THR B 1 3 ? 17.844 29.062 37.125 1 30.36 3 THR B O 1
ATOM 3217 N N . LEU B 1 4 ? 16.594 27.641 37.562 1 37.94 4 LEU B N 1
ATOM 3218 C CA . LEU B 1 4 ? 16.266 27.141 36.219 1 37.94 4 LEU B CA 1
ATOM 3219 C C . LEU B 1 4 ? 15.555 28.203 35.406 1 37.94 4 LEU B C 1
ATOM 3221 O O . LEU B 1 4 ? 14.438 28.609 35.719 1 37.94 4 LEU B O 1
ATOM 3225 N N . SER B 1 5 ? 16.078 29.422 35.125 1 41.28 5 SER B N 1
ATOM 3226 C CA . SER B 1 5 ? 15.586 30.531 34.312 1 41.28 5 SER B CA 1
ATOM 3227 C C . SER B 1 5 ? 14.523 30.047 33.344 1 41.28 5 SER B C 1
ATOM 3229 O O . SER B 1 5 ? 14.734 29.094 32.594 1 41.28 5 SER B O 1
ATOM 3231 N N . ALA B 1 6 ? 13.328 30.156 33.656 1 48.69 6 ALA B N 1
ATOM 3232 C CA . ALA B 1 6 ? 12.094 29.656 33.062 1 48.69 6 ALA B CA 1
ATOM 3233 C C . ALA B 1 6 ? 12.078 29.859 31.547 1 48.69 6 ALA B C 1
ATOM 3235 O O . ALA B 1 6 ? 12.016 31 31.078 1 48.69 6 ALA B O 1
ATOM 3236 N N . GLY B 1 7 ? 12.758 29.172 30.625 1 72.5 7 GLY B N 1
ATOM 3237 C CA . GLY B 1 7 ? 12.922 29.203 29.188 1 72.5 7 GLY B CA 1
ATOM 3238 C C . GLY B 1 7 ? 11.625 29.5 28.438 1 72.5 7 GLY B C 1
ATOM 3239 O O . GLY B 1 7 ? 10.539 29.344 29 1 72.5 7 GLY B O 1
ATOM 3240 N N . ARG B 1 8 ? 11.648 30.547 27.406 1 93.81 8 ARG B N 1
ATOM 3241 C CA . ARG B 1 8 ? 10.5 30.906 26.578 1 93.81 8 ARG B CA 1
ATOM 3242 C C . ARG B 1 8 ? 9.805 29.672 26.031 1 93.81 8 ARG B C 1
ATOM 3244 O O . ARG B 1 8 ? 10.375 28.578 26.031 1 93.81 8 ARG B O 1
ATOM 3251 N N . LYS B 1 9 ? 8.508 29.812 25.875 1 97.81 9 LYS B N 1
ATOM 3252 C CA . LYS B 1 9 ? 7.684 28.734 25.328 1 97.81 9 LYS B CA 1
ATOM 3253 C C . LYS B 1 9 ? 7.223 29.062 23.906 1 97.81 9 LYS B C 1
ATOM 3255 O O . LYS B 1 9 ? 7.047 30.234 23.562 1 97.81 9 LYS B O 1
ATOM 3260 N N . HIS B 1 10 ? 6.996 28.047 23.156 1 98.19 10 HIS B N 1
ATOM 3261 C CA . HIS B 1 10 ? 6.551 28.25 21.781 1 98.19 10 HIS B CA 1
ATOM 3262 C C . HIS B 1 10 ? 5.066 28.594 21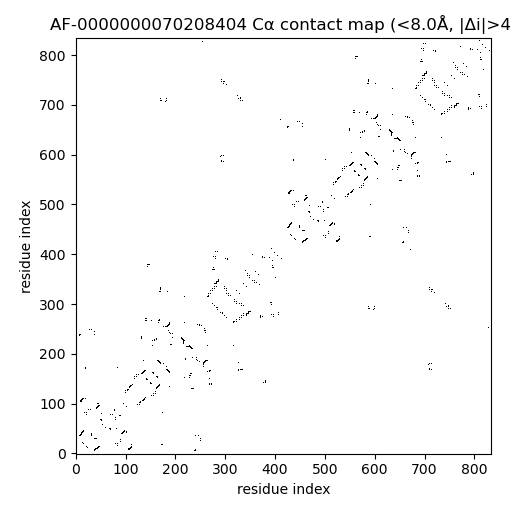.734 1 98.19 10 HIS B C 1
ATOM 3264 O O . HIS B 1 10 ? 4.242 27.922 22.344 1 98.19 10 HIS B O 1
ATOM 3270 N N . LYS B 1 11 ? 4.797 29.688 21.078 1 98.69 11 LYS B N 1
ATOM 3271 C CA . LYS B 1 11 ? 3.424 30.031 20.719 1 98.69 11 LYS B CA 1
ATOM 3272 C C . LYS B 1 11 ? 3.051 29.453 19.359 1 98.69 11 LYS B C 1
ATOM 3274 O O . LYS B 1 11 ? 3.795 29.609 18.391 1 98.69 11 LYS B O 1
ATOM 3279 N N . VAL B 1 12 ? 1.843 28.766 19.297 1 98.88 12 VAL B N 1
ATOM 3280 C CA . VAL B 1 12 ? 1.479 28.031 18.078 1 98.88 12 VAL B CA 1
ATOM 3281 C C . VAL B 1 12 ? 0.214 28.641 17.484 1 98.88 12 VAL B C 1
ATOM 3283 O O . VAL B 1 12 ? -0.732 28.969 18.203 1 98.88 12 VAL B O 1
ATOM 3286 N N . THR B 1 13 ? 0.214 28.828 16.156 1 98.94 13 THR B N 1
ATOM 3287 C CA . THR B 1 13 ? -0.965 29.266 15.422 1 98.94 13 THR B CA 1
ATOM 3288 C C . THR B 1 13 ? -1.282 28.297 14.281 1 98.94 13 THR B C 1
ATOM 3290 O O . THR B 1 13 ? -0.39 27.906 13.531 1 98.94 13 THR B O 1
ATOM 3293 N N . ILE B 1 14 ? -2.543 27.906 14.203 1 98.94 14 ILE B N 1
ATOM 3294 C CA . ILE B 1 14 ? -3.064 27.188 13.039 1 98.94 14 ILE B CA 1
ATOM 3295 C C . ILE B 1 14 ? -3.602 28.188 12.016 1 98.94 14 ILE B C 1
ATOM 3297 O O . ILE B 1 14 ? -4.527 28.938 12.305 1 98.94 14 ILE B O 1
ATOM 3301 N N . VAL B 1 15 ? -3.027 28.188 10.859 1 98.88 15 VAL B N 1
ATOM 3302 C CA . VAL B 1 15 ? -3.48 29.078 9.797 1 98.88 15 VAL B CA 1
ATOM 3303 C C . VAL B 1 15 ? -4.492 28.359 8.914 1 98.88 15 VAL B C 1
ATOM 3305 O O . VAL B 1 15 ? -4.125 27.781 7.883 1 98.88 15 VAL B O 1
ATOM 3308 N N . GLY B 1 16 ? -5.734 28.391 9.242 1 98.31 16 GLY B N 1
ATOM 3309 C CA . GLY B 1 16 ? -6.832 27.719 8.57 1 98.31 16 GLY B CA 1
ATOM 3310 C C . GLY B 1 16 ? -7.828 27.094 9.539 1 98.31 16 GLY B C 1
ATOM 3311 O O . GLY B 1 16 ? -7.445 26.609 10.609 1 98.31 16 GLY B O 1
ATOM 3312 N N . SER B 1 17 ? -9.109 27.109 9.125 1 98.25 17 SER B N 1
ATOM 3313 C CA . SER B 1 17 ? -10.148 26.625 10.031 1 98.25 17 SER B CA 1
ATOM 3314 C C . SER B 1 17 ? -11.172 25.766 9.305 1 98.25 17 SER B C 1
ATOM 3316 O O . SER B 1 17 ? -12.328 25.672 9.719 1 98.25 17 SER B O 1
ATOM 3318 N N . GLY B 1 18 ? -10.836 25.188 8.164 1 96.88 18 GLY B N 1
ATOM 3319 C CA . GLY B 1 18 ? -11.672 24.156 7.57 1 96.88 18 GLY B CA 1
ATOM 3320 C C . GLY B 1 18 ? -11.75 22.891 8.406 1 96.88 18 GLY B C 1
ATOM 3321 O O . GLY B 1 18 ? -11.398 22.891 9.594 1 96.88 18 GLY B O 1
ATOM 3322 N N . ASN B 1 19 ? -12.25 21.891 7.805 1 96.56 19 ASN B N 1
ATOM 3323 C CA . ASN B 1 19 ? -12.367 20.609 8.492 1 96.56 19 ASN B CA 1
ATOM 3324 C C . ASN B 1 19 ? -11.016 20.141 9.031 1 96.56 19 ASN B C 1
ATOM 3326 O O . ASN B 1 19 ? -10.883 19.828 10.219 1 96.56 19 ASN B O 1
ATOM 3330 N N . TRP B 1 20 ? -10 20.125 8.203 1 97.44 20 TRP B N 1
ATOM 3331 C CA . TRP B 1 20 ? -8.664 19.672 8.586 1 97.44 20 TRP B CA 1
ATOM 3332 C C . TRP B 1 20 ? -8 20.688 9.516 1 97.44 20 TRP B C 1
ATOM 3334 O O . TRP B 1 20 ? -7.332 20.297 10.484 1 97.44 20 TRP B O 1
ATOM 3344 N N . GLY B 1 21 ? -8.141 21.984 9.25 1 98.38 21 GLY B N 1
ATOM 3345 C CA . GLY B 1 21 ? -7.605 23.016 10.133 1 98.38 21 GLY B CA 1
ATOM 3346 C C . GLY B 1 21 ? -8.164 22.938 11.539 1 98.38 21 GLY B C 1
ATOM 3347 O O . GLY B 1 21 ? -7.418 23.062 12.516 1 98.38 21 GLY B O 1
ATOM 3348 N N . THR B 1 22 ? -9.43 22.719 11.641 1 98.75 22 THR B N 1
ATOM 3349 C CA . THR B 1 22 ? -10.078 22.594 12.938 1 98.75 22 THR B CA 1
ATOM 3350 C C . THR B 1 22 ? -9.609 21.344 13.672 1 98.75 22 THR B C 1
ATOM 3352 O O . THR B 1 22 ? -9.359 21.375 14.875 1 98.75 22 THR B O 1
ATOM 3355 N N . THR B 1 23 ? -9.484 20.266 12.898 1 98.81 23 THR B N 1
ATOM 3356 C CA . THR B 1 23 ? -8.977 19.031 13.477 1 98.81 23 THR B CA 1
ATOM 3357 C C . THR B 1 23 ? -7.555 19.219 14 1 98.81 23 THR B C 1
ATOM 3359 O O . THR B 1 23 ? -7.23 18.781 15.102 1 98.81 23 THR B O 1
ATOM 3362 N N . MET B 1 24 ? -6.758 19.891 13.234 1 98.69 24 MET B N 1
ATOM 3363 C CA . MET B 1 24 ? -5.383 20.188 13.633 1 98.69 24 MET B CA 1
ATOM 3364 C C . MET B 1 24 ? -5.355 21.047 14.891 1 98.69 24 MET B C 1
ATOM 3366 O O . MET B 1 24 ? -4.539 20.812 15.789 1 98.69 24 MET B O 1
ATOM 3370 N N . ALA B 1 25 ? -6.238 22.016 14.953 1 98.88 25 ALA B N 1
ATOM 3371 C CA . ALA B 1 25 ? -6.32 22.859 16.141 1 98.88 25 ALA B CA 1
ATOM 3372 C C . ALA B 1 25 ? -6.652 22.047 17.375 1 98.88 25 ALA B C 1
ATOM 3374 O O . ALA B 1 25 ? -6.07 22.266 18.453 1 98.88 25 ALA B O 1
ATOM 3375 N N . LYS B 1 26 ? -7.574 21.109 17.234 1 98.81 26 LYS B N 1
ATOM 3376 C CA . LYS B 1 26 ? -7.945 20.25 18.344 1 98.81 26 LYS B CA 1
ATOM 3377 C C . LYS B 1 26 ? -6.746 19.438 18.844 1 98.81 26 LYS B C 1
ATOM 3379 O O . LYS B 1 26 ? -6.445 19.438 20.031 1 98.81 26 LYS B O 1
ATOM 3384 N N . LEU B 1 27 ? -6.121 18.844 17.922 1 98.25 27 LEU B N 1
ATOM 3385 C CA . LEU B 1 27 ? -5.004 17.953 18.219 1 98.25 27 LEU B CA 1
ATOM 3386 C C . LEU B 1 27 ? -3.854 18.734 18.859 1 98.25 27 LEU B C 1
ATOM 3388 O O . LEU B 1 27 ? -3.307 18.297 19.875 1 98.25 27 LEU B O 1
ATOM 3392 N N . VAL B 1 28 ? -3.482 19.844 18.297 1 98.81 28 VAL B N 1
ATOM 3393 C CA . VAL B 1 28 ? -2.373 20.656 18.781 1 98.81 28 VAL B CA 1
ATOM 3394 C C . VAL B 1 28 ? -2.717 21.234 20.141 1 98.81 28 VAL B C 1
ATOM 3396 O O . VAL B 1 28 ? -1.861 21.297 21.031 1 98.81 28 VAL B O 1
ATOM 3399 N N . ALA B 1 29 ? -3.938 21.641 20.312 1 98.81 29 ALA B N 1
ATOM 3400 C CA . ALA B 1 29 ? -4.375 22.219 21.594 1 98.81 29 ALA B CA 1
ATOM 3401 C C . ALA B 1 29 ? -4.246 21.219 22.719 1 98.81 29 ALA B C 1
ATOM 3403 O O . ALA B 1 29 ? -3.869 21.562 23.844 1 98.81 29 ALA B O 1
ATOM 3404 N N . GLU B 1 30 ? -4.566 20 22.453 1 98.62 30 GLU B N 1
ATOM 3405 C CA . GLU B 1 30 ? -4.398 18.938 23.438 1 98.62 30 GLU B CA 1
ATOM 3406 C C . GLU B 1 30 ? -2.924 18.734 23.781 1 98.62 30 GLU B C 1
ATOM 3408 O O . GLU B 1 30 ? -2.566 18.578 24.953 1 98.62 30 GLU B O 1
ATOM 3413 N N . ASN B 1 31 ? -2.109 18.781 22.828 1 98.62 31 ASN B N 1
ATOM 3414 C CA . A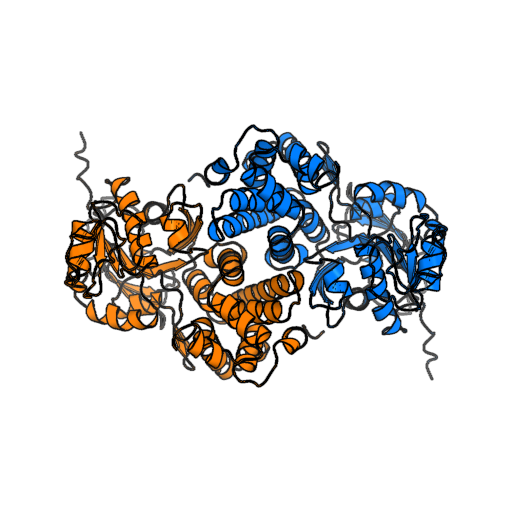SN B 1 31 ? -0.686 18.516 23 1 98.62 31 ASN B CA 1
ATOM 3415 C C . ASN B 1 31 ? 0.011 19.641 23.766 1 98.62 31 ASN B C 1
ATOM 3417 O O . ASN B 1 31 ? 0.885 19.391 24.594 1 98.62 31 ASN B O 1
ATOM 3421 N N . VAL B 1 32 ? -0.345 20.891 23.422 1 98.38 32 VAL B N 1
ATOM 3422 C CA . VAL B 1 32 ? 0.341 22 24.078 1 98.38 32 VAL B CA 1
ATOM 3423 C C . VAL B 1 32 ? -0.014 22.016 25.562 1 98.38 32 VAL B C 1
ATOM 3425 O O . VAL B 1 32 ? 0.817 22.359 26.406 1 98.38 32 VAL B O 1
ATOM 3428 N N . LYS B 1 33 ? -1.221 21.641 25.875 1 97.69 33 LYS B N 1
ATOM 3429 C CA . LYS B 1 33 ? -1.64 21.531 27.266 1 97.69 33 LYS B CA 1
ATOM 3430 C C . LYS B 1 33 ? -0.855 20.453 28 1 97.69 33 LYS B C 1
ATOM 3432 O O . LYS B 1 33 ? -0.515 20.609 29.172 1 97.69 33 LYS B O 1
ATOM 3437 N N . GLU B 1 34 ? -0.542 19.453 27.344 1 97.75 34 GLU B N 1
ATOM 3438 C CA . GLU B 1 34 ? 0.156 18.312 27.953 1 97.75 34 GLU B CA 1
ATOM 3439 C C . GLU B 1 34 ? 1.659 18.562 28.016 1 97.75 34 GLU B C 1
ATOM 3441 O O . GLU B 1 34 ? 2.387 17.844 28.703 1 97.75 34 GLU B O 1
ATOM 3446 N N . ASN B 1 35 ? 2.146 19.562 27.359 1 97.94 35 ASN B N 1
ATOM 3447 C CA . ASN B 1 35 ? 3.568 19.891 27.328 1 97.94 35 ASN B CA 1
ATOM 3448 C C . ASN B 1 35 ? 3.816 21.359 27.672 1 97.94 35 ASN B C 1
ATOM 3450 O O . ASN B 1 35 ? 4.387 22.094 26.859 1 97.94 35 ASN B O 1
ATOM 3454 N N . PRO B 1 36 ? 3.541 21.797 28.938 1 97 36 PRO B N 1
ATOM 3455 C CA . PRO B 1 36 ? 3.576 23.219 29.312 1 97 36 PRO B CA 1
ATOM 3456 C C . PRO B 1 36 ? 4.996 23.766 29.391 1 97 36 PRO B C 1
ATOM 3458 O O . PRO B 1 36 ? 5.188 24.984 29.422 1 97 36 PRO B O 1
ATOM 3461 N N . SER B 1 37 ? 5.992 22.922 29.406 1 96.69 37 SER B N 1
ATOM 3462 C CA . SER B 1 37 ? 7.375 23.375 29.422 1 96.69 37 SER B CA 1
ATOM 3463 C C . SER B 1 37 ? 7.848 23.781 28.031 1 96.69 37 SER B C 1
ATOM 3465 O O . SER B 1 37 ? 8.797 24.562 27.891 1 96.69 37 SER B O 1
ATOM 3467 N N . LEU B 1 38 ? 7.098 23.359 27 1 97.38 38 LEU B N 1
ATOM 3468 C CA . LEU B 1 38 ? 7.535 23.578 25.625 1 97.38 38 LEU B CA 1
ATOM 3469 C C . LEU B 1 38 ? 6.676 24.641 24.938 1 97.38 38 LEU B C 1
ATOM 3471 O O . LEU B 1 38 ? 7.172 25.406 24.125 1 97.38 38 LEU B O 1
ATOM 3475 N N . PHE B 1 39 ? 5.391 24.609 25.328 1 98.38 39 PHE B N 1
ATOM 3476 C CA . PHE B 1 39 ? 4.445 25.391 24.547 1 98.38 39 PHE B CA 1
ATOM 3477 C C . PHE B 1 39 ? 3.584 26.266 25.438 1 98.38 39 PHE B C 1
ATOM 3479 O O . PHE B 1 39 ? 3.273 25.891 26.578 1 98.38 39 PHE B O 1
ATOM 3486 N N . GLU B 1 40 ? 3.244 27.422 24.844 1 98.38 40 GLU B N 1
ATOM 3487 C CA . GLU B 1 40 ? 2.16 28.188 25.453 1 98.38 40 GLU B CA 1
ATOM 3488 C C . GLU B 1 40 ? 0.829 27.453 25.328 1 98.38 40 GLU B C 1
ATOM 3490 O O . GLU B 1 40 ? 0.604 26.734 24.359 1 98.38 40 GLU B O 1
ATOM 3495 N N . GLU B 1 41 ? -0.024 27.688 26.172 1 98.19 41 GLU B N 1
ATOM 3496 C CA . GLU B 1 41 ? -1.253 26.906 26.281 1 98.19 41 GLU B CA 1
ATOM 3497 C C . GLU B 1 41 ? -2.244 27.281 25.188 1 98.19 41 GLU B C 1
ATOM 3499 O O . GLU B 1 41 ? -2.938 26.406 24.656 1 98.19 41 GLU B O 1
ATOM 3504 N N . THR B 1 42 ? -2.371 28.562 24.891 1 98.69 42 THR B N 1
ATOM 3505 C CA . THR B 1 42 ? -3.373 29.031 23.938 1 98.69 42 THR B CA 1
ATOM 3506 C C . THR B 1 42 ? -2.934 28.734 22.516 1 98.69 42 THR B C 1
ATOM 3508 O O . THR B 1 42 ? -1.796 29.031 22.141 1 98.69 42 THR B O 1
ATOM 3511 N N . VAL B 1 43 ? -3.814 28.172 21.75 1 98.88 43 VAL B N 1
ATOM 3512 C CA . VAL B 1 43 ? -3.59 27.938 20.328 1 98.88 43 VAL B CA 1
ATOM 3513 C C . VAL B 1 43 ? -4.492 28.859 19.5 1 98.88 43 VAL B C 1
ATOM 3515 O O . VAL B 1 43 ? -5.719 28.812 19.625 1 98.88 43 VAL B O 1
ATOM 3518 N N . GLN B 1 44 ? -3.871 29.719 18.75 1 98.88 44 GLN B N 1
ATOM 3519 C CA . GLN B 1 44 ? -4.621 30.562 17.828 1 98.88 44 GLN B CA 1
ATOM 3520 C C . GLN B 1 44 ? -5.023 29.781 16.578 1 98.88 44 GLN B C 1
ATOM 3522 O O . GLN B 1 44 ? -4.23 29.016 16.031 1 98.88 44 GLN B O 1
ATOM 3527 N N . MET B 1 45 ? -6.238 29.891 16.141 1 98.94 45 MET B N 1
ATOM 3528 C CA . MET B 1 45 ? -6.727 29.344 14.875 1 98.94 45 MET B CA 1
ATOM 3529 C C . MET B 1 45 ? -7.301 30.453 14 1 98.94 45 MET B C 1
ATOM 3531 O O . MET B 1 45 ? -8.305 31.078 14.352 1 98.94 45 MET B O 1
ATOM 3535 N N . TRP B 1 46 ? -6.691 30.672 12.906 1 98.94 46 TRP B N 1
ATOM 3536 C CA . TRP B 1 46 ? -7.207 31.688 11.992 1 98.94 46 TRP B CA 1
ATOM 3537 C C . TRP B 1 46 ? -8.469 31.203 11.289 1 98.94 46 TRP B C 1
ATOM 3539 O O . TRP B 1 46 ? -8.508 30.094 10.773 1 98.94 46 TRP B O 1
ATOM 3549 N N . VAL B 1 47 ? -9.469 32.031 11.328 1 98.69 47 VAL B N 1
ATOM 3550 C CA . VAL B 1 47 ? -10.75 31.766 10.695 1 98.69 47 VAL B CA 1
ATOM 3551 C C . VAL B 1 47 ? -11.023 32.812 9.617 1 98.69 47 VAL B C 1
ATOM 3553 O O . VAL B 1 47 ? -10.992 34.031 9.883 1 98.69 47 VAL B O 1
ATOM 3556 N N . PHE B 1 48 ? -11.117 32.312 8.398 1 97.25 48 PHE B N 1
ATOM 3557 C CA . PHE B 1 48 ? -11.711 33.219 7.43 1 97.25 48 PHE B CA 1
ATOM 3558 C C . PHE B 1 48 ? -13.141 33.562 7.82 1 97.25 48 PHE B C 1
ATOM 3560 O O . PHE B 1 48 ? -14.031 32.719 7.781 1 97.25 48 PHE B O 1
ATOM 3567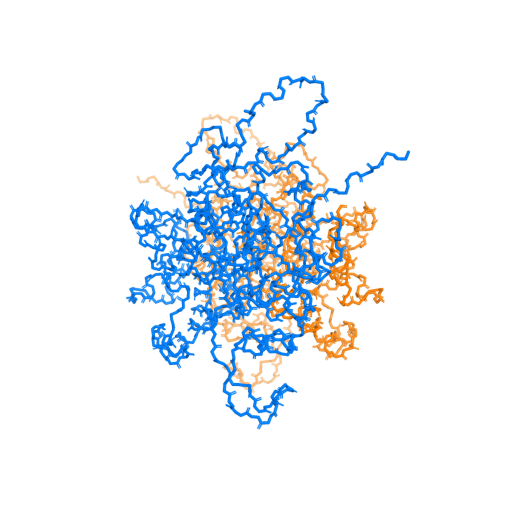 N N . GLU B 1 49 ? -13.359 34.812 8.141 1 97.62 49 GLU B N 1
ATOM 3568 C CA . GLU B 1 49 ? -14.633 35.219 8.75 1 97.62 49 GLU B CA 1
ATOM 3569 C C . GLU B 1 49 ? -15.789 35.031 7.773 1 97.62 49 GLU B C 1
ATOM 3571 O O . GLU B 1 49 ? -15.672 35.375 6.598 1 97.62 49 GLU B O 1
ATOM 3576 N N . GLU B 1 50 ? -16.719 34.344 8.211 1 97.06 50 GLU B N 1
ATOM 3577 C CA . GLU B 1 50 ? -17.984 34.094 7.508 1 97.06 50 GLU B CA 1
ATOM 3578 C C . GLU B 1 50 ? -19.172 34.281 8.445 1 97.06 50 GLU B C 1
ATOM 3580 O O . GLU B 1 50 ? -19.031 34.188 9.664 1 97.06 50 GLU B O 1
ATOM 3585 N N . GLU B 1 51 ? -20.25 34.625 7.824 1 97.12 51 GLU B N 1
ATOM 3586 C CA . GLU B 1 51 ? -21.516 34.562 8.555 1 97.12 51 GLU B CA 1
ATOM 3587 C C . GLU B 1 51 ? -22.141 33.156 8.445 1 97.12 51 GLU B C 1
ATOM 3589 O O . GLU B 1 51 ? -22.109 32.562 7.379 1 97.12 51 GLU B O 1
ATOM 3594 N N . TYR B 1 52 ? -22.594 32.719 9.664 1 95.75 52 TYR B N 1
ATOM 3595 C CA . TYR B 1 52 ? -23.141 31.359 9.664 1 95.75 52 TYR B CA 1
ATOM 3596 C C . TYR B 1 52 ? -24.391 31.281 10.531 1 95.75 52 TYR B C 1
ATOM 3598 O O . TYR B 1 52 ? -24.453 31.875 11.609 1 95.75 52 TYR B O 1
ATOM 3606 N N . THR B 1 53 ? -25.406 30.625 9.984 1 95.25 53 THR B N 1
ATOM 3607 C CA . THR B 1 53 ? -26.625 30.344 10.727 1 95.25 53 THR B CA 1
ATOM 3608 C C . THR B 1 53 ? -26.594 28.922 11.305 1 95.25 53 THR B C 1
ATOM 3610 O O . THR B 1 53 ? -26.469 27.953 10.555 1 95.25 53 THR B O 1
ATOM 3613 N N . ILE B 1 54 ? -26.719 28.859 12.547 1 94.12 54 ILE B N 1
ATOM 3614 C CA . ILE B 1 54 ? -26.703 27.562 13.211 1 94.12 54 ILE B CA 1
ATOM 3615 C C . ILE B 1 54 ? -27.938 26.75 12.797 1 94.12 54 ILE B C 1
ATOM 3617 O O . ILE B 1 54 ? -29.062 27.234 12.914 1 94.12 54 ILE B O 1
ATOM 3621 N N . PRO B 1 55 ? -27.688 25.594 12.352 1 92.62 55 PRO B N 1
ATOM 3622 C CA . PRO B 1 55 ? -28.828 24.75 11.977 1 92.62 55 PRO B CA 1
ATOM 3623 C C . PRO B 1 55 ? -29.75 24.453 13.156 1 92.62 55 PRO B C 1
ATOM 3625 O O . PRO B 1 55 ? -29.297 24.312 14.289 1 92.62 55 PRO B O 1
ATOM 3628 N N . LYS B 1 56 ? -31 24.172 12.812 1 92.44 56 LYS B N 1
ATOM 3629 C CA . LYS B 1 56 ? -32 23.984 13.844 1 92.44 56 LYS B CA 1
ATOM 3630 C C . LYS B 1 56 ? -31.781 22.688 14.609 1 92.44 56 LYS B C 1
ATOM 3632 O O . LYS B 1 56 ? -32.125 22.578 15.789 1 92.44 56 LYS B O 1
ATOM 3637 N N . ASP B 1 57 ? -31.141 21.797 14.016 1 91.31 57 ASP B N 1
ATOM 3638 C CA . ASP B 1 57 ? -30.938 20.5 14.641 1 91.31 57 ASP B CA 1
ATOM 3639 C C . ASP B 1 57 ? -29.609 20.469 15.414 1 91.31 57 ASP B C 1
ATOM 3641 O O . ASP B 1 57 ? -29.297 19.484 16.078 1 91.31 57 ASP B O 1
ATOM 3645 N N . SER B 1 58 ? -28.969 21.562 15.422 1 92.06 58 SER B N 1
ATOM 3646 C CA . SER B 1 58 ? -27.734 21.672 16.219 1 92.06 58 SER B CA 1
ATOM 3647 C C . SER B 1 58 ? -28.062 21.828 17.688 1 92.06 58 SER B C 1
ATOM 3649 O O . SER B 1 58 ? -29 22.531 18.062 1 92.06 58 SER B O 1
ATOM 3651 N N . PRO B 1 59 ? -27.266 21.172 18.531 1 93 59 PRO B N 1
ATOM 3652 C CA . PRO B 1 59 ? -27.469 21.359 19.969 1 93 59 PRO B CA 1
ATOM 3653 C C . PRO B 1 59 ? -27.172 22.797 20.422 1 93 59 PRO B C 1
ATOM 3655 O O . PRO B 1 59 ? -27.531 23.188 21.531 1 93 59 PRO B O 1
ATOM 3658 N N . HIS B 1 60 ? -26.547 23.609 19.531 1 93 60 HIS B N 1
ATOM 3659 C CA . HIS B 1 60 ? -26.156 24.969 19.891 1 93 60 HIS B CA 1
ATOM 3660 C C . HIS B 1 60 ? -27.156 26 19.344 1 93 60 HIS B C 1
ATOM 3662 O O . HIS B 1 60 ? -26.922 27.203 19.422 1 93 60 HIS B O 1
ATOM 3668 N N . TYR B 1 61 ? -28.234 25.5 18.812 1 92.62 61 TYR B N 1
ATOM 3669 C CA . TYR B 1 61 ? -29.25 26.406 18.281 1 92.62 61 TYR B CA 1
ATOM 3670 C C . TYR B 1 61 ? -29.828 27.266 19.391 1 92.62 61 TYR B C 1
ATOM 3672 O O . TYR B 1 61 ? -30.266 26.75 20.438 1 92.62 61 TYR B O 1
ATOM 3680 N N . SER B 1 62 ? -29.797 28.594 19.234 1 87 62 SER B N 1
ATOM 3681 C CA . SER B 1 62 ? -30.219 29.531 20.266 1 87 62 SER B CA 1
ATOM 3682 C C . SER B 1 62 ? -31.672 29.938 20.078 1 87 62 SER B C 1
ATOM 3684 O O . SER B 1 62 ? -32.188 30.75 20.859 1 87 62 SER B O 1
ATOM 3686 N N . GLY B 1 63 ? -32.375 29.469 19.109 1 89.19 63 GLY B N 1
ATOM 3687 C CA . GLY B 1 63 ? -33.75 29.891 18.844 1 89.19 63 GLY B CA 1
ATOM 3688 C C . GLY B 1 63 ? -33.812 31 17.812 1 89.19 63 GLY B C 1
ATOM 3689 O O . GLY B 1 63 ? -34.906 31.484 17.484 1 89.19 63 GLY B O 1
ATOM 3690 N N . SER B 1 64 ? -32.688 31.391 17.281 1 90.81 64 SER B N 1
ATOM 3691 C CA . SER B 1 64 ? -32.625 32.469 16.297 1 90.81 64 SER B CA 1
ATOM 3692 C C . SER B 1 64 ? -31.984 32 15 1 90.81 64 SER B C 1
ATOM 3694 O O . SER B 1 64 ? -31.016 31.25 15.016 1 90.81 64 SER B O 1
ATOM 3696 N N . ASP B 1 65 ? -32.562 32.438 13.914 1 92.56 65 ASP B N 1
ATOM 3697 C CA . ASP B 1 65 ? -32 32.094 12.609 1 92.56 65 ASP B CA 1
ATOM 3698 C C . ASP B 1 65 ? -31.078 33.219 12.125 1 92.56 65 ASP B C 1
ATOM 3700 O O . ASP B 1 65 ? -30.672 33.219 10.953 1 92.56 65 ASP B O 1
ATOM 3704 N N . LYS B 1 66 ? -30.797 34.125 12.922 1 94.06 66 LYS B N 1
ATOM 3705 C CA . LYS B 1 66 ? -29.906 35.219 12.531 1 94.06 66 LYS B CA 1
ATOM 3706 C C . LYS B 1 66 ? -28.469 34.719 12.391 1 94.06 66 LYS B C 1
ATOM 3708 O O . LYS B 1 66 ? -27.953 34.031 13.266 1 94.06 66 LYS B O 1
ATOM 3713 N N . PRO B 1 67 ? -27.859 35.062 11.289 1 95.94 67 PRO B N 1
ATOM 3714 C CA . PRO B 1 67 ? -26.469 34.656 11.117 1 95.94 67 PRO B CA 1
ATOM 3715 C C . PRO B 1 67 ? -25.531 35.281 12.133 1 95.94 67 PRO B C 1
ATOM 3717 O O . PRO B 1 67 ? -25.766 36.438 12.555 1 95.94 67 PRO B O 1
ATOM 3720 N N . GLU B 1 68 ? -24.516 34.594 12.508 1 95.88 68 GLU B N 1
ATOM 3721 C CA . GLU B 1 68 ? -23.469 35.031 13.422 1 95.88 68 GLU B CA 1
ATOM 3722 C C . GLU B 1 68 ? -22.094 34.875 12.812 1 95.88 68 GLU B C 1
ATOM 3724 O O . GLU B 1 68 ? -21.906 34.062 11.891 1 95.88 68 GLU B O 1
ATOM 3729 N N . LYS B 1 69 ? -21.188 35.719 13.359 1 97.88 69 LYS B N 1
ATOM 3730 C CA . LYS B 1 69 ? -19.797 35.562 12.922 1 97.88 69 LYS B CA 1
ATOM 3731 C C . LYS B 1 69 ? -19.25 34.188 13.344 1 97.88 69 LYS B C 1
ATOM 3733 O O . LYS B 1 69 ? -19.359 33.812 14.508 1 97.88 69 LYS B O 1
ATOM 3738 N N . LEU B 1 70 ? -18.641 33.531 12.398 1 98.31 70 LEU B N 1
ATOM 3739 C CA . LEU B 1 70 ? -18.188 32.156 12.633 1 98.31 70 LEU B CA 1
ATOM 3740 C C . LEU B 1 70 ? -17.172 32.094 13.758 1 98.31 70 LEU B C 1
ATOM 3742 O O . LEU B 1 70 ? -17.203 31.203 14.602 1 98.31 70 LEU B O 1
ATOM 3746 N N . SER B 1 71 ? -16.156 33.031 13.781 1 98.62 71 SER B N 1
ATOM 3747 C CA . SER B 1 71 ? -15.133 33.062 14.82 1 98.62 71 SER B CA 1
ATOM 3748 C C . SER B 1 71 ? -15.742 33.188 16.203 1 98.62 71 SER B C 1
ATOM 3750 O O . SER B 1 71 ? -15.336 32.5 17.141 1 98.62 71 SER B O 1
ATOM 3752 N N . GLN B 1 72 ? -16.703 34.062 16.344 1 97.88 72 GLN B N 1
ATOM 3753 C CA . GLN B 1 72 ? -17.359 34.281 17.625 1 97.88 72 GLN B CA 1
ATOM 3754 C C . GLN B 1 72 ? -18.156 33.062 18.062 1 97.88 72 GLN B C 1
ATOM 3756 O O . GLN B 1 72 ? -18.156 32.688 19.234 1 97.88 72 GLN B O 1
ATOM 3761 N N . LEU B 1 73 ? -18.828 32.5 17.078 1 97 73 LEU B N 1
ATOM 3762 C CA . LEU B 1 73 ? -19.594 31.281 17.359 1 97 73 LEU B CA 1
ATOM 3763 C C . LEU B 1 73 ? -18.672 30.172 17.875 1 97 73 LEU B C 1
ATOM 3765 O O . LEU B 1 73 ? -18.984 29.531 18.875 1 97 73 LEU B O 1
ATOM 3769 N N . ILE B 1 74 ? -17.547 29.938 17.188 1 98.44 74 ILE B N 1
ATOM 3770 C CA . ILE B 1 74 ? -16.594 28.906 17.578 1 98.44 74 ILE B CA 1
ATOM 3771 C C . ILE B 1 74 ? -16.094 29.172 19 1 98.44 74 ILE B C 1
ATOM 3773 O O . ILE B 1 74 ? -16 28.25 19.828 1 98.44 74 ILE B O 1
ATOM 3777 N N . ASN B 1 75 ? -15.766 30.438 19.328 1 98.56 75 ASN B N 1
ATOM 3778 C CA . ASN B 1 75 ? -15.242 30.812 20.641 1 98.56 75 ASN B CA 1
ATOM 3779 C C . ASN B 1 75 ? -16.281 30.625 21.734 1 98.56 75 ASN B C 1
ATOM 3781 O O . ASN B 1 75 ? -15.953 30.312 22.875 1 98.56 75 ASN B O 1
ATOM 3785 N N . ARG B 1 76 ? -17.469 30.828 21.391 1 97.19 76 ARG B N 1
ATOM 3786 C CA . ARG B 1 76 ? -18.547 30.75 22.375 1 97.19 76 ARG B CA 1
ATOM 3787 C C . ARG B 1 76 ? -18.906 29.297 22.672 1 97.19 76 ARG B C 1
ATOM 3789 O O . ARG B 1 76 ? -19.047 28.906 23.844 1 97.19 76 ARG B O 1
ATOM 3796 N N . VAL B 1 77 ? -19.031 28.453 21.609 1 96.88 77 VAL B N 1
ATOM 3797 C CA . VAL B 1 77 ? -19.594 27.109 21.828 1 96.88 77 VAL B CA 1
ATOM 3798 C C . VAL B 1 77 ? -18.484 26.078 21.812 1 96.88 77 VAL B C 1
ATOM 3800 O O . VAL B 1 77 ? -18.719 24.906 22.109 1 96.88 77 VAL B O 1
ATOM 3803 N N . HIS B 1 78 ? -17.219 26.469 21.422 1 98.12 78 HIS B N 1
ATOM 3804 C CA . HIS B 1 78 ? -16.062 25.578 21.344 1 98.12 78 HIS B CA 1
ATOM 3805 C C . HIS B 1 78 ? -16.328 24.406 20.406 1 98.12 78 HIS B C 1
ATOM 3807 O O . HIS B 1 78 ? -16.062 23.25 20.766 1 98.12 78 HIS B O 1
ATOM 3813 N N . GLU B 1 79 ? -16.906 24.703 19.312 1 97.94 79 GLU B N 1
ATOM 3814 C CA . GLU B 1 79 ? -17.203 23.812 18.203 1 97.94 79 GLU B CA 1
ATOM 3815 C C . GLU B 1 79 ? -17.219 24.578 16.875 1 97.94 79 GLU B C 1
ATOM 3817 O O . GLU B 1 79 ? -17.75 25.672 16.797 1 97.94 79 GLU B O 1
ATOM 3822 N N . ASN B 1 80 ? -16.5 24.078 15.898 1 98.12 80 ASN B N 1
ATOM 3823 C CA . ASN B 1 80 ? -16.688 24.594 14.547 1 98.12 80 ASN B CA 1
ATOM 3824 C C . ASN B 1 80 ? -17.922 24 13.875 1 98.12 80 ASN B C 1
ATOM 3826 O O . ASN B 1 80 ? -17.812 23.047 13.102 1 98.12 80 ASN B O 1
ATOM 3830 N N . VAL B 1 81 ? -19.031 24.578 14.055 1 95.75 81 VAL B N 1
ATOM 3831 C CA . VAL B 1 81 ? -20.328 24.016 13.727 1 95.75 81 VAL B CA 1
ATOM 3832 C C . VAL B 1 81 ? -20.484 23.906 12.211 1 95.75 81 VAL B C 1
ATOM 3834 O O . VAL B 1 81 ? -21.281 23.094 11.719 1 95.75 81 VAL B O 1
ATOM 3837 N N . LYS B 1 82 ? -19.766 24.688 11.531 1 96.06 82 LYS B N 1
ATOM 3838 C CA . LYS B 1 82 ? -19.875 24.672 10.078 1 96.06 82 LYS B CA 1
ATOM 3839 C C . LYS B 1 82 ? -19.016 23.578 9.461 1 96.06 82 LYS B C 1
ATOM 3841 O O . LYS B 1 82 ? -19.484 22.781 8.656 1 96.06 82 LYS B O 1
ATOM 3846 N N . TYR B 1 83 ? -17.734 23.469 9.836 1 97.06 83 TYR B N 1
ATOM 3847 C CA . TYR B 1 83 ? -16.797 22.641 9.078 1 97.06 83 TYR B CA 1
ATOM 3848 C C . TYR B 1 83 ? -16.484 21.344 9.82 1 97.06 83 TYR B C 1
ATOM 3850 O O . TYR B 1 83 ? -15.977 20.391 9.227 1 97.06 83 TYR B O 1
ATOM 3858 N N . LEU B 1 84 ? -16.719 21.297 11.078 1 97.56 84 LEU B N 1
ATOM 3859 C CA . LEU B 1 84 ? -16.469 20.109 11.875 1 97.56 84 LEU B CA 1
ATOM 3860 C C . LEU B 1 84 ? -17.5 19.953 12.977 1 97.56 84 LEU B C 1
ATOM 3862 O O . LEU B 1 84 ? -17.156 19.969 14.164 1 97.56 84 LEU B O 1
ATOM 3866 N N . PRO B 1 85 ? -18.734 19.734 12.594 1 96.5 85 PRO B N 1
ATOM 3867 C CA . PRO B 1 85 ? -19.828 19.656 13.578 1 96.5 85 PRO B CA 1
ATOM 3868 C C . PRO B 1 85 ? -19.703 18.422 14.484 1 96.5 85 PRO B C 1
ATOM 3870 O O . PRO B 1 85 ? -19.141 17.406 14.07 1 96.5 85 PRO B O 1
ATOM 3873 N N . ASN B 1 86 ? -20.094 18.531 15.68 1 95.94 86 ASN B N 1
ATOM 3874 C CA . ASN B 1 86 ? -20.234 17.453 16.656 1 95.94 86 ASN B CA 1
ATOM 3875 C C . ASN B 1 86 ? -18.875 17.062 17.25 1 95.94 86 ASN B C 1
ATOM 3877 O O . ASN B 1 86 ? -18.719 15.961 17.766 1 95.94 86 ASN B O 1
ATOM 3881 N N . ILE B 1 87 ? -17.906 17.922 17.109 1 98.06 87 ILE B N 1
ATOM 3882 C CA . ILE B 1 87 ? -16.609 17.75 17.734 1 98.06 87 ILE B CA 1
ATOM 3883 C C . ILE B 1 87 ? -16.328 18.922 18.672 1 98.06 87 ILE B C 1
ATOM 3885 O O . ILE B 1 87 ? -16.312 20.078 18.234 1 98.06 87 ILE B O 1
ATOM 3889 N N . THR B 1 88 ? -16.125 18.641 19.891 1 98.12 88 THR B N 1
ATOM 3890 C CA . THR B 1 88 ? -15.797 19.688 20.875 1 98.12 88 THR B CA 1
ATOM 3891 C C . THR B 1 88 ? -14.32 20.062 20.781 1 98.12 88 THR B C 1
ATOM 3893 O O . THR B 1 88 ? -13.453 19.188 20.828 1 98.12 88 THR B O 1
ATOM 3896 N N . LEU B 1 89 ? -14.109 21.328 20.688 1 98.69 89 LEU B N 1
ATOM 3897 C CA . LEU B 1 89 ? -12.742 21.828 20.719 1 98.69 89 LEU B CA 1
ATOM 3898 C C . LEU B 1 89 ? -12.297 22.141 22.141 1 98.69 89 LEU B C 1
ATOM 3900 O O . LEU B 1 89 ? -13.109 22.578 22.953 1 98.69 89 LEU B O 1
ATOM 3904 N N . PRO B 1 90 ? -11 21.844 22.391 1 98.69 90 PRO B N 1
ATOM 3905 C CA . PRO B 1 90 ? -10.484 22.297 23.688 1 98.69 90 PRO B CA 1
ATOM 3906 C C . PRO B 1 90 ? -10.672 23.797 23.922 1 98.69 90 PRO B C 1
ATOM 3908 O O . PRO B 1 90 ? -10.609 24.578 22.969 1 98.69 90 PRO B O 1
ATOM 3911 N N . SER B 1 91 ? -10.789 24.219 25.156 1 98.38 91 SER B N 1
ATOM 3912 C CA . SER B 1 91 ? -11.102 25.609 25.5 1 98.38 91 SER B CA 1
ATOM 3913 C C . SER B 1 91 ? -9.93 26.531 25.203 1 98.38 91 SER B C 1
ATOM 3915 O O . SER B 1 91 ? -10.102 27.75 25.125 1 98.38 91 SER B O 1
ATOM 3917 N N . ASN B 1 92 ? -8.789 25.953 25.047 1 98.75 92 ASN B N 1
ATOM 3918 C CA . ASN B 1 92 ? -7.609 26.781 24.797 1 98.75 92 ASN B CA 1
ATOM 3919 C C . ASN B 1 92 ? -7.402 27.047 23.312 1 98.75 92 ASN B C 1
ATOM 3921 O O . ASN B 1 92 ? -6.348 27.547 22.906 1 98.75 92 ASN B O 1
ATOM 3925 N N . VAL B 1 93 ? -8.375 26.688 22.453 1 98.94 93 VAL B N 1
ATOM 3926 C CA . VAL B 1 93 ? -8.391 27.109 21.062 1 98.94 93 VAL B CA 1
ATOM 3927 C C . VAL B 1 93 ? -9.125 28.438 20.922 1 98.94 93 VAL B C 1
ATOM 3929 O O . VAL B 1 93 ? -10.258 28.578 21.391 1 98.94 93 VAL B O 1
ATOM 3932 N N . VAL B 1 94 ? -8.477 29.375 20.328 1 98.88 94 VAL B N 1
ATOM 3933 C CA . VAL B 1 94 ? -9.086 30.688 20.125 1 98.88 94 VAL B CA 1
ATOM 3934 C C . VAL B 1 94 ? -9.234 30.953 18.625 1 98.88 94 VAL B C 1
ATOM 3936 O O . VAL B 1 94 ? -8.234 31.047 17.906 1 98.88 94 VAL B O 1
ATOM 3939 N N . ALA B 1 95 ? -10.484 31.078 18.203 1 98.88 95 ALA B N 1
ATOM 3940 C CA . ALA B 1 95 ? -10.75 31.453 16.812 1 98.88 95 ALA B CA 1
ATOM 3941 C C . ALA B 1 95 ? -10.508 32.938 16.609 1 98.88 95 ALA B C 1
ATOM 3943 O O . ALA B 1 95 ? -11.07 33.781 17.312 1 98.88 95 ALA B O 1
ATOM 3944 N N . ASN B 1 96 ? -9.617 33.281 15.672 1 98.88 96 ASN B N 1
ATOM 3945 C CA . ASN B 1 96 ? -9.203 34.656 15.383 1 98.88 96 ASN B CA 1
ATOM 3946 C C . ASN B 1 96 ? -9.422 35 13.914 1 98.88 96 ASN B C 1
ATOM 3948 O O . ASN B 1 96 ? -8.844 34.375 13.023 1 98.88 96 ASN B O 1
ATOM 3952 N N . PRO B 1 97 ? -10.289 35.969 13.578 1 98.69 97 PRO B N 1
ATOM 3953 C CA . PRO B 1 97 ? -10.602 36.281 12.188 1 98.69 97 PRO B CA 1
ATOM 3954 C C . PRO B 1 97 ? -9.555 37.188 11.531 1 98.69 97 PRO B C 1
ATOM 3956 O O . PRO B 1 97 ? -9.648 37.469 10.336 1 98.69 97 PRO B O 1
ATOM 3959 N N . ASP B 1 98 ? -8.586 37.656 12.258 1 98.75 98 ASP B N 1
ATOM 3960 C CA . ASP B 1 98 ? -7.5 38.469 11.719 1 98.75 98 ASP B CA 1
ATOM 3961 C C . ASP B 1 98 ? -6.223 37.656 11.555 1 98.75 98 ASP B C 1
ATOM 3963 O O . ASP B 1 98 ? -5.621 37.219 12.547 1 98.75 98 ASP B O 1
ATOM 3967 N N . LEU B 1 99 ? -5.828 37.469 10.297 1 98.75 99 LEU B N 1
ATOM 3968 C CA . LEU B 1 99 ? -4.715 36.594 10 1 98.75 99 LEU B CA 1
ATOM 3969 C C . LEU B 1 99 ? -3.424 37.094 10.633 1 98.75 99 LEU B C 1
ATOM 3971 O O . LEU B 1 99 ? -2.773 36.375 11.391 1 98.75 99 LEU B O 1
ATOM 3975 N N . PRO B 1 100 ? -2.965 38.344 10.461 1 98.75 100 PRO B N 1
ATOM 3976 C CA . PRO B 1 100 ? -1.738 38.812 11.094 1 98.75 100 PRO B CA 1
ATOM 3977 C C . PRO B 1 100 ? -1.8 38.75 12.625 1 98.75 100 PRO B C 1
ATOM 3979 O O . PRO B 1 100 ? -0.82 38.375 13.266 1 98.75 100 PRO B O 1
ATOM 3982 N N . ASP B 1 101 ? -2.914 39.094 13.156 1 98.81 101 ASP B N 1
ATOM 3983 C CA . ASP B 1 101 ? -3.061 39.094 14.609 1 98.81 101 ASP B CA 1
ATOM 3984 C C . ASP B 1 101 ? -2.953 37.688 15.172 1 98.81 101 ASP B C 1
ATOM 3986 O O . ASP B 1 101 ? -2.361 37.469 16.234 1 98.81 101 ASP B O 1
ATOM 3990 N N . SER B 1 102 ? -3.555 36.75 14.5 1 98.88 102 SER B N 1
ATOM 3991 C CA . SER B 1 102 ? -3.508 35.375 14.945 1 98.88 102 SER B CA 1
ATOM 3992 C C . SER B 1 102 ? -2.078 34.844 14.969 1 98.88 102 SER B C 1
ATOM 3994 O O . SER B 1 102 ? -1.741 33.969 15.773 1 98.88 102 SER B O 1
ATOM 3996 N N . CYS B 1 103 ? -1.216 35.312 14.094 1 98.88 103 CYS B N 1
ATOM 3997 C CA . CYS B 1 103 ? 0.138 34.812 13.93 1 98.88 103 CYS B CA 1
ATOM 3998 C C . CYS B 1 103 ? 1.14 35.625 14.727 1 98.88 103 CYS B C 1
ATOM 4000 O O . CYS B 1 103 ? 2.32 35.281 14.789 1 98.88 103 CYS B O 1
ATOM 4002 N N . LYS B 1 104 ? 0.675 36.719 15.359 1 98.31 104 LYS B N 1
ATOM 4003 C CA . LYS B 1 104 ? 1.548 37.625 16.109 1 98.31 104 LYS B CA 1
ATOM 4004 C C . LYS B 1 104 ? 2.277 36.875 17.219 1 98.31 104 LYS B C 1
ATOM 4006 O O . LYS B 1 104 ? 1.658 36.156 18 1 98.31 104 LYS B O 1
ATOM 4011 N N . ASP B 1 105 ? 3.619 36.938 17.25 1 98.06 105 ASP B N 1
ATOM 4012 C CA . ASP B 1 105 ? 4.508 36.438 18.281 1 98.06 105 ASP B CA 1
ATOM 4013 C C . ASP B 1 105 ? 4.543 34.906 18.281 1 98.06 105 ASP B C 1
ATOM 4015 O O . ASP B 1 105 ? 5.051 34.281 19.219 1 98.06 105 ASP B O 1
ATOM 4019 N N . SER B 1 106 ? 3.951 34.312 17.266 1 98.69 106 SER B N 1
ATOM 4020 C CA . SER B 1 106 ? 4.012 32.875 17.156 1 98.69 106 SER B CA 1
ATOM 4021 C C . SER B 1 106 ? 5.375 32.406 16.656 1 98.69 106 SER B C 1
ATOM 4023 O O . SER B 1 106 ? 5.902 32.969 15.688 1 98.69 106 SER B O 1
ATOM 4025 N N . THR B 1 107 ? 5.91 31.422 17.312 1 98.25 107 THR B N 1
ATOM 4026 C CA . THR B 1 107 ? 7.18 30.859 16.859 1 98.25 107 THR B CA 1
ATOM 4027 C C . THR B 1 107 ? 6.949 29.625 16 1 98.25 107 THR B C 1
ATOM 4029 O O . THR B 1 107 ? 7.867 29.156 15.32 1 98.25 107 THR B O 1
ATOM 4032 N N . MET B 1 108 ? 5.703 29.047 16.016 1 98.62 108 MET B N 1
ATOM 4033 C CA . MET B 1 108 ? 5.312 27.922 15.172 1 98.62 108 MET B CA 1
ATOM 4034 C C . MET B 1 108 ? 4.016 28.219 14.43 1 98.62 108 MET B C 1
ATOM 4036 O O . MET B 1 108 ? 2.986 28.484 15.055 1 98.62 108 MET B O 1
ATOM 4040 N N . LEU B 1 109 ? 4.098 28.156 13.141 1 98.88 109 LEU B N 1
ATOM 4041 C CA . LEU B 1 109 ? 2.938 28.359 12.281 1 98.88 109 LEU B CA 1
ATOM 4042 C C . LEU B 1 109 ? 2.592 27.078 11.523 1 98.88 109 LEU B C 1
ATOM 4044 O O . LEU B 1 109 ? 3.445 26.516 10.844 1 98.88 109 LEU B O 1
ATOM 4048 N N . ILE B 1 110 ? 1.371 26.609 11.648 1 98.88 110 ILE B N 1
ATOM 4049 C CA . ILE B 1 110 ? 0.904 25.438 10.93 1 98.88 110 ILE B CA 1
ATOM 4050 C C . ILE B 1 110 ? -0.097 25.844 9.859 1 98.88 110 ILE B C 1
ATOM 4052 O O . ILE B 1 110 ? -1.237 26.203 10.164 1 98.88 110 ILE B O 1
ATOM 4056 N N . PHE B 1 111 ? 0.33 25.75 8.648 1 98.75 111 PHE B N 1
ATOM 4057 C CA . PHE B 1 111 ? -0.509 26.156 7.531 1 98.75 111 PHE B CA 1
ATOM 4058 C C . PHE B 1 111 ? -1.417 25.016 7.094 1 98.75 111 PHE B C 1
ATOM 4060 O O . PHE B 1 111 ? -0.936 23.953 6.691 1 98.75 111 PHE B O 1
ATOM 4067 N N . VAL B 1 112 ? -2.699 25.188 7.195 1 98.06 112 VAL B N 1
ATOM 4068 C CA . VAL B 1 112 ? -3.705 24.203 6.809 1 98.06 112 VAL B CA 1
ATOM 4069 C C . VAL B 1 112 ? -4.746 24.859 5.902 1 98.06 112 VAL B C 1
ATOM 4071 O O . VAL B 1 112 ? -5.906 25 6.289 1 98.06 112 VAL B O 1
ATOM 4074 N N . LEU B 1 113 ? -4.371 25.219 4.711 1 95.69 113 LEU B N 1
ATOM 4075 C CA . LEU B 1 113 ? -5.207 25.891 3.723 1 95.69 113 LEU B CA 1
ATOM 4076 C C . LEU B 1 113 ? -5.191 25.141 2.398 1 95.69 113 LEU B C 1
ATOM 4078 O O . LEU B 1 113 ? -4.23 24.422 2.092 1 95.69 113 LEU B O 1
ATOM 4082 N N . PRO B 1 114 ? -6.324 25.25 1.636 1 90.31 114 PRO B N 1
ATOM 4083 C CA . PRO B 1 114 ? -6.199 24.766 0.255 1 90.31 114 PRO B CA 1
ATOM 4084 C C . PRO B 1 114 ? -5.035 25.422 -0.49 1 90.31 114 PRO B C 1
ATOM 4086 O O . PRO B 1 114 ? -4.703 26.578 -0.229 1 90.31 114 PRO B O 1
ATOM 4089 N N . HIS B 1 115 ? -4.488 24.703 -1.336 1 88 115 HIS B N 1
ATOM 4090 C CA . HIS B 1 115 ? -3.244 25.094 -1.986 1 88 115 HIS B CA 1
ATOM 4091 C C . HIS B 1 115 ? -3.383 26.438 -2.676 1 88 115 HIS B C 1
ATOM 4093 O O . HIS B 1 115 ? -2.426 27.219 -2.73 1 88 115 HIS B O 1
ATOM 4099 N N . GLN B 1 116 ? -4.566 26.812 -3.133 1 86.25 116 GLN B N 1
ATOM 4100 C CA . GLN B 1 116 ? -4.762 28.031 -3.906 1 86.25 116 GLN B CA 1
ATOM 4101 C C . GLN B 1 116 ? -4.68 29.266 -3.014 1 86.25 116 GLN B C 1
ATOM 4103 O O . GLN B 1 116 ? -4.516 30.391 -3.506 1 86.25 116 GLN B O 1
ATOM 4108 N N . PHE B 1 117 ? -4.73 29.094 -1.712 1 92 117 PHE B N 1
ATOM 4109 C CA . PHE B 1 117 ? -4.77 30.234 -0.81 1 92 117 PHE B CA 1
ATOM 4110 C C . PHE B 1 117 ? -3.418 30.438 -0.141 1 92 117 PHE B C 1
ATOM 4112 O O . PHE B 1 117 ? -3.205 31.453 0.54 1 92 117 PHE B O 1
ATOM 4119 N N . ILE B 1 118 ? -2.475 29.578 -0.328 1 95.25 118 ILE B N 1
ATOM 4120 C CA . ILE B 1 118 ? -1.204 29.609 0.388 1 95.25 118 ILE B CA 1
ATOM 4121 C C . ILE B 1 118 ? -0.432 30.875 0.028 1 95.25 118 ILE B C 1
ATOM 4123 O O . ILE B 1 118 ? 0.045 31.594 0.912 1 95.25 118 ILE B O 1
ATOM 4127 N N . ALA B 1 119 ? -0.318 31.156 -1.241 1 94.5 119 ALA B N 1
ATOM 4128 C CA . ALA B 1 119 ? 0.474 32.281 -1.691 1 94.5 119 ALA B CA 1
ATOM 4129 C C . ALA B 1 119 ? -0.079 33.594 -1.132 1 94.5 119 ALA B C 1
ATOM 4131 O O . ALA B 1 119 ? 0.664 34.406 -0.562 1 94.5 119 ALA B O 1
ATOM 4132 N N . ARG B 1 120 ? -1.335 33.75 -1.271 1 96.31 120 ARG B N 1
ATOM 4133 C CA . ARG B 1 120 ? -1.958 35 -0.84 1 96.31 120 ARG B CA 1
ATOM 4134 C C . ARG B 1 120 ? -1.884 35.156 0.675 1 96.31 120 ARG B C 1
ATOM 4136 O O . ARG B 1 120 ? -1.617 36.25 1.181 1 96.31 120 ARG B O 1
ATOM 4143 N N . SER B 1 121 ? -2.168 34.125 1.395 1 97.75 121 SER B N 1
ATOM 4144 C CA . SER B 1 121 ? -2.109 34.156 2.852 1 97.75 121 SER B CA 1
ATOM 4145 C C . SER B 1 121 ? -0.693 34.438 3.34 1 97.75 121 SER B C 1
ATOM 4147 O O . SER B 1 121 ? -0.501 35.188 4.293 1 97.75 121 SER B O 1
ATOM 4149 N N . SER B 1 122 ? 0.273 33.844 2.73 1 98.19 122 SER B N 1
ATOM 4150 C CA . SER B 1 122 ? 1.664 34.125 3.086 1 98.19 122 SER B CA 1
ATOM 4151 C C . SER B 1 122 ? 2.039 35.562 2.836 1 98.19 122 SER B C 1
ATOM 4153 O O . SER B 1 122 ? 2.717 36.188 3.656 1 98.19 122 SER B O 1
ATOM 4155 N N . GLN B 1 123 ? 1.594 36.094 1.726 1 98.38 123 GLN B N 1
ATOM 4156 C CA . GLN B 1 123 ? 1.879 37.469 1.392 1 98.38 123 GLN B CA 1
ATOM 4157 C C . GLN B 1 123 ? 1.321 38.438 2.451 1 98.38 123 GLN B C 1
ATOM 4159 O O . GLN B 1 123 ? 1.953 39.438 2.791 1 98.38 123 GLN B O 1
ATOM 4164 N N . GLN B 1 124 ? 0.243 38.125 2.977 1 98.38 124 GLN B N 1
ATOM 4165 C CA . GLN B 1 124 ? -0.408 38.969 3.988 1 98.38 124 GLN B CA 1
ATOM 4166 C C . GLN B 1 124 ? 0.389 38.969 5.289 1 98.38 124 GLN B C 1
ATOM 4168 O O . GLN B 1 124 ? 0.218 39.844 6.121 1 98.38 124 GLN B O 1
ATOM 4173 N N . LEU B 1 125 ? 1.229 38.031 5.465 1 98.75 125 LEU B N 1
ATOM 4174 C CA . LEU B 1 125 ? 1.95 37.875 6.723 1 98.75 125 LEU B CA 1
ATOM 4175 C C . LEU B 1 125 ? 3.352 38.438 6.625 1 98.75 125 LEU B C 1
ATOM 4177 O O . LEU B 1 125 ? 4.07 38.531 7.625 1 98.75 125 LEU B O 1
ATOM 4181 N N . VAL B 1 126 ? 3.758 38.844 5.434 1 98.62 126 VAL B N 1
ATOM 4182 C CA . VAL B 1 126 ? 5.098 39.406 5.242 1 98.62 126 VAL B CA 1
ATOM 4183 C C . VAL B 1 126 ? 5.316 40.594 6.184 1 98.62 126 VAL B C 1
ATOM 4185 O O . VAL B 1 126 ? 4.508 41.5 6.219 1 98.62 126 VAL B O 1
ATOM 4188 N N . GLY B 1 127 ? 6.367 40.5 6.98 1 98 127 GLY B N 1
ATOM 4189 C CA . GLY B 1 127 ? 6.734 41.562 7.891 1 98 127 GLY B CA 1
ATOM 4190 C C . GLY B 1 127 ? 5.883 41.594 9.148 1 98 127 GLY B C 1
ATOM 4191 O O . GLY B 1 127 ? 6.031 42.5 9.977 1 98 127 GLY B O 1
ATOM 4192 N N . LYS B 1 128 ? 5.066 40.625 9.305 1 98.62 128 LYS B N 1
ATOM 4193 C CA . LYS B 1 128 ? 4.105 40.719 10.398 1 98.62 128 LYS B CA 1
ATOM 4194 C C . LYS B 1 128 ? 4.234 39.531 11.336 1 98.62 128 LYS B C 1
ATOM 4196 O O . LYS B 1 128 ? 3.414 39.344 12.242 1 98.62 128 LYS B O 1
ATOM 4201 N N . ILE B 1 129 ? 5.211 38.688 11.164 1 98.62 129 ILE B N 1
ATOM 4202 C CA . ILE B 1 129 ? 5.473 37.562 12.039 1 98.62 129 ILE B CA 1
ATOM 4203 C C . ILE B 1 129 ? 6.895 37.625 12.578 1 98.62 1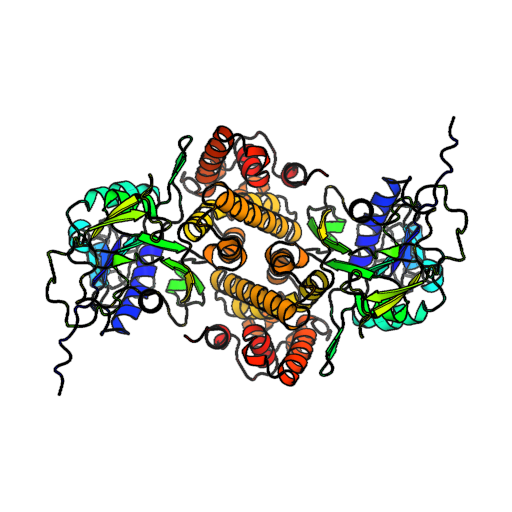29 ILE B C 1
ATOM 4205 O O . ILE B 1 129 ? 7.691 38.469 12.125 1 98.62 129 ILE B O 1
ATOM 4209 N N . LEU B 1 130 ? 7.191 36.844 13.602 1 98.12 130 LEU B N 1
ATOM 4210 C CA . LEU B 1 130 ? 8.562 36.781 14.094 1 98.12 130 LEU B CA 1
ATOM 4211 C C . LEU B 1 130 ? 9.516 36.312 13 1 98.12 130 LEU B C 1
ATOM 4213 O O . LEU B 1 130 ? 9.219 35.344 12.297 1 98.12 130 LEU B O 1
ATOM 4217 N N . PRO B 1 131 ? 10.586 36.938 12.828 1 97.25 131 PRO B N 1
ATOM 4218 C CA . PRO B 1 131 ? 11.516 36.562 11.758 1 97.25 131 PRO B CA 1
ATOM 4219 C C . PRO B 1 131 ? 12.125 35.188 11.961 1 97.25 131 PRO B C 1
ATOM 4221 O O . PRO B 1 131 ? 12.602 34.562 11.008 1 97.25 131 PRO B O 1
ATOM 4224 N N . TYR B 1 132 ? 12.086 34.656 13.195 1 97.06 132 TYR B N 1
ATOM 4225 C CA . TYR B 1 132 ? 12.664 33.344 13.484 1 97.06 132 TYR B CA 1
ATOM 4226 C C . TYR B 1 132 ? 11.578 32.281 13.656 1 97.06 132 TYR B C 1
ATOM 4228 O O . TYR B 1 132 ? 11.836 31.203 14.172 1 97.06 132 TYR B O 1
ATOM 4236 N N . ALA B 1 133 ? 10.32 32.625 13.219 1 98.31 133 ALA B N 1
ATOM 4237 C CA . ALA B 1 133 ? 9.25 31.641 13.234 1 98.31 133 ALA B CA 1
ATOM 4238 C C . ALA B 1 133 ? 9.586 30.453 12.328 1 98.31 133 ALA B C 1
ATOM 4240 O O . ALA B 1 133 ? 10.391 30.578 11.406 1 98.31 133 ALA B O 1
ATOM 4241 N N . ARG B 1 134 ? 9.117 29.344 12.664 1 98.44 134 ARG B N 1
ATOM 4242 C CA . ARG B 1 134 ? 9.125 28.156 11.812 1 98.44 134 ARG B CA 1
ATOM 4243 C C . ARG B 1 134 ? 7.707 27.734 11.453 1 98.44 134 ARG B C 1
ATOM 4245 O O . ARG B 1 134 ? 6.742 28.172 12.078 1 98.44 134 ARG B O 1
ATOM 4252 N N . ALA B 1 135 ? 7.621 26.859 10.398 1 98.75 135 ALA B N 1
ATOM 4253 C CA . ALA B 1 135 ? 6.285 26.5 9.938 1 98.75 135 ALA B CA 1
ATOM 4254 C C . ALA B 1 135 ? 6.223 25.031 9.523 1 98.75 135 ALA B C 1
ATOM 4256 O O . ALA B 1 135 ? 7.258 24.406 9.305 1 98.75 135 ALA B O 1
ATOM 4257 N N . ILE B 1 136 ? 5.07 24.484 9.523 1 98.75 136 ILE B N 1
ATOM 4258 C CA . ILE B 1 136 ? 4.715 23.188 8.93 1 98.75 136 ILE B CA 1
ATOM 4259 C C . ILE B 1 136 ? 3.539 23.375 7.977 1 98.75 136 ILE B C 1
ATOM 4261 O O . ILE B 1 136 ? 2.506 23.922 8.352 1 98.75 136 ILE B O 1
ATOM 4265 N N . CYS B 1 137 ? 3.742 22.953 6.773 1 98.44 137 CYS B N 1
ATOM 4266 C CA . CYS B 1 137 ? 2.682 23.016 5.773 1 98.44 137 CYS B CA 1
ATOM 4267 C C . CYS B 1 137 ? 1.913 21.703 5.707 1 98.44 137 CYS B C 1
ATOM 4269 O O . CYS B 1 137 ? 2.498 20.656 5.449 1 98.44 137 CYS B O 1
ATOM 4271 N N . CYS B 1 138 ? 0.605 21.75 5.91 1 97.81 138 CYS B N 1
ATOM 4272 C CA . CYS B 1 138 ? -0.239 20.562 5.875 1 97.81 138 CYS B CA 1
ATOM 4273 C C . CYS B 1 138 ? -1.056 20.5 4.586 1 97.81 138 CYS B C 1
ATOM 4275 O O . CYS B 1 138 ? -1.927 19.656 4.43 1 97.81 138 CYS B O 1
ATOM 4277 N N . THR B 1 139 ? -0.731 21.422 3.705 1 93.12 139 THR B N 1
ATOM 4278 C CA . THR B 1 139 ? -1.42 21.5 2.422 1 93.12 139 THR B CA 1
ATOM 4279 C C . THR B 1 139 ? -0.877 20.438 1.458 1 93.12 139 THR B C 1
ATOM 4281 O O . THR B 1 139 ? 0.333 20.359 1.231 1 93.12 139 THR B O 1
ATOM 4284 N N . LYS B 1 140 ? -1.814 19.656 0.955 1 88 140 LYS B N 1
ATOM 4285 C CA . LYS B 1 140 ? -1.432 18.625 0.004 1 88 140 LYS B CA 1
ATOM 4286 C C . LYS B 1 140 ? -1.49 19.141 -1.431 1 88 140 LYS B C 1
ATOM 4288 O O . LYS B 1 140 ? -2.543 19.094 -2.07 1 88 140 LYS B O 1
ATOM 4293 N N . GLY B 1 141 ? -0.373 19.719 -1.91 1 82.69 141 GLY B N 1
ATOM 4294 C CA . GLY B 1 141 ? -0.317 20.281 -3.25 1 82.69 141 GLY B CA 1
ATOM 4295 C C . GLY B 1 141 ? 1.062 20.797 -3.627 1 82.69 141 GLY B C 1
ATOM 4296 O O . GLY B 1 141 ? 1.937 20.922 -2.768 1 82.69 141 GLY B O 1
ATOM 4297 N N . VAL B 1 142 ? 1.219 20.875 -4.879 1 82.94 142 VAL B N 1
ATOM 4298 C CA . VAL B 1 142 ? 2.43 21.469 -5.438 1 82.94 142 VAL B CA 1
ATOM 4299 C C . VAL B 1 142 ? 2.061 22.453 -6.551 1 82.94 142 VAL B C 1
ATOM 4301 O O . VAL B 1 142 ? 0.987 22.344 -7.148 1 82.94 142 VAL B O 1
ATOM 4304 N N . ASP B 1 143 ? 2.855 23.422 -6.574 1 84.88 143 ASP B N 1
ATOM 4305 C CA . ASP B 1 143 ? 2.752 24.281 -7.75 1 84.88 143 ASP B CA 1
ATOM 4306 C C . ASP B 1 143 ? 3.613 23.75 -8.891 1 84.88 143 ASP B C 1
ATOM 4308 O O . ASP B 1 143 ? 4.84 23.719 -8.789 1 84.88 143 ASP B O 1
ATOM 4312 N N . VAL B 1 144 ? 2.928 23.328 -9.914 1 82 144 VAL B N 1
ATOM 4313 C CA . VAL B 1 144 ? 3.625 22.781 -11.07 1 82 144 VAL B CA 1
ATOM 4314 C C . VAL B 1 144 ? 3.271 23.562 -12.328 1 82 144 VAL B C 1
ATOM 4316 O O . VAL B 1 144 ? 2.109 23.922 -12.539 1 82 144 VAL B O 1
ATOM 4319 N N . SER B 1 145 ? 4.344 24.031 -12.977 1 81.62 145 SER B N 1
ATOM 4320 C CA . SER B 1 145 ? 4.215 24.688 -14.273 1 81.62 145 SER B CA 1
ATOM 4321 C C . SER B 1 145 ? 5.32 24.25 -15.227 1 81.62 145 SER B C 1
ATOM 4323 O O . SER B 1 145 ? 6.168 23.438 -14.875 1 81.62 145 SER B O 1
ATOM 4325 N N . GLU B 1 146 ? 5.25 24.719 -16.438 1 80.88 146 GLU B N 1
ATOM 4326 C CA . GLU B 1 146 ? 6.297 24.422 -17.406 1 80.88 146 GLU B CA 1
ATOM 4327 C C . GLU B 1 146 ? 7.66 24.906 -16.906 1 80.88 146 GLU B C 1
ATOM 4329 O O . GLU B 1 146 ? 8.695 24.375 -17.328 1 80.88 146 GLU B O 1
ATOM 4334 N N . LYS B 1 147 ? 7.621 25.766 -15.977 1 80.62 147 LYS B N 1
ATOM 4335 C CA . LYS B 1 147 ? 8.859 26.359 -15.5 1 80.62 147 LYS B CA 1
ATOM 4336 C C . LYS B 1 147 ? 9.469 25.547 -14.359 1 80.62 147 LYS B C 1
ATOM 4338 O O . LYS B 1 147 ? 10.641 25.719 -14.023 1 80.62 147 LYS B O 1
ATOM 4343 N N . GLY B 1 148 ? 8.633 24.703 -13.844 1 87.56 148 GLY B N 1
ATOM 4344 C CA . GLY B 1 148 ? 9.164 23.859 -12.789 1 87.56 148 GLY B CA 1
ATOM 4345 C C . GLY B 1 148 ? 8.141 23.516 -11.727 1 87.56 148 GLY B C 1
ATOM 4346 O O . GLY B 1 148 ? 6.941 23.719 -11.922 1 87.56 148 GLY B O 1
ATOM 4347 N N . ILE B 1 149 ? 8.664 22.875 -10.703 1 90.88 149 ILE B N 1
ATOM 4348 C CA . ILE B 1 149 ? 7.82 22.438 -9.594 1 90.88 149 ILE B CA 1
ATOM 4349 C C . ILE B 1 149 ? 8.242 23.156 -8.312 1 90.88 149 ILE B C 1
ATOM 4351 O O . ILE B 1 149 ? 9.43 23.219 -7.992 1 90.88 149 ILE B O 1
ATOM 4355 N N . ARG B 1 150 ? 7.289 23.719 -7.656 1 92.69 150 ARG B N 1
ATOM 4356 C CA . ARG B 1 150 ? 7.527 24.375 -6.367 1 92.69 150 ARG B CA 1
ATOM 4357 C C . ARG B 1 150 ? 6.621 23.797 -5.289 1 92.69 150 ARG B C 1
ATOM 4359 O O . ARG B 1 150 ? 5.406 23.688 -5.477 1 92.69 150 ARG B O 1
ATOM 4366 N N . LEU B 1 151 ? 7.219 23.391 -4.195 1 94.38 151 LEU B N 1
ATOM 4367 C CA . LEU B 1 151 ? 6.449 22.891 -3.064 1 94.38 151 LEU B CA 1
ATOM 4368 C C . LEU B 1 151 ? 5.762 24.016 -2.316 1 94.38 151 LEU B C 1
ATOM 4370 O O . LEU B 1 151 ? 6.246 25.156 -2.32 1 94.38 151 LEU B O 1
ATOM 4374 N N . MET B 1 152 ? 4.668 23.703 -1.669 1 95.69 152 MET B N 1
ATOM 4375 C CA . MET B 1 152 ? 3.977 24.719 -0.88 1 95.69 152 MET B CA 1
ATOM 4376 C C . MET B 1 152 ? 4.844 25.203 0.28 1 95.69 152 MET B C 1
ATOM 4378 O O . MET B 1 152 ? 4.809 26.375 0.647 1 95.69 152 MET B O 1
ATOM 4382 N N . SER B 1 153 ? 5.574 24.266 0.852 1 96.75 153 SER B N 1
ATOM 4383 C CA . SER B 1 153 ? 6.488 24.641 1.931 1 96.75 153 SER B CA 1
ATOM 4384 C C . SER B 1 153 ? 7.523 25.656 1.461 1 96.75 153 SER B C 1
ATOM 4386 O O . SER B 1 153 ? 7.867 26.578 2.195 1 96.75 153 SER B O 1
ATOM 4388 N N . GLU B 1 154 ? 7.996 25.484 0.245 1 95.19 154 GLU B N 1
ATOM 4389 C CA . GLU B 1 154 ? 8.945 26.438 -0.328 1 95.19 154 GLU B CA 1
ATOM 4390 C C . GLU B 1 154 ? 8.305 27.797 -0.549 1 95.19 154 GLU B C 1
ATOM 4392 O O . GLU B 1 154 ? 8.922 28.844 -0.298 1 95.19 154 GLU B O 1
ATOM 4397 N N . THR B 1 155 ? 7.105 27.734 -1.045 1 95.56 155 THR B N 1
ATOM 4398 C CA . THR B 1 155 ? 6.383 28.984 -1.272 1 95.56 155 THR B CA 1
ATOM 4399 C C . THR B 1 155 ? 6.238 29.766 0.027 1 95.56 155 THR B C 1
ATOM 4401 O O . THR B 1 155 ? 6.48 30.984 0.056 1 95.56 155 THR B O 1
ATOM 4404 N N . ILE B 1 156 ? 5.902 29.125 1.062 1 98.06 156 ILE B N 1
ATOM 4405 C CA . ILE B 1 156 ? 5.762 29.75 2.373 1 98.06 156 ILE B CA 1
ATOM 4406 C C . ILE B 1 156 ? 7.113 30.266 2.844 1 98.06 156 ILE B C 1
ATOM 4408 O O . ILE B 1 156 ? 7.234 31.438 3.234 1 98.06 156 ILE B O 1
ATOM 4412 N N . GLY B 1 157 ? 8.133 29.438 2.789 1 97.88 157 GLY B N 1
ATOM 4413 C CA . GLY B 1 157 ? 9.469 29.781 3.262 1 97.88 157 GLY B CA 1
ATOM 4414 C C . GLY B 1 157 ? 10.078 30.953 2.52 1 97.88 157 GLY B C 1
ATOM 4415 O O . GLY B 1 157 ? 10.656 31.844 3.137 1 97.88 157 GLY B O 1
ATOM 4416 N N . MET B 1 158 ? 9.93 30.938 1.235 1 96.75 158 MET B N 1
ATOM 4417 C CA . MET B 1 158 ? 10.523 32 0.414 1 96.75 158 MET B CA 1
ATOM 4418 C C . MET B 1 158 ? 9.789 33.312 0.619 1 96.75 158 MET B C 1
ATOM 4420 O O . MET B 1 158 ? 10.414 34.375 0.618 1 96.75 158 MET B O 1
ATOM 4424 N N . THR B 1 159 ? 8.516 33.219 0.725 1 97.75 159 THR B N 1
ATOM 4425 C CA . THR B 1 159 ? 7.715 34.438 0.885 1 97.75 159 THR B CA 1
ATOM 4426 C C . THR B 1 159 ? 7.957 35.062 2.254 1 97.75 159 THR B C 1
ATOM 4428 O O . THR B 1 159 ? 8.07 36.281 2.369 1 97.75 159 THR B O 1
ATOM 4431 N N . LEU B 1 160 ? 8.102 34.25 3.287 1 98.56 160 LEU B N 1
ATOM 4432 C CA . LEU B 1 160 ? 8.117 34.75 4.656 1 98.56 160 LEU B CA 1
ATOM 4433 C C . LEU B 1 160 ? 9.531 34.75 5.227 1 98.56 160 LEU B C 1
ATOM 4435 O O . LEU B 1 160 ? 9.766 35.281 6.316 1 98.56 160 LEU B O 1
ATOM 4439 N N . ASN B 1 161 ? 10.5 34.125 4.512 1 97.94 161 ASN B N 1
ATOM 4440 C CA . ASN B 1 161 ? 11.875 33.969 4.957 1 97.94 161 ASN B CA 1
ATOM 4441 C C . ASN B 1 161 ? 11.961 33.188 6.258 1 97.94 161 ASN B C 1
ATOM 4443 O O . ASN B 1 161 ? 12.617 33.594 7.207 1 97.94 161 ASN B O 1
ATOM 4447 N N . ILE B 1 162 ? 11.25 32.094 6.285 1 98.25 162 ILE B N 1
ATOM 4448 C CA . ILE B 1 162 ? 11.297 31.172 7.402 1 98.25 162 ILE B CA 1
ATOM 4449 C C . ILE B 1 162 ? 11.398 29.734 6.875 1 98.25 162 ILE B C 1
ATOM 4451 O O . ILE B 1 162 ? 11.086 29.469 5.711 1 98.25 162 ILE B O 1
ATOM 4455 N N . TYR B 1 163 ? 11.875 28.828 7.719 1 97.88 163 TYR B N 1
ATOM 4456 C CA . TYR B 1 163 ? 11.875 27.406 7.348 1 97.88 163 TYR B CA 1
ATOM 4457 C C . TYR B 1 163 ? 10.484 26.812 7.508 1 97.88 163 TYR B C 1
ATOM 4459 O O . TYR B 1 163 ? 9.773 27.109 8.469 1 97.88 163 TYR B O 1
ATOM 4467 N N . CYS B 1 164 ? 10.086 26.016 6.57 1 98.44 164 CYS B N 1
ATOM 4468 C CA . CYS B 1 164 ? 8.781 25.375 6.598 1 98.44 164 CYS B CA 1
ATOM 4469 C C . CYS B 1 164 ? 8.906 23.891 6.289 1 98.44 164 CYS B C 1
ATOM 4471 O O . CYS B 1 164 ? 9.336 23.5 5.195 1 98.44 164 CYS B O 1
ATOM 4473 N N . GLY B 1 165 ? 8.547 23.016 7.258 1 98.25 165 GLY B N 1
ATOM 4474 C CA . GLY B 1 165 ? 8.414 21.594 7.035 1 98.25 165 GLY B CA 1
ATOM 4475 C C . GLY B 1 165 ? 7.098 21.219 6.371 1 98.25 165 GLY B C 1
ATOM 4476 O O . GLY B 1 165 ? 6.43 22.062 5.777 1 98.25 165 GLY B O 1
ATOM 4477 N N . ALA B 1 166 ? 6.793 19.891 6.402 1 98.38 166 ALA B N 1
ATOM 4478 C CA . ALA B 1 166 ? 5.574 19.391 5.77 1 98.38 166 ALA B CA 1
ATOM 4479 C C . ALA B 1 166 ? 4.938 18.281 6.598 1 98.38 166 ALA B C 1
ATOM 4481 O O . ALA B 1 166 ? 5.633 17.547 7.297 1 98.38 166 ALA B O 1
ATOM 4482 N N . LEU B 1 167 ? 3.674 18.219 6.598 1 98.62 167 LEU B N 1
ATOM 4483 C CA . LEU B 1 167 ? 2.906 17.141 7.207 1 98.62 167 LEU B CA 1
ATOM 4484 C C . LEU B 1 167 ? 1.871 16.594 6.23 1 98.62 167 LEU B C 1
ATOM 4486 O O . LEU B 1 167 ? 1.075 17.344 5.672 1 98.62 167 LEU B O 1
ATOM 4490 N N . SER B 1 168 ? 1.93 15.32 5.941 1 98.12 168 SER B N 1
ATOM 4491 C CA . SER B 1 168 ? 0.982 14.625 5.078 1 98.12 168 SER B CA 1
ATOM 4492 C C . SER B 1 168 ? 0.813 13.172 5.5 1 98.12 168 SER B C 1
ATOM 4494 O O . SER B 1 168 ? 1.664 12.625 6.199 1 98.12 168 SER B O 1
ATOM 4496 N N . GLY B 1 169 ? -0.271 12.586 5.141 1 97.88 169 GLY B N 1
ATOM 4497 C CA . GLY B 1 169 ? -0.54 11.195 5.469 1 97.88 169 GLY B CA 1
ATOM 4498 C C . GLY B 1 169 ? -1.977 10.789 5.203 1 97.88 169 GLY B C 1
ATOM 4499 O O . GLY B 1 169 ? -2.734 11.531 4.578 1 97.88 169 GLY B O 1
ATOM 4500 N N . ALA B 1 170 ? -2.256 9.523 5.57 1 97.38 170 ALA B N 1
ATOM 4501 C CA . ALA B 1 170 ? -3.633 9.031 5.559 1 97.38 170 ALA B CA 1
ATOM 4502 C C . ALA B 1 170 ? -4.457 9.695 6.66 1 97.38 170 ALA B C 1
ATOM 4504 O O . ALA B 1 170 ? -4.676 9.102 7.719 1 97.38 170 ALA B O 1
ATOM 4505 N N . ASN B 1 171 ? -4.957 10.914 6.379 1 96.12 171 ASN B N 1
ATOM 4506 C CA . ASN B 1 171 ? -5.48 11.758 7.449 1 96.12 171 ASN B CA 1
ATOM 4507 C C . ASN B 1 171 ? -6.863 12.305 7.105 1 96.12 171 ASN B C 1
ATOM 4509 O O . ASN B 1 171 ? -7.059 13.516 7.051 1 96.12 171 ASN B O 1
ATOM 4513 N N . ILE B 1 172 ? -7.777 11.422 6.965 1 95.88 172 ILE B N 1
ATOM 4514 C CA . ILE B 1 172 ? -9.156 11.906 6.918 1 95.88 172 ILE B CA 1
ATOM 4515 C C . ILE B 1 172 ? -9.492 12.633 8.219 1 95.88 172 ILE B C 1
ATOM 4517 O O . ILE B 1 172 ? -9.453 12.039 9.297 1 95.88 172 ILE B O 1
ATOM 4521 N N . ALA B 1 173 ? -9.852 13.891 8.117 1 96.75 173 ALA B N 1
ATOM 4522 C CA . ALA B 1 173 ? -9.945 14.82 9.25 1 96.75 173 ALA B CA 1
ATOM 4523 C C . ALA B 1 173 ? -11.008 14.359 10.242 1 96.75 173 ALA B C 1
ATOM 4525 O O . ALA B 1 173 ? -10.766 14.352 11.453 1 96.75 173 ALA B O 1
ATOM 4526 N N . SER B 1 174 ? -12.156 13.93 9.781 1 96.38 174 SER B N 1
ATOM 4527 C CA . SER B 1 174 ? -13.258 13.562 10.656 1 96.38 174 SER B CA 1
ATOM 4528 C C . SER B 1 174 ? -12.914 12.344 11.516 1 96.38 174 SER B C 1
ATOM 4530 O O . SER B 1 174 ? -13.266 12.289 12.695 1 96.38 174 SER B O 1
ATOM 4532 N N . GLU B 1 175 ? -12.18 11.391 10.93 1 97.69 175 GLU B N 1
ATOM 4533 C CA . GLU B 1 175 ? -11.766 10.211 11.68 1 97.69 175 GLU B CA 1
ATOM 4534 C C . GLU B 1 175 ? -10.789 10.586 12.797 1 97.69 175 GLU B C 1
ATOM 4536 O O . GLU B 1 175 ? -10.883 10.07 13.906 1 97.69 175 GLU B O 1
ATOM 4541 N N . ILE B 1 176 ? -9.906 11.484 12.523 1 98.38 176 ILE B N 1
ATOM 4542 C CA . ILE B 1 176 ? -8.938 11.938 13.516 1 98.38 176 ILE B CA 1
ATOM 4543 C C . ILE B 1 176 ? -9.648 12.727 14.609 1 98.38 176 ILE B C 1
ATOM 4545 O O . ILE B 1 176 ? -9.383 12.523 15.797 1 98.38 176 ILE B O 1
ATOM 4549 N N . ALA B 1 177 ? -10.57 13.602 14.188 1 98.44 177 ALA B N 1
ATOM 4550 C CA . ALA B 1 177 ? -11.312 14.422 15.148 1 98.44 177 ALA B CA 1
ATOM 4551 C C . ALA B 1 177 ? -12.109 13.547 16.109 1 98.44 177 ALA B C 1
ATOM 4553 O O . ALA B 1 177 ? -12.312 13.922 17.266 1 98.44 177 ALA B O 1
ATOM 4554 N N . GLN B 1 178 ? -12.508 12.406 15.656 1 98.19 178 GLN B N 1
ATOM 4555 C CA . GLN B 1 178 ? -13.258 11.461 16.469 1 98.19 178 GLN B CA 1
ATOM 4556 C C . GLN B 1 178 ? -12.312 10.562 17.266 1 98.19 178 GLN B C 1
ATOM 4558 O O . GLN B 1 178 ? -12.758 9.609 17.922 1 98.19 178 GLN B O 1
ATOM 4563 N N . GLU B 1 179 ? -11.039 10.82 17.125 1 98.06 179 GLU B N 1
ATOM 4564 C CA . GLU B 1 179 ? -9.977 10.148 17.875 1 98.06 179 GLU B CA 1
ATOM 4565 C C . GLU B 1 179 ? -9.867 8.68 17.469 1 98.06 179 GLU B C 1
ATOM 4567 O O . GLU B 1 179 ? -9.578 7.824 18.312 1 98.06 179 GLU B O 1
ATOM 4572 N N . LYS B 1 180 ? -10.258 8.398 16.25 1 98.19 180 LYS B N 1
ATOM 4573 C CA . LYS B 1 180 ? -9.969 7.09 15.672 1 98.19 180 LYS B CA 1
ATOM 4574 C C . LYS B 1 180 ? -8.508 6.984 15.242 1 98.19 180 LYS B C 1
ATOM 4576 O O . LYS B 1 180 ? -7.926 7.961 14.766 1 98.19 180 LYS B O 1
ATOM 4581 N N . TYR B 1 181 ? -7.957 5.844 15.422 1 98.25 181 TYR B N 1
ATOM 4582 C CA . TYR B 1 181 ? -6.527 5.656 15.211 1 98.25 181 TYR B CA 1
ATOM 4583 C C . TYR B 1 181 ? -6.125 6.07 13.797 1 98.25 181 TYR B C 1
ATOM 4585 O O . TYR B 1 181 ? -6.793 5.711 12.828 1 98.25 181 TYR B O 1
ATOM 4593 N N . SER B 1 182 ? -5.02 6.793 13.68 1 98.38 182 SER B N 1
ATOM 4594 C CA . SER B 1 182 ? -4.43 7.27 12.438 1 98.38 182 SER B CA 1
ATOM 4595 C C . SER B 1 182 ? -2.922 7.461 12.578 1 98.38 182 SER B C 1
ATOM 4597 O O . SER B 1 182 ? -2.402 7.547 13.688 1 98.38 182 SER B O 1
ATOM 4599 N N . GLU B 1 183 ? -2.273 7.461 11.461 1 98 183 GLU B N 1
ATOM 4600 C CA . GLU B 1 183 ? -0.857 7.812 11.414 1 98 183 GLU B CA 1
ATOM 4601 C C . GLU B 1 183 ? -0.604 8.953 10.438 1 98 183 GLU B C 1
ATOM 4603 O O . GLU B 1 183 ? -1.403 9.188 9.523 1 98 183 GLU B O 1
ATOM 4608 N N . THR B 1 184 ? 0.439 9.633 10.672 1 98.5 184 THR B N 1
ATOM 4609 C CA . THR B 1 184 ? 0.868 10.688 9.758 1 98.5 184 THR B CA 1
ATOM 4610 C C . THR B 1 184 ? 2.391 10.734 9.664 1 98.5 184 THR B C 1
ATOM 4612 O O . THR B 1 184 ? 3.086 10.055 10.422 1 98.5 184 THR B O 1
ATOM 4615 N N . THR B 1 185 ? 2.906 11.406 8.648 1 98.69 185 THR B N 1
ATOM 4616 C CA . THR B 1 185 ? 4.324 11.695 8.492 1 98.69 185 THR B CA 1
ATOM 4617 C C . THR B 1 185 ? 4.582 13.195 8.562 1 98.69 185 THR B C 1
ATOM 4619 O O . THR B 1 185 ? 3.926 13.977 7.867 1 98.69 185 THR B O 1
ATOM 4622 N N . VAL B 1 186 ? 5.457 13.555 9.438 1 98.62 186 VAL B N 1
ATOM 4623 C CA . VAL B 1 186 ? 5.914 14.945 9.508 1 98.62 186 VAL B CA 1
ATOM 4624 C C . VAL B 1 186 ? 7.359 15.039 9.031 1 98.62 186 VAL B C 1
ATOM 4626 O O . VAL B 1 186 ? 8.227 14.305 9.5 1 98.62 186 VAL B O 1
ATOM 4629 N N . ALA B 1 187 ? 7.566 15.875 8.047 1 98.44 187 ALA B N 1
ATOM 4630 C CA . ALA B 1 187 ? 8.922 16.156 7.594 1 98.44 187 ALA B CA 1
ATOM 4631 C C . ALA B 1 187 ? 9.43 17.469 8.164 1 98.44 187 ALA B C 1
ATOM 4633 O O . ALA B 1 187 ? 8.828 18.531 7.945 1 98.44 187 ALA B O 1
ATOM 4634 N N . TYR B 1 188 ? 10.445 17.391 8.867 1 97.88 188 TYR B N 1
ATOM 4635 C CA . TYR B 1 188 ? 11.125 18.547 9.445 1 97.88 188 TYR B CA 1
ATOM 4636 C C . TYR B 1 188 ? 12.633 18.344 9.477 1 97.88 188 TYR B C 1
ATOM 4638 O O . TYR B 1 188 ? 13.125 17.453 10.18 1 97.88 188 TYR B O 1
ATOM 4646 N N . ASP B 1 189 ? 13.266 19.031 8.641 1 95.94 189 ASP B N 1
ATOM 4647 C CA . ASP B 1 189 ? 14.727 19.016 8.617 1 95.94 189 ASP B CA 1
ATOM 4648 C C . ASP B 1 189 ? 15.289 20.297 9.242 1 95.94 189 ASP B C 1
ATOM 4650 O O . ASP B 1 189 ? 15.531 21.281 8.539 1 95.94 189 ASP B O 1
ATOM 4654 N N . PRO B 1 190 ? 15.578 20.25 10.516 1 93.19 190 PRO B N 1
ATOM 4655 C CA . PRO B 1 190 ? 15.961 21.469 11.219 1 93.19 190 PRO B CA 1
ATOM 4656 C C . PRO B 1 190 ? 17.172 22.156 10.586 1 93.19 190 PRO B C 1
ATOM 4658 O O . PRO B 1 190 ? 18.203 21.531 10.359 1 93.19 190 PRO B O 1
ATOM 4661 N N . PRO B 1 191 ? 16.938 23.453 10.375 1 93.56 191 PRO B N 1
ATOM 4662 C CA . PRO B 1 191 ? 18.109 24.203 9.906 1 93.56 191 PRO B CA 1
ATOM 4663 C C . PRO B 1 191 ? 19.281 24.141 10.883 1 93.56 191 PRO B C 1
ATOM 4665 O O . PRO B 1 191 ? 19.078 24.219 12.094 1 93.56 191 PRO B O 1
ATOM 4668 N N . PRO B 1 192 ? 20.469 24.031 10.367 1 90.81 192 PRO B N 1
ATOM 4669 C CA . PRO B 1 192 ? 21.625 23.922 11.242 1 90.81 192 PRO B CA 1
ATOM 4670 C C . PRO B 1 192 ? 21.734 25.094 12.219 1 90.81 192 PRO B C 1
ATOM 4672 O O . PRO B 1 192 ? 22.234 24.938 13.336 1 90.81 192 PRO B O 1
ATOM 4675 N N . MET B 1 193 ? 21.297 26.219 11.898 1 90.19 193 MET B N 1
ATOM 4676 C CA . MET B 1 193 ? 21.391 27.406 12.742 1 90.19 193 MET B CA 1
ATOM 4677 C C . MET B 1 193 ? 20.5 27.25 13.984 1 90.19 193 MET B C 1
ATOM 4679 O O . MET B 1 193 ? 20.656 28.016 14.945 1 90.19 193 MET B O 1
ATOM 4683 N N . ASP B 1 194 ? 19.609 26.312 13.914 1 89.56 194 ASP B N 1
ATOM 4684 C CA . ASP B 1 194 ? 18.719 26.094 15.047 1 89.56 194 ASP B CA 1
ATOM 4685 C C . ASP B 1 194 ? 19.266 25.016 15.977 1 89.56 194 ASP B C 1
ATOM 4687 O O . ASP B 1 194 ? 18.734 24.797 17.078 1 89.56 194 ASP B O 1
ATOM 4691 N N . SER B 1 195 ? 20.234 24.141 15.586 1 72.56 195 SER B N 1
ATOM 4692 C CA . SER B 1 195 ? 20.781 23.016 16.344 1 72.56 195 SER B CA 1
ATOM 4693 C C . SER B 1 195 ? 21.75 23.5 17.422 1 72.56 195 SER B C 1
ATOM 4695 O O . SER B 1 195 ? 22.719 24.219 17.125 1 72.56 195 SER B O 1
ATOM 4697 N N . ARG B 1 196 ? 21.438 24.141 18.469 1 55.16 196 ARG B N 1
ATOM 4698 C CA . ARG B 1 196 ? 22.219 24.656 19.578 1 55.16 196 ARG B CA 1
ATOM 4699 C C . ARG B 1 196 ? 23.188 23.609 20.094 1 55.16 196 ARG B C 1
ATOM 4701 O O . ARG B 1 196 ? 22.766 22.594 20.656 1 55.16 196 ARG B O 1
ATOM 4708 N N . ASN B 1 197 ? 24.156 23.219 19.391 1 45.69 197 ASN B N 1
ATOM 4709 C CA . ASN B 1 197 ? 25.109 22.641 20.328 1 45.69 197 ASN B CA 1
ATOM 4710 C C . ASN B 1 197 ? 25.484 23.625 21.422 1 45.69 197 ASN B C 1
ATOM 4712 O O . ASN B 1 197 ? 25.703 24.812 21.172 1 45.69 197 ASN B O 1
ATOM 4716 N N . PRO B 1 198 ? 25.234 23.422 22.594 1 38.75 198 PRO B N 1
ATOM 4717 C CA . PRO B 1 198 ? 25.734 24.312 23.641 1 38.75 198 PRO B CA 1
ATOM 4718 C C . PRO B 1 198 ? 27.125 24.875 23.297 1 38.75 198 PRO B C 1
ATOM 4720 O O . PRO B 1 198 ? 28.047 24.109 23.031 1 38.75 198 PRO B O 1
ATOM 4723 N N . THR B 1 199 ? 27.234 25.844 22.516 1 35.91 199 THR B N 1
ATOM 4724 C CA . THR B 1 199 ? 28.609 26.359 22.547 1 35.91 199 THR B CA 1
ATOM 4725 C C . THR B 1 199 ? 29.109 26.484 23.984 1 35.91 199 THR B C 1
ATOM 4727 O O . THR B 1 199 ? 28.391 26.953 24.859 1 35.91 199 THR B O 1
ATOM 4730 N N . PRO B 1 200 ? 30.219 25.859 24.375 1 35.06 200 PRO B N 1
ATOM 4731 C CA . PRO B 1 200 ? 30.797 26.125 25.688 1 35.06 200 PRO B CA 1
ATOM 4732 C C . PRO B 1 200 ? 30.766 27.609 26.062 1 35.06 200 PRO B C 1
ATOM 4734 O O . PRO B 1 200 ? 30.766 28.469 25.172 1 35.06 200 PRO B O 1
ATOM 4737 N N . SER B 1 201 ? 30.594 27.984 27.359 1 36.09 201 SER B N 1
ATOM 4738 C CA . SER B 1 201 ? 30.484 29.266 28.047 1 36.09 201 SER B CA 1
ATOM 4739 C C . SER B 1 201 ? 31.484 30.281 27.484 1 36.09 201 SER B C 1
ATOM 4741 O O . SER B 1 201 ? 31.328 31.484 27.703 1 36.09 201 SER B O 1
ATOM 4743 N N . GLY B 1 202 ? 32.812 29.891 27.312 1 34.25 202 GLY B N 1
ATOM 4744 C CA . GLY B 1 202 ? 33.906 30.812 27.469 1 34.25 202 GLY B CA 1
ATOM 4745 C C . GLY B 1 202 ? 34.062 31.781 26.312 1 34.25 202 GLY B C 1
ATOM 4746 O O . GLY B 1 202 ? 34.969 32.594 26.281 1 34.25 202 GLY B O 1
ATOM 4747 N N . SER B 1 203 ? 34 31.375 25.031 1 33.75 203 SER B N 1
ATOM 4748 C CA . SER B 1 203 ? 34.656 32.375 24.203 1 33.75 203 SER B CA 1
ATOM 4749 C C . SER B 1 203 ? 33.844 33.656 24.172 1 33.75 203 SER B C 1
ATOM 4751 O O . SER B 1 203 ? 32.625 33.656 23.953 1 33.75 203 SER B O 1
ATOM 4753 N N . PRO B 1 204 ? 34.344 34.75 24.859 1 36.69 204 PRO B N 1
ATOM 4754 C CA . PRO B 1 204 ? 33.844 36.125 24.953 1 36.69 204 PRO B CA 1
ATOM 4755 C C . PRO B 1 204 ? 33.312 36.656 23.609 1 36.69 204 PRO B C 1
ATOM 4757 O O . PRO B 1 204 ? 32.688 37.719 23.578 1 36.69 204 PRO B O 1
ATOM 4760 N N . ASN B 1 205 ? 34.25 36.469 22.562 1 31.52 205 ASN B N 1
ATOM 4761 C CA . ASN B 1 205 ? 33.875 37.219 21.375 1 31.52 205 ASN B CA 1
ATOM 4762 C C . ASN B 1 205 ? 32.469 36.844 20.891 1 31.52 205 ASN B C 1
ATOM 4764 O O . ASN B 1 205 ? 32.312 35.875 20.125 1 31.52 205 ASN B O 1
ATOM 4768 N N . ALA B 1 206 ? 31.609 36.625 21.797 1 37.62 206 ALA B N 1
ATOM 4769 C CA . ALA B 1 206 ? 30.188 36.562 21.438 1 37.62 206 ALA B CA 1
ATOM 4770 C C . ALA B 1 206 ? 29.844 37.656 20.438 1 37.62 206 ALA B C 1
ATOM 4772 O O . ALA B 1 206 ? 29.531 38.781 20.828 1 37.62 206 ALA B O 1
ATOM 4773 N N . SER B 1 207 ? 30.906 37.969 19.5 1 33.53 207 SER B N 1
ATOM 4774 C CA . SER B 1 207 ? 30.656 38.906 18.406 1 33.53 207 SER B CA 1
ATOM 4775 C C . SER B 1 207 ? 29.219 38.844 17.922 1 33.53 207 SER B C 1
ATOM 4777 O O . SER B 1 207 ? 28.531 37.844 18.141 1 33.53 207 SER B O 1
ATOM 4779 N N . GLN B 1 208 ? 28.562 39.875 17.312 1 39.69 208 GLN B N 1
ATOM 4780 C CA . GLN B 1 208 ? 27.266 40.062 16.672 1 39.69 208 GLN B CA 1
ATOM 4781 C C . GLN B 1 208 ? 26.922 38.875 15.781 1 39.69 208 GLN B C 1
ATOM 4783 O O . GLN B 1 208 ? 27.391 38.781 14.641 1 39.69 208 GLN B O 1
ATOM 4788 N N . THR B 1 209 ? 27.078 37.656 16.141 1 45.91 209 THR B N 1
ATOM 4789 C CA . THR B 1 209 ? 26.859 36.438 15.367 1 45.91 209 THR B CA 1
ATOM 4790 C C . THR B 1 209 ? 25.672 36.594 14.438 1 45.91 209 THR B C 1
ATOM 4792 O O . THR B 1 209 ? 24.594 37 14.852 1 45.91 209 THR B O 1
ATOM 4795 N N . ASP B 1 210 ? 25.875 36.875 13.211 1 58.16 210 ASP B N 1
ATOM 4796 C CA . ASP B 1 210 ? 24.922 36.906 12.117 1 58.16 210 ASP B CA 1
ATOM 4797 C C . ASP B 1 210 ? 23.875 35.812 12.258 1 58.16 210 ASP B C 1
ATOM 4799 O O . ASP B 1 210 ? 24.203 34.625 12.086 1 58.16 210 ASP B O 1
ATOM 4803 N N . LEU B 1 211 ? 22.797 36.125 12.914 1 76.25 211 LEU B N 1
ATOM 4804 C CA . LEU B 1 211 ? 21.672 35.25 13.227 1 76.25 211 LEU B CA 1
ATOM 4805 C C . LEU B 1 211 ? 20.875 34.906 11.977 1 76.25 211 LEU B C 1
ATOM 4807 O O . LEU B 1 211 ? 19.828 34.25 12.062 1 76.25 211 LEU B O 1
ATOM 4811 N N . THR B 1 212 ? 21.453 35.5 10.891 1 83.38 212 THR B N 1
ATOM 4812 C CA . THR B 1 212 ? 20.75 35.219 9.641 1 83.38 212 THR B CA 1
ATOM 4813 C C . THR B 1 212 ? 21.641 34.406 8.695 1 83.38 212 THR B C 1
ATOM 4815 O O . THR B 1 212 ? 22.875 34.5 8.766 1 83.38 212 THR B O 1
ATOM 4818 N N . ALA B 1 213 ? 21.062 33.531 8.008 1 89.19 213 ALA B N 1
ATOM 4819 C CA . ALA B 1 213 ? 21.766 32.719 7.004 1 89.19 213 ALA B CA 1
ATOM 4820 C C . ALA B 1 213 ? 20.859 32.438 5.812 1 89.19 213 ALA B C 1
ATOM 4822 O O . ALA B 1 213 ? 19.641 32.438 5.938 1 89.19 213 ALA B O 1
ATOM 4823 N N . HIS B 1 214 ? 21.484 32.375 4.672 1 93.88 214 HIS B N 1
ATOM 4824 C CA . HIS B 1 214 ? 20.797 31.922 3.475 1 93.88 214 HIS B CA 1
ATOM 4825 C C . HIS B 1 214 ? 20.75 30.406 3.414 1 93.88 214 HIS B C 1
ATOM 4827 O O . HIS B 1 214 ? 21.781 29.75 3.244 1 93.88 214 HIS B O 1
ATOM 4833 N N . VAL B 1 215 ? 19.578 29.812 3.566 1 94.12 215 VAL B N 1
ATOM 4834 C CA . VAL B 1 215 ? 19.438 28.391 3.82 1 94.12 215 VAL B CA 1
ATOM 4835 C C . VAL B 1 215 ? 18.562 27.75 2.746 1 94.12 215 VAL B C 1
ATOM 4837 O O . VAL B 1 215 ? 17.516 28.312 2.387 1 94.12 215 VAL B O 1
ATOM 4840 N N . ASP B 1 216 ? 19 26.672 2.158 1 94.81 216 ASP B N 1
ATOM 4841 C CA . ASP B 1 216 ? 18.156 25.891 1.261 1 94.81 216 ASP B CA 1
ATOM 4842 C C . ASP B 1 216 ? 16.953 25.312 2.002 1 94.81 216 ASP B C 1
ATOM 4844 O O . ASP B 1 216 ? 17.094 24.734 3.08 1 94.81 216 ASP B O 1
ATOM 4848 N N . LEU B 1 217 ? 15.797 25.438 1.458 1 95.62 217 LEU B N 1
ATOM 4849 C CA . LEU B 1 217 ? 14.562 25.125 2.178 1 95.62 217 LEU B CA 1
ATOM 4850 C C . LEU B 1 217 ? 14.195 23.656 2.025 1 95.62 217 LEU B C 1
ATOM 4852 O O . LEU B 1 217 ? 13.336 23.141 2.748 1 95.62 217 LEU B O 1
ATOM 4856 N N . ILE B 1 218 ? 14.805 22.953 1.147 1 93.44 218 ILE B N 1
ATOM 4857 C CA . ILE B 1 218 ? 14.57 21.531 0.934 1 93.44 218 ILE B CA 1
ATOM 4858 C C . ILE B 1 218 ? 15.648 20.703 1.639 1 93.44 218 ILE B C 1
ATOM 4860 O O . ILE B 1 218 ? 15.359 19.672 2.248 1 93.44 218 ILE B O 1
ATOM 4864 N N . ASP B 1 219 ? 16.844 21.156 1.513 1 92.75 219 ASP B N 1
ATOM 4865 C CA . ASP B 1 219 ? 18 20.578 2.189 1 92.75 219 ASP B CA 1
ATOM 4866 C C . ASP B 1 219 ? 18.766 21.641 2.963 1 92.75 219 ASP B C 1
ATOM 4868 O O . ASP B 1 219 ? 19.797 22.141 2.488 1 92.75 219 ASP B O 1
ATOM 4872 N N . PRO B 1 220 ? 18.422 21.828 4.156 1 93.44 220 PRO B N 1
ATOM 4873 C CA . PRO B 1 220 ? 19.016 22.938 4.918 1 93.44 220 PRO B CA 1
ATOM 4874 C C . PRO B 1 220 ? 20.5 22.734 5.188 1 93.44 220 PRO B C 1
ATOM 4876 O O . PRO B 1 220 ? 21.203 23.688 5.543 1 93.44 220 PRO B O 1
ATOM 4879 N N . SER B 1 221 ? 20.984 21.562 5.051 1 89.81 221 SER B N 1
ATOM 4880 C CA . SER B 1 221 ? 22.391 21.281 5.332 1 89.81 221 SER B CA 1
ATOM 4881 C C . SER B 1 221 ? 23.281 21.594 4.133 1 89.81 221 SER B C 1
ATOM 4883 O O . SER B 1 221 ? 24.5 21.594 4.238 1 89.81 221 SER B O 1
ATOM 4885 N N . LYS B 1 222 ? 22.641 21.906 3.049 1 89 222 LYS B N 1
ATOM 4886 C CA . LYS B 1 222 ? 23.406 22.266 1.86 1 89 222 LYS B CA 1
ATOM 4887 C C . LYS B 1 222 ? 24.25 23.516 2.098 1 89 222 LYS B C 1
ATOM 4889 O O . LYS B 1 222 ? 23.734 24.531 2.576 1 89 222 LYS B O 1
ATOM 4894 N N . LYS B 1 223 ? 25.562 23.547 1.723 1 83 223 LYS B N 1
ATOM 4895 C CA . LYS B 1 223 ? 26.484 24.641 2.006 1 83 223 LYS B CA 1
ATOM 4896 C C . LYS B 1 223 ? 26.25 25.828 1.073 1 83 223 LYS B C 1
ATOM 4898 O O . LYS B 1 223 ? 26.312 26.969 1.5 1 83 223 LYS B O 1
ATOM 4903 N N . LYS B 1 224 ? 25.938 25.516 -0.171 1 86.62 224 LYS B N 1
ATOM 4904 C CA . LYS B 1 224 ? 25.734 26.578 -1.149 1 86.62 224 LYS B CA 1
ATOM 4905 C C . LYS B 1 224 ? 24.25 26.828 -1.378 1 86.62 224 LYS B C 1
ATOM 4907 O O . LYS B 1 224 ? 23.484 25.906 -1.65 1 86.62 224 LYS B O 1
ATOM 4912 N N . PRO B 1 225 ? 23.875 28.062 -1.234 1 83.94 225 PRO B N 1
ATOM 4913 C CA . PRO B 1 225 ? 22.469 28.391 -1.484 1 83.94 225 PRO B CA 1
ATOM 4914 C C . PRO B 1 225 ? 22.047 28.078 -2.918 1 83.94 225 PRO B C 1
ATOM 4916 O O . PRO B 1 225 ? 22.875 28.125 -3.836 1 83.94 225 PRO B O 1
ATOM 4919 N N . SER B 1 226 ? 20.828 27.734 -3.055 1 86.12 226 SER B N 1
ATOM 4920 C CA . SER B 1 226 ? 20.234 27.469 -4.363 1 86.12 226 SER B CA 1
ATOM 4921 C C . SER B 1 226 ? 19.078 28.406 -4.645 1 86.12 226 SER B C 1
ATOM 4923 O O . SER B 1 226 ? 18.844 29.359 -3.898 1 86.12 226 SER B O 1
ATOM 4925 N N . LYS B 1 227 ? 18.391 28.188 -5.82 1 87.5 227 LYS B N 1
ATOM 4926 C CA . LYS B 1 227 ? 17.203 28.953 -6.18 1 87.5 227 LYS B CA 1
ATOM 4927 C C . LYS B 1 227 ? 16.047 28.656 -5.227 1 87.5 227 LYS B C 1
ATOM 4929 O O . LYS B 1 227 ? 15.062 29.391 -5.199 1 87.5 227 LYS B O 1
ATOM 4934 N N . ARG B 1 228 ? 16.266 27.703 -4.34 1 92.19 228 ARG B N 1
ATOM 4935 C CA . ARG B 1 228 ? 15.25 27.297 -3.373 1 92.19 228 ARG B CA 1
ATOM 4936 C C . ARG B 1 228 ? 15.641 27.719 -1.959 1 92.19 228 ARG B C 1
ATOM 4938 O O . ARG B 1 228 ? 15.266 27.047 -0.986 1 92.19 228 ARG B O 1
ATOM 4945 N N . SER B 1 229 ? 16.406 28.766 -1.864 1 95.19 229 SER B N 1
ATOM 4946 C CA . SER B 1 229 ? 16.891 29.219 -0.569 1 95.19 229 SER B CA 1
ATOM 4947 C C . SER B 1 229 ? 16.156 30.484 -0.112 1 95.19 229 SER B C 1
ATOM 4949 O O . SER B 1 229 ? 15.531 31.172 -0.921 1 95.19 229 SER B O 1
ATOM 4951 N N . ALA B 1 230 ? 16.188 30.688 1.177 1 96.5 230 ALA B N 1
ATOM 4952 C CA . ALA B 1 230 ? 15.648 31.906 1.8 1 96.5 230 ALA B CA 1
ATOM 4953 C C . ALA B 1 230 ? 16.547 32.375 2.934 1 96.5 230 ALA B C 1
ATOM 4955 O O . ALA B 1 230 ? 17.391 31.625 3.426 1 96.5 230 ALA B O 1
ATOM 4956 N N . HIS B 1 231 ? 16.422 33.688 3.266 1 95.94 231 HIS B N 1
ATOM 4957 C CA . HIS B 1 231 ? 17.172 34.25 4.379 1 95.94 231 HIS B CA 1
ATOM 4958 C C . HIS B 1 231 ? 16.469 34 5.707 1 95.94 231 HIS B C 1
ATOM 4960 O O . HIS B 1 231 ? 15.477 34.656 6.031 1 95.94 231 HIS B O 1
ATOM 4966 N N . LEU B 1 232 ? 17.109 33.125 6.484 1 96.88 232 LEU B N 1
ATOM 4967 C CA . LEU B 1 232 ? 16.484 32.719 7.742 1 96.88 232 LEU B CA 1
ATOM 4968 C C . LEU B 1 232 ? 17.141 33.438 8.922 1 96.88 232 LEU B C 1
ATOM 4970 O O . LEU B 1 232 ? 18.312 33.812 8.844 1 96.88 232 LEU B O 1
ATOM 4974 N N . THR B 1 233 ? 16.375 33.656 9.945 1 96.81 233 THR B N 1
ATOM 4975 C CA . THR B 1 233 ? 16.859 34.125 11.242 1 96.81 233 THR B CA 1
ATOM 4976 C C . THR B 1 233 ? 16.828 33 12.266 1 96.81 233 THR B C 1
ATOM 4978 O O . THR B 1 233 ? 15.836 32.25 12.359 1 96.81 233 THR B O 1
ATOM 4981 N N . ALA B 1 234 ? 17.859 32.844 13.031 1 94.75 234 ALA B N 1
ATOM 4982 C CA . ALA B 1 234 ? 17.984 31.75 13.984 1 94.75 234 ALA B CA 1
ATOM 4983 C C . ALA B 1 234 ? 16.969 31.891 15.117 1 94.75 234 ALA B C 1
ATOM 4985 O O . ALA B 1 234 ? 16.703 33 15.602 1 94.75 234 ALA B O 1
ATOM 4986 N N . LEU B 1 235 ? 16.438 30.781 15.523 1 94.5 235 LEU B N 1
ATOM 4987 C CA . LEU B 1 235 ? 15.609 30.719 16.719 1 94.5 235 LEU B CA 1
ATOM 4988 C C . LEU B 1 235 ? 16.406 31.078 17.969 1 94.5 235 LEU B C 1
ATOM 4990 O O . LEU B 1 235 ? 17.469 30.5 18.219 1 94.5 235 LEU B O 1
ATOM 4994 N N . PRO B 1 236 ? 15.93 32.031 18.734 1 93.25 236 PRO B N 1
ATOM 4995 C CA . PRO B 1 236 ? 16.656 32.406 19.953 1 93.25 236 PRO B CA 1
ATOM 4996 C C . PRO B 1 236 ? 16.859 31.219 20.906 1 93.25 236 PRO B C 1
ATOM 4998 O O . PRO B 1 236 ? 15.961 30.391 21.062 1 93.25 236 PRO B O 1
ATOM 5001 N N . ASN B 1 237 ? 17.922 31.219 21.672 1 90.38 237 ASN B N 1
ATOM 5002 C CA . ASN B 1 237 ? 18.312 30.125 22.547 1 90.38 237 ASN B CA 1
ATOM 5003 C C . ASN B 1 237 ? 17.391 30 23.75 1 90.38 237 ASN B C 1
ATOM 5005 O O . ASN B 1 237 ? 17.391 28.969 24.422 1 90.38 237 ASN B O 1
ATOM 5009 N N . GLU B 1 238 ? 16.672 31.031 23.984 1 92.06 238 GLU B N 1
ATOM 5010 C CA . GLU B 1 238 ? 15.75 31.016 25.109 1 92.06 238 GLU B CA 1
ATOM 5011 C C . GLU B 1 238 ? 14.578 30.062 24.844 1 92.06 238 GLU B C 1
ATOM 5013 O O . GLU B 1 238 ? 13.867 29.672 25.781 1 92.06 238 GLU B O 1
ATOM 5018 N N . TYR B 1 239 ? 14.352 29.719 23.578 1 94.56 239 TYR B N 1
ATOM 5019 C CA . TYR B 1 239 ? 13.289 28.781 23.234 1 94.56 239 TYR B CA 1
ATOM 5020 C C . TYR B 1 239 ? 13.812 27.344 23.234 1 94.56 239 TYR B C 1
ATOM 5022 O O . TYR B 1 239 ? 14.969 27.109 22.891 1 94.56 239 TYR B O 1
ATOM 5030 N N . PRO B 1 240 ? 12.945 26.406 23.625 1 93.94 240 PRO B N 1
ATOM 5031 C CA . PRO B 1 240 ? 13.336 25.031 23.375 1 93.94 240 PRO B CA 1
ATOM 5032 C C . PRO B 1 240 ? 13.617 24.75 21.906 1 93.94 240 PRO B C 1
ATOM 5034 O O . PRO B 1 240 ? 12.93 25.281 21.031 1 93.94 240 PRO B O 1
ATOM 5037 N N . PRO B 1 241 ? 14.578 23.906 21.656 1 93.31 241 PRO B N 1
ATOM 5038 C CA . PRO B 1 241 ? 14.875 23.625 20.25 1 93.31 241 PRO B CA 1
ATOM 5039 C C . PRO B 1 241 ? 13.719 22.922 19.531 1 93.31 241 PRO B C 1
ATOM 5041 O O . PRO B 1 241 ? 13.008 22.125 20.156 1 93.31 241 PRO B O 1
ATOM 5044 N N . LEU B 1 242 ? 13.617 23.156 18.281 1 94.12 242 LEU B N 1
ATOM 5045 C CA . LEU B 1 242 ? 12.648 22.422 17.469 1 94.12 242 LEU B CA 1
ATOM 5046 C C . LEU B 1 242 ? 13.266 21.172 16.875 1 94.12 242 LEU B C 1
ATOM 5048 O O . LEU B 1 242 ? 13.359 21.047 15.648 1 94.12 242 LEU B O 1
ATOM 5052 N N . SER B 1 243 ? 13.633 20.266 17.781 1 94 243 SER B N 1
ATOM 5053 C CA . SER B 1 243 ? 14.133 18.953 17.422 1 94 243 SER B CA 1
ATOM 5054 C C . SER B 1 243 ? 13.016 18.047 16.922 1 94 243 SER B C 1
ATOM 5056 O O . SER B 1 243 ? 11.836 18.375 17.047 1 94 243 SER B O 1
ATOM 5058 N N . HIS B 1 244 ? 13.375 16.953 16.359 1 96.12 244 HIS B N 1
ATOM 5059 C CA . HIS B 1 244 ? 12.398 15.945 15.961 1 96.12 244 HIS B CA 1
ATOM 5060 C C . HIS B 1 244 ? 11.492 15.562 17.125 1 96.12 244 HIS B C 1
ATOM 5062 O O . HIS B 1 244 ? 10.281 15.43 16.969 1 96.12 244 HIS B O 1
ATOM 5068 N N . GLU B 1 245 ? 12.094 15.461 18.25 1 95.25 245 GLU B N 1
ATOM 5069 C CA . GLU B 1 245 ? 11.344 15.062 19.438 1 95.25 245 GLU B CA 1
ATOM 5070 C C . GLU B 1 245 ? 10.297 16.109 19.812 1 95.25 245 GLU B C 1
ATOM 5072 O O . GLU B 1 245 ? 9.133 15.781 20.047 1 95.25 245 GLU B O 1
ATOM 5077 N N . ASN B 1 246 ? 10.734 17.359 19.828 1 95.25 246 ASN B N 1
ATOM 5078 C CA . ASN B 1 246 ? 9.82 18.422 20.234 1 95.25 246 ASN B CA 1
ATOM 5079 C C . ASN B 1 246 ? 8.758 18.688 19.188 1 95.25 246 ASN B C 1
ATOM 5081 O O . ASN B 1 246 ? 7.609 19 19.516 1 95.25 246 ASN B O 1
ATOM 5085 N N . VAL B 1 247 ? 9.125 18.562 17.906 1 97.38 247 VAL B N 1
ATOM 5086 C CA . VAL B 1 247 ? 8.141 18.688 16.828 1 97.38 247 VAL B CA 1
ATOM 5087 C C . VAL B 1 247 ? 7.137 17.547 16.906 1 97.38 247 VAL B C 1
ATOM 5089 O O . VAL B 1 247 ? 5.938 17.75 16.703 1 97.38 247 VAL B O 1
ATOM 5092 N N . ARG B 1 248 ? 7.594 16.375 17.188 1 97.5 248 ARG B N 1
ATOM 5093 C CA . ARG B 1 248 ? 6.699 15.227 17.344 1 97.5 248 ARG B CA 1
ATOM 5094 C C . ARG B 1 248 ? 5.703 15.461 18.469 1 97.5 248 ARG B C 1
ATOM 5096 O O . ARG B 1 248 ? 4.527 15.109 18.359 1 97.5 248 ARG B O 1
ATOM 5103 N N . ARG B 1 249 ? 6.137 16.062 19.578 1 97.38 249 ARG B N 1
ATOM 5104 C CA . ARG B 1 249 ? 5.285 16.328 20.734 1 97.38 249 ARG B CA 1
ATOM 5105 C C . ARG B 1 249 ? 4.152 17.281 20.375 1 97.38 249 ARG B C 1
ATOM 5107 O O . ARG B 1 249 ? 3.098 17.266 21.016 1 97.38 249 ARG B O 1
ATOM 5114 N N . LEU B 1 250 ? 4.391 18.062 19.375 1 98.31 250 LEU B N 1
ATOM 5115 C CA . LEU B 1 250 ? 3.391 19.031 18.938 1 98.31 250 LEU B CA 1
ATOM 5116 C C . LEU B 1 250 ? 2.201 18.328 18.281 1 98.31 250 LEU B C 1
ATOM 5118 O O . LEU B 1 250 ? 1.079 18.844 18.328 1 98.31 250 LEU B O 1
ATOM 5122 N N . PHE B 1 251 ? 2.402 17.078 17.734 1 98.62 251 PHE B N 1
ATOM 5123 C CA . PHE B 1 251 ? 1.364 16.5 16.875 1 98.62 251 PHE B CA 1
ATOM 5124 C C . PHE B 1 251 ? 0.948 15.133 17.391 1 98.62 251 PHE B C 1
ATOM 5126 O O . PHE B 1 251 ? -0.192 14.711 17.188 1 98.62 251 PHE B O 1
ATOM 5133 N N . HIS B 1 252 ? 1.801 14.414 18.062 1 98.25 252 HIS B N 1
ATOM 5134 C CA . HIS B 1 252 ? 1.589 13.008 18.375 1 98.25 252 HIS B CA 1
ATOM 5135 C C . HIS B 1 252 ? 0.525 12.836 19.453 1 98.25 252 HIS B C 1
ATOM 5137 O O . HIS B 1 252 ? 0.539 13.547 20.453 1 98.25 252 HIS B O 1
ATOM 5143 N N . ARG B 1 253 ? -0.372 11.992 19.266 1 97.44 253 ARG B N 1
ATOM 5144 C CA . ARG B 1 253 ? -1.39 11.547 20.219 1 97.44 253 ARG B CA 1
ATOM 5145 C C . ARG B 1 253 ? -1.507 10.031 20.219 1 97.44 253 ARG B C 1
ATOM 5147 O O . ARG B 1 253 ? -1.101 9.367 19.266 1 97.44 253 ARG B O 1
ATOM 5154 N N . PRO B 1 254 ? -2.084 9.477 21.266 1 96.56 254 PRO B N 1
ATOM 5155 C CA . PRO B 1 254 ? -2.324 8.031 21.266 1 96.56 254 PRO B CA 1
ATOM 5156 C C . PRO B 1 254 ? -3.145 7.574 20.062 1 96.56 254 PRO B C 1
ATOM 5158 O O . PRO B 1 254 ? -2.953 6.461 19.562 1 96.56 254 PRO B O 1
ATOM 5161 N N . TYR B 1 255 ? -4.035 8.445 19.547 1 97.38 255 TYR B N 1
ATOM 5162 C CA . TYR B 1 255 ? -4.887 8.07 18.422 1 97.38 255 TYR B CA 1
ATOM 5163 C C . TYR B 1 255 ? -4.328 8.617 17.109 1 97.38 255 TYR B C 1
ATOM 5165 O O . TYR B 1 255 ? -4.914 8.414 16.047 1 97.38 255 TYR B O 1
ATOM 5173 N N . PHE B 1 256 ? -3.225 9.273 17.188 1 98.31 256 PHE B N 1
ATOM 5174 C CA . PHE B 1 256 ? -2.6 9.898 16.031 1 98.31 256 PHE B CA 1
ATOM 5175 C C . PHE B 1 256 ? -1.082 9.758 16.094 1 98.31 256 PHE B C 1
ATOM 5177 O O . PHE B 1 256 ? -0.391 10.648 16.594 1 98.31 256 PHE B O 1
ATOM 5184 N N . HIS B 1 257 ? -0.559 8.648 15.531 1 98.44 257 HIS B N 1
ATOM 5185 C CA . HIS B 1 257 ? 0.867 8.359 15.609 1 98.44 257 HIS B CA 1
ATOM 5186 C C . HIS B 1 257 ? 1.653 9.156 14.578 1 98.44 257 HIS B C 1
ATOM 5188 O O . HIS B 1 257 ? 1.271 9.203 13.406 1 98.44 257 HIS B O 1
ATOM 5194 N N . VAL B 1 258 ? 2.711 9.773 15 1 98.06 258 VAL B N 1
ATOM 5195 C CA . VAL B 1 258 ? 3.504 10.633 14.141 1 98.06 258 VAL B CA 1
ATOM 5196 C C . VAL B 1 258 ? 4.871 10 13.883 1 98.06 258 VAL B C 1
ATOM 5198 O O . VAL B 1 258 ? 5.57 9.625 14.828 1 98.06 258 VAL B O 1
ATOM 5201 N N . HIS B 1 259 ? 5.234 9.836 12.641 1 97.44 259 HIS B N 1
ATOM 5202 C CA . HIS B 1 259 ? 6.602 9.539 12.234 1 97.44 259 HIS B CA 1
ATOM 5203 C C . HIS B 1 259 ? 7.281 10.773 11.656 1 97.44 259 HIS B C 1
ATOM 5205 O O . HIS B 1 259 ? 6.75 11.414 10.75 1 97.44 259 HIS B O 1
ATOM 5211 N N . ILE B 1 260 ? 8.445 11.078 12.188 1 97.62 260 ILE B N 1
ATOM 5212 C CA . ILE B 1 260 ? 9.164 12.258 11.742 1 97.62 260 ILE B CA 1
ATOM 5213 C C . ILE B 1 260 ? 10.289 11.852 10.789 1 97.62 260 ILE B C 1
ATOM 5215 O O . ILE B 1 260 ? 11.023 10.898 11.062 1 97.62 260 ILE B O 1
ATOM 5219 N N . VAL B 1 261 ? 10.391 12.508 9.656 1 97.69 261 VAL B N 1
ATOM 5220 C CA . VAL B 1 261 ? 11.469 12.312 8.695 1 97.69 261 VAL B CA 1
ATOM 5221 C C . VAL B 1 261 ? 12.094 13.656 8.336 1 97.69 261 VAL B C 1
ATOM 5223 O O . VAL B 1 261 ? 11.617 14.703 8.773 1 97.69 261 VAL B O 1
ATOM 5226 N N . ASN B 1 262 ? 13.195 13.672 7.555 1 97.19 262 ASN B N 1
ATOM 5227 C CA . ASN B 1 262 ? 13.852 14.891 7.102 1 97.19 262 ASN B CA 1
ATOM 5228 C C . ASN B 1 262 ? 13.422 15.266 5.688 1 97.19 262 ASN B C 1
ATOM 5230 O O . ASN B 1 262 ? 13.789 16.328 5.184 1 97.19 262 ASN B O 1
ATOM 5234 N N . ASP B 1 263 ? 12.586 14.422 5.059 1 97.5 263 ASP B N 1
ATOM 5235 C CA . ASP B 1 263 ? 12.312 14.453 3.625 1 97.5 263 ASP B CA 1
ATOM 5236 C C . ASP B 1 263 ? 11.102 15.328 3.312 1 97.5 263 ASP B C 1
ATOM 5238 O O . ASP B 1 263 ? 10.062 14.828 2.883 1 97.5 263 ASP B O 1
ATOM 5242 N N . VAL B 1 264 ? 11.32 16.641 3.309 1 97.38 264 VAL B N 1
ATOM 5243 C CA . VAL B 1 264 ? 10.234 17.594 3.08 1 97.38 264 VAL B CA 1
ATOM 5244 C C . VAL B 1 264 ? 9.703 17.438 1.657 1 97.38 264 VAL B C 1
ATOM 5246 O O . VAL B 1 264 ? 8.484 17.469 1.434 1 97.38 264 VAL B O 1
ATOM 5249 N N . ALA B 1 265 ? 10.57 17.266 0.737 1 96.88 265 ALA B N 1
ATOM 5250 C CA . ALA B 1 265 ? 10.156 17.109 -0.655 1 96.88 265 ALA B CA 1
ATOM 5251 C C . ALA B 1 265 ? 9.289 15.875 -0.832 1 96.88 265 ALA B C 1
ATOM 5253 O O . ALA B 1 265 ? 8.211 15.945 -1.435 1 96.88 265 ALA B O 1
ATOM 5254 N N . GLY B 1 266 ? 9.727 14.719 -0.307 1 98.06 266 GLY B N 1
ATOM 5255 C CA . GLY B 1 266 ? 8.977 13.477 -0.429 1 98.06 266 GLY B CA 1
ATOM 5256 C C . GLY B 1 266 ? 7.602 13.547 0.208 1 98.06 266 GLY B C 1
ATOM 5257 O O . GLY B 1 266 ? 6.613 13.109 -0.387 1 98.06 266 GLY B O 1
ATOM 5258 N N . VAL B 1 267 ? 7.559 14.086 1.391 1 98.31 267 VAL B N 1
ATOM 5259 C CA . VAL B 1 267 ? 6.297 14.195 2.117 1 98.31 267 VAL B CA 1
ATOM 5260 C C . VAL B 1 267 ? 5.34 15.109 1.36 1 98.31 267 VAL B C 1
ATOM 5262 O O . VAL B 1 267 ? 4.145 14.82 1.252 1 98.31 267 VAL B O 1
ATOM 5265 N N . SER B 1 268 ? 5.836 16.203 0.812 1 97.31 268 SER B N 1
ATOM 5266 C CA . SER B 1 268 ? 5.02 17.141 0.053 1 97.31 268 SER B CA 1
ATOM 5267 C C . SER B 1 268 ? 4.504 16.516 -1.237 1 97.31 268 SER B C 1
ATOM 5269 O O . SER B 1 268 ? 3.33 16.672 -1.58 1 97.31 268 SER B O 1
ATOM 5271 N N . LEU B 1 269 ? 5.355 15.812 -1.906 1 97 269 LEU B N 1
ATOM 5272 C CA . LEU B 1 269 ? 4.996 15.195 -3.18 1 97 269 LEU B CA 1
ATOM 5273 C C . LEU B 1 269 ? 4 14.055 -2.971 1 97 269 LEU B C 1
ATOM 5275 O O . LEU B 1 269 ? 3.111 13.844 -3.797 1 97 269 LEU B O 1
ATOM 5279 N N . GLY B 1 270 ? 4.191 13.273 -1.917 1 97.25 270 GLY B N 1
ATOM 5280 C CA . GLY B 1 270 ? 3.254 12.195 -1.618 1 97.25 270 GLY B CA 1
ATOM 5281 C C . GLY B 1 270 ? 1.812 12.664 -1.565 1 97.25 270 GLY B C 1
ATOM 5282 O O . GLY B 1 270 ? 0.947 12.102 -2.238 1 97.25 270 GLY B O 1
ATOM 5283 N N . GLY B 1 271 ? 1.601 13.734 -0.84 1 94.5 271 GLY B N 1
ATOM 5284 C CA . GLY B 1 271 ? 0.264 14.297 -0.719 1 94.5 271 GLY B CA 1
ATOM 5285 C C . GLY B 1 271 ? -0.256 14.883 -2.018 1 94.5 271 GLY B C 1
ATOM 5286 O O . GLY B 1 271 ? -1.455 14.82 -2.297 1 94.5 271 GLY B O 1
ATOM 5287 N N . ALA B 1 272 ? 0.588 15.398 -2.791 1 93.75 272 ALA B N 1
ATOM 5288 C CA . ALA B 1 272 ? 0.187 16.141 -3.982 1 93.75 272 ALA B CA 1
ATOM 5289 C C . ALA B 1 272 ? -0.168 15.188 -5.125 1 93.75 272 ALA B C 1
ATOM 5291 O O . ALA B 1 272 ? -1.083 15.469 -5.906 1 93.75 272 ALA B O 1
ATOM 5292 N N . LEU B 1 273 ? 0.516 14.07 -5.258 1 97.56 273 LEU B N 1
ATOM 5293 C CA . LEU B 1 273 ? 0.442 13.234 -6.453 1 97.56 273 LEU B CA 1
ATOM 5294 C C . LEU B 1 273 ? -0.57 12.109 -6.27 1 97.56 273 LEU B C 1
ATOM 5296 O O . LEU B 1 273 ? -1.031 11.516 -7.25 1 97.56 273 LEU B O 1
ATOM 5300 N N . LYS B 1 274 ? -0.922 11.781 -5.047 1 97.62 274 LYS B N 1
ATOM 5301 C CA . LYS B 1 274 ? -1.749 10.617 -4.746 1 97.62 274 LYS B CA 1
ATOM 5302 C C . LYS B 1 274 ? -3.115 10.719 -5.418 1 97.62 274 LYS B C 1
ATOM 5304 O O . LYS B 1 274 ? -3.719 9.703 -5.77 1 97.62 274 LYS B O 1
ATOM 5309 N N . ASN B 1 275 ? -3.594 11.969 -5.66 1 96.5 275 ASN B N 1
ATOM 5310 C CA . ASN B 1 275 ? -4.93 12.164 -6.215 1 96.5 275 ASN B CA 1
ATOM 5311 C C . ASN B 1 275 ? -5.004 11.719 -7.672 1 96.5 275 ASN B C 1
ATOM 5313 O O . ASN B 1 275 ? -6.066 11.32 -8.148 1 96.5 275 ASN B O 1
ATOM 5317 N N . ILE B 1 276 ? -3.883 11.797 -8.406 1 98.25 276 ILE B N 1
ATOM 5318 C CA . ILE B 1 276 ? -3.846 11.273 -9.766 1 98.25 276 ILE B CA 1
ATOM 5319 C C . ILE B 1 276 ? -4.047 9.758 -9.742 1 98.25 276 ILE B C 1
ATOM 5321 O O . ILE B 1 276 ? -4.793 9.211 -10.555 1 98.25 276 ILE B O 1
ATOM 5325 N N . ILE B 1 277 ? -3.406 9.102 -8.805 1 98.81 277 ILE B N 1
ATOM 5326 C CA . ILE B 1 277 ? -3.508 7.656 -8.648 1 98.81 277 ILE B CA 1
ATOM 5327 C C . ILE B 1 277 ? -4.941 7.277 -8.281 1 98.81 277 ILE B C 1
ATOM 5329 O O . ILE B 1 277 ? -5.469 6.277 -8.773 1 98.81 277 ILE B O 1
ATOM 5333 N N . ALA B 1 278 ? -5.547 8.125 -7.461 1 98.62 278 ALA B N 1
ATOM 5334 C CA . ALA B 1 278 ? -6.926 7.875 -7.039 1 98.62 278 ALA B CA 1
ATOM 5335 C C . ALA B 1 278 ? -7.875 7.918 -8.234 1 98.62 278 ALA B C 1
ATOM 5337 O O . ALA B 1 278 ? -8.844 7.152 -8.289 1 98.62 278 ALA B O 1
ATOM 5338 N N . LEU B 1 279 ? -7.637 8.836 -9.172 1 98.56 279 LEU B N 1
ATOM 5339 C CA . LEU B 1 279 ? -8.438 8.859 -10.391 1 98.56 279 LEU B CA 1
ATOM 5340 C C . LEU B 1 279 ? -8.289 7.547 -11.156 1 98.56 279 LEU B C 1
ATOM 5342 O O . LEU B 1 279 ? -9.289 6.941 -11.555 1 98.56 279 LEU B O 1
ATOM 5346 N N . ALA B 1 280 ? -7.07 7.117 -11.328 1 98.81 280 ALA B N 1
ATOM 5347 C CA . ALA B 1 280 ? -6.801 5.879 -12.055 1 98.81 280 ALA B CA 1
ATOM 5348 C C . ALA B 1 280 ? -7.484 4.691 -11.383 1 98.81 280 ALA B C 1
ATOM 5350 O O . ALA B 1 280 ? -8.07 3.842 -12.055 1 98.81 280 ALA B O 1
ATOM 5351 N N . ALA B 1 281 ? -7.367 4.605 -10.062 1 98.75 281 ALA B N 1
ATOM 5352 C CA . ALA B 1 281 ? -8.016 3.537 -9.305 1 98.75 281 ALA B CA 1
ATOM 5353 C C . ALA B 1 281 ? -9.531 3.578 -9.484 1 98.75 281 ALA B C 1
ATOM 5355 O O . ALA B 1 281 ? -10.172 2.533 -9.594 1 98.75 281 ALA B O 1
ATOM 5356 N N . GLY B 1 282 ? -10.078 4.82 -9.484 1 98.69 282 GLY B N 1
ATOM 5357 C CA . GLY B 1 282 ? -11.508 4.969 -9.727 1 98.69 282 GLY B CA 1
ATOM 5358 C C . GLY B 1 282 ? -11.938 4.48 -11.094 1 98.69 282 GLY B C 1
ATOM 5359 O O . GLY B 1 282 ? -12.992 3.855 -11.234 1 98.69 282 GLY B O 1
ATOM 5360 N N . PHE B 1 283 ? -11.117 4.762 -12.109 1 98.69 283 PHE B N 1
ATOM 5361 C CA . PHE B 1 283 ? -11.414 4.32 -13.469 1 98.69 283 PHE B CA 1
ATOM 5362 C C . PHE B 1 283 ? -11.523 2.801 -13.531 1 98.69 283 PHE B C 1
ATOM 5364 O O . PHE B 1 283 ? -12.516 2.266 -14.031 1 98.69 283 PHE B O 1
ATOM 5371 N N . VAL B 1 284 ? -10.57 2.061 -12.945 1 98.31 284 VAL B N 1
ATOM 5372 C CA . VAL B 1 284 ? -10.555 0.609 -13.094 1 98.31 284 VAL B CA 1
ATOM 5373 C C . VAL B 1 284 ? -11.641 -0.01 -12.211 1 98.31 284 VAL B C 1
ATOM 5375 O O . VAL B 1 284 ? -12.227 -1.032 -12.57 1 98.31 284 VAL B O 1
ATOM 5378 N N . ASP B 1 285 ? -11.875 0.618 -11.109 1 97.88 285 ASP B N 1
ATOM 5379 C CA . ASP B 1 285 ? -12.969 0.15 -10.266 1 97.88 285 ASP B CA 1
ATOM 5380 C C . ASP B 1 285 ? -14.32 0.343 -10.961 1 97.88 285 ASP B C 1
ATOM 5382 O O . ASP B 1 285 ? -15.203 -0.507 -10.859 1 97.88 285 ASP B O 1
ATOM 5386 N N . GLY B 1 286 ? -14.484 1.423 -11.602 1 98.25 286 GLY B N 1
ATOM 5387 C CA . GLY B 1 286 ? -15.703 1.701 -12.336 1 98.25 286 GLY B CA 1
ATOM 5388 C C . GLY B 1 286 ? -15.953 0.721 -13.469 1 98.25 286 GLY B C 1
ATOM 5389 O O . GLY B 1 286 ? -17.094 0.479 -13.844 1 98.25 286 GLY B O 1
ATOM 5390 N N . LEU B 1 287 ? -14.891 0.173 -14.008 1 98.38 287 LEU B N 1
ATOM 5391 C CA . LEU B 1 287 ? -14.984 -0.83 -15.062 1 98.38 287 LEU B CA 1
ATOM 5392 C C . LEU B 1 287 ? -15.414 -2.18 -14.5 1 98.38 287 LEU B C 1
ATOM 5394 O O . LEU B 1 287 ? -15.719 -3.105 -15.25 1 98.38 287 LEU B O 1
ATOM 5398 N N . GLY B 1 288 ? -15.398 -2.291 -13.164 1 97.75 288 GLY B N 1
ATOM 5399 C CA . GLY B 1 288 ? -15.727 -3.559 -12.531 1 97.75 288 GLY B CA 1
ATOM 5400 C C . GLY B 1 288 ? -14.586 -4.559 -12.578 1 97.75 288 GLY B C 1
ATOM 5401 O O . GLY B 1 288 ? -14.82 -5.77 -12.609 1 97.75 288 GLY B O 1
ATOM 5402 N N . TRP B 1 289 ? -13.367 -4.109 -12.617 1 97.69 289 TRP B N 1
ATOM 5403 C CA . TRP B 1 289 ? -12.227 -5.004 -12.789 1 97.69 289 TRP B CA 1
ATOM 5404 C C . TRP B 1 289 ? -11.781 -5.582 -11.445 1 97.69 289 TRP B C 1
ATOM 5406 O O . TRP B 1 289 ? -10.984 -6.52 -11.398 1 97.69 289 TRP B O 1
ATOM 5416 N N . GLY B 1 290 ? -12.266 -5.07 -10.359 1 96 290 GLY B N 1
ATOM 5417 C CA . GLY B 1 290 ? -12.078 -5.699 -9.062 1 96 290 GLY B CA 1
ATOM 5418 C C . GLY B 1 290 ? -10.836 -5.219 -8.344 1 96 290 GLY B C 1
ATOM 5419 O O . GLY B 1 290 ? -10.273 -4.176 -8.688 1 96 290 GLY B O 1
ATOM 5420 N N . ASP B 1 291 ? -10.422 -5.949 -7.312 1 96.88 291 ASP B N 1
ATOM 5421 C CA . ASP B 1 291 ? -9.398 -5.516 -6.363 1 96.88 291 ASP B CA 1
ATOM 5422 C C . ASP B 1 291 ? -8 -5.727 -6.934 1 96.88 291 ASP B C 1
ATOM 5424 O O . ASP B 1 291 ? -7.074 -4.977 -6.613 1 96.88 291 ASP B O 1
ATOM 5428 N N . ASN B 1 292 ? -7.789 -6.723 -7.824 1 98.12 292 ASN B N 1
ATOM 5429 C CA . ASN B 1 292 ? -6.477 -6.93 -8.43 1 98.12 292 ASN B CA 1
ATOM 5430 C C . ASN B 1 292 ? -6.02 -5.703 -9.219 1 98.12 292 ASN B C 1
ATOM 5432 O O . ASN B 1 292 ? -4.898 -5.227 -9.031 1 98.12 292 ASN B O 1
ATOM 5436 N N . ALA B 1 293 ? -6.965 -5.246 -10.023 1 98.5 293 ALA B N 1
ATOM 5437 C CA . ALA B 1 293 ? -6.645 -4.113 -10.891 1 98.5 293 ALA B CA 1
ATOM 5438 C C . ALA B 1 293 ? -6.402 -2.85 -10.07 1 98.5 293 ALA B C 1
ATOM 5440 O O . ALA B 1 293 ? -5.473 -2.09 -10.352 1 98.5 293 ALA B O 1
ATOM 5441 N N . LYS B 1 294 ? -7.27 -2.674 -9.125 1 98.31 294 LYS B N 1
ATOM 5442 C CA . LYS B 1 294 ? -7.148 -1.506 -8.258 1 98.31 294 LYS B CA 1
ATOM 5443 C C . LYS B 1 294 ? -5.805 -1.492 -7.543 1 98.31 294 LYS B C 1
ATOM 5445 O O . LYS B 1 294 ? -5.133 -0.459 -7.488 1 98.31 294 LYS B O 1
ATOM 5450 N N . ALA B 1 295 ? -5.379 -2.637 -6.992 1 98.5 295 ALA B N 1
ATOM 5451 C CA . ALA B 1 295 ? -4.098 -2.756 -6.297 1 98.5 295 ALA B CA 1
ATOM 5452 C C . ALA B 1 295 ? -2.932 -2.547 -7.258 1 98.5 295 ALA B C 1
ATOM 5454 O O . ALA B 1 295 ? -1.924 -1.937 -6.895 1 98.5 295 ALA B O 1
ATOM 5455 N N . ALA B 1 296 ? -3.062 -3.023 -8.461 1 98.5 296 ALA B N 1
ATOM 5456 C CA . ALA B 1 296 ? -2.012 -2.871 -9.461 1 98.5 296 ALA B CA 1
ATOM 5457 C C . ALA B 1 296 ? -1.783 -1.401 -9.797 1 98.5 296 ALA B C 1
ATOM 5459 O O . ALA B 1 296 ? -0.641 -0.942 -9.859 1 98.5 296 ALA B O 1
ATOM 5460 N N . VAL B 1 297 ? -2.863 -0.722 -9.984 1 98.5 297 VAL B N 1
ATOM 5461 C CA . VAL B 1 297 ? -2.791 0.69 -10.344 1 98.5 297 VAL B CA 1
ATOM 5462 C C . VAL B 1 297 ? -2.184 1.487 -9.188 1 98.5 297 VAL B C 1
ATOM 5464 O O . VAL B 1 297 ? -1.386 2.4 -9.414 1 98.5 297 VAL B O 1
ATOM 5467 N N . MET B 1 298 ? -2.586 1.18 -8 1 98.75 298 MET B N 1
ATOM 5468 C CA . MET B 1 298 ? -2.006 1.842 -6.832 1 98.75 298 MET B CA 1
ATOM 5469 C C . MET B 1 298 ? -0.5 1.609 -6.77 1 98.75 298 MET B C 1
ATOM 5471 O O . MET B 1 298 ? 0.266 2.543 -6.527 1 98.75 298 MET B O 1
ATOM 5475 N N . ARG B 1 299 ? -0.092 0.376 -6.957 1 98.56 299 ARG B N 1
ATOM 5476 C CA . ARG B 1 299 ? 1.325 0.031 -6.914 1 98.56 299 ARG B CA 1
ATOM 5477 C C . ARG B 1 299 ? 2.111 0.806 -7.969 1 98.56 299 ARG B C 1
ATOM 5479 O O . ARG B 1 299 ? 3.137 1.418 -7.66 1 98.56 299 ARG B O 1
ATOM 5486 N N . VAL B 1 300 ? 1.63 0.806 -9.195 1 98.44 300 VAL B N 1
ATOM 5487 C CA . VAL B 1 300 ? 2.295 1.517 -10.289 1 98.44 300 VAL B CA 1
ATOM 5488 C C . VAL B 1 300 ? 2.363 3.008 -9.961 1 98.44 300 VAL B C 1
ATOM 5490 O O . VAL B 1 300 ? 3.387 3.654 -10.195 1 98.44 300 VAL B O 1
ATOM 5493 N N . GLY B 1 301 ? 1.271 3.52 -9.445 1 98.75 301 GLY B N 1
ATOM 5494 C CA . GLY B 1 301 ? 1.231 4.922 -9.062 1 98.75 301 GLY B CA 1
ATOM 5495 C C . GLY B 1 301 ? 2.268 5.281 -8.016 1 98.75 301 GLY B C 1
ATOM 5496 O O . GLY B 1 301 ? 2.934 6.312 -8.117 1 98.75 301 GLY B O 1
ATOM 5497 N N . ILE B 1 302 ? 2.412 4.457 -7.012 1 98.75 302 ILE B N 1
ATOM 5498 C CA . ILE B 1 302 ? 3.398 4.684 -5.961 1 98.75 302 ILE B CA 1
ATOM 5499 C C . ILE B 1 302 ? 4.801 4.703 -6.562 1 98.75 302 ILE B C 1
ATOM 5501 O O . ILE B 1 302 ? 5.625 5.547 -6.207 1 98.75 302 ILE B O 1
ATOM 5505 N N . LEU B 1 303 ? 5.059 3.812 -7.469 1 98.56 303 LEU B N 1
ATOM 5506 C CA . LEU B 1 303 ? 6.375 3.766 -8.094 1 98.56 303 LEU B CA 1
ATOM 5507 C C . LEU B 1 303 ? 6.617 5.008 -8.938 1 98.56 303 LEU B C 1
ATOM 5509 O O . LEU B 1 303 ? 7.754 5.484 -9.039 1 98.56 303 LEU B O 1
ATOM 5513 N N . GLU B 1 304 ? 5.551 5.512 -9.578 1 98.56 304 GLU B N 1
ATOM 5514 C CA . GLU B 1 304 ? 5.723 6.742 -10.344 1 98.56 304 GLU B CA 1
ATOM 5515 C C . GLU B 1 304 ? 5.922 7.945 -9.422 1 98.56 304 GLU B C 1
ATOM 5517 O O . GLU B 1 304 ? 6.613 8.898 -9.781 1 98.56 304 GLU B O 1
ATOM 5522 N N . MET B 1 305 ? 5.32 7.895 -8.211 1 98.31 305 MET B N 1
ATOM 5523 C CA . MET B 1 305 ? 5.629 8.914 -7.215 1 98.31 305 MET B CA 1
ATOM 5524 C C . MET B 1 305 ? 7.109 8.891 -6.852 1 98.31 305 MET B C 1
ATOM 5526 O O . MET B 1 305 ? 7.754 9.938 -6.785 1 98.31 305 MET B O 1
ATOM 5530 N N . VAL B 1 306 ? 7.617 7.688 -6.594 1 98.56 306 VAL B N 1
ATOM 5531 C CA . VAL B 1 306 ? 9.031 7.52 -6.281 1 98.56 306 VAL B CA 1
ATOM 5532 C C . VAL B 1 306 ? 9.883 8.102 -7.41 1 98.56 306 VAL B C 1
ATOM 5534 O O . VAL B 1 306 ? 10.797 8.891 -7.16 1 98.56 306 VAL B O 1
ATOM 5537 N N . LYS B 1 307 ? 9.555 7.707 -8.625 1 98.38 307 LYS B N 1
ATOM 5538 C CA . LYS B 1 307 ? 10.312 8.156 -9.789 1 98.38 307 LYS B CA 1
ATOM 5539 C C . LYS B 1 307 ? 10.258 9.68 -9.922 1 98.38 307 LYS B C 1
ATOM 5541 O O . LYS B 1 307 ? 11.273 10.312 -10.234 1 98.38 307 LYS B O 1
ATOM 5546 N N . PHE B 1 308 ? 9.102 10.234 -9.742 1 97.88 308 PHE B N 1
ATOM 5547 C CA . PHE B 1 308 ? 8.922 11.68 -9.82 1 97.88 308 PHE B CA 1
ATOM 5548 C C . PHE B 1 308 ? 9.797 12.383 -8.789 1 97.88 308 PHE B C 1
ATOM 5550 O O . PHE B 1 308 ? 10.492 13.352 -9.109 1 97.88 308 PHE B O 1
ATOM 5557 N N . GLY B 1 309 ? 9.773 11.945 -7.547 1 97.5 309 GLY B N 1
ATOM 5558 C CA . GLY B 1 309 ? 10.609 12.508 -6.5 1 97.5 309 GLY B CA 1
ATOM 5559 C C . GLY B 1 309 ? 12.094 12.422 -6.809 1 97.5 309 GLY B C 1
ATOM 5560 O O . GLY B 1 309 ? 12.828 13.398 -6.664 1 97.5 309 GLY B O 1
ATOM 5561 N N . LYS B 1 310 ? 12.508 11.234 -7.289 1 97.56 310 LYS B N 1
ATOM 5562 C CA . LYS B 1 310 ? 13.922 11.016 -7.594 1 97.56 310 LYS B CA 1
ATOM 5563 C C . LYS B 1 310 ? 14.359 11.852 -8.789 1 97.56 310 LYS B C 1
ATOM 5565 O O . LYS B 1 310 ? 15.484 12.359 -8.82 1 97.56 310 LYS B O 1
ATOM 5570 N N . ALA B 1 311 ? 13.484 12.008 -9.742 1 96.62 311 ALA B N 1
ATOM 5571 C CA . ALA B 1 311 ? 13.828 12.719 -10.969 1 96.62 311 ALA B CA 1
ATOM 5572 C C . ALA B 1 311 ? 13.953 14.219 -10.711 1 96.62 311 ALA B C 1
ATOM 5574 O O . ALA B 1 311 ? 14.82 14.883 -11.281 1 96.62 311 ALA B O 1
ATOM 5575 N N . PHE B 1 312 ? 13.141 14.742 -9.812 1 94.56 312 PHE B N 1
ATOM 5576 C CA . PHE B 1 312 ? 13.047 16.203 -9.75 1 94.56 312 PHE B CA 1
ATOM 5577 C C . PHE B 1 312 ? 13.508 16.719 -8.391 1 94.56 312 PHE B C 1
ATOM 5579 O O . PHE B 1 312 ? 13.75 17.906 -8.227 1 94.56 312 PHE B O 1
ATOM 5586 N N . PHE B 1 313 ? 13.617 15.836 -7.449 1 93.94 313 PHE B N 1
ATOM 5587 C CA . PHE B 1 313 ? 14.125 16.172 -6.125 1 93.94 313 PHE B CA 1
ATOM 5588 C C . PHE B 1 313 ? 15.125 15.125 -5.648 1 93.94 313 PHE B C 1
ATOM 5590 O O . PHE B 1 313 ? 15.125 14.742 -4.477 1 93.94 313 PHE B O 1
ATOM 5597 N N . GLY B 1 314 ? 15.898 14.602 -6.492 1 87.5 314 GLY B N 1
ATOM 5598 C CA . GLY B 1 314 ? 16.75 13.438 -6.301 1 87.5 314 GLY B CA 1
ATOM 5599 C C . GLY B 1 314 ? 17.656 13.555 -5.09 1 87.5 314 GLY B C 1
ATOM 5600 O O . GLY B 1 314 ? 17.969 12.547 -4.445 1 87.5 314 GLY B O 1
ATOM 5601 N N . ASP B 1 315 ? 18.078 14.641 -4.691 1 86.69 315 ASP B N 1
ATOM 5602 C CA . ASP B 1 315 ? 19.016 14.805 -3.58 1 86.69 315 ASP B CA 1
ATOM 5603 C C . ASP B 1 315 ? 18.281 14.75 -2.24 1 86.69 315 ASP B C 1
ATOM 5605 O O . ASP B 1 315 ? 18.891 14.516 -1.199 1 86.69 315 ASP B O 1
ATOM 5609 N N . SER B 1 316 ? 17.016 14.867 -2.324 1 90.62 316 SER B N 1
ATOM 5610 C CA . SER B 1 316 ? 16.281 15.039 -1.07 1 90.62 316 SER B CA 1
ATOM 5611 C C . SER B 1 316 ? 15.188 13.992 -0.917 1 90.62 316 SER B C 1
ATOM 5613 O O . SER B 1 316 ? 15 13.445 0.168 1 90.62 316 SER B O 1
ATOM 5615 N N . ALA B 1 317 ? 14.523 13.664 -1.956 1 95.75 317 ALA B N 1
ATOM 5616 C CA . ALA B 1 317 ? 13.398 12.734 -1.884 1 95.75 317 ALA B CA 1
ATOM 5617 C C . ALA B 1 317 ? 13.883 11.297 -1.746 1 95.75 317 ALA B C 1
ATOM 5619 O O . ALA B 1 317 ? 14.781 10.867 -2.471 1 95.75 317 ALA B O 1
ATOM 5620 N N . ARG B 1 318 ? 13.312 10.625 -0.824 1 97.69 318 ARG B N 1
ATOM 5621 C CA . ARG B 1 318 ? 13.703 9.242 -0.558 1 97.69 318 ARG B CA 1
ATOM 5622 C C . ARG B 1 318 ? 12.609 8.273 -0.981 1 97.69 318 ARG B C 1
ATOM 5624 O O . ARG B 1 318 ? 11.422 8.539 -0.784 1 97.69 318 ARG B O 1
ATOM 5631 N N . THR B 1 319 ? 13.016 7.137 -1.509 1 98.19 319 THR B N 1
ATOM 5632 C CA . THR B 1 319 ? 12.086 6.086 -1.909 1 98.19 319 THR B CA 1
ATOM 5633 C C . THR B 1 319 ? 11.219 5.648 -0.73 1 98.19 319 THR B C 1
ATOM 5635 O O . THR B 1 319 ? 10.008 5.477 -0.873 1 98.19 319 THR B O 1
ATOM 5638 N N . SER B 1 320 ? 11.812 5.496 0.429 1 98.25 320 SER B N 1
ATOM 5639 C CA . SER B 1 320 ? 11.133 4.98 1.615 1 98.25 320 SER B CA 1
ATOM 5640 C C . SER B 1 320 ? 10.016 5.918 2.064 1 98.25 320 SER B C 1
ATOM 5642 O O . SER B 1 320 ? 9.023 5.473 2.646 1 98.25 320 SER B O 1
ATOM 5644 N N . THR B 1 321 ? 10.109 7.215 1.78 1 98.5 321 THR B N 1
ATOM 5645 C CA . THR B 1 321 ? 9.07 8.164 2.15 1 98.5 321 THR B CA 1
ATOM 5646 C C . THR B 1 321 ? 7.762 7.844 1.434 1 98.5 321 THR B C 1
ATOM 5648 O O . THR B 1 321 ? 6.68 8 2.002 1 98.5 321 THR B O 1
ATOM 5651 N N . PHE B 1 322 ? 7.914 7.332 0.244 1 98.69 322 PHE B N 1
ATOM 5652 C CA . PHE B 1 322 ? 6.742 7.008 -0.56 1 98.69 322 PHE B CA 1
ATOM 5653 C C . PHE B 1 322 ? 6.246 5.602 -0.249 1 98.69 322 PHE B C 1
ATOM 5655 O O . PHE B 1 322 ? 5.039 5.348 -0.255 1 98.69 322 PHE B O 1
ATOM 5662 N N . THR B 1 323 ? 7.152 4.711 0.104 1 98.69 323 THR B N 1
ATOM 5663 C CA . THR B 1 323 ? 6.793 3.297 0.133 1 98.69 323 THR B CA 1
ATOM 5664 C C . THR B 1 323 ? 6.613 2.814 1.57 1 98.69 323 THR B C 1
ATOM 5666 O O . THR B 1 323 ? 6.031 1.753 1.806 1 98.69 323 THR B O 1
ATOM 5669 N N . GLU B 1 324 ? 7.109 3.584 2.553 1 98.44 324 GLU B N 1
ATOM 5670 C CA . GLU B 1 324 ? 7.137 3.055 3.912 1 98.44 324 GLU B CA 1
ATOM 5671 C C . GLU B 1 324 ? 6.426 3.994 4.883 1 98.44 324 GLU B C 1
ATOM 5673 O O . GLU B 1 324 ? 6.164 3.627 6.031 1 98.44 324 GLU B O 1
ATOM 5678 N N . GLU B 1 325 ? 6.074 5.207 4.434 1 98.44 325 GLU B N 1
ATOM 5679 C CA . GLU B 1 325 ? 5.508 6.211 5.328 1 98.44 325 GLU B CA 1
ATOM 5680 C C . GLU B 1 325 ? 4.027 6.441 5.031 1 98.44 325 GLU B C 1
ATOM 5682 O O . GLU B 1 325 ? 3.549 6.109 3.945 1 98.44 325 GLU B O 1
ATOM 5687 N N . SER B 1 326 ? 3.365 7.02 5.965 1 98.62 326 SER B N 1
ATOM 5688 C CA . SER B 1 326 ? 1.94 7.309 5.848 1 98.62 326 SER B CA 1
ATOM 5689 C C . SER B 1 326 ? 1.663 8.266 4.691 1 98.62 326 SER B C 1
ATOM 5691 O O . SER B 1 326 ? 0.651 8.133 4 1 98.62 326 SER B O 1
ATOM 5693 N N . CYS B 1 327 ? 2.533 9.156 4.457 1 98.44 327 CYS B N 1
ATOM 5694 C CA . CYS B 1 327 ? 2.336 10.18 3.434 1 98.44 327 CYS B CA 1
ATOM 5695 C C . CYS B 1 327 ? 2.381 9.57 2.037 1 98.44 327 CYS B C 1
ATOM 5697 O O . CYS B 1 327 ? 1.971 10.203 1.063 1 98.44 327 CYS B O 1
ATOM 5699 N N . GLY B 1 328 ? 2.926 8.43 1.923 1 98.38 328 GLY B N 1
ATOM 5700 C CA . GLY B 1 328 ? 3.035 7.727 0.651 1 98.38 328 GLY B CA 1
ATOM 5701 C C . GLY B 1 328 ? 2.033 6.598 0.503 1 98.38 328 GLY B C 1
ATOM 5702 O O . GLY B 1 328 ? 0.866 6.836 0.183 1 98.38 328 GLY B O 1
ATOM 5703 N N . VAL B 1 329 ? 2.443 5.402 0.874 1 98.75 329 VAL B N 1
ATOM 5704 C CA . VAL B 1 329 ? 1.683 4.18 0.621 1 98.75 329 VAL B CA 1
ATOM 5705 C C . VAL B 1 329 ? 0.338 4.25 1.341 1 98.75 329 VAL B C 1
ATOM 5707 O O . VAL B 1 329 ? -0.707 3.979 0.747 1 98.75 329 VAL B O 1
ATOM 5710 N N . ALA B 1 330 ? 0.339 4.641 2.627 1 98.62 330 ALA B N 1
ATOM 5711 C CA . ALA B 1 330 ? -0.904 4.645 3.395 1 98.62 330 ALA B CA 1
ATOM 5712 C C . ALA B 1 330 ? -1.884 5.68 2.844 1 98.62 330 ALA B C 1
ATOM 5714 O O . ALA B 1 330 ? -3.09 5.43 2.785 1 98.62 330 ALA B O 1
ATOM 5715 N N . ASP B 1 331 ? -1.338 6.816 2.48 1 98.5 331 ASP B N 1
ATOM 5716 C CA . ASP B 1 331 ? -2.195 7.879 1.956 1 98.5 331 ASP B CA 1
ATOM 5717 C C . ASP B 1 331 ? -2.789 7.484 0.605 1 98.5 331 ASP B C 1
ATOM 5719 O O . ASP B 1 331 ? -3.945 7.801 0.314 1 98.5 331 ASP B O 1
ATOM 5723 N N . VAL B 1 332 ? -2.031 6.809 -0.23 1 98.69 332 VAL B N 1
ATOM 5724 C CA . VAL B 1 332 ? -2.535 6.309 -1.505 1 98.69 332 VAL B CA 1
ATOM 5725 C C . VAL B 1 332 ? -3.67 5.316 -1.26 1 98.69 332 VAL B C 1
ATOM 5727 O O . VAL B 1 332 ? -4.727 5.406 -1.891 1 98.69 332 VAL B O 1
ATOM 5730 N N . ILE B 1 333 ? -3.484 4.41 -0.335 1 98.56 333 ILE B N 1
ATOM 5731 C CA . ILE B 1 333 ? -4.48 3.391 -0.02 1 98.56 333 ILE B CA 1
ATOM 5732 C C . ILE B 1 333 ? -5.777 4.059 0.427 1 98.56 333 ILE B C 1
ATOM 5734 O O . ILE B 1 333 ? -6.855 3.736 -0.08 1 98.56 333 ILE B O 1
ATOM 5738 N N . THR B 1 334 ? -5.676 5.016 1.296 1 97.94 334 THR B N 1
ATOM 5739 C CA . THR B 1 334 ? -6.852 5.695 1.831 1 97.94 334 THR B CA 1
ATOM 5740 C C . THR B 1 334 ? -7.574 6.473 0.734 1 97.94 334 THR B C 1
ATOM 5742 O O . THR B 1 334 ? -8.797 6.414 0.632 1 97.94 334 THR B O 1
ATOM 5745 N N . SER B 1 335 ? -6.816 7.164 -0.085 1 97.56 335 SER B N 1
ATOM 5746 C CA . SER B 1 335 ? -7.395 7.98 -1.146 1 97.56 335 SER B CA 1
ATOM 5747 C C . SER B 1 335 ? -8.109 7.121 -2.182 1 97.56 335 SER B C 1
ATOM 5749 O O . SER B 1 335 ? -9.109 7.539 -2.766 1 97.56 335 SER B O 1
ATOM 5751 N N . CYS B 1 336 ? -7.637 5.91 -2.381 1 98.06 336 CYS B N 1
ATOM 5752 C CA . CYS B 1 336 ? -8.195 5.012 -3.385 1 98.06 336 CYS B CA 1
ATOM 5753 C C . CYS B 1 336 ? -9.32 4.168 -2.799 1 98.06 336 CYS B C 1
ATOM 5755 O O . CYS B 1 336 ? -9.953 3.387 -3.51 1 98.06 336 CYS B O 1
ATOM 5757 N N . SER B 1 337 ? -9.578 4.23 -1.522 1 94.19 337 SER B N 1
ATOM 5758 C CA . SER B 1 337 ? -10.633 3.453 -0.881 1 94.19 337 SER B CA 1
ATOM 5759 C C . SER B 1 337 ? -11.93 4.242 -0.811 1 94.19 337 SER B C 1
ATOM 5761 O O . SER B 1 337 ? -13.016 3.658 -0.753 1 94.19 337 SER B O 1
ATOM 5763 N N . GLY B 1 338 ? -11.82 5.621 -0.847 1 89.06 338 GLY B N 1
ATOM 5764 C CA . GLY B 1 338 ? -13.078 6.336 -0.694 1 89.06 338 GLY B CA 1
ATOM 5765 C C . GLY B 1 338 ? -12.953 7.824 -0.946 1 89.06 338 GLY B C 1
ATOM 5766 O O . GLY B 1 338 ? -13.922 8.57 -0.778 1 89.06 338 GLY B O 1
ATOM 5767 N N . GLY B 1 339 ? -11.914 8.281 -1.36 1 92.56 339 GLY B N 1
ATOM 5768 C CA . GLY B 1 339 ? -11.719 9.703 -1.603 1 92.56 339 GLY B CA 1
ATOM 5769 C C . GLY B 1 339 ? -12.578 10.242 -2.73 1 92.56 339 GLY B C 1
ATOM 5770 O O . GLY B 1 339 ? -13.117 9.469 -3.531 1 92.56 339 GLY B O 1
ATOM 5771 N N . ARG B 1 340 ? -12.742 11.492 -2.732 1 93.5 340 ARG B N 1
ATOM 5772 C CA . ARG B 1 340 ? -13.586 12.164 -3.711 1 93.5 340 ARG B CA 1
ATOM 5773 C C . ARG B 1 340 ? -13.102 11.898 -5.133 1 93.5 340 ARG B C 1
ATOM 5775 O O . ARG B 1 340 ? -13.906 11.656 -6.035 1 93.5 340 ARG B O 1
ATOM 5782 N N . ASN B 1 341 ? -11.766 11.977 -5.344 1 96.5 341 ASN B N 1
ATOM 5783 C CA . ASN B 1 341 ? -11.203 11.695 -6.66 1 96.5 341 ASN B CA 1
ATOM 5784 C C . ASN B 1 341 ? -11.539 10.289 -7.129 1 96.5 341 ASN B C 1
ATOM 5786 O O . ASN B 1 341 ? -11.945 10.086 -8.273 1 96.5 341 ASN B O 1
ATOM 5790 N N . PHE B 1 342 ? -11.438 9.32 -6.309 1 98.25 342 PHE B N 1
ATOM 5791 C CA . PHE B 1 342 ? -11.734 7.918 -6.59 1 98.25 342 PHE B CA 1
ATOM 5792 C C . PHE B 1 342 ? -13.211 7.738 -6.922 1 98.25 342 PHE B C 1
ATOM 5794 O O . PHE B 1 342 ? -13.555 7.152 -7.949 1 98.25 342 PHE B O 1
ATOM 5801 N N . ARG B 1 343 ? -14.094 8.25 -6.121 1 97.38 343 ARG B N 1
ATOM 5802 C CA . ARG B 1 343 ? -15.539 8.07 -6.266 1 97.38 343 ARG B CA 1
ATOM 5803 C C . ARG B 1 343 ? -16.031 8.688 -7.57 1 97.38 343 ARG B C 1
ATOM 5805 O O . ARG B 1 343 ? -16.844 8.086 -8.281 1 97.38 343 ARG B O 1
ATOM 5812 N N . CYS B 1 344 ? -15.547 9.883 -7.832 1 97.81 344 CYS B N 1
ATOM 5813 C CA . CYS B 1 344 ? -15.992 10.578 -9.031 1 97.81 344 CYS B CA 1
ATOM 5814 C C . CYS B 1 344 ? -15.508 9.867 -10.289 1 97.81 344 CYS B C 1
ATOM 5816 O O . CYS B 1 344 ? -16.25 9.75 -11.273 1 97.81 344 CYS B O 1
ATOM 5818 N N . ALA B 1 345 ? -14.266 9.406 -10.219 1 98.5 345 ALA B N 1
ATOM 5819 C CA . ALA B 1 345 ? -13.742 8.672 -11.367 1 98.5 345 ALA B CA 1
ATOM 5820 C C . ALA B 1 345 ? -14.508 7.367 -11.578 1 98.5 345 ALA B C 1
ATOM 5822 O O . ALA B 1 345 ? -14.82 7.004 -12.719 1 98.5 345 ALA B O 1
ATOM 5823 N N . LYS B 1 346 ? -14.773 6.648 -10.508 1 98.38 346 LYS B N 1
ATOM 5824 C CA . LYS B 1 346 ? -15.578 5.43 -10.586 1 98.38 346 LYS B CA 1
ATOM 5825 C C . LYS B 1 346 ? -16.938 5.703 -11.211 1 98.38 346 LYS B C 1
ATOM 5827 O O . LYS B 1 346 ? -17.375 4.977 -12.109 1 98.38 346 LYS B O 1
ATOM 5832 N N . MET B 1 347 ? -17.578 6.77 -10.797 1 97.94 347 MET B N 1
ATOM 5833 C CA . MET B 1 347 ? -18.891 7.148 -11.289 1 97.94 347 MET B CA 1
ATOM 5834 C C . MET B 1 347 ? -18.844 7.523 -12.766 1 97.94 347 MET B C 1
ATOM 5836 O O . MET B 1 347 ? -19.75 7.199 -13.523 1 97.94 347 MET B O 1
ATOM 5840 N N . SER B 1 348 ? -17.812 8.266 -13.055 1 98.06 348 SER B N 1
ATOM 5841 C CA . SER B 1 348 ? -17.641 8.672 -14.445 1 98.06 348 SER B CA 1
ATOM 5842 C C . SER B 1 348 ? -17.672 7.469 -15.383 1 98.06 348 SER B C 1
ATOM 5844 O O . SER B 1 348 ? -18.406 7.469 -16.375 1 98.06 348 SER B O 1
ATOM 5846 N N . VAL B 1 349 ? -16.984 6.414 -15.055 1 98.19 349 VAL B N 1
ATOM 5847 C CA . VAL B 1 349 ? -16.891 5.219 -15.883 1 98.19 349 VAL B CA 1
ATOM 5848 C C . VAL B 1 349 ? -18.203 4.438 -15.82 1 98.19 349 VAL B C 1
ATOM 5850 O O . VAL B 1 349 ? -18.734 4.027 -16.844 1 98.19 349 VAL B O 1
ATOM 5853 N N . ALA B 1 350 ? -18.734 4.273 -14.664 1 97.25 350 ALA B N 1
ATOM 5854 C CA . ALA B 1 350 ? -19.953 3.48 -14.461 1 97.25 350 ALA B CA 1
ATOM 5855 C C . ALA B 1 350 ? -21.141 4.09 -15.203 1 97.25 350 ALA B C 1
ATOM 5857 O O . ALA B 1 350 ? -22 3.367 -15.703 1 97.25 350 ALA B O 1
ATOM 5858 N N . ARG B 1 351 ? -21.109 5.398 -15.328 1 97 351 ARG B N 1
ATOM 5859 C CA . ARG B 1 351 ? -22.25 6.098 -15.922 1 97 351 ARG B CA 1
ATOM 5860 C C . ARG B 1 351 ? -21.953 6.488 -17.359 1 97 351 ARG B C 1
ATOM 5862 O O . ARG B 1 351 ? -22.844 6.988 -18.062 1 97 351 ARG B O 1
ATOM 5869 N N . GLY B 1 352 ? -20.766 6.32 -17.812 1 96.5 352 GLY B N 1
ATOM 5870 C CA . GLY B 1 352 ? -20.375 6.711 -19.156 1 96.5 352 GLY B CA 1
ATOM 5871 C C . GLY B 1 352 ? -20.344 8.219 -19.359 1 96.5 352 GLY B C 1
ATOM 5872 O O . GLY B 1 352 ? -20.766 8.719 -20.406 1 96.5 352 GLY B O 1
ATOM 5873 N N . LYS B 1 353 ? -19.984 8.898 -18.312 1 96.5 353 LYS B N 1
ATOM 5874 C CA . LYS B 1 353 ? -19.891 10.359 -18.344 1 96.5 353 LYS B CA 1
ATOM 5875 C C . LYS B 1 353 ? -18.453 10.828 -18.156 1 96.5 353 LYS B C 1
ATOM 5877 O O . LYS B 1 353 ? -17.625 10.102 -17.609 1 96.5 353 LYS B O 1
ATOM 5882 N N . THR B 1 354 ? -18.203 12 -18.578 1 95.31 354 THR B N 1
ATOM 5883 C CA . THR B 1 354 ? -16.875 12.57 -18.375 1 95.31 354 THR B CA 1
ATOM 5884 C C . THR B 1 354 ? -16.719 13.031 -16.922 1 95.31 354 THR B C 1
ATOM 5886 O O . THR B 1 354 ? -17.703 13.242 -16.219 1 95.31 354 THR B O 1
ATOM 5889 N N . ILE B 1 355 ? -15.484 13.172 -16.5 1 95.69 355 ILE B N 1
ATOM 5890 C CA . ILE B 1 355 ? -15.203 13.688 -15.164 1 95.69 355 ILE B CA 1
ATOM 5891 C C . ILE B 1 355 ? -15.805 15.078 -15.008 1 95.69 355 ILE B C 1
ATOM 5893 O O . ILE B 1 355 ? -16.312 15.43 -13.938 1 95.69 355 ILE B O 1
ATOM 5897 N N . TYR B 1 356 ? -15.75 15.859 -16.047 1 92.31 356 TYR B N 1
ATOM 5898 C CA . TYR B 1 356 ? -16.312 17.203 -16.016 1 92.31 356 TYR B CA 1
ATOM 5899 C C . TYR B 1 356 ? -17.797 17.172 -15.711 1 92.31 356 TYR B C 1
ATOM 5901 O O . TYR B 1 356 ? -18.297 17.938 -14.898 1 92.31 356 TYR B O 1
ATOM 5909 N N . GLU B 1 357 ? -18.453 16.281 -16.328 1 95.5 357 GLU B N 1
ATOM 5910 C CA . GLU B 1 357 ? -19.891 16.141 -16.094 1 95.5 357 GLU B CA 1
ATOM 5911 C C . GLU B 1 357 ? -20.172 15.703 -14.664 1 95.5 357 GLU B C 1
ATOM 5913 O O . GLU B 1 357 ? -21.156 16.156 -14.062 1 95.5 357 GLU B O 1
ATOM 5918 N N . ILE B 1 358 ? -19.344 14.836 -14.195 1 96.19 358 ILE B N 1
ATOM 5919 C CA . ILE B 1 358 ? -19.516 14.367 -12.82 1 96.19 358 ILE B CA 1
ATOM 5920 C C . ILE B 1 358 ? -19.25 15.523 -11.852 1 96.19 358 ILE B C 1
ATOM 5922 O O . ILE B 1 358 ? -19.984 15.688 -10.867 1 96.19 358 ILE B O 1
ATOM 5926 N N . GLU B 1 359 ? -18.203 16.312 -12.062 1 93.31 359 GLU B N 1
ATOM 5927 C CA . GLU B 1 359 ? -17.922 17.484 -11.242 1 93.31 359 GLU B CA 1
ATOM 5928 C C . GLU B 1 359 ? -19.109 18.438 -11.203 1 93.31 359 GLU B C 1
ATOM 5930 O O . GLU B 1 359 ? -19.453 18.984 -10.148 1 93.31 359 GLU B O 1
ATOM 5935 N N . GLN B 1 360 ? -19.812 18.625 -12.266 1 93.25 360 GLN B N 1
ATOM 5936 C CA . GLN B 1 360 ? -20.969 19.516 -12.367 1 93.25 360 GLN B CA 1
ATOM 5937 C C . GLN B 1 360 ? -22.156 18.953 -11.594 1 93.25 360 GLN B C 1
ATOM 5939 O O . GLN B 1 360 ? -22.828 19.688 -10.852 1 93.25 360 GLN B O 1
ATOM 5944 N N . SER B 1 361 ? -22.375 17.703 -11.711 1 94.12 361 SER B N 1
ATOM 5945 C CA . SER B 1 361 ? -23.578 17.109 -11.164 1 94.12 361 SER B CA 1
ATOM 5946 C C . SER B 1 361 ? -23.391 16.734 -9.695 1 94.12 361 SER B C 1
ATOM 5948 O O . SER B 1 361 ? -24.312 16.891 -8.883 1 94.12 361 SER B O 1
ATOM 5950 N N . GLU B 1 362 ? -22.172 16.219 -9.367 1 92.5 362 GLU B N 1
ATOM 5951 C CA . GLU B 1 362 ? -21.969 15.625 -8.047 1 92.5 362 GLU B CA 1
ATOM 5952 C C . GLU B 1 362 ? -21.25 16.594 -7.109 1 92.5 362 GLU B C 1
ATOM 5954 O O . GLU B 1 362 ? -21.328 16.453 -5.891 1 92.5 362 GLU B O 1
ATOM 5959 N N . LEU B 1 363 ? -20.562 17.594 -7.652 1 90.56 363 LEU B N 1
ATOM 5960 C CA . LEU B 1 363 ? -19.766 18.484 -6.812 1 90.56 363 LEU B CA 1
ATOM 5961 C C . LEU B 1 363 ? -20.156 19.938 -7.023 1 90.56 363 LEU B C 1
ATOM 5963 O O . LEU B 1 363 ? -19.391 20.844 -6.707 1 90.56 363 LEU B O 1
ATOM 5967 N N . ASN B 1 364 ? -21.266 20.172 -7.617 1 89.62 364 ASN B N 1
ATOM 5968 C CA . ASN B 1 364 ? -21.781 21.516 -7.875 1 89.62 364 ASN B CA 1
ATOM 5969 C C . ASN B 1 364 ? -20.75 22.359 -8.625 1 89.62 364 ASN B C 1
ATOM 5971 O O . ASN B 1 364 ? -20.547 23.531 -8.289 1 89.62 364 ASN B O 1
ATOM 5975 N N . GLY B 1 365 ? -20.016 21.734 -9.43 1 85.94 365 GLY B N 1
ATOM 5976 C CA . GLY B 1 365 ? -19.109 22.438 -10.312 1 85.94 365 GLY B CA 1
ATOM 5977 C C . GLY B 1 365 ? -17.703 22.578 -9.75 1 85.94 365 GLY B C 1
ATOM 5978 O O . GLY B 1 365 ? -16.812 23.062 -10.43 1 85.94 365 GLY B O 1
ATOM 5979 N N . GLN B 1 366 ? -17.484 22.141 -8.578 1 84.31 366 GLN B N 1
ATOM 5980 C CA . GLN B 1 366 ? -16.141 22.172 -8.008 1 84.31 366 GLN B CA 1
ATOM 5981 C C . GLN B 1 366 ? -15.227 21.172 -8.703 1 84.31 366 GLN B C 1
ATOM 5983 O O . GLN B 1 366 ? -15.641 20.047 -9.008 1 84.31 366 GLN B O 1
ATOM 5988 N N . LYS B 1 367 ? -14.023 21.641 -8.891 1 85.75 367 LYS B N 1
ATOM 5989 C CA . LYS B 1 367 ? -13.047 20.781 -9.555 1 85.75 367 LYS B CA 1
ATOM 5990 C C . LYS B 1 367 ? -12.398 19.828 -8.555 1 85.75 367 LYS B C 1
ATOM 5992 O O . LYS B 1 367 ? -12.125 20.203 -7.414 1 85.75 367 LYS B O 1
ATOM 5997 N N . LEU B 1 368 ? -12.172 18.656 -9.133 1 91.38 368 LEU B N 1
ATOM 5998 C CA . LEU B 1 368 ? -11.398 17.688 -8.344 1 91.38 368 LEU B CA 1
ATOM 5999 C C . LEU B 1 368 ? -9.93 18.094 -8.305 1 91.38 368 LEU B C 1
ATOM 6001 O O . LEU B 1 368 ? -9.375 18.547 -9.305 1 91.38 368 LEU B O 1
ATOM 6005 N N . GLN B 1 369 ? -9.328 17.938 -7.199 1 88.12 369 GLN B N 1
ATOM 6006 C CA . GLN B 1 369 ? -7.898 18.203 -7.074 1 88.12 369 GLN B CA 1
ATOM 6007 C C . GLN B 1 369 ? -7.078 17.297 -7.988 1 88.12 369 GLN B C 1
ATOM 6009 O O . GLN B 1 369 ? -6.062 17.719 -8.539 1 88.12 369 GLN B O 1
ATOM 6014 N N . GLY B 1 370 ? -7.488 16.047 -8.125 1 93.81 370 GLY B N 1
ATOM 6015 C CA . GLY B 1 370 ? -6.777 15.094 -8.961 1 93.81 370 GLY B CA 1
ATOM 6016 C C . GLY B 1 370 ? -6.738 15.5 -10.422 1 93.81 370 GLY B C 1
ATOM 6017 O O . GLY B 1 370 ? -5.734 15.273 -11.102 1 93.81 370 GLY B O 1
ATOM 6018 N N . THR B 1 371 ? -7.82 16.062 -10.891 1 94.69 371 THR B N 1
ATOM 6019 C CA . THR B 1 371 ? -7.871 16.5 -12.281 1 94.69 371 THR B CA 1
ATOM 6020 C C . THR B 1 371 ? -6.902 17.656 -12.523 1 94.69 371 THR B C 1
ATOM 6022 O O . THR B 1 371 ? -6.121 17.625 -13.477 1 94.69 371 THR B O 1
ATOM 6025 N N . SER B 1 372 ? -6.93 18.625 -11.648 1 91.38 372 SER B N 1
ATOM 6026 C CA . SER B 1 372 ? -6.031 19.766 -11.781 1 91.38 372 SER B CA 1
ATOM 6027 C C . SER B 1 372 ? -4.57 19.344 -11.711 1 91.38 372 SER B C 1
ATOM 6029 O O . SER B 1 372 ? -3.748 19.781 -12.516 1 91.38 372 SER B O 1
ATOM 6031 N N . THR B 1 373 ? -4.262 18.453 -10.781 1 93.25 373 THR B N 1
ATOM 6032 C CA . THR B 1 373 ? -2.895 17.969 -10.609 1 93.25 373 THR B CA 1
ATOM 6033 C C . THR B 1 373 ? -2.447 17.172 -11.836 1 93.25 373 THR B C 1
ATOM 6035 O O . THR B 1 373 ? -1.296 17.281 -12.266 1 93.25 373 THR B O 1
ATOM 6038 N N . ALA B 1 374 ? -3.346 16.375 -12.375 1 96.25 374 ALA B N 1
ATOM 6039 C CA . ALA B 1 374 ? -3.02 15.578 -13.555 1 96.25 374 ALA B CA 1
ATOM 6040 C C . ALA B 1 374 ? -2.627 16.469 -14.734 1 96.25 374 ALA B C 1
ATOM 6042 O O . ALA B 1 374 ? -1.657 16.172 -15.438 1 96.25 374 ALA B O 1
ATOM 6043 N N . TYR B 1 375 ? -3.383 17.547 -14.969 1 94.56 375 TYR B N 1
ATOM 6044 C CA . TYR B 1 375 ? -3.09 18.469 -16.062 1 94.56 375 TYR B CA 1
ATOM 6045 C C . TYR B 1 375 ? -1.756 19.172 -15.836 1 94.56 375 TYR B C 1
ATOM 6047 O O . TYR B 1 375 ? -0.926 19.25 -16.75 1 94.56 375 TYR B O 1
ATOM 6055 N N . GLU B 1 376 ? -1.557 19.672 -14.656 1 92.69 376 GLU B N 1
ATOM 6056 C CA . GLU B 1 376 ? -0.339 20.422 -14.344 1 92.69 376 GLU B CA 1
ATOM 6057 C C . GLU B 1 376 ? 0.893 19.531 -14.438 1 92.69 376 GLU B C 1
ATOM 6059 O O . GLU B 1 376 ? 1.91 19.922 -15.016 1 92.69 376 GLU B O 1
ATOM 6064 N N . VAL B 1 377 ? 0.813 18.312 -13.875 1 95.81 377 VAL B N 1
ATOM 6065 C CA . VAL B 1 377 ? 1.927 17.359 -13.891 1 95.81 377 VAL B CA 1
ATOM 6066 C C . VAL B 1 377 ? 2.246 16.969 -15.32 1 95.81 377 VAL B C 1
ATOM 6068 O O . VAL B 1 377 ? 3.414 16.891 -15.711 1 95.81 377 VAL B O 1
ATOM 6071 N N . ASN B 1 378 ? 1.224 16.719 -16.109 1 96.69 378 ASN B N 1
ATOM 6072 C CA . ASN B 1 378 ? 1.486 16.312 -17.484 1 96.69 378 ASN B CA 1
ATOM 6073 C C . ASN B 1 378 ? 2.107 17.453 -18.297 1 96.69 378 ASN B C 1
ATOM 6075 O O . ASN B 1 378 ? 2.953 17.219 -19.156 1 96.69 378 ASN B O 1
ATOM 6079 N N . GLU B 1 379 ? 1.606 18.656 -18.109 1 94.94 379 GLU B N 1
ATOM 6080 C CA . GLU B 1 379 ? 2.213 19.812 -18.766 1 94.94 379 GLU B CA 1
ATOM 6081 C C . GLU B 1 379 ? 3.705 19.906 -18.469 1 94.94 379 GLU B C 1
ATOM 6083 O O . GLU B 1 379 ? 4.516 20.156 -19.359 1 94.94 379 GLU B O 1
ATOM 6088 N N . PHE B 1 380 ? 4.047 19.719 -17.266 1 95.56 380 PHE B N 1
ATOM 6089 C CA . PHE B 1 380 ? 5.438 19.734 -16.828 1 95.56 380 PHE B CA 1
ATOM 6090 C C . PHE B 1 380 ? 6.215 18.578 -17.453 1 95.56 380 PHE B C 1
ATOM 6092 O O . PHE B 1 380 ? 7.32 18.766 -17.969 1 95.56 380 PHE B O 1
ATOM 6099 N N . LEU B 1 381 ? 5.648 17.328 -17.391 1 96.88 381 LEU B N 1
ATOM 6100 C CA . LEU B 1 381 ? 6.309 16.156 -17.938 1 96.88 381 LEU B CA 1
ATOM 6101 C C . LEU B 1 381 ? 6.539 16.312 -19.438 1 96.88 381 LEU B C 1
ATOM 6103 O O . LEU B 1 381 ? 7.57 15.883 -19.969 1 96.88 381 LEU B O 1
ATOM 6107 N N . LYS B 1 382 ? 5.562 16.906 -20.094 1 96.38 382 LYS B N 1
ATOM 6108 C CA . LYS B 1 382 ? 5.695 17.172 -21.531 1 96.38 382 LYS B CA 1
ATOM 6109 C C . LYS B 1 382 ? 6.852 18.125 -21.797 1 96.38 382 LYS B C 1
ATOM 6111 O O . LYS B 1 382 ? 7.648 17.906 -22.719 1 96.38 382 LYS B O 1
ATOM 6116 N N . ALA B 1 383 ? 6.91 19.188 -21.062 1 95.56 383 ALA B N 1
ATOM 6117 C CA . ALA B 1 383 ? 7.988 20.172 -21.203 1 95.56 383 ALA B CA 1
ATOM 6118 C C . ALA B 1 383 ? 9.344 19.516 -20.969 1 95.56 383 ALA B C 1
ATOM 6120 O O . ALA B 1 383 ? 10.344 19.891 -21.594 1 95.56 383 ALA B O 1
ATOM 6121 N N . GLU B 1 384 ? 9.406 18.531 -20.094 1 95.75 384 GLU B N 1
ATOM 6122 C CA . GLU B 1 384 ? 10.648 17.844 -19.75 1 95.75 384 GLU B CA 1
ATOM 6123 C C . GLU B 1 384 ? 10.906 16.672 -20.688 1 95.75 384 GLU B C 1
ATOM 6125 O O . GLU B 1 384 ? 11.945 16.016 -20.609 1 95.75 384 GLU B O 1
ATOM 6130 N N . GLY B 1 385 ? 9.953 16.391 -21.578 1 97 385 GLY B N 1
ATOM 6131 C CA . GLY B 1 385 ? 10.078 15.25 -22.484 1 97 385 GLY B CA 1
ATOM 6132 C C . GLY B 1 385 ? 10.055 13.914 -21.766 1 97 385 GLY B C 1
ATOM 6133 O O . GLY B 1 385 ? 10.742 12.977 -22.156 1 97 385 GLY B O 1
ATOM 6134 N N . MET B 1 386 ? 9.266 13.805 -20.672 1 97.44 386 MET B N 1
ATOM 6135 C CA . MET B 1 386 ? 9.359 12.617 -19.828 1 97.44 386 MET B CA 1
ATOM 6136 C C . MET B 1 386 ? 7.996 11.945 -19.688 1 97.44 386 MET B C 1
ATOM 6138 O O . MET B 1 386 ? 7.777 11.156 -18.766 1 97.44 386 MET B O 1
ATOM 6142 N N . GLU B 1 387 ? 7.016 12.172 -20.531 1 97.56 387 GLU B N 1
ATOM 6143 C CA . GLU B 1 387 ? 5.699 11.547 -20.469 1 97.56 387 GLU B CA 1
ATOM 6144 C C . GLU B 1 387 ? 5.805 10.023 -20.5 1 97.56 387 GLU B C 1
ATOM 6146 O O . GLU B 1 387 ? 5.109 9.336 -19.75 1 97.56 387 GLU B O 1
ATOM 6151 N N . ALA B 1 388 ? 6.715 9.492 -21.281 1 96.62 388 ALA B N 1
ATOM 6152 C CA . ALA B 1 388 ? 6.867 8.047 -21.438 1 96.62 388 ALA B CA 1
ATOM 6153 C C . ALA B 1 388 ? 7.406 7.406 -20.172 1 96.62 388 ALA B C 1
ATOM 6155 O O . ALA B 1 388 ? 7.18 6.219 -19.922 1 96.62 388 ALA B O 1
ATOM 6156 N N . ASP B 1 389 ? 8.078 8.211 -19.344 1 97.19 389 ASP B N 1
ATOM 6157 C CA . ASP B 1 389 ? 8.656 7.723 -18.109 1 97.19 389 ASP B CA 1
ATOM 6158 C C . ASP B 1 389 ? 7.594 7.598 -17.016 1 97.19 389 ASP B C 1
ATOM 6160 O O . ASP B 1 389 ? 7.816 6.945 -15.992 1 97.19 389 ASP B O 1
ATOM 6164 N N . PHE B 1 390 ? 6.465 8.203 -17.25 1 98.31 390 PHE B N 1
ATOM 6165 C CA . PHE B 1 390 ? 5.367 8.195 -16.297 1 98.31 390 PHE B CA 1
ATOM 6166 C C . PHE B 1 390 ? 4.07 7.758 -16.969 1 98.31 390 PHE B C 1
ATOM 6168 O O . PHE B 1 390 ? 3.119 8.539 -17.062 1 98.31 390 PHE B O 1
ATOM 6175 N N . PRO B 1 391 ? 3.984 6.539 -17.297 1 98.38 391 PRO B N 1
ATOM 6176 C CA . PRO B 1 391 ? 2.881 6.055 -18.125 1 98.38 391 PRO B CA 1
ATOM 6177 C C . PRO B 1 391 ? 1.523 6.18 -17.438 1 98.38 391 PRO B C 1
ATOM 6179 O O . PRO B 1 391 ? 0.527 6.508 -18.094 1 98.38 391 PRO B O 1
ATOM 6182 N N . LEU B 1 392 ? 1.424 5.891 -16.188 1 98.75 392 LEU B N 1
ATOM 6183 C CA . LEU B 1 392 ? 0.125 5.965 -15.523 1 98.75 392 LEU B CA 1
ATOM 6184 C C . LEU B 1 392 ? -0.347 7.41 -15.406 1 98.75 392 LEU B C 1
ATOM 6186 O O . LEU B 1 392 ? -1.505 7.715 -15.703 1 98.75 392 LEU B O 1
ATOM 6190 N N . PHE B 1 393 ? 0.55 8.344 -14.922 1 98.62 393 PHE B N 1
ATOM 6191 C CA . PHE B 1 393 ? 0.197 9.758 -14.828 1 98.62 393 PHE B CA 1
ATOM 6192 C C . PHE B 1 393 ? -0.235 10.297 -16.188 1 98.62 393 PHE B C 1
ATOM 6194 O O . PHE B 1 393 ? -1.233 11.008 -16.297 1 98.62 393 PHE B O 1
ATOM 6201 N N . THR B 1 394 ? 0.481 9.883 -17.219 1 98.62 394 THR B N 1
ATOM 6202 C CA . THR B 1 394 ? 0.164 10.312 -18.578 1 98.62 394 THR B CA 1
ATOM 6203 C C . THR B 1 394 ? -1.154 9.703 -19.031 1 98.62 394 THR B C 1
ATOM 6205 O O . THR B 1 394 ? -1.952 10.367 -19.703 1 98.62 394 THR B O 1
ATOM 6208 N N . ALA B 1 395 ? -1.364 8.438 -18.688 1 98.75 395 ALA B N 1
ATOM 6209 C CA . ALA B 1 395 ? -2.615 7.773 -19.062 1 98.75 395 ALA B CA 1
ATOM 6210 C C . ALA B 1 395 ? -3.814 8.5 -18.453 1 98.75 395 ALA B C 1
ATOM 6212 O O . ALA B 1 395 ? -4.836 8.688 -19.125 1 98.75 395 ALA B O 1
ATOM 6213 N N . VAL B 1 396 ? -3.729 8.906 -17.203 1 98.75 396 VAL B N 1
ATOM 6214 C CA . VAL B 1 396 ? -4.824 9.602 -16.531 1 98.75 396 VAL B CA 1
ATOM 6215 C C . VAL B 1 396 ? -5.121 10.914 -17.266 1 98.75 396 VAL B C 1
ATOM 6217 O O . VAL B 1 396 ? -6.281 11.227 -17.531 1 98.75 396 VAL B O 1
ATOM 6220 N N . TYR B 1 397 ? -4.066 11.656 -17.594 1 98.25 397 TYR B N 1
ATOM 6221 C CA . TYR B 1 397 ? -4.227 12.891 -18.359 1 98.25 397 TYR B CA 1
ATOM 6222 C C . TYR B 1 397 ? -4.918 12.625 -19.688 1 98.25 397 TYR B C 1
ATOM 6224 O O . TYR B 1 397 ? -5.867 13.328 -20.047 1 98.25 397 TYR B O 1
ATOM 6232 N N . ASN B 1 398 ? -4.477 11.641 -20.406 1 98.44 398 ASN B N 1
ATOM 6233 C CA . ASN B 1 398 ? -5.027 11.328 -21.719 1 98.44 398 ASN B CA 1
ATOM 6234 C C . ASN B 1 398 ? -6.488 10.906 -21.625 1 98.44 398 ASN B C 1
ATOM 6236 O O . ASN B 1 398 ? -7.281 11.203 -22.516 1 98.44 398 ASN B O 1
ATOM 6240 N N . ILE B 1 399 ? -6.832 10.188 -20.562 1 98.19 399 ILE B N 1
ATOM 6241 C CA . ILE B 1 399 ? -8.219 9.781 -20.359 1 98.19 399 ILE B CA 1
ATOM 6242 C C . ILE B 1 399 ? -9.078 11.008 -20.094 1 98.19 399 ILE B C 1
ATOM 6244 O O . ILE B 1 399 ? -10.18 11.133 -20.625 1 98.19 399 ILE B O 1
ATOM 6248 N N . LEU B 1 400 ? -8.586 11.938 -19.25 1 97.69 400 LEU B N 1
ATOM 6249 C CA . LEU B 1 400 ? -9.312 13.172 -18.969 1 97.69 400 LEU B CA 1
ATOM 6250 C C . LEU B 1 400 ? -9.523 13.992 -20.234 1 97.69 400 LEU B C 1
ATOM 6252 O O . LEU B 1 400 ? -10.562 14.641 -20.391 1 97.69 400 LEU B O 1
ATOM 6256 N N . GLU B 1 401 ? -8.594 13.875 -21.219 1 96.94 401 GLU B N 1
ATOM 6257 C CA . GLU B 1 401 ? -8.648 14.617 -22.469 1 96.94 401 GLU B CA 1
ATOM 6258 C C . GLU B 1 401 ? -9.484 13.891 -23.516 1 96.94 401 GLU B C 1
ATOM 6260 O O . GLU B 1 401 ? -9.734 14.414 -24.594 1 96.94 401 GLU B O 1
ATOM 6265 N N . GLY B 1 402 ? -9.836 12.688 -23.203 1 96.06 402 GLY B N 1
ATOM 6266 C CA . GLY B 1 402 ? -10.617 11.898 -24.141 1 96.06 402 GLY B CA 1
ATOM 6267 C C . GLY B 1 402 ? -9.773 11.234 -25.219 1 96.06 402 GLY B C 1
ATOM 6268 O O . GLY B 1 402 ? -10.312 10.719 -26.203 1 96.06 402 GLY B O 1
ATOM 6269 N N . LYS B 1 403 ? -8.508 11.227 -24.984 1 97.56 403 LYS B N 1
ATOM 6270 C CA . LYS B 1 403 ? -7.605 10.633 -25.969 1 97.56 403 LYS B CA 1
ATOM 6271 C C . LYS B 1 403 ? -7.488 9.125 -25.766 1 97.56 403 LYS B C 1
ATOM 6273 O O . LYS B 1 403 ? -7.156 8.391 -26.703 1 97.56 403 LYS B O 1
ATOM 6278 N N . ASN B 1 404 ? -7.648 8.609 -24.547 1 97.81 404 ASN B N 1
ATOM 6279 C CA . ASN B 1 404 ? -7.68 7.199 -24.188 1 97.81 404 ASN B CA 1
ATOM 6280 C C . ASN B 1 404 ? -8.898 6.867 -23.328 1 97.81 404 ASN B C 1
ATOM 6282 O O . ASN B 1 404 ? -9.578 7.77 -22.828 1 97.81 404 ASN B O 1
ATOM 6286 N N . LYS B 1 405 ? -9.188 5.629 -23.312 1 98.06 405 LYS B N 1
ATOM 6287 C CA . LYS B 1 405 ? -10.234 5.125 -22.422 1 98.06 405 LYS B CA 1
ATOM 6288 C C . LYS B 1 405 ? -9.641 4.406 -21.219 1 98.06 405 LYS B C 1
ATOM 6290 O O . LYS B 1 405 ? -8.5 3.928 -21.281 1 98.06 405 LYS B O 1
ATOM 6295 N N . PRO B 1 406 ? -10.422 4.395 -20.156 1 98.31 406 PRO B N 1
ATOM 6296 C CA . PRO B 1 406 ? -9.938 3.66 -18.984 1 98.31 406 PRO B CA 1
ATOM 6297 C C . PRO B 1 406 ? -9.516 2.23 -19.312 1 98.31 406 PRO B C 1
ATOM 6299 O O . PRO B 1 406 ? -8.555 1.719 -18.75 1 98.31 406 PRO B O 1
ATOM 6302 N N . GLU B 1 407 ? -10.125 1.583 -20.281 1 98.19 407 GLU B N 1
ATOM 6303 C CA . GLU B 1 407 ? -9.836 0.208 -20.672 1 98.19 407 GLU B CA 1
ATOM 6304 C C . GLU B 1 407 ? -8.43 0.082 -21.234 1 98.19 407 GLU B C 1
ATOM 6306 O O . GLU B 1 407 ? -7.871 -1.017 -21.297 1 98.19 407 GLU B O 1
ATOM 6311 N N . ASP B 1 408 ? -7.844 1.167 -21.609 1 98.12 408 ASP B N 1
ATOM 6312 C CA . ASP B 1 408 ? -6.535 1.169 -22.25 1 98.12 408 ASP B CA 1
ATOM 6313 C C . ASP B 1 408 ? -5.414 1.144 -21.219 1 98.12 408 ASP B C 1
ATOM 6315 O O . ASP B 1 408 ? -4.25 0.911 -21.562 1 98.12 408 ASP B O 1
ATOM 6319 N N . ILE B 1 409 ? -5.684 1.326 -19.938 1 98.19 409 ILE B N 1
ATOM 6320 C CA . ILE B 1 409 ? -4.688 1.548 -18.891 1 98.19 409 ILE B CA 1
ATOM 6321 C C . ILE B 1 409 ? -3.682 0.398 -18.875 1 98.19 409 ILE B C 1
ATOM 6323 O O . ILE B 1 409 ? -2.471 0.624 -18.891 1 98.19 409 ILE B O 1
ATOM 6327 N N . PRO B 1 410 ? -4.098 -0.901 -18.922 1 98 410 PRO B N 1
ATOM 6328 C CA . PRO B 1 410 ? -3.115 -1.984 -18.859 1 98 410 PRO B CA 1
ATOM 6329 C C . PRO B 1 410 ? -2.107 -1.921 -20.016 1 98 410 PRO B C 1
ATOM 6331 O O . PRO B 1 410 ? -0.908 -2.107 -19.797 1 98 410 PRO B O 1
ATOM 6334 N N . GLN B 1 411 ? -2.561 -1.627 -21.188 1 97.38 411 GLN B N 1
ATOM 6335 C CA . GLN B 1 411 ? -1.667 -1.529 -22.328 1 97.38 411 GLN B CA 1
ATOM 6336 C C . GLN B 1 411 ? -0.739 -0.325 -22.203 1 97.38 411 GLN B C 1
ATOM 6338 O O . GLN B 1 411 ? 0.44 -0.404 -22.562 1 97.38 411 GLN B O 1
ATOM 6343 N N . LEU B 1 412 ? -1.272 0.761 -21.688 1 97 412 LEU B N 1
ATOM 6344 C CA . LEU B 1 412 ? -0.519 2.006 -21.594 1 97 412 LEU B CA 1
ATOM 6345 C C . LEU B 1 412 ? 0.588 1.892 -20.547 1 97 412 LEU B C 1
ATOM 6347 O O . LEU B 1 412 ? 1.635 2.531 -20.672 1 97 412 LEU B O 1
ATOM 6351 N N . ILE B 1 413 ? 0.362 1.03 -19.516 1 96.75 413 ILE B N 1
ATOM 6352 C CA . ILE B 1 413 ? 1.337 1.013 -18.422 1 96.75 413 ILE B CA 1
ATOM 6353 C C . ILE B 1 413 ? 2.197 -0.245 -18.531 1 96.75 413 ILE B C 1
ATOM 6355 O O . ILE B 1 413 ? 3.049 -0.492 -17.672 1 96.75 413 ILE B O 1
ATOM 6359 N N . GLU B 1 414 ? 1.966 -1.062 -19.516 1 93 414 GLU B N 1
ATOM 6360 C CA . GLU B 1 414 ? 2.732 -2.289 -19.703 1 93 414 GLU B CA 1
ATOM 6361 C C . GLU B 1 414 ? 4.191 -1.984 -20.016 1 93 414 GLU B C 1
ATOM 6363 O O . GLU B 1 414 ? 4.484 -1.182 -20.906 1 93 414 GLU B O 1
ATOM 6368 N N . LYS B 1 415 ? 5.055 -2.547 -19.203 1 78.5 415 LYS B N 1
ATOM 6369 C CA . LYS B 1 415 ? 6.477 -2.359 -19.5 1 78.5 415 LYS B CA 1
ATOM 6370 C C . LYS B 1 415 ? 6.898 -3.18 -20.703 1 78.5 415 LYS B C 1
ATOM 6372 O O . LYS B 1 415 ? 6.602 -4.375 -20.797 1 78.5 415 LYS B O 1
ATOM 6377 N N . LYS B 1 416 ? 7.332 -2.424 -21.703 1 63.28 416 LYS B N 1
ATOM 6378 C CA . LYS B 1 416 ? 7.824 -3.107 -22.891 1 63.28 416 LYS B CA 1
ATOM 6379 C C . LYS B 1 416 ? 9.172 -3.773 -22.625 1 63.28 416 LYS B C 1
ATOM 6381 O O . LYS B 1 416 ? 9.992 -3.25 -21.875 1 63.28 416 LYS B O 1
ATOM 6386 N N . PRO B 1 417 ? 9.281 -5.086 -23.031 1 57.38 417 PRO B N 1
ATOM 6387 C CA . PRO B 1 417 ? 10.562 -5.777 -22.875 1 57.38 417 PRO B CA 1
ATOM 6388 C C . PRO B 1 417 ? 11.734 -4.969 -23.422 1 57.38 417 PRO B C 1
ATOM 6390 O O . PRO B 1 417 ? 11.555 -4.129 -24.297 1 57.38 417 PRO B O 1
#

=== Feature glossary ===
Key to the feature types in this record:

Secondary structure (8-state, DSSP). Secondary structure is the local, repeating backbone conformation. DSSP classifies it into eight states by reading the hydrogen-bond network: three helix types (H, G, I), two β types (E, B), two non-regular types (T, S), and unstructured coil (-).

Backbone torsions (φ/ψ). Backbone dihedral angles. Every residue except chain termini has a φ (preceding-C → N → Cα → C) and a ψ (N → Cα → C → next-N). They are reported in degrees following the IUPAC sign convention. Secondary structure is essentially a statement about which (φ, ψ) basin each residue occupies.

Predicted aligned error. Predicted Aligned Error (PAE) is an AlphaFold confidence matrix: entry (i, j) is the expected error in the position of residue j, in ångströms, when the prediction is superimposed on the true structure at residue i. Low PAE within a block of residues means that block is internally rigid and well-predicted; high PAE between two blocks means their relative placement is uncertain even if each block individually is confident.

B-factor. B-factor (Debye–Waller factor) reflects atomic displacement in the crystal lattice. It is an experimental observable (units Å²), not a prediction; low values mean the atom is pinned down, high values mean it moves or is heterogeneous across the crystal.

Secondary structure (3-state, P-SEA). Three-state secondary structure (P-SEA) collapses the eight DSSP classes into helix (a), strand (b), and coil (c). P-SEA assigns these from Cα geometry alone — distances and angles — without requiring backbone oxygens, so it works on any Cα trace.

Sequence. Primary structure: the covalent order of the twenty standard amino acids along the backbone. Two proteins with the same sequence will (almost always) fold to the same structure; two with 30% identity often share a fold but not the details.

pLDDT. pLDDT is the predicted lDDT-Cα score: AlphaFold's confidence that the local environment of each residue (all inter-atomic distances within 15 Å) is correctly placed. It is a per-residue number between 0 and 100, with higher meaning more reliable.

InterPro / GO / CATH / organism. Functional annotations link the protein to curated databases. InterPro entries identify conserved domains and families by matching the sequence against member-database signatures (Pfam, PROSITE, CDD, …). Gene Ontology (GO) terms describe molecular function, biological process, and cellular component in a controlled vocabulary. CATH places the structure in a hierarchical fold classification (Class/Architecture/Topology/Homologous-superfamily). The organism is the source species.

Contact-map, Ramachandran, and PAE plots. Three diagnostic plots accompany the record. The Cα contact map visualizes the tertiary structure as a 2D adjacency matrix (8 Å cutoff, sequence-local contacts suppressed). The Ramachandran plot shows the distribution of backbone (φ, ψ) torsions, with points in the α and β basins reflecting secondary structure content. The PAE plot shows AlphaFold's inter-residue confidence as a color matrix.

mmCIF coordinates. The mmCIF table is the protein's shape written out atom by atom. For each backbone N, Cα, C, and carbonyl O, it records an (x, y, z) coordinate triple in Å plus the residue type, chain letter, and residue number.

Radius of gyration, Cα contacts, bounding box. Three whole-structure scalars: the radius of gyration (RMS distance of Cα from centroid, in Å), the count of Cα–Cα contacts (pairs closer than 8 Å and separated by more than four residues in sequence — i.e. tertiary, not local, contacts), and the bounding-box dimensions. Together they distinguish compact globular folds from extended fibres or disordered chains.

Foldseek 3Di. The Foldseek 3Di string encodes local tertiary geometry as a 20-letter alphabet — one character per residue — derived from the relative positions of nearby Cα atoms. Unlike the amino-acid sequence, 3Di is a direct function of the 3D structure, so two proteins with the same fold have similar 3Di strings even at low sequence identity.

Rendered structure images. Six rendered views show the 3D structure from the faces of a cube — i.e. along ±x, ±y, ±z. Rendering representation is drawn randomly per protein from cartoon (secondary-structure ribbons), sticks (backbone bonds), or molecular surface; coloring is either N→C rainbow (blue at the N-terminus through red at the C-terminus) or one color per chain.

Nearest PDB structures. The Foldseek neighbor list gives the closest experimentally determined structures in the PDB, ranked by structural alignment. TM-score near 1 means near-identical fold; near 0.3 means only rough topology match. This is how one finds what a novel AlphaFold prediction most resembles in the solved-structure universe.

Solvent-accessible surface area. SASA measures how much of the protein is reachable by solvent. It is computed by rolling a water-sized probe over the atomic surface and summing the exposed area (Å²). Per-residue SASA distinguishes core (buried, low SASA) from surface (exposed, high SASA) residues; total SASA is a whole-molecule size measure.